Protein AF-0000000068964482 (afdb_homodimer)

Organism: Plasmodiophora brassicae (NCBI:txid37360)

pLDDT: mean 86.32, std 21.49, range [16.64, 98.94]

Nearest PDB structures (foldseek):
  5k3i-assembly3_F  TM=8.527E-01  e=4.086E-31  Caenorhabditis elegans
  5k3j-assembly1_A  TM=8.219E-01  e=1.264E-29  Caenorhabditis elegans
  5k3h-assembly3_F  TM=8.339E-01  e=2.511E-29  Caenorhabditis elegans
  5k3g-assembly2_D  TM=8.443E-01  e=1.969E-28  Caenorhabditis elegans
  5k3g-assembly1_B  TM=8.173E-01  e=2.314E-28  Caenorhabditis elegans

Foldseek 3Di:
DDDVVPDCPDPDPPDPPPPCVDDPPPPVPPDDPDPVVVVVVLVPPPPVVNVVPDCPVLVVLLPPLDFDLQQLLCLLVVPDVVLLVQLQVQCQPPPLSLCLDDPPDDLVVLQVSLVVVLLSLLPDPSDDLCCVPVPVRSVLSSLLSCLLSADLNSVLNCFFRQQFVLLQVLLADPVSCVVCVVCSSNVVAGEKEFQAFQQQAQNSQPQAWAWEADQVQQKIWIFQPDNRNKGWQIWCQAAHGQKYKHWHFYDYPNDTLTIFIFIDTQADPVRHGDPQKDKHFNDDALASSNTGIIIIGGHRDIDHQSRTRPRAWGQDPNRDIDGPDRDRVVSVVVSLLSSLSVLLSLLSSLLSLLLLLLLLLLLLLQPDFDDDDPVDPGHRNLPDLVLLVLRLLLLLLSSLLSLLSVVLVVCVVVPHDSVVSLLSSLLRSLVRNVSSQSSLVSSLVSNPVLSCDVLQPSNNNNSHSNCSCRPPHHNLRSLLVNLVVVLVVLVVQCVVPPHPVSNCVVVVVLVVLVVVLVPVCVQEDQDLCSLLDLCNLLSVLSNQLSVLNVVLVVQLVVCVVDDNVVSSVVSSVSSNSNSVSVSSNSSLVSLVVSLVVRDPSNNSNSSLSSSLNSLVVCLVVVVVCVVVSSHDPNNNVSSVVSNSSSSSSCSVCSNSSSCSNVNDPSSSSGCSSDPVCVCPDPPHDRVDD/DDDVPDPPDDPDDDDDPPPPPPDPPPPPPPDDPDPVVVVVVLVPPPPVVNVVPDCPVLVVLLPPLDFDLQQLLCLLVVPDVVLLVQLQVQCQPPPLSLCLDDPPDDLVVLQVSLVVVLLSLLPDPSDDLCCVPVPVRSVLSSLLSCLLSADLNSVLNCFFRQQFVLLQVLLADPVSCVVCVVCSSNVVAGEKEFQAFQQQAQNSQPQAWAWEADQVQQKIFIFQPDNRNKGWQIWCQAAHGQKYKHWHFYDYPNDTLTIFIFIDTQADPVRHGDPQKDKHFNDDALASSNTGIIIIGGHRDIDHQSRTRPRAWGQDPNRDIDGPDRDRVVSVVVSLLSSLSVLLSLLSSLLSLLLLLLLLLLLLLQPDFDDDDPVDPGHRNLPDLVLLVLRLLLLLLSSLLSLLSVVLVVCVVVPHDSVVSLLSSLLRSLVRNVSSQSSLVSSLVSNPVLSCDVLQPSNNNNSHSNCSCRPPHHNLRSLLVNLVVVLVVLVVQCVVPPHPVSNCVVVVVLVVLVVVLVPVCVQEDQDPCSLLDLCNLLSVLSNQLSVLNVVLVVQLVVCVVDDNVVSSVVSSVSSNSNSVSVSSNSSLVSLVVSLVVRDPSNNSNSSLSSSLNSLVVCLVVVVVCVVVSSHDPNNNVSSVVSNSSSSSSCSVCSNSSSCSNVNDPSSSSGCSSDPVCVCPPPPHDRVDD

InterPro domains:
  IPR002655 Acyl-CoA oxidase, C-terminal [PF01756] (537-673)
  IPR009100 Acyl-CoA dehydrogenase/oxidase, N-terminal and middle domain superfamily [SSF56645] (61-314)
  IPR012258 Acyl-CoA oxidase [PIRSF000168] (67-672)
  IPR012258 Acyl-CoA oxidase [PTHR10909] (65-673)
  IPR036250 Acyl-CoA dehydrogenase-like, C-terminal [SSF47203] (331-505)
  IPR036250 Acyl-CoA dehydrogenase-like, C-terminal [SSF47203] (526-673)
  IPR037069 Acyl-CoA dehydrogenase/oxidase, N-terminal domain superfamily [G3DSA:1.10.540.10] (77-190)
  IPR046373 Acyl-CoA oxidase/dehydrogenase, middle domain superfamily [G3DSA:2.40.110.10] (191-328)
  IPR055060 Acyl-CoA oxidase, C-alpha1 domain [PF22924] (338-487)

Sequence (1378 aa):
MERIGRLMRQVGDRREGQVRVSPVATISTDSAPSNATLTAIRRHLPAFVREALPFSGVKILASDLDFDSELMWRTLDVYHLELRKQALELLANDPLLAIKHTLGRSIDEQRDITVKQMMVYARAKFYRFQDMFEDPLRWVTLVEILYYHGCTLATKFGVNFGLFGGTVMNMGSDEQRHKYAAGIADMSILGGFGLTELGHGSNARDVETIAEYDHSTQEFVLHTPTETAQKIFIGNFACHANHAVVFAQLFVDGVHQGVHVFLFRIRNADGSLCEGVRIKDCGIKSGLQGVDNGRLWLDRKRVPRDAILSRFGRIDAKGQYQSEIQHKGVRFTTMISALVAGRVTVAQGALNISKVSLIIAIRYALSRRQFGKADGGETLLLDYLGHQRRLFPLLAKTYALQFAINDAKQLWFNDPDPKELHVLAAALKPAMTWHRTKTLQECREACGGMGFMAANRIGPLMNDSNIDVTWEGDNNVLLQQVAAALLKEFREQLSAGHGFVGLLSYFGRQLNMEIRDTNPVTKVRSSEAHLRDFDFFNNAMEYREARLLRALVNKLNRFSGSDSQEAWNRCQDIVKELSQAHIDRIVVSSFTSAVDRADESLKPVLHILCALHALWTIQENMGFFMTFNYFSQLKVKAIWNEINRLLAALRPHARRLVDSFGIPEKLIDAPIAGDWVAAYSYPNVPDGHMERIGRLMRQVGDRREGQVRVSPVATISTDSAPSNATLTAIRRHLPAFVREALPFSGVKILASDLDFDSELMWRTLDVYHLELRKQALELLANDPLLAIKHTLGRSIDEQRDITVKQMMVYARAKFYRFQDMFEDPLRWVTLVEILYYHGCTLATKFGVNFGLFGGTVMNMGSDEQRHKYAAGIADMSILGGFGLTELGHGSNARDVETIAEYDHSTQEFVLHTPTETAQKIFIGNFACHANHAVVFAQLFVDGVHQGVHVFLFRIRNADGSLCEGVRIKDCGIKSGLQGVDNGRLWLDRKRVPRDAILSRFGRIDAKGQYQSEIQHKGVRFTTMISALVAGRVTVAQGALNISKVSLIIAIRYALSRRQFGKADGGETLLLDYLGHQRRLFPLLAKTYALQFAINDAKQLWFNDPDPKELHVLAAALKPAMTWHRTKTLQECREACGGMGFMAANRIGPLMNDSNIDVTWEGDNNVLLQQVAAALLKEFREQLSAGHGFVGLLSYFGRQLNMEIRDTNPVTKVRSSEAHLRDFDFFNNAMEYREARLLRALVNKLNRFSGSDSQEAWNRCQDIVKELSQAHIDRIVVSSFTSAVDRADESLKPVLHILCALHALWTIQENMGFFMTFNYFSQLKVKAIWNEINRLLAALRPHARRLVDSFGIPEKLIDAPIAGDWVAAYSYPNVPDGH

Structure (mmCIF, N/CA/C/O backbone):
data_AF-0000000068964482-model_v1
#
loop_
_entity.id
_entity.type
_entity.pdbx_description
1 polymer 'Acyl-coenzyme A oxidase'
#
loop_
_atom_site.group_PDB
_atom_site.id
_atom_site.type_symbol
_atom_site.label_atom_id
_atom_site.label_alt_id
_atom_site.label_comp_id
_atom_site.label_asym_id
_atom_site.label_entity_id
_atom_site.label_seq_id
_atom_site.pdbx_PDB_ins_code
_atom_site.Cartn_x
_atom_site.Cartn_y
_atom_site.Cartn_z
_atom_site.occupancy
_atom_site.B_iso_or_equiv
_atom_site.auth_seq_id
_atom_site.auth_comp_id
_atom_site.auth_asym_id
_atom_site.auth_atom_id
_atom_site.pdbx_PDB_model_num
ATOM 1 N N . MET A 1 1 ? 74.75 -31.844 -49.969 1 19.48 1 MET A N 1
ATOM 2 C CA . MET A 1 1 ? 75.188 -32.375 -48.656 1 19.48 1 MET A CA 1
ATOM 3 C C . MET A 1 1 ? 76.5 -33.156 -48.812 1 19.48 1 MET A C 1
ATOM 5 O O . MET A 1 1 ? 77 -33.719 -47.812 1 19.48 1 MET A O 1
ATOM 9 N N . GLU A 1 2 ? 77.75 -33.031 -49.594 1 16.64 2 GLU A N 1
ATOM 10 C CA . GLU A 1 2 ? 78.312 -34.375 -49.594 1 16.64 2 GLU A CA 1
ATOM 11 C C . GLU A 1 2 ? 79.375 -34.531 -48.469 1 16.64 2 GLU A C 1
ATOM 13 O O . GLU A 1 2 ? 79.312 -35.469 -47.688 1 16.64 2 GLU A O 1
ATOM 18 N N . ARG A 1 3 ? 80.812 -34.25 -48.844 1 16.66 3 ARG A N 1
ATOM 19 C CA . ARG A 1 3 ? 81.938 -35.031 -48.312 1 16.66 3 ARG A CA 1
ATOM 20 C C . ARG A 1 3 ? 82.062 -34.812 -46.812 1 16.66 3 ARG A C 1
ATOM 22 O O . ARG A 1 3 ? 82.375 -35.75 -46.062 1 16.66 3 ARG A O 1
ATOM 29 N N . ILE A 1 4 ? 82.5 -33.719 -46.5 1 19.98 4 ILE A N 1
ATOM 30 C CA . ILE A 1 4 ? 82.25 -32.719 -45.438 1 19.98 4 ILE A CA 1
ATOM 31 C C . ILE A 1 4 ? 80.812 -32.75 -45.031 1 19.98 4 ILE A C 1
ATOM 33 O O . ILE A 1 4 ? 80.312 -31.797 -44.438 1 19.98 4 ILE A O 1
ATOM 37 N N . GLY A 1 5 ? 80.125 -33.812 -45.469 1 17.06 5 GLY A N 1
ATOM 38 C CA . GLY A 1 5 ? 79.188 -34.844 -45.156 1 17.06 5 GLY A CA 1
ATOM 39 C C . GLY A 1 5 ? 79.625 -35.719 -44 1 17.06 5 GLY A C 1
ATOM 40 O O . GLY A 1 5 ? 78.75 -36.406 -43.406 1 17.06 5 GLY A O 1
ATOM 41 N N . ARG A 1 6 ? 80.875 -36 -43.844 1 18.42 6 ARG A N 1
ATOM 42 C CA . ARG A 1 6 ? 81.5 -37.25 -43.375 1 18.42 6 ARG A CA 1
ATOM 43 C C . ARG A 1 6 ? 81.562 -37.281 -41.875 1 18.42 6 ARG A C 1
ATOM 45 O O . ARG A 1 6 ? 81.188 -38.281 -41.25 1 18.42 6 ARG A O 1
ATOM 52 N N . LEU A 1 7 ? 82.875 -36.906 -41.375 1 19.55 7 LEU A N 1
ATOM 53 C CA . LEU A 1 7 ? 83.312 -37.469 -40.094 1 19.55 7 LEU A CA 1
ATOM 54 C C . LEU A 1 7 ? 82.375 -37.156 -38.969 1 19.55 7 LEU A C 1
ATOM 56 O O . LEU A 1 7 ? 82.562 -37.594 -37.844 1 19.55 7 LEU A O 1
ATOM 60 N N . MET A 1 8 ? 81.688 -35.969 -38.844 1 19.89 8 MET A N 1
ATOM 61 C CA . MET A 1 8 ? 80.875 -34.938 -38.188 1 19.89 8 MET A CA 1
ATOM 62 C C . MET A 1 8 ? 79.625 -35.562 -37.5 1 19.89 8 MET A C 1
ATOM 64 O O . MET A 1 8 ? 78.75 -34.812 -37.094 1 19.89 8 MET A O 1
ATOM 68 N N . ARG A 1 9 ? 79.562 -36.969 -36.938 1 19.19 9 ARG A N 1
ATOM 69 C CA . ARG A 1 9 ? 79.5 -38.312 -36.344 1 19.19 9 ARG A CA 1
ATOM 70 C C . ARG A 1 9 ? 80.125 -38.344 -34.969 1 19.19 9 ARG A C 1
ATOM 72 O O . ARG A 1 9 ? 79.688 -39.156 -34.125 1 19.19 9 ARG A O 1
ATOM 79 N N . GLN A 1 10 ? 81.375 -38.25 -34.688 1 19.78 10 GLN A N 1
ATOM 80 C CA . GLN A 1 10 ? 81.938 -39.156 -33.719 1 19.78 10 GLN A CA 1
ATOM 81 C C . GLN A 1 10 ? 81.375 -38.875 -32.312 1 19.78 10 GLN A C 1
ATOM 83 O O . GLN A 1 10 ? 81.75 -39.594 -31.359 1 19.78 10 GLN A O 1
ATOM 88 N N . VAL A 1 11 ? 81.438 -37.625 -31.672 1 20.44 11 VAL A N 1
ATOM 89 C CA . VAL A 1 11 ? 81.188 -36.781 -30.516 1 20.44 11 VAL A CA 1
ATOM 90 C C . VAL A 1 11 ? 79.875 -37.156 -29.875 1 20.44 11 VAL A C 1
ATOM 92 O O . VAL A 1 11 ? 79.438 -36.562 -28.891 1 20.44 11 VAL A O 1
ATOM 95 N N . GLY A 1 12 ? 78.625 -37.25 -30.344 1 22.17 12 GLY A N 1
ATOM 96 C CA . GLY A 1 12 ? 77.5 -36.75 -31.078 1 22.17 12 GLY A CA 1
ATOM 97 C C . GLY A 1 12 ? 76.188 -37.25 -30.547 1 22.17 12 GLY A C 1
ATOM 98 O O . GLY A 1 12 ? 75.125 -36.812 -30.984 1 22.17 12 GLY A O 1
ATOM 99 N N . ASP A 1 13 ? 76 -38.656 -30.172 1 19.23 13 ASP A N 1
ATOM 100 C CA . ASP A 1 13 ? 75.188 -39.75 -29.688 1 19.23 13 ASP A CA 1
ATOM 101 C C . ASP A 1 13 ? 74.938 -39.656 -28.188 1 19.23 13 ASP A C 1
ATOM 103 O O . ASP A 1 13 ? 74.562 -40.625 -27.547 1 19.23 13 ASP A O 1
ATOM 107 N N . ARG A 1 14 ? 75.5 -38.906 -27.594 1 18.83 14 ARG A N 1
ATOM 108 C CA . ARG A 1 14 ? 75.688 -39.281 -26.203 1 18.83 14 ARG A CA 1
ATOM 109 C C . ARG A 1 14 ? 74.438 -39.781 -25.578 1 18.83 14 ARG A C 1
ATOM 111 O O . ARG A 1 14 ? 73.375 -39.188 -25.734 1 18.83 14 ARG A O 1
ATOM 118 N N . ARG A 1 15 ? 74.438 -40.969 -24.922 1 19.75 15 ARG A N 1
ATOM 119 C CA . ARG A 1 15 ? 73.5 -42 -24.375 1 19.75 15 ARG A CA 1
ATOM 120 C C . ARG A 1 15 ? 72.562 -41.406 -23.344 1 19.75 15 ARG A C 1
ATOM 122 O O . ARG A 1 15 ? 73 -40.75 -22.391 1 19.75 15 ARG A O 1
ATOM 129 N N . GLU A 1 16 ? 71.438 -41.062 -23.594 1 18.36 16 GLU A N 1
ATOM 130 C CA . GLU A 1 16 ? 70.312 -40.375 -22.969 1 18.36 16 GLU A CA 1
ATOM 131 C C . GLU A 1 16 ? 69.938 -41 -21.625 1 18.36 16 GLU A C 1
ATOM 133 O O . GLU A 1 16 ? 69.188 -42 -21.578 1 18.36 16 GLU A O 1
ATOM 138 N N . GLY A 1 17 ? 71 -41.438 -20.844 1 17.75 17 GLY A N 1
ATOM 139 C CA . GLY A 1 17 ? 70.562 -42.375 -19.797 1 17.75 17 GLY A CA 1
ATOM 140 C C . GLY A 1 17 ? 69.312 -41.938 -19.047 1 17.75 17 GLY A C 1
ATOM 141 O O . GLY A 1 17 ? 69.062 -40.719 -18.938 1 17.75 17 GLY A O 1
ATOM 142 N N . GLN A 1 18 ? 68.438 -42.844 -18.953 1 18.77 18 GLN A N 1
ATOM 143 C CA . GLN A 1 18 ? 67.062 -42.812 -18.422 1 18.77 18 GLN A CA 1
ATOM 144 C C . GLN A 1 18 ? 67.062 -42.375 -16.953 1 18.77 18 GLN A C 1
ATOM 146 O O . GLN A 1 18 ? 67.5 -43.125 -16.094 1 18.77 18 GLN A O 1
ATOM 151 N N . VAL A 1 19 ? 67.875 -41.406 -16.703 1 19.09 19 VAL A N 1
ATOM 152 C CA . VAL A 1 19 ? 67.938 -41.156 -15.258 1 19.09 19 VAL A CA 1
ATOM 153 C C . VAL A 1 19 ? 66.625 -41.469 -14.594 1 19.09 19 VAL A C 1
ATOM 155 O O . VAL A 1 19 ? 65.562 -40.906 -14.938 1 19.09 19 VAL A O 1
ATOM 158 N N . ARG A 1 20 ? 66.562 -42.656 -14.047 1 21.16 20 ARG A N 1
ATOM 159 C CA . ARG A 1 20 ? 65.562 -43.281 -13.164 1 21.16 20 ARG A CA 1
ATOM 160 C C . ARG A 1 20 ? 65.188 -42.344 -12.047 1 21.16 20 ARG A C 1
ATOM 162 O O . ARG A 1 20 ? 65.938 -42.094 -11.109 1 21.16 20 ARG A O 1
ATOM 169 N N . VAL A 1 21 ? 64.938 -41.156 -12.328 1 20.33 21 VAL A N 1
ATOM 170 C CA . VAL A 1 21 ? 64.625 -40.281 -11.211 1 20.33 21 VAL A CA 1
ATOM 171 C C . VAL A 1 21 ? 63.688 -41 -10.25 1 20.33 21 VAL A C 1
ATOM 173 O O . VAL A 1 21 ? 62.656 -41.5 -10.672 1 20.33 21 VAL A O 1
ATOM 176 N N . SER A 1 22 ? 64.188 -41.625 -9.375 1 20.11 22 SER A N 1
ATOM 177 C CA . SER A 1 22 ? 63.531 -42.438 -8.352 1 20.11 22 SER A CA 1
ATOM 178 C C . SER A 1 22 ? 62.219 -41.844 -7.93 1 20.11 22 SER A C 1
ATOM 180 O O . SER A 1 22 ? 62.031 -40.625 -7.98 1 20.11 22 SER A O 1
ATOM 182 N N . PRO A 1 23 ? 61.219 -42.656 -7.828 1 20.22 23 PRO A N 1
ATOM 183 C CA . PRO A 1 23 ? 59.812 -42.344 -7.559 1 20.22 23 PRO A CA 1
ATOM 184 C C . PRO A 1 23 ? 59.625 -41.344 -6.441 1 20.22 23 PRO A C 1
ATOM 186 O O . PRO A 1 23 ? 60.406 -41.344 -5.465 1 20.22 23 PRO A O 1
ATOM 189 N N . VAL A 1 24 ? 59.469 -40.188 -6.703 1 20.69 24 VAL A N 1
ATOM 190 C CA . VAL A 1 24 ? 59.188 -39.094 -5.754 1 20.69 24 VAL A CA 1
ATOM 191 C C . VAL A 1 24 ? 58.312 -39.656 -4.613 1 20.69 24 VAL A C 1
ATOM 193 O O . VAL A 1 24 ? 57.25 -40.188 -4.848 1 20.69 24 VAL A O 1
ATOM 196 N N . ALA A 1 25 ? 58.906 -40.031 -3.611 1 22.25 25 ALA A N 1
ATOM 197 C CA . ALA A 1 25 ? 58.375 -40.625 -2.395 1 22.25 25 ALA A CA 1
ATOM 198 C C . ALA A 1 25 ? 57.031 -40 -2.018 1 22.25 25 ALA A C 1
ATOM 200 O O . ALA A 1 25 ? 56.812 -38.812 -2.174 1 22.25 25 ALA A O 1
ATOM 201 N N . THR A 1 26 ? 56 -40.719 -1.992 1 21.94 26 THR A N 1
ATOM 202 C CA . THR A 1 26 ? 54.594 -40.5 -1.643 1 21.94 26 THR A CA 1
ATOM 203 C C . THR A 1 26 ? 54.469 -39.625 -0.399 1 21.94 26 THR A C 1
ATOM 205 O O . THR A 1 26 ? 54.844 -40.062 0.703 1 21.94 26 THR A O 1
ATOM 208 N N . ILE A 1 27 ? 55 -38.438 -0.461 1 25.17 27 ILE A N 1
ATOM 209 C CA . ILE A 1 27 ? 54.906 -37.781 0.834 1 25.17 27 ILE A CA 1
ATOM 210 C C . ILE A 1 27 ? 53.5 -38.031 1.412 1 25.17 27 ILE A C 1
ATOM 212 O O . ILE A 1 27 ? 52.5 -37.75 0.76 1 25.17 27 ILE A O 1
ATOM 216 N N . SER A 1 28 ? 53.375 -38.969 2.238 1 24.06 28 SER A N 1
ATOM 217 C CA . SER A 1 28 ? 52.188 -39.375 2.965 1 24.06 28 SER A CA 1
ATOM 218 C C . SER A 1 28 ? 51.438 -38.188 3.516 1 24.06 28 SER A C 1
ATOM 220 O O . SER A 1 28 ? 51.969 -37.438 4.359 1 24.06 28 SER A O 1
ATOM 222 N N . THR A 1 29 ? 50.75 -37.438 2.736 1 28.27 29 THR A N 1
ATOM 223 C CA . THR A 1 29 ? 50.031 -36.156 2.83 1 28.27 29 THR A CA 1
ATOM 224 C C . THR A 1 29 ? 49.094 -36.188 4.027 1 28.27 29 THR A C 1
ATOM 226 O O . THR A 1 29 ? 48.188 -35.312 4.129 1 28.27 29 THR A O 1
ATOM 229 N N . ASP A 1 30 ? 49.188 -37.125 4.867 1 27.11 30 ASP A N 1
ATOM 230 C CA . ASP A 1 30 ? 48.25 -37.406 5.938 1 27.11 30 ASP A CA 1
ATOM 231 C C . ASP A 1 30 ? 48.219 -36.25 6.945 1 27.11 30 ASP A C 1
ATOM 233 O O . ASP A 1 30 ? 47.375 -36.219 7.836 1 27.11 30 ASP A O 1
ATOM 237 N N . SER A 1 31 ? 49.438 -35.844 7.344 1 31.14 31 SER A N 1
ATOM 238 C CA . SER A 1 31 ? 49.406 -35.312 8.695 1 31.14 31 SER A CA 1
ATOM 239 C C . SER A 1 31 ? 48.75 -33.906 8.711 1 31.14 31 SER A C 1
ATOM 241 O O . SER A 1 31 ? 49.219 -33 8.023 1 31.14 31 SER A O 1
ATOM 243 N N . ALA A 1 32 ? 47.562 -33.875 9.156 1 35.31 32 ALA A N 1
ATOM 244 C CA . ALA A 1 32 ? 46.812 -32.656 9.406 1 35.31 32 ALA A CA 1
ATOM 245 C C . ALA A 1 32 ? 47.656 -31.625 10.133 1 35.31 32 ALA A C 1
ATOM 247 O O . ALA A 1 32 ? 48.438 -31.969 11.016 1 35.31 32 ALA A O 1
ATOM 248 N N . PRO A 1 33 ? 47.969 -30.578 9.516 1 39.53 33 PRO A N 1
ATOM 249 C CA . PRO A 1 33 ? 48.875 -29.672 10.219 1 39.53 33 PRO A CA 1
ATOM 250 C C . PRO A 1 33 ? 48.562 -29.531 11.703 1 39.53 33 PRO A C 1
ATOM 252 O O . PRO A 1 33 ? 47.406 -29.703 12.102 1 39.53 33 PRO A O 1
ATOM 255 N N . SER A 1 34 ? 49.438 -29.844 12.547 1 37.47 34 SER A N 1
ATOM 256 C CA . SER A 1 34 ? 49.219 -29.875 13.984 1 37.47 34 SER A CA 1
ATOM 257 C C . SER A 1 34 ? 48.5 -28.594 14.453 1 37.47 34 SER A C 1
ATOM 259 O O . SER A 1 34 ? 48.531 -27.578 13.766 1 37.47 34 SER A O 1
ATOM 261 N N . ASN A 1 35 ? 47.688 -28.656 15.57 1 36.38 35 ASN A N 1
ATOM 262 C CA . ASN A 1 35 ? 46.969 -27.547 16.203 1 36.38 35 ASN A CA 1
ATOM 263 C C . ASN A 1 35 ? 47.875 -26.344 16.406 1 36.38 35 ASN A C 1
ATOM 265 O O . ASN A 1 35 ? 47.406 -25.203 16.469 1 36.38 35 ASN A O 1
ATOM 269 N N . ALA A 1 36 ? 49.094 -26.609 16.594 1 42.12 36 ALA A N 1
ATOM 270 C CA . ALA A 1 36 ? 50.125 -25.594 16.875 1 42.12 36 ALA A CA 1
ATOM 271 C C . ALA A 1 36 ? 50.406 -24.766 15.633 1 42.12 36 ALA A C 1
ATOM 273 O O . ALA A 1 36 ? 50.562 -23.547 15.711 1 42.12 36 ALA A O 1
ATOM 274 N N . THR A 1 37 ? 50.562 -25.5 14.617 1 37.69 37 THR A N 1
ATOM 275 C CA . THR A 1 37 ? 50.875 -24.797 13.375 1 37.69 37 THR A CA 1
ATOM 276 C C . THR A 1 37 ? 49.688 -23.953 12.922 1 37.69 37 THR A C 1
ATOM 278 O O . THR A 1 37 ? 49.844 -22.828 12.445 1 37.69 37 THR A O 1
ATOM 281 N N . LEU A 1 38 ? 48.5 -24.625 13.07 1 38.88 38 LEU A N 1
ATOM 282 C CA . LEU A 1 38 ? 47.312 -23.828 12.766 1 38.88 38 LEU A CA 1
ATOM 283 C C . LEU A 1 38 ? 47.219 -22.625 13.688 1 38.88 38 LEU A C 1
ATOM 285 O O . LEU A 1 38 ? 46.844 -21.531 13.25 1 38.88 38 LEU A O 1
ATOM 289 N N . THR A 1 39 ? 47.656 -22.797 15 1 41.19 39 THR A N 1
ATOM 290 C CA . THR A 1 39 ? 47.75 -21.703 15.961 1 41.19 39 THR A CA 1
ATOM 291 C C . THR A 1 39 ? 48.781 -20.672 15.516 1 41.19 39 THR A C 1
ATOM 293 O O . THR A 1 39 ? 48.594 -19.469 15.648 1 41.19 39 THR A O 1
ATOM 296 N N . ALA A 1 40 ? 49.875 -21.141 15.023 1 39 40 ALA A N 1
ATOM 297 C CA . ALA A 1 40 ? 50.969 -20.25 14.602 1 39 40 ALA A CA 1
ATOM 298 C C . ALA A 1 40 ? 50.562 -19.406 13.398 1 39 40 ALA A C 1
ATOM 300 O O . ALA A 1 40 ? 50.875 -18.219 13.312 1 39 40 ALA A O 1
ATOM 301 N N . ILE A 1 41 ? 49.938 -20.078 12.391 1 37.72 41 ILE A N 1
ATOM 302 C CA . ILE A 1 41 ? 49.469 -19.297 11.242 1 37.72 41 ILE A CA 1
ATOM 303 C C . ILE A 1 41 ? 48.438 -18.281 11.703 1 37.72 41 ILE A C 1
ATOM 305 O O . ILE A 1 41 ? 48.438 -17.141 11.234 1 37.72 41 ILE A O 1
ATOM 309 N N . ARG A 1 42 ? 47.656 -18.688 12.75 1 36.69 42 ARG A N 1
ATOM 310 C CA . ARG A 1 42 ? 46.688 -17.75 13.32 1 36.69 42 ARG A CA 1
ATOM 311 C C . ARG A 1 42 ? 47.375 -16.531 13.906 1 36.69 42 ARG A C 1
ATOM 313 O O . ARG A 1 42 ? 46.844 -15.422 13.898 1 36.69 42 ARG A O 1
ATOM 320 N N . ARG A 1 43 ? 48.469 -16.844 14.547 1 39.06 43 ARG A N 1
ATOM 321 C CA . ARG A 1 43 ? 49.188 -15.773 15.219 1 39.06 43 ARG A CA 1
ATOM 322 C C . ARG A 1 43 ? 49.656 -14.711 14.227 1 39.06 43 ARG A C 1
ATOM 324 O O . ARG A 1 43 ? 49.938 -13.578 14.609 1 39.06 43 ARG A O 1
ATOM 331 N N . HIS A 1 44 ? 50.156 -15.18 13.109 1 35.19 44 HIS A N 1
ATOM 332 C CA . HIS A 1 44 ? 50.719 -14.18 12.211 1 35.19 44 HIS A CA 1
ATOM 333 C C . HIS A 1 44 ? 49.656 -13.562 11.32 1 35.19 44 HIS A C 1
ATOM 335 O O . HIS A 1 44 ? 49.969 -12.758 10.445 1 35.19 44 HIS A O 1
ATOM 341 N N . LEU A 1 45 ? 48.5 -14.273 11.234 1 33.66 45 LEU A N 1
ATOM 342 C CA . LEU A 1 45 ? 47.469 -13.578 10.477 1 33.66 45 LEU A CA 1
ATOM 343 C C . LEU A 1 45 ? 47.031 -12.312 11.203 1 33.66 45 LEU A C 1
ATOM 345 O O . LEU A 1 45 ? 46.969 -12.281 12.438 1 33.66 45 LEU A O 1
ATOM 349 N N . PRO A 1 46 ? 47.25 -11.133 10.562 1 32.84 46 PRO A N 1
ATOM 350 C CA . PRO A 1 46 ? 46.812 -9.945 11.297 1 32.84 46 PRO A CA 1
ATOM 351 C C . PRO A 1 46 ? 45.469 -10.148 11.992 1 32.84 46 PRO A C 1
ATOM 353 O O . PRO A 1 46 ? 44.656 -10.984 11.57 1 32.84 46 PRO A O 1
ATOM 356 N N . ALA A 1 47 ? 45.312 -9.562 13.211 1 31.11 47 ALA A N 1
ATOM 357 C CA . ALA A 1 47 ? 44.188 -9.688 14.125 1 31.11 47 ALA A CA 1
ATOM 358 C C . ALA A 1 47 ? 42.875 -9.531 13.391 1 31.11 47 ALA A C 1
ATOM 360 O O . ALA A 1 47 ? 41.906 -10.211 13.703 1 31.11 47 ALA A O 1
ATOM 361 N N . PHE A 1 48 ? 42.875 -8.703 12.406 1 30.81 48 PHE A N 1
ATOM 362 C CA . PHE A 1 48 ? 41.594 -8.312 11.82 1 30.81 48 PHE A CA 1
ATOM 363 C C . PHE A 1 48 ? 41 -9.453 11 1 30.81 48 PHE A C 1
ATOM 365 O O . PHE A 1 48 ? 39.812 -9.523 10.805 1 30.81 48 PHE A O 1
ATOM 372 N N . VAL A 1 49 ? 41.812 -10.328 10.336 1 32.12 49 VAL A N 1
ATOM 373 C CA . VAL A 1 49 ? 41.25 -11.461 9.586 1 32.12 49 VAL A CA 1
ATOM 374 C C . VAL A 1 49 ? 40.75 -12.531 10.547 1 32.12 49 VAL A C 1
ATOM 376 O O . VAL A 1 49 ? 40.031 -13.438 10.148 1 32.12 49 VAL A O 1
ATOM 379 N N . ARG A 1 50 ? 41.438 -12.633 11.711 1 33.06 50 ARG A N 1
ATOM 380 C CA . ARG A 1 50 ? 41.062 -13.656 12.68 1 33.06 50 ARG A CA 1
ATOM 381 C C . ARG A 1 50 ? 39.625 -13.453 13.148 1 33.06 50 ARG A C 1
ATOM 383 O O . ARG A 1 50 ? 38.938 -14.422 13.484 1 33.06 50 ARG A O 1
ATOM 390 N N . GLU A 1 51 ? 39.281 -12.172 13.352 1 30.17 51 GLU A N 1
ATOM 391 C CA . GLU A 1 51 ? 37.969 -11.859 13.906 1 30.17 51 GLU A CA 1
ATOM 392 C C . GLU A 1 51 ? 36.875 -12.125 12.883 1 30.17 51 GLU A C 1
ATOM 394 O O . GLU A 1 51 ? 35.688 -11.984 13.188 1 30.17 51 GLU A O 1
ATOM 399 N N . ALA A 1 52 ? 37.281 -12.383 11.648 1 30.34 52 ALA A N 1
ATOM 400 C CA . ALA A 1 52 ? 36.219 -12.734 10.68 1 30.34 52 ALA A CA 1
ATOM 401 C C . ALA A 1 52 ? 35.719 -14.156 10.906 1 30.34 52 ALA A C 1
ATOM 403 O O . ALA A 1 52 ? 35.094 -14.75 10.023 1 30.34 52 ALA A O 1
ATOM 404 N N . LEU A 1 53 ? 36.344 -14.812 11.828 1 29.91 53 LEU A N 1
ATOM 405 C CA . LEU A 1 53 ? 35.906 -16.188 12.047 1 29.91 53 LEU A CA 1
ATOM 406 C C . LEU A 1 53 ? 34.406 -16.281 12.273 1 29.91 53 LEU A C 1
ATOM 408 O O . LEU A 1 53 ? 33.781 -15.32 12.758 1 29.91 53 LEU A O 1
ATOM 412 N N . PRO A 1 54 ? 33.844 -17.422 11.898 1 33.94 54 PRO A N 1
ATOM 413 C CA . PRO A 1 54 ? 32.406 -17.719 11.875 1 33.94 54 PRO A CA 1
ATOM 414 C C . PRO A 1 54 ? 31.703 -17.328 13.172 1 33.94 54 PRO A C 1
ATOM 416 O O . PRO A 1 54 ? 32.344 -17.281 14.234 1 33.94 54 PRO A O 1
ATOM 419 N N . PHE A 1 55 ? 30.484 -16.625 13.047 1 32.81 55 PHE A N 1
ATOM 420 C CA . PHE A 1 55 ? 29.484 -16.016 13.922 1 32.81 55 PHE A CA 1
ATOM 421 C C . PHE A 1 55 ? 29.094 -16.969 15.039 1 32.81 55 PHE A C 1
ATOM 423 O O . PHE A 1 55 ? 28.188 -17.797 14.875 1 32.81 55 PHE A O 1
ATOM 430 N N . SER A 1 56 ? 30.016 -17.688 15.539 1 32.38 56 SER A N 1
ATOM 431 C CA . SER A 1 56 ? 29.516 -18.328 16.75 1 32.38 56 SER A CA 1
ATOM 432 C C . SER A 1 56 ? 28.891 -17.312 17.688 1 32.38 56 SER A C 1
ATOM 434 O O . SER A 1 56 ? 28.672 -17.609 18.875 1 32.38 56 SER A O 1
ATOM 436 N N . GLY A 1 57 ? 28.906 -16.078 17.484 1 33.31 57 GLY A N 1
ATOM 437 C CA . GLY A 1 57 ? 28.625 -14.906 18.281 1 33.31 57 GLY A CA 1
ATOM 438 C C . GLY A 1 57 ? 27.172 -14.781 18.672 1 33.31 57 GLY A C 1
ATOM 439 O O . GLY A 1 57 ? 26.75 -13.75 19.203 1 33.31 57 GLY A O 1
ATOM 440 N N . VAL A 1 58 ? 26.328 -15.578 18.203 1 39.12 58 VAL A N 1
ATOM 441 C CA . VAL A 1 58 ? 24.938 -15.406 18.625 1 39.12 58 VAL A CA 1
ATOM 442 C C . VAL A 1 58 ? 24.844 -15.586 20.141 1 39.12 58 VAL A C 1
ATOM 444 O O . VAL A 1 58 ? 23.875 -15.164 20.766 1 39.12 58 VAL A O 1
ATOM 447 N N . LYS A 1 59 ? 25.781 -16.328 20.781 1 37.81 59 LYS A N 1
ATOM 448 C CA . LYS A 1 59 ? 25.641 -16.656 22.188 1 37.81 59 LYS A CA 1
ATOM 449 C C . LYS A 1 59 ? 25.734 -15.391 23.047 1 37.81 59 LYS A C 1
ATOM 451 O O . LYS A 1 59 ? 25.156 -15.328 24.141 1 37.81 59 LYS A O 1
ATOM 456 N N . ILE A 1 60 ? 26.531 -14.508 22.672 1 39.25 60 ILE A N 1
ATOM 457 C CA . ILE A 1 60 ? 26.875 -13.445 23.609 1 39.25 60 ILE A CA 1
ATOM 458 C C . ILE A 1 60 ? 25.719 -12.453 23.719 1 39.25 60 ILE A C 1
ATOM 460 O O . ILE A 1 60 ? 25.594 -11.727 24.703 1 39.25 60 ILE A O 1
ATOM 464 N N . LEU A 1 61 ? 25.031 -12.281 22.641 1 49.03 61 LEU A N 1
ATOM 465 C CA . LEU A 1 61 ? 23.969 -11.281 22.828 1 49.03 61 LEU A CA 1
ATOM 466 C C . LEU A 1 61 ? 22.844 -11.844 23.672 1 49.03 61 LEU A C 1
ATOM 468 O O . LEU A 1 61 ? 21.906 -11.117 24.016 1 49.03 61 LEU A O 1
ATOM 472 N N . ALA A 1 62 ? 22.781 -13.172 23.828 1 47.41 62 ALA A N 1
ATOM 473 C CA . ALA A 1 62 ? 21.641 -13.664 24.578 1 47.41 62 ALA A CA 1
ATOM 474 C C . ALA A 1 62 ? 21.766 -13.336 26.062 1 47.41 62 ALA A C 1
ATOM 476 O O . ALA A 1 62 ? 22.031 -14.219 26.891 1 47.41 62 ALA A O 1
ATOM 477 N N . SER A 1 63 ? 22.547 -12.445 26.359 1 54.16 63 SER A N 1
ATOM 478 C CA . SER A 1 63 ? 22.281 -11.953 27.703 1 54.16 63 SER A CA 1
ATOM 479 C C . SER A 1 63 ? 20.781 -11.812 27.953 1 54.16 63 SER A C 1
ATOM 481 O O . SER A 1 63 ? 20 -11.742 27 1 54.16 63 SER A O 1
ATOM 483 N N . ASP A 1 64 ? 20.281 -11.984 29.141 1 71.75 64 ASP A N 1
ATOM 484 C CA . ASP A 1 64 ? 18.906 -12.039 29.656 1 71.75 64 ASP A CA 1
ATOM 485 C C . ASP A 1 64 ? 18.094 -10.836 29.172 1 71.75 64 ASP A C 1
ATOM 487 O O . ASP A 1 64 ? 18.344 -9.711 29.609 1 71.75 64 ASP A O 1
ATOM 491 N N . LEU A 1 65 ? 17.672 -10.805 27.875 1 89.69 65 LEU A N 1
ATOM 492 C CA . LEU A 1 65 ? 16.828 -9.758 27.328 1 89.69 65 LEU A CA 1
ATOM 493 C C . LEU A 1 65 ? 15.406 -9.867 27.875 1 89.69 65 LEU A C 1
ATOM 495 O O . LEU A 1 65 ? 14.484 -9.234 27.344 1 89.69 65 LEU A O 1
ATOM 499 N N . ASP A 1 66 ? 15.32 -10.625 28.875 1 92.12 66 ASP A N 1
ATOM 500 C CA . ASP A 1 66 ? 14 -10.727 29.484 1 92.12 66 ASP A CA 1
ATOM 501 C C . ASP A 1 66 ? 13.594 -9.414 30.141 1 92.12 66 ASP A C 1
ATOM 503 O O . ASP A 1 66 ? 14.438 -8.688 30.672 1 92.12 66 ASP A O 1
ATOM 507 N N . PHE A 1 67 ? 12.359 -9.07 30.016 1 95.94 67 PHE A N 1
ATOM 508 C CA . PHE A 1 67 ? 11.859 -7.812 30.562 1 95.94 67 PHE A CA 1
ATOM 509 C C . PHE A 1 67 ? 10.391 -7.938 30.938 1 95.94 67 PHE A C 1
ATOM 511 O O . PHE A 1 67 ? 9.734 -8.922 30.594 1 95.94 67 PHE A O 1
ATOM 518 N N . ASP A 1 68 ? 9.961 -6.953 31.688 1 96.44 68 ASP A N 1
ATOM 519 C CA . ASP A 1 68 ? 8.57 -6.902 32.125 1 96.44 68 ASP A CA 1
ATOM 520 C C . ASP A 1 68 ? 7.703 -6.16 31.094 1 96.44 68 ASP A C 1
ATOM 522 O O . ASP A 1 68 ? 7.883 -4.961 30.875 1 96.44 68 ASP A O 1
ATOM 526 N N . SER A 1 69 ? 6.719 -6.844 30.547 1 96.19 69 SER A N 1
ATOM 527 C CA . SER A 1 69 ? 5.891 -6.293 29.484 1 96.19 69 SER A CA 1
ATOM 528 C C . SER A 1 69 ? 5.043 -5.129 29.984 1 96.19 69 SER A C 1
ATOM 530 O O . SER A 1 69 ? 4.773 -4.184 29.234 1 96.19 69 SER A O 1
ATOM 532 N N . GLU A 1 70 ? 4.551 -5.211 31.188 1 95.31 70 GLU A N 1
ATOM 533 C CA . GLU A 1 70 ? 3.762 -4.121 31.75 1 95.31 70 GLU A CA 1
ATOM 534 C C . GLU A 1 70 ? 4.605 -2.861 31.922 1 95.31 70 GLU A C 1
ATOM 536 O O . GLU A 1 70 ? 4.145 -1.755 31.641 1 95.31 70 GLU A O 1
ATOM 541 N N . LEU A 1 71 ? 5.781 -3.072 32.469 1 96.75 71 LEU A N 1
ATOM 542 C CA . LEU A 1 71 ? 6.695 -1.942 32.594 1 96.75 71 LEU A CA 1
ATOM 543 C C . LEU A 1 71 ? 7.008 -1.325 31.25 1 96.75 71 LEU A C 1
ATOM 545 O O . LEU A 1 71 ? 7.094 -0.101 31.125 1 96.75 71 LEU A O 1
ATOM 549 N N . MET A 1 72 ? 7.176 -2.137 30.25 1 97.88 72 MET A N 1
ATOM 550 C CA . MET A 1 72 ? 7.43 -1.642 28.891 1 97.88 72 MET A CA 1
ATOM 551 C C . MET A 1 72 ? 6.242 -0.84 28.375 1 97.88 72 MET A C 1
ATOM 553 O O . MET A 1 72 ? 6.418 0.221 27.781 1 97.88 72 MET A O 1
ATOM 557 N N . TRP A 1 73 ? 5.043 -1.379 28.609 1 97.12 73 TRP A N 1
ATOM 558 C CA . TRP A 1 73 ? 3.838 -0.667 28.188 1 97.12 73 TRP A CA 1
ATOM 559 C C . TRP A 1 73 ? 3.781 0.722 28.812 1 97.12 73 TRP A C 1
ATOM 561 O O . TRP A 1 73 ? 3.508 1.709 28.125 1 97.12 73 TRP A O 1
ATOM 571 N N . ARG A 1 74 ? 4.098 0.852 30.062 1 95.75 74 ARG A N 1
ATOM 572 C CA . ARG A 1 74 ? 4.059 2.119 30.781 1 95.75 74 ARG A CA 1
ATOM 573 C C . ARG A 1 74 ? 5.133 3.074 30.281 1 95.75 74 ARG A C 1
ATOM 575 O O . ARG A 1 74 ? 4.973 4.293 30.359 1 95.75 74 ARG A O 1
ATOM 582 N N . THR A 1 75 ? 6.207 2.438 29.797 1 96.5 75 THR A N 1
ATOM 583 C CA . THR A 1 75 ? 7.293 3.234 29.234 1 96.5 75 THR A CA 1
ATOM 584 C C . THR A 1 75 ? 6.91 3.777 27.859 1 96.5 75 THR A C 1
ATOM 586 O O . THR A 1 75 ? 7.305 4.887 27.5 1 96.5 75 THR A O 1
ATOM 589 N N . LEU A 1 76 ? 6.086 3.068 27.109 1 97 76 LEU A N 1
ATOM 590 C CA . LEU A 1 76 ? 5.66 3.461 25.766 1 97 76 LEU A CA 1
ATOM 591 C C . LEU A 1 76 ? 4.492 4.438 25.828 1 97 76 LEU A C 1
ATOM 593 O O . LEU A 1 76 ? 4.457 5.426 25.094 1 97 76 LEU A O 1
ATOM 597 N N . ASP A 1 77 ? 3.459 4.094 26.641 1 92.31 77 ASP A N 1
ATOM 598 C CA . ASP A 1 77 ? 2.256 4.91 26.781 1 92.31 77 ASP A CA 1
ATOM 599 C C . ASP A 1 77 ? 2.287 5.711 28.078 1 92.31 77 ASP A C 1
ATOM 601 O O . ASP A 1 77 ? 1.552 5.406 29.016 1 92.31 77 ASP A O 1
ATOM 605 N N . VAL A 1 78 ? 2.959 6.832 28.141 1 85.5 78 VAL A N 1
ATOM 606 C CA . VAL A 1 78 ? 3.389 7.504 29.359 1 85.5 78 VAL A CA 1
ATOM 607 C C . VAL A 1 78 ? 2.271 8.414 29.875 1 85.5 78 VAL A C 1
ATOM 609 O O . VAL A 1 78 ? 2.203 8.711 31.062 1 85.5 78 VAL A O 1
ATOM 612 N N . TYR A 1 79 ? 1.339 8.727 29.078 1 89 79 TYR A N 1
ATOM 613 C CA . TYR A 1 79 ? 0.416 9.781 29.484 1 89 79 TYR A CA 1
ATOM 614 C C . TYR A 1 79 ? -0.963 9.203 29.797 1 89 79 TYR A C 1
ATOM 616 O O . TYR A 1 79 ? -1.479 8.383 29.031 1 89 79 TYR A O 1
ATOM 624 N N . HIS A 1 80 ? -1.535 9.555 30.922 1 93 80 HIS A N 1
ATOM 625 C CA . HIS A 1 80 ? -2.926 9.328 31.312 1 93 80 HIS A CA 1
ATOM 626 C C . HIS A 1 80 ? -3.279 7.848 31.266 1 93 80 HIS A C 1
ATOM 628 O O . HIS A 1 80 ? -4.254 7.461 30.609 1 93 80 HIS A O 1
ATOM 634 N N . LEU A 1 81 ? -2.646 7.047 32 1 93.31 81 LEU A N 1
ATOM 635 C CA . LEU A 1 81 ? -2.77 5.594 32 1 93.31 81 LEU A CA 1
ATOM 636 C C . LEU A 1 81 ? -4.16 5.164 32.469 1 93.31 81 LEU A C 1
ATOM 638 O O . LEU A 1 81 ? -4.723 4.207 31.922 1 93.31 81 LEU A O 1
ATOM 642 N N . GLU A 1 82 ? -4.688 5.852 33.469 1 93.88 82 GLU A N 1
ATOM 643 C CA . GLU A 1 82 ? -6.016 5.488 33.969 1 93.88 82 GLU A CA 1
ATOM 644 C C . GLU A 1 82 ? -7.086 5.758 32.906 1 93.88 82 GLU A C 1
ATOM 646 O O . GLU A 1 82 ? -8.039 4.984 32.781 1 93.88 82 GLU A O 1
ATOM 651 N N . LEU A 1 83 ? -6.988 6.855 32.25 1 95.12 83 LEU A N 1
ATOM 652 C CA . LEU A 1 83 ? -7.891 7.164 31.156 1 95.12 83 LEU A CA 1
ATOM 653 C C . LEU A 1 83 ? -7.801 6.102 30.078 1 95.12 83 LEU A C 1
ATOM 655 O O . LEU A 1 83 ? -8.82 5.664 29.531 1 95.12 83 LEU A O 1
ATOM 659 N N . ARG A 1 84 ? -6.594 5.73 29.75 1 95.56 84 ARG A N 1
ATOM 660 C CA . ARG A 1 84 ? -6.371 4.703 28.734 1 95.56 84 ARG A CA 1
ATOM 661 C C . ARG A 1 84 ? -7.082 3.406 29.109 1 95.56 84 ARG A C 1
ATOM 663 O O . ARG A 1 84 ? -7.734 2.783 28.266 1 95.56 84 ARG A O 1
ATOM 670 N N . LYS A 1 85 ? -6.918 3.01 30.297 1 94.88 85 LYS A N 1
ATOM 671 C CA . LYS A 1 85 ? -7.535 1.769 30.75 1 94.88 85 LYS A CA 1
ATOM 672 C C . LYS A 1 85 ? -9.055 1.83 30.625 1 94.88 85 LYS A C 1
ATOM 674 O O . LYS A 1 85 ? -9.688 0.877 30.172 1 94.88 85 LYS A O 1
ATOM 679 N N . GLN A 1 86 ? -9.625 2.943 31.047 1 96.25 86 GLN A N 1
ATOM 680 C CA . GLN A 1 86 ? -11.07 3.111 30.969 1 96.25 86 GLN A CA 1
ATOM 681 C C . GLN A 1 86 ? -11.555 3.088 29.516 1 96.25 86 GLN A C 1
ATOM 683 O O . GLN A 1 86 ? -12.547 2.43 29.203 1 96.25 86 GLN A O 1
ATOM 688 N N . ALA A 1 87 ? -10.875 3.809 28.703 1 96.88 87 ALA A N 1
ATOM 689 C CA . ALA A 1 87 ? -11.258 3.883 27.297 1 96.88 87 ALA A CA 1
ATOM 690 C C . ALA A 1 87 ? -11.117 2.521 26.625 1 96.88 87 ALA A C 1
ATOM 692 O O . ALA A 1 87 ? -11.984 2.119 25.844 1 96.88 87 ALA A O 1
ATOM 693 N N . LEU A 1 88 ? -10.047 1.839 26.906 1 96.88 88 LEU A N 1
ATOM 694 C CA . LEU A 1 88 ? -9.812 0.517 26.328 1 96.88 88 LEU A CA 1
ATOM 695 C C . LEU A 1 88 ? -10.883 -0.469 26.781 1 96.88 88 LEU A C 1
ATOM 697 O O . LEU A 1 88 ? -11.32 -1.318 26.016 1 96.88 88 LEU A O 1
ATOM 701 N N . GLU A 1 89 ? -11.227 -0.375 28 1 96.75 89 GLU A N 1
ATOM 702 C CA . GLU A 1 89 ? -12.273 -1.243 28.531 1 96.75 89 GLU A CA 1
ATOM 703 C C . GLU A 1 89 ? -13.594 -1.023 27.797 1 96.75 89 GLU A C 1
ATOM 705 O O . GLU A 1 89 ? -14.281 -1.983 27.438 1 96.75 89 GLU A O 1
ATOM 710 N N . LEU A 1 90 ? -13.93 0.178 27.578 1 97.62 90 LEU A N 1
ATOM 711 C CA . LEU A 1 90 ? -15.148 0.49 26.844 1 97.62 90 LEU A CA 1
ATOM 712 C C . LEU A 1 90 ? -15.078 -0.039 25.406 1 97.62 90 LEU A C 1
ATOM 714 O O . LEU A 1 90 ? -16 -0.693 24.938 1 97.62 90 LEU A O 1
ATOM 718 N N . LEU A 1 91 ? -14.008 0.23 24.734 1 97.31 91 LEU A N 1
ATOM 719 C CA . LEU A 1 91 ? -13.828 -0.164 23.344 1 97.31 91 LEU A CA 1
ATOM 720 C C . LEU A 1 91 ? -13.867 -1.682 23.203 1 97.31 91 LEU A C 1
ATOM 722 O O . LEU A 1 91 ? -14.32 -2.199 22.172 1 97.31 91 LEU A O 1
ATOM 726 N N . ALA A 1 92 ? -13.398 -2.393 24.172 1 95.5 92 ALA A N 1
ATOM 727 C CA . ALA A 1 92 ? -13.281 -3.848 24.109 1 95.5 92 ALA A CA 1
ATOM 728 C C . ALA A 1 92 ? -14.617 -4.516 24.422 1 95.5 92 ALA A C 1
ATOM 730 O O . ALA A 1 92 ? -14.906 -5.613 23.938 1 95.5 92 ALA A O 1
ATOM 731 N N . ASN A 1 93 ? -15.5 -3.84 25.172 1 95.38 93 ASN A N 1
ATOM 732 C CA . ASN A 1 93 ? -16.578 -4.613 25.781 1 95.38 93 ASN A CA 1
ATOM 733 C C . ASN A 1 93 ? -17.953 -4.105 25.312 1 95.38 93 ASN A C 1
ATOM 735 O O . ASN A 1 93 ? -18.953 -4.809 25.453 1 95.38 93 ASN A O 1
ATOM 739 N N . ASP A 1 94 ? -18.016 -2.908 24.797 1 96.5 94 ASP A N 1
ATOM 740 C CA . ASP A 1 94 ? -19.297 -2.41 24.312 1 96.5 94 ASP A CA 1
ATOM 741 C C . ASP A 1 94 ? -19.75 -3.164 23.078 1 96.5 94 ASP A C 1
ATOM 743 O O . ASP A 1 94 ? -18.969 -3.357 22.141 1 96.5 94 ASP A O 1
ATOM 747 N N . PRO A 1 95 ? -21.016 -3.543 22.984 1 95.81 95 PRO A N 1
ATOM 748 C CA . PRO A 1 95 ? -21.5 -4.375 21.875 1 95.81 95 PRO A CA 1
ATOM 749 C C . PRO A 1 95 ? -21.438 -3.664 20.531 1 95.81 95 PRO A C 1
ATOM 751 O O . PRO A 1 95 ? -21.156 -4.297 19.5 1 95.81 95 PRO A O 1
ATOM 754 N N . LEU A 1 96 ? -21.719 -2.426 20.5 1 96 96 LEU A N 1
ATOM 755 C CA . LEU A 1 96 ? -21.672 -1.688 19.25 1 96 96 LEU A CA 1
ATOM 756 C C . LEU A 1 96 ? -20.219 -1.508 18.781 1 96 96 LEU A C 1
ATOM 758 O O . LEU A 1 96 ? -19.938 -1.501 17.578 1 96 96 LEU A O 1
ATOM 762 N N . LEU A 1 97 ? -19.344 -1.388 19.766 1 96.5 97 LEU A N 1
ATOM 763 C CA . LEU A 1 97 ? -17.938 -1.167 19.453 1 96.5 97 LEU A CA 1
ATOM 764 C C . LEU A 1 97 ? -17.234 -2.484 19.141 1 96.5 97 LEU A C 1
ATOM 766 O O . LEU A 1 97 ? -16.094 -2.49 18.703 1 96.5 97 LEU A O 1
ATOM 770 N N . ALA A 1 98 ? -17.953 -3.586 19.234 1 93.81 98 ALA A N 1
ATOM 771 C CA . ALA A 1 98 ? -17.438 -4.895 18.844 1 93.81 98 ALA A CA 1
ATOM 772 C C . ALA A 1 98 ? -17.312 -4.996 17.328 1 93.81 98 ALA A C 1
ATOM 774 O O . ALA A 1 98 ? -16.547 -5.82 16.812 1 93.81 98 ALA A O 1
ATOM 775 N N . ILE A 1 99 ? -18.031 -4.145 16.578 1 92.62 99 ILE A N 1
ATOM 776 C CA . ILE A 1 99 ? -17.953 -4.109 15.125 1 92.62 99 ILE A CA 1
ATOM 777 C C . ILE A 1 99 ? -16.719 -3.312 14.695 1 92.62 99 ILE A C 1
ATOM 779 O O . ILE A 1 99 ? -16.734 -2.078 14.719 1 92.62 99 ILE A O 1
ATOM 783 N N . LYS A 1 100 ? -15.703 -4.031 14.242 1 91.38 100 LYS A N 1
ATOM 784 C CA . LYS A 1 100 ? -14.438 -3.359 13.961 1 91.38 100 LYS A CA 1
ATOM 785 C C . LYS A 1 100 ? -14.367 -2.902 12.508 1 91.38 100 LYS A C 1
ATOM 787 O O . LYS A 1 100 ? -13.547 -2.053 12.156 1 91.38 100 LYS A O 1
ATOM 792 N N . HIS A 1 101 ? -15.102 -3.502 11.617 1 90.31 101 HIS A N 1
ATOM 793 C CA . HIS A 1 101 ? -15.242 -3.051 10.234 1 90.31 101 HIS A CA 1
ATOM 794 C C . HIS A 1 101 ? -16.656 -3.289 9.719 1 90.31 101 HIS A C 1
ATOM 796 O O . HIS A 1 101 ? -17.406 -4.086 10.297 1 90.31 101 HIS A O 1
ATOM 802 N N . THR A 1 102 ? -16.969 -2.588 8.648 1 91.12 102 THR A N 1
ATOM 803 C CA . THR A 1 102 ? -18.328 -2.689 8.133 1 91.12 102 THR A CA 1
ATOM 804 C C . THR A 1 102 ? -18.328 -3.113 6.668 1 91.12 102 THR A C 1
ATOM 806 O O . THR A 1 102 ? -19.281 -2.85 5.934 1 91.12 102 THR A O 1
ATOM 809 N N . LEU A 1 103 ? -17.234 -3.697 6.18 1 90.94 103 LEU A N 1
ATOM 810 C CA . LEU A 1 103 ? -17.141 -4.156 4.797 1 90.94 103 LEU A CA 1
ATOM 811 C C . LEU A 1 103 ? -18.281 -5.117 4.469 1 90.94 103 LEU A C 1
ATOM 813 O O . LEU A 1 103 ? -18.641 -5.961 5.289 1 90.94 103 LEU A O 1
ATOM 817 N N . GLY A 1 104 ? -18.844 -4.973 3.324 1 88.12 104 GLY A N 1
ATOM 818 C CA . GLY A 1 104 ? -19.906 -5.855 2.875 1 88.12 104 GLY A CA 1
ATOM 819 C C . GLY A 1 104 ? -21.297 -5.332 3.205 1 88.12 104 GLY A C 1
ATOM 820 O O . GLY A 1 104 ? -22.297 -5.895 2.762 1 88.12 104 GLY A O 1
ATOM 821 N N . ARG A 1 105 ? -21.359 -4.234 4.008 1 91 105 ARG A N 1
ATOM 822 C CA . ARG A 1 105 ? -22.625 -3.586 4.332 1 91 105 ARG A CA 1
ATOM 823 C C . ARG A 1 105 ? -22.906 -2.428 3.383 1 91 105 ARG A C 1
ATOM 825 O O . ARG A 1 105 ? -22 -1.929 2.719 1 91 105 ARG A O 1
ATOM 832 N N . SER A 1 106 ? -24.172 -2.031 3.361 1 91.88 106 SER A N 1
ATOM 833 C CA . SER A 1 106 ? -24.531 -0.875 2.545 1 91.88 106 SER A CA 1
ATOM 834 C C . SER A 1 106 ? -23.938 0.409 3.127 1 91.88 106 SER A C 1
ATOM 836 O O . SER A 1 106 ? -23.609 0.468 4.312 1 91.88 106 SER A O 1
ATOM 838 N N . ILE A 1 107 ? -23.828 1.465 2.34 1 92.75 107 ILE A N 1
ATOM 839 C CA . ILE A 1 107 ? -23.234 2.729 2.75 1 92.75 107 ILE A CA 1
ATOM 840 C C . ILE A 1 107 ? -24.031 3.342 3.891 1 92.75 107 ILE A C 1
ATOM 842 O O . ILE A 1 107 ? -23.469 3.867 4.852 1 92.75 107 ILE A O 1
ATOM 846 N N . ASP A 1 108 ? -25.359 3.275 3.818 1 94.25 108 ASP A N 1
ATOM 847 C CA . ASP A 1 108 ? -26.219 3.828 4.859 1 94.25 108 ASP A CA 1
ATOM 848 C C . ASP A 1 108 ? -26 3.109 6.191 1 94.25 108 ASP A C 1
ATOM 850 O O . ASP A 1 108 ? -25.938 3.746 7.242 1 94.25 108 ASP A O 1
ATOM 854 N N . GLU A 1 109 ? -25.859 1.811 6.113 1 95.12 109 GLU A N 1
ATOM 855 C CA . GLU A 1 109 ? -25.625 1.031 7.324 1 95.12 109 GLU A CA 1
ATOM 856 C C . GLU A 1 109 ? -24.266 1.364 7.934 1 95.12 109 GLU A C 1
ATOM 858 O O . GLU A 1 109 ? -24.141 1.447 9.156 1 95.12 109 GLU A O 1
ATOM 863 N N . GLN A 1 110 ? -23.312 1.491 7.102 1 95.5 110 GLN A N 1
ATOM 864 C CA . GLN A 1 110 ? -21.969 1.817 7.566 1 95.5 110 GLN A CA 1
ATOM 865 C C . GLN A 1 110 ? -21.953 3.154 8.297 1 95.5 110 GLN A C 1
ATOM 867 O O . GLN A 1 110 ? -21.359 3.266 9.383 1 95.5 110 GLN A O 1
ATOM 872 N N . ARG A 1 111 ? -22.578 4.152 7.746 1 97.19 111 ARG A N 1
ATOM 873 C CA . ARG A 1 111 ? -22.625 5.488 8.328 1 97.19 111 ARG A CA 1
ATOM 874 C C . ARG A 1 111 ? -23.438 5.5 9.617 1 97.19 111 ARG A C 1
ATOM 876 O O . ARG A 1 111 ? -23.047 6.156 10.594 1 97.19 111 ARG A O 1
ATOM 883 N N . ASP A 1 112 ? -24.516 4.734 9.617 1 97.5 112 ASP A N 1
ATOM 884 C CA . ASP A 1 112 ? -25.359 4.637 10.797 1 97.5 112 ASP A CA 1
ATOM 885 C C . ASP A 1 112 ? -24.609 3.996 11.961 1 97.5 112 ASP A C 1
ATOM 887 O O . ASP A 1 112 ? -24.641 4.5 13.086 1 97.5 112 ASP A O 1
ATOM 891 N N . ILE A 1 113 ? -23.891 2.932 11.68 1 97.31 113 ILE A N 1
ATOM 892 C CA . ILE A 1 113 ? -23.125 2.232 12.703 1 97.31 113 ILE A CA 1
ATOM 893 C C . ILE A 1 113 ? -22.047 3.162 13.266 1 97.31 113 ILE A C 1
ATOM 895 O O . ILE A 1 113 ? -21.875 3.244 14.484 1 97.31 113 ILE A O 1
ATOM 899 N N . THR A 1 114 ? -21.391 3.867 12.453 1 97.81 114 THR A N 1
ATOM 900 C CA . THR A 1 114 ? -20.25 4.684 12.852 1 97.81 114 THR A CA 1
ATOM 901 C C . THR A 1 114 ? -20.688 5.84 13.734 1 97.81 114 THR A C 1
ATOM 903 O O . THR A 1 114 ? -20.047 6.141 14.742 1 97.81 114 THR A O 1
ATOM 906 N N . VAL A 1 115 ? -21.781 6.527 13.352 1 97.75 115 VAL A N 1
ATOM 907 C CA . VAL A 1 115 ? -22.25 7.648 14.164 1 97.75 115 VAL A CA 1
ATOM 908 C C . VAL A 1 115 ? -22.719 7.141 15.531 1 97.75 115 VAL A C 1
ATOM 910 O O . VAL A 1 115 ? -22.5 7.797 16.547 1 97.75 115 VAL A O 1
ATOM 913 N N . LYS A 1 116 ? -23.297 5.953 15.578 1 98.06 116 LYS A N 1
ATOM 914 C CA . LYS A 1 116 ? -23.719 5.355 16.844 1 98.06 116 LYS A CA 1
ATOM 915 C C . LYS A 1 116 ? -22.516 4.977 17.703 1 98.06 116 LYS A C 1
ATOM 917 O O . LYS A 1 116 ? -22.547 5.133 18.922 1 98.06 116 LYS A O 1
ATOM 922 N N . GLN A 1 117 ? -21.5 4.465 17.047 1 98 117 GLN A N 1
ATOM 923 C CA . GLN A 1 117 ? -20.266 4.168 17.766 1 98 117 GLN A CA 1
ATOM 924 C C . GLN A 1 117 ? -19.656 5.43 18.359 1 98 117 GLN A C 1
ATOM 926 O O . GLN A 1 117 ? -19.203 5.418 19.516 1 98 117 GLN A O 1
ATOM 931 N N . MET A 1 118 ? -19.641 6.496 17.578 1 97.69 118 MET A N 1
ATOM 932 C CA . MET A 1 118 ? -19.141 7.773 18.078 1 97.69 118 MET A CA 1
ATOM 933 C C . MET A 1 118 ? -19.922 8.234 19.297 1 97.69 118 MET A C 1
ATOM 935 O O . MET A 1 118 ? -19.344 8.695 20.281 1 97.69 118 MET A O 1
ATOM 939 N N . MET A 1 119 ? -21.219 8.055 19.281 1 97.12 119 MET A N 1
ATOM 940 C CA . MET A 1 119 ? -22.094 8.484 20.375 1 97.12 119 MET A CA 1
ATOM 941 C C . MET A 1 119 ? -21.812 7.676 21.641 1 97.12 119 MET A C 1
ATOM 943 O O . MET A 1 119 ? -21.812 8.227 22.75 1 97.12 119 MET A O 1
ATOM 947 N N . VAL A 1 120 ? -21.562 6.391 21.484 1 97.5 120 VAL A N 1
ATOM 948 C CA . VAL A 1 120 ? -21.234 5.535 22.609 1 97.5 120 VAL A CA 1
ATOM 949 C C . VAL A 1 120 ? -19.969 6.043 23.297 1 97.5 120 VAL A C 1
ATOM 951 O O . VAL A 1 120 ? -19.938 6.195 24.531 1 97.5 120 VAL A O 1
ATOM 954 N N . TYR A 1 121 ? -19 6.348 22.5 1 96.94 121 TYR A N 1
ATOM 955 C CA . TYR A 1 121 ? -17.719 6.789 23.047 1 96.94 121 TYR A CA 1
ATOM 956 C C . TYR A 1 121 ? -17.844 8.18 23.672 1 96.94 121 TYR A C 1
ATOM 958 O O . TYR A 1 121 ? -17.297 8.43 24.734 1 96.94 121 TYR A O 1
ATOM 966 N N . ALA A 1 122 ? -18.641 9.062 23.047 1 95.81 122 ALA A N 1
ATOM 967 C CA . ALA A 1 122 ? -18.781 10.453 23.484 1 95.81 122 ALA A CA 1
ATOM 968 C C . ALA A 1 122 ? -19.688 10.555 24.719 1 95.81 122 ALA A C 1
ATOM 970 O O . ALA A 1 122 ? -19.703 11.578 25.406 1 95.81 122 ALA A O 1
ATOM 971 N N . ARG A 1 123 ? -20.344 9.508 25.078 1 95.44 123 ARG A N 1
ATOM 972 C CA . ARG A 1 123 ? -21.234 9.516 26.234 1 95.44 123 ARG A CA 1
ATOM 973 C C . ARG A 1 123 ? -20.594 8.812 27.438 1 95.44 123 ARG A C 1
ATOM 975 O O . ARG A 1 123 ? -21.188 8.75 28.516 1 95.44 123 ARG A O 1
ATOM 982 N N . ALA A 1 124 ? -19.406 8.375 27.203 1 95.19 124 ALA A N 1
ATOM 983 C CA . ALA A 1 124 ? -18.703 7.707 28.297 1 95.19 124 ALA A CA 1
ATOM 984 C C . ALA A 1 124 ? -18.406 8.68 29.422 1 95.19 124 ALA A C 1
ATOM 986 O O . ALA A 1 124 ? -18.188 9.875 29.188 1 95.19 124 ALA A O 1
ATOM 987 N N . LYS A 1 125 ? -18.234 8.203 30.609 1 89.62 125 LYS A N 1
ATOM 988 C CA . LYS A 1 125 ? -18.047 9.016 31.812 1 89.62 125 LYS A CA 1
ATOM 989 C C . LYS A 1 125 ? -16.688 9.703 31.812 1 89.62 125 LYS A C 1
ATOM 991 O O . LYS A 1 125 ? -16.531 10.797 32.375 1 89.62 125 LYS A O 1
ATOM 996 N N . PHE A 1 126 ? -15.742 9.102 31.234 1 90.62 126 PHE A N 1
ATOM 997 C CA . PHE A 1 126 ? -14.398 9.648 31.281 1 90.62 126 PHE A CA 1
ATOM 998 C C . PHE A 1 126 ? -14.227 10.742 30.234 1 90.62 126 PHE A C 1
ATOM 1000 O O . PHE A 1 126 ? -13.219 11.461 30.234 1 90.62 126 PHE A O 1
ATOM 1007 N N . TYR A 1 127 ? -15.188 10.875 29.375 1 87.81 127 TYR A N 1
ATOM 1008 C CA . TYR A 1 127 ? -15.094 11.852 28.297 1 87.81 127 TYR A CA 1
ATOM 1009 C C . TYR A 1 127 ? -15.5 13.242 28.797 1 87.81 127 TYR A C 1
ATOM 1011 O O . TYR A 1 127 ? -16.547 13.406 29.406 1 87.81 127 TYR A O 1
ATOM 1019 N N . ARG A 1 128 ? -14.664 14.219 28.578 1 88 128 ARG A N 1
ATOM 1020 C CA . ARG A 1 128 ? -14.93 15.633 28.812 1 88 128 ARG A CA 1
ATOM 1021 C C . ARG A 1 128 ? -14.477 16.484 27.641 1 88 128 ARG A C 1
ATOM 1023 O O . ARG A 1 128 ? -13.273 16.625 27.391 1 88 128 ARG A O 1
ATOM 1030 N N . PHE A 1 129 ? -15.469 17.125 26.984 1 88.19 129 PHE A N 1
ATOM 1031 C CA . PHE A 1 129 ? -15.156 17.938 25.812 1 88.19 129 PHE A CA 1
ATOM 1032 C C . PHE A 1 129 ? -14.203 19.062 26.172 1 88.19 129 PHE A C 1
ATOM 1034 O O . PHE A 1 129 ? -13.344 19.438 25.375 1 88.19 129 PHE A O 1
ATOM 1041 N N . GLN A 1 130 ? -14.219 19.516 27.375 1 84.94 130 GLN A N 1
ATOM 1042 C CA . GLN A 1 130 ? -13.453 20.672 27.844 1 84.94 130 GLN A CA 1
ATOM 1043 C C . GLN A 1 130 ? -11.969 20.328 27.953 1 84.94 130 GLN A C 1
ATOM 1045 O O . GLN A 1 130 ? -11.125 21.234 28 1 84.94 130 GLN A O 1
ATOM 1050 N N . ASP A 1 131 ? -11.664 19.047 27.969 1 86.56 131 ASP A N 1
ATOM 1051 C CA . ASP A 1 131 ? -10.273 18.625 28.062 1 86.56 131 ASP A CA 1
ATOM 1052 C C . ASP A 1 131 ? -9.461 19.141 26.875 1 86.56 131 ASP A C 1
ATOM 1054 O O . ASP A 1 131 ? -8.242 19.297 26.984 1 86.56 131 ASP A O 1
ATOM 1058 N N . MET A 1 132 ? -10.094 19.406 25.844 1 83.94 132 MET A N 1
ATOM 1059 C CA . MET A 1 132 ? -9.406 19.906 24.656 1 83.94 132 MET A CA 1
ATOM 1060 C C . MET A 1 132 ? -8.617 21.172 24.984 1 83.94 132 MET A C 1
ATOM 1062 O O . MET A 1 132 ? -7.543 21.406 24.422 1 83.94 132 MET A O 1
ATOM 1066 N N . PHE A 1 133 ? -9.078 21.938 25.938 1 77 133 PHE A N 1
ATOM 1067 C CA . PHE A 1 133 ? -8.391 23.188 26.25 1 77 133 PHE A CA 1
ATOM 1068 C C . PHE A 1 133 ? -7.793 23.141 27.641 1 77 133 PHE A C 1
ATOM 1070 O O . PHE A 1 133 ? -6.766 23.766 27.906 1 77 133 PHE A O 1
ATOM 1077 N N . GLU A 1 134 ? -8.438 22.359 28.531 1 84.06 134 GLU A N 1
ATOM 1078 C CA . GLU A 1 134 ? -7.984 22.328 29.922 1 84.06 134 GLU A CA 1
ATOM 1079 C C . GLU A 1 134 ? -6.816 21.375 30.094 1 84.06 134 GLU A C 1
ATOM 1081 O O . GLU A 1 134 ? -5.934 21.594 30.922 1 84.06 134 GLU A O 1
ATOM 1086 N N . ASP A 1 135 ? -6.875 20.312 29.359 1 88.38 135 ASP A N 1
ATOM 1087 C CA . ASP A 1 135 ? -5.836 19.297 29.391 1 88.38 135 ASP A CA 1
ATOM 1088 C C . ASP A 1 135 ? -5.617 18.672 28.016 1 88.38 135 ASP A C 1
ATOM 1090 O O . ASP A 1 135 ? -6.031 17.547 27.766 1 88.38 135 ASP A O 1
ATOM 1094 N N . PRO A 1 136 ? -4.895 19.375 27.188 1 83.94 136 PRO A N 1
ATOM 1095 C CA . PRO A 1 136 ? -4.719 18.953 25.797 1 83.94 136 PRO A CA 1
ATOM 1096 C C . PRO A 1 136 ? -4.113 17.547 25.672 1 83.94 136 PRO A C 1
ATOM 1098 O O . PRO A 1 136 ? -4.422 16.812 24.734 1 83.94 136 PRO A O 1
ATOM 1101 N N . LEU A 1 137 ? -3.252 17.203 26.562 1 88.5 137 LEU A N 1
ATOM 1102 C CA . LEU A 1 137 ? -2.648 15.875 26.531 1 88.5 137 LEU A CA 1
ATOM 1103 C C . LEU A 1 137 ? -3.691 14.789 26.797 1 88.5 137 LEU A C 1
ATOM 1105 O O . LEU A 1 137 ? -3.625 13.703 26.219 1 88.5 137 LEU A O 1
ATOM 1109 N N . ARG A 1 138 ? -4.543 15.07 27.766 1 92.19 138 ARG A N 1
ATOM 1110 C CA . ARG A 1 138 ? -5.637 14.148 28.031 1 92.19 138 ARG A CA 1
ATOM 1111 C C . ARG A 1 138 ? -6.539 13.992 26.812 1 92.19 138 ARG A C 1
ATOM 1113 O O . ARG A 1 138 ? -6.977 12.883 26.5 1 92.19 138 ARG A O 1
ATOM 1120 N N . TRP A 1 139 ? -6.805 15.078 26.125 1 90.75 139 TRP A N 1
ATOM 1121 C CA . TRP A 1 139 ? -7.625 15.07 24.906 1 90.75 139 TRP A CA 1
ATOM 1122 C C . TRP A 1 139 ? -6.977 14.227 23.812 1 90.75 139 TRP A C 1
ATOM 1124 O O . TRP A 1 139 ? -7.625 13.367 23.219 1 90.75 139 TRP A O 1
ATOM 1134 N N . VAL A 1 140 ? -5.723 14.484 23.594 1 91 140 VAL A N 1
ATOM 1135 C CA . VAL A 1 140 ? -4.996 13.766 22.547 1 91 140 VAL A CA 1
ATOM 1136 C C . VAL A 1 140 ? -4.973 12.273 22.875 1 91 140 VAL A C 1
ATOM 1138 O O . VAL A 1 140 ? -5.129 11.43 21.984 1 91 140 VAL A O 1
ATOM 1141 N N . THR A 1 141 ? -4.812 11.93 24.109 1 93.56 141 THR A N 1
ATOM 1142 C CA . THR A 1 141 ? -4.812 10.539 24.547 1 93.56 141 THR A CA 1
ATOM 1143 C C . THR A 1 141 ? -6.16 9.883 24.25 1 93.56 141 THR A C 1
ATOM 1145 O O . THR A 1 141 ? -6.215 8.758 23.766 1 93.56 141 THR A O 1
ATOM 1148 N N . LEU A 1 142 ? -7.211 10.617 24.562 1 93.5 142 LEU A N 1
ATOM 1149 C CA . LEU A 1 142 ? -8.57 10.133 24.328 1 93.5 142 LEU A CA 1
ATOM 1150 C C . LEU A 1 142 ? -8.781 9.789 22.859 1 93.5 142 LEU A C 1
ATOM 1152 O O . LEU A 1 142 ? -9.398 8.773 22.531 1 93.5 142 LEU A O 1
ATOM 1156 N N . VAL A 1 143 ? -8.273 10.562 21.984 1 93.94 143 VAL A N 1
ATOM 1157 C CA . VAL A 1 143 ? -8.508 10.406 20.562 1 93.94 143 VAL A CA 1
ATOM 1158 C C . VAL A 1 143 ? -7.598 9.32 20 1 93.94 143 VAL A C 1
ATOM 1160 O O . VAL A 1 143 ? -8.031 8.492 19.188 1 93.94 143 VAL A O 1
ATOM 1163 N N . GLU A 1 144 ? -6.336 9.297 20.359 1 94.19 144 GLU A N 1
ATOM 1164 C CA . GLU A 1 144 ? -5.371 8.367 19.781 1 94.19 144 GLU A CA 1
ATOM 1165 C C . GLU A 1 144 ? -5.758 6.922 20.062 1 94.19 144 GLU A C 1
ATOM 1167 O O . GLU A 1 144 ? -5.512 6.035 19.25 1 94.19 144 GLU A O 1
ATOM 1172 N N . ILE A 1 145 ? -6.41 6.66 21.203 1 96.31 145 ILE A N 1
ATOM 1173 C CA . ILE A 1 145 ? -6.781 5.309 21.625 1 96.31 145 ILE A CA 1
ATOM 1174 C C . ILE A 1 145 ? -7.832 4.75 20.656 1 96.31 145 ILE A C 1
ATOM 1176 O O . ILE A 1 145 ? -7.875 3.541 20.422 1 96.31 145 ILE A O 1
ATOM 1180 N N . LEU A 1 146 ? -8.625 5.602 20.047 1 97.31 146 LEU A N 1
ATOM 1181 C CA . LEU A 1 146 ? -9.68 5.191 19.125 1 97.31 146 LEU A CA 1
ATOM 1182 C C . LEU A 1 146 ? -9.094 4.465 17.906 1 97.31 146 LEU A C 1
ATOM 1184 O O . LEU A 1 146 ? -9.766 3.631 17.297 1 97.31 146 LEU A O 1
ATOM 1188 N N . TYR A 1 147 ? -7.855 4.727 17.625 1 97.56 147 TYR A N 1
ATOM 1189 C CA . TYR A 1 147 ? -7.238 4.168 16.438 1 97.56 147 TYR A CA 1
ATOM 1190 C C . TYR A 1 147 ? -6.949 2.682 16.609 1 97.56 147 TYR A C 1
ATOM 1192 O O . TYR A 1 147 ? -6.742 1.96 15.633 1 97.56 147 TYR A O 1
ATOM 1200 N N . TYR A 1 148 ? -6.902 2.174 17.859 1 97.69 148 TYR A N 1
ATOM 1201 C CA . TYR A 1 148 ? -6.82 0.733 18.078 1 97.69 148 TYR A CA 1
ATOM 1202 C C . TYR A 1 148 ? -8.086 0.039 17.578 1 97.69 148 TYR A C 1
ATOM 1204 O O . TYR A 1 148 ? -8.039 -1.124 17.156 1 97.69 148 TYR A O 1
ATOM 1212 N N . HIS A 1 149 ? -9.219 0.733 17.656 1 96.75 149 HIS A N 1
ATOM 1213 C CA . HIS A 1 149 ? -10.484 0.223 17.125 1 96.75 149 HIS A CA 1
ATOM 1214 C C . HIS A 1 149 ? -10.523 0.304 15.609 1 96.75 149 HIS A C 1
ATOM 1216 O O . HIS A 1 149 ? -10.969 -0.635 14.945 1 96.75 149 HIS A O 1
ATOM 1222 N N . GLY A 1 150 ? -10.148 1.42 15.094 1 95.12 150 GLY A N 1
ATOM 1223 C CA . GLY A 1 150 ? -10.109 1.634 13.648 1 95.12 150 GLY A CA 1
ATOM 1224 C C . GLY A 1 150 ? -10.062 3.1 13.266 1 95.12 150 GLY A C 1
ATOM 1225 O O . GLY A 1 150 ? -10.336 3.973 14.094 1 95.12 150 GLY A O 1
ATOM 1226 N N . CYS A 1 151 ? -9.773 3.309 12.039 1 96.69 151 CYS A N 1
ATOM 1227 C CA . CYS A 1 151 ? -9.578 4.664 11.539 1 96.69 151 CYS A CA 1
ATOM 1228 C C . CYS A 1 151 ? -10.914 5.359 11.305 1 96.69 151 CYS A C 1
ATOM 1230 O O . CYS A 1 151 ? -11.023 6.578 11.453 1 96.69 151 CYS A O 1
ATOM 1232 N N . THR A 1 152 ? -11.961 4.602 10.961 1 97.56 152 THR A N 1
ATOM 1233 C CA . THR A 1 152 ? -13.258 5.176 10.625 1 97.56 152 THR A CA 1
ATOM 1234 C C . THR A 1 152 ? -13.875 5.871 11.836 1 97.56 152 THR A C 1
ATOM 1236 O O . THR A 1 152 ? -14.25 7.043 11.766 1 97.56 152 THR A O 1
ATOM 1239 N N . LEU A 1 153 ? -13.93 5.164 12.992 1 97.69 153 LEU A N 1
ATOM 1240 C CA . LEU A 1 153 ? -14.484 5.754 14.211 1 97.69 153 LEU A CA 1
ATOM 1241 C C . LEU A 1 153 ? -13.633 6.922 14.688 1 97.69 153 LEU A C 1
ATOM 1243 O O . LEU A 1 153 ? -14.164 7.969 15.062 1 97.69 153 LEU A O 1
ATOM 1247 N N . ALA A 1 154 ? -12.328 6.711 14.664 1 97.5 154 ALA A N 1
ATOM 1248 C CA . ALA A 1 154 ? -11.414 7.762 15.102 1 97.5 154 ALA A CA 1
ATOM 1249 C C . ALA A 1 154 ? -11.602 9.031 14.266 1 97.5 154 ALA A C 1
ATOM 1251 O O . ALA A 1 154 ? -11.594 10.141 14.805 1 97.5 154 ALA A O 1
ATOM 1252 N N . THR A 1 155 ? -11.781 8.859 12.961 1 97.12 155 THR A N 1
ATOM 1253 C CA . THR A 1 155 ? -11.938 9.992 12.062 1 97.12 155 THR A CA 1
ATOM 1254 C C . THR A 1 155 ? -13.289 10.68 12.289 1 97.12 155 THR A C 1
ATOM 1256 O O . THR A 1 155 ? -13.367 11.906 12.32 1 97.12 155 THR A O 1
ATOM 1259 N N . LYS A 1 156 ? -14.344 9.891 12.461 1 97.81 156 LYS A N 1
ATOM 1260 C CA . LYS A 1 156 ? -15.664 10.453 12.727 1 97.81 156 LYS A CA 1
ATOM 1261 C C . LYS A 1 156 ? -15.664 11.297 14 1 97.81 156 LYS A C 1
ATOM 1263 O O . LYS A 1 156 ? -16.188 12.406 14.016 1 97.81 156 LYS A O 1
ATOM 1268 N N . PHE A 1 157 ? -15.031 10.781 15.016 1 96.94 157 PHE A N 1
ATOM 1269 C CA . PHE A 1 157 ? -14.891 11.477 16.281 1 96.94 157 PHE A CA 1
ATOM 1270 C C . PHE A 1 157 ? -14.023 12.719 16.141 1 96.94 157 PHE A C 1
ATOM 1272 O O . PHE A 1 157 ? -14.375 13.789 16.641 1 96.94 157 PHE A O 1
ATOM 1279 N N . GLY A 1 158 ? -12.906 12.523 15.445 1 94.75 158 GLY A N 1
ATOM 1280 C CA . GLY A 1 158 ? -11.977 13.617 15.234 1 94.75 158 GLY A CA 1
ATOM 1281 C C . GLY A 1 158 ? -12.57 14.766 14.445 1 94.75 158 GLY A C 1
ATOM 1282 O O . GLY A 1 158 ? -12.273 15.93 14.711 1 94.75 158 GLY A O 1
ATOM 1283 N N . VAL A 1 159 ? -13.391 14.453 13.484 1 95.75 159 VAL A N 1
ATOM 1284 C CA . VAL A 1 159 ? -14.023 15.477 12.656 1 95.75 159 VAL A CA 1
ATOM 1285 C C . VAL A 1 159 ? -15 16.297 13.508 1 95.75 159 VAL A C 1
ATOM 1287 O O . VAL A 1 159 ? -14.938 17.531 13.516 1 95.75 159 VAL A O 1
ATOM 1290 N N . ASN A 1 160 ? -15.805 15.641 14.281 1 96.88 160 ASN A N 1
ATOM 1291 C CA . ASN A 1 160 ? -16.859 16.344 15.016 1 96.88 160 ASN A CA 1
ATOM 1292 C C . ASN A 1 160 ? -16.297 17.125 16.188 1 96.88 160 ASN A C 1
ATOM 1294 O O . ASN A 1 160 ? -16.547 18.328 16.328 1 96.88 160 ASN A O 1
ATOM 1298 N N . PHE A 1 161 ? -15.516 16.531 16.953 1 95.25 161 PHE A N 1
ATOM 1299 C CA . PHE A 1 161 ? -15.086 17.141 18.203 1 95.25 161 PHE A CA 1
ATOM 1300 C C . PHE A 1 161 ? -13.734 17.828 18.031 1 95.25 161 PHE A C 1
ATOM 1302 O O . PHE A 1 161 ? -13.492 18.891 18.609 1 95.25 161 PHE A O 1
ATOM 1309 N N . GLY A 1 162 ? -12.867 17.203 17.25 1 93.06 162 GLY A N 1
ATOM 1310 C CA . GLY A 1 162 ? -11.531 17.75 17.094 1 93.06 162 GLY A CA 1
ATOM 1311 C C . GLY A 1 162 ? -11.469 18.906 16.109 1 93.06 162 GLY A C 1
ATOM 1312 O O . GLY A 1 162 ? -11.07 20.016 16.484 1 93.06 162 GLY A O 1
ATOM 1313 N N . LEU A 1 163 ? -11.914 18.672 14.906 1 94 163 LEU A N 1
ATOM 1314 C CA . LEU A 1 163 ? -11.844 19.703 13.875 1 94 163 LEU A CA 1
ATOM 1315 C C . LEU A 1 163 ? -12.93 20.766 14.078 1 94 163 LEU A C 1
ATOM 1317 O O . LEU A 1 163 ? -12.633 21.938 14.297 1 94 163 LEU A O 1
ATOM 1321 N N . PHE A 1 164 ? -14.18 20.344 14.109 1 96.38 164 PHE A N 1
ATOM 1322 C CA . PHE A 1 164 ? -15.273 21.297 14.266 1 96.38 164 PHE A CA 1
ATOM 1323 C C . PHE A 1 164 ? -15.266 21.906 15.656 1 96.38 164 PHE A C 1
ATOM 1325 O O . PHE A 1 164 ? -15.125 23.125 15.805 1 96.38 164 PHE A O 1
ATOM 1332 N N . GLY A 1 165 ? -15.398 21.016 16.656 1 94.94 165 GLY A N 1
ATOM 1333 C CA . GLY A 1 165 ? -15.406 21.5 18.031 1 94.94 165 GLY A CA 1
ATOM 1334 C C . GLY A 1 165 ? -14.148 22.266 18.391 1 94.94 165 GLY A C 1
ATOM 1335 O O . GLY A 1 165 ? -14.219 23.297 19.047 1 94.94 165 GLY A O 1
ATOM 1336 N N . GLY A 1 166 ? -12.992 21.734 17.969 1 92.31 166 GLY A N 1
ATOM 1337 C CA . GLY A 1 166 ? -11.727 22.391 18.25 1 92.31 166 GLY A CA 1
ATOM 1338 C C . GLY A 1 166 ? -11.633 23.781 17.625 1 92.31 166 GLY A C 1
ATOM 1339 O O . GLY A 1 166 ? -11.062 24.688 18.219 1 92.31 166 GLY A O 1
ATOM 1340 N N . THR A 1 167 ? -12.148 23.922 16.453 1 94.5 167 THR A N 1
ATOM 1341 C CA . THR A 1 167 ? -12.148 25.219 15.797 1 94.5 167 THR A CA 1
ATOM 1342 C C . THR A 1 167 ? -12.992 26.219 16.578 1 94.5 167 THR A C 1
ATOM 1344 O O . THR A 1 167 ? -12.578 27.359 16.781 1 94.5 167 THR A O 1
ATOM 1347 N N . VAL A 1 168 ? -14.141 25.812 17.047 1 95.12 168 VAL A N 1
ATOM 1348 C CA . VAL A 1 168 ? -15.023 26.688 17.812 1 95.12 168 VAL A CA 1
ATOM 1349 C C . VAL A 1 168 ? -14.336 27.078 19.125 1 95.12 168 VAL A C 1
ATOM 1351 O O . VAL A 1 168 ? -14.352 28.25 19.5 1 95.12 168 VAL A O 1
ATOM 1354 N N . MET A 1 169 ? -13.688 26.156 19.719 1 91.44 169 MET A N 1
ATOM 1355 C CA . MET A 1 169 ? -13.086 26.375 21.031 1 91.44 169 MET A CA 1
ATOM 1356 C C . MET A 1 169 ? -11.812 27.203 20.906 1 91.44 169 MET A C 1
ATOM 1358 O O . MET A 1 169 ? -11.508 28.016 21.781 1 91.44 169 MET A O 1
ATOM 1362 N N . ASN A 1 170 ? -11.047 27 19.844 1 89 170 ASN A N 1
ATOM 1363 C CA . ASN A 1 170 ? -9.742 27.625 19.734 1 89 170 ASN A CA 1
ATOM 1364 C C . ASN A 1 170 ? -9.82 28.969 19.016 1 89 170 ASN A C 1
ATOM 1366 O O . ASN A 1 170 ? -8.977 29.844 19.219 1 89 170 ASN A O 1
ATOM 1370 N N . MET A 1 171 ? -10.852 29.156 18.203 1 93 171 MET A N 1
ATOM 1371 C CA . MET A 1 171 ? -10.891 30.375 17.391 1 93 171 MET A CA 1
ATOM 1372 C C . MET A 1 171 ? -12.086 31.234 17.766 1 93 171 MET A C 1
ATOM 1374 O O . MET A 1 171 ? -12.211 32.375 17.281 1 93 171 MET A O 1
ATOM 1378 N N . GLY A 1 172 ? -12.93 30.766 18.625 1 94.19 172 GLY A N 1
ATOM 1379 C CA . GLY A 1 172 ? -14.078 31.531 19.094 1 94.19 172 GLY A CA 1
ATOM 1380 C C . GLY A 1 172 ? -13.75 32.469 20.234 1 94.19 172 GLY A C 1
ATOM 1381 O O . GLY A 1 172 ? -12.75 32.281 20.938 1 94.19 172 GLY A O 1
ATOM 1382 N N . SER A 1 173 ? -14.602 33.5 20.422 1 93.25 173 SER A N 1
ATOM 1383 C CA . SER A 1 173 ? -14.57 34.312 21.625 1 93.25 173 SER A CA 1
ATOM 1384 C C . SER A 1 173 ? -15.086 33.531 22.828 1 93.25 173 SER A C 1
ATOM 1386 O O . SER A 1 173 ? -15.633 32.438 22.688 1 93.25 173 SER A O 1
ATOM 1388 N N . ASP A 1 174 ? -14.922 34.094 24.016 1 93.25 174 ASP A N 1
ATOM 1389 C CA . ASP A 1 174 ? -15.453 33.469 25.234 1 93.25 174 ASP A CA 1
ATOM 1390 C C . ASP A 1 174 ? -16.969 33.281 25.141 1 93.25 174 ASP A C 1
ATOM 1392 O O . ASP A 1 174 ? -17.5 32.25 25.547 1 93.25 174 ASP A O 1
ATOM 1396 N N . GLU A 1 175 ? -17.547 34.25 24.641 1 94.38 175 GLU A N 1
ATOM 1397 C CA . GLU A 1 175 ? -19 34.219 24.484 1 94.38 175 GLU A CA 1
ATOM 1398 C C . GLU A 1 175 ? -19.406 33.094 23.531 1 94.38 175 GLU A C 1
ATOM 1400 O O . GLU A 1 175 ? -20.375 32.375 23.797 1 94.38 175 GLU A O 1
ATOM 1405 N N . GLN A 1 176 ? -18.75 32.938 22.469 1 95.19 176 GLN A N 1
ATOM 1406 C CA . GLN A 1 176 ? -19.062 31.922 21.484 1 95.19 176 GLN A CA 1
ATOM 1407 C C . GLN A 1 176 ? -18.797 30.516 22.062 1 95.19 176 GLN A C 1
ATOM 1409 O O . GLN A 1 176 ? -19.578 29.594 21.844 1 95.19 176 GLN A O 1
ATOM 1414 N N . ARG A 1 177 ? -17.719 30.328 22.766 1 93.94 177 ARG A N 1
ATOM 1415 C CA . ARG A 1 177 ? -17.422 29.062 23.422 1 93.94 177 ARG A CA 1
ATOM 1416 C C . ARG A 1 177 ? -18.547 28.641 24.359 1 93.94 177 ARG A C 1
ATOM 1418 O O . ARG A 1 177 ? -18.984 27.484 24.328 1 93.94 177 ARG A O 1
ATOM 1425 N N . HIS A 1 178 ? -18.953 29.625 25.094 1 93.75 178 HIS A N 1
ATOM 1426 C CA . HIS A 1 178 ? -20.031 29.359 26.047 1 93.75 178 HIS A CA 1
ATOM 1427 C C . HIS A 1 178 ? -21.312 28.984 25.328 1 93.75 178 HIS A C 1
ATOM 1429 O O . HIS A 1 178 ? -22.047 28.078 25.766 1 93.75 178 HIS A O 1
ATOM 1435 N N . LYS A 1 179 ? -21.531 29.609 24.297 1 95.44 179 LYS A N 1
ATOM 1436 C CA . LYS A 1 179 ? -22.766 29.438 23.547 1 95.44 179 LYS A CA 1
ATOM 1437 C C . LYS A 1 179 ? -22.828 28.047 22.938 1 95.44 179 LYS A C 1
ATOM 1439 O O . LYS A 1 179 ? -23.906 27.438 22.891 1 95.44 179 LYS A O 1
ATOM 1444 N N . TYR A 1 180 ? -21.719 27.484 22.453 1 96.06 180 TYR A N 1
ATOM 1445 C CA . TYR A 1 180 ? -21.797 26.312 21.594 1 96.06 180 TYR A CA 1
ATOM 1446 C C . TYR A 1 180 ? -21.234 25.078 22.297 1 96.06 180 TYR A C 1
ATOM 1448 O O . TYR A 1 180 ? -21.484 23.953 21.875 1 96.06 180 TYR A O 1
ATOM 1456 N N . ALA A 1 181 ? -20.453 25.188 23.328 1 94.62 181 ALA A N 1
ATOM 1457 C CA . ALA A 1 181 ? -19.703 24.094 23.938 1 94.62 181 ALA A CA 1
ATOM 1458 C C . ALA A 1 181 ? -20.641 22.969 24.391 1 94.62 181 ALA A C 1
ATOM 1460 O O . ALA A 1 181 ? -20.359 21.797 24.125 1 94.62 181 ALA A O 1
ATOM 1461 N N . ALA A 1 182 ? -21.703 23.344 25.078 1 95 182 ALA A N 1
ATOM 1462 C CA . ALA A 1 182 ? -22.609 22.328 25.609 1 95 182 ALA A CA 1
ATOM 1463 C C . ALA A 1 182 ? -23.281 21.547 24.484 1 95 182 ALA A C 1
ATOM 1465 O O . ALA A 1 182 ? -23.422 20.328 24.578 1 95 182 ALA A O 1
ATOM 1466 N N . GLY A 1 183 ? -23.734 22.203 23.406 1 96.31 183 GLY A N 1
ATOM 1467 C CA . GLY A 1 183 ? -24.359 21.547 22.266 1 96.31 183 GLY A CA 1
ATOM 1468 C C . GLY A 1 183 ? -23.422 20.625 21.516 1 96.31 183 GLY A C 1
ATOM 1469 O O . GLY A 1 183 ? -23.828 19.562 21.047 1 96.31 183 GLY A O 1
ATOM 1470 N N . ILE A 1 184 ? -22.172 21.031 21.391 1 96.62 184 ILE A N 1
ATOM 1471 C CA . ILE A 1 184 ? -21.172 20.188 20.75 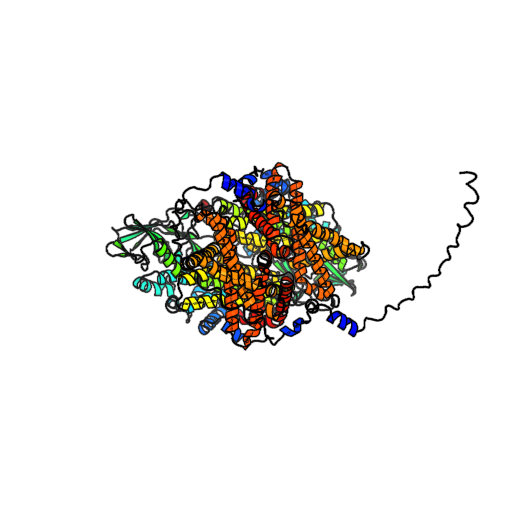1 96.62 184 ILE A CA 1
ATOM 1472 C C . ILE A 1 184 ? -20.906 18.953 21.609 1 96.62 184 ILE A C 1
ATOM 1474 O O . ILE A 1 184 ? -20.859 17.828 21.094 1 96.62 184 ILE A O 1
ATOM 1478 N N . ALA A 1 185 ? -20.781 19.141 22.891 1 94.06 185 ALA A N 1
ATOM 1479 C CA . ALA A 1 185 ? -20.469 18.062 23.828 1 94.06 185 ALA A CA 1
ATOM 1480 C C . ALA A 1 185 ? -21.562 17 23.828 1 94.06 185 ALA A C 1
ATOM 1482 O O . ALA A 1 185 ? -21.281 15.797 23.891 1 94.06 185 ALA A O 1
ATOM 1483 N N . ASP A 1 186 ? -22.844 17.438 23.797 1 94.25 186 ASP A N 1
ATOM 1484 C CA . ASP A 1 186 ? -23.938 16.484 23.891 1 94.25 186 ASP A CA 1
ATOM 1485 C C . ASP A 1 186 ? -24.406 16.047 22.5 1 94.25 186 ASP A C 1
ATOM 1487 O O . ASP A 1 186 ? -25.375 15.289 22.375 1 94.25 186 ASP A O 1
ATOM 1491 N N . MET A 1 187 ? -23.797 16.562 21.406 1 95.88 187 MET A N 1
ATOM 1492 C CA . MET A 1 187 ? -23.953 16.172 20.016 1 95.88 187 MET A CA 1
ATOM 1493 C C . MET A 1 187 ? -25.312 16.609 19.469 1 95.88 187 MET A C 1
ATOM 1495 O O . MET A 1 187 ? -25.812 16.062 18.484 1 95.88 187 MET A O 1
ATOM 1499 N N . SER A 1 188 ? -25.953 17.531 20.234 1 96.44 188 SER A N 1
ATOM 1500 C CA . SER A 1 188 ? -27.062 18.219 19.594 1 96.44 188 SER A CA 1
ATOM 1501 C C . SER A 1 188 ? -26.578 19.125 18.453 1 96.44 188 SER A C 1
ATOM 1503 O O . SER A 1 188 ? -27.344 19.438 17.547 1 96.44 188 SER A O 1
ATOM 1505 N N . ILE A 1 189 ? -25.359 19.531 18.562 1 97.44 189 ILE A N 1
ATOM 1506 C CA . ILE A 1 189 ? -24.656 20.203 17.484 1 97.44 189 ILE A CA 1
ATOM 1507 C C . ILE A 1 189 ? -23.609 19.281 16.891 1 97.44 189 ILE A C 1
ATOM 1509 O O . ILE A 1 189 ? -22.625 18.938 17.547 1 97.44 189 ILE A O 1
ATOM 1513 N N . LEU A 1 190 ? -23.875 18.766 15.75 1 98 190 LEU A N 1
ATOM 1514 C CA . LEU A 1 190 ? -22.891 18.047 14.945 1 98 190 LEU A CA 1
ATOM 1515 C C . LEU A 1 190 ? -22.391 18.922 13.797 1 98 190 LEU A C 1
ATOM 1517 O O . LEU A 1 190 ? -23.172 19.594 13.125 1 98 190 LEU A O 1
ATOM 1521 N N . GLY A 1 191 ? -21.109 18.953 13.641 1 98.12 191 GLY A N 1
ATOM 1522 C CA . GLY A 1 191 ? -20.609 19.938 12.688 1 98.12 191 GLY A CA 1
ATOM 1523 C C . GLY A 1 191 ? -19.562 19.375 11.75 1 98.12 191 GLY A C 1
ATOM 1524 O O . GLY A 1 191 ? -19.109 18.234 11.914 1 98.12 191 GLY A O 1
ATOM 1525 N N . GLY A 1 192 ? -19.297 20.062 10.68 1 97.94 192 GLY A N 1
ATOM 1526 C CA . GLY A 1 192 ? -18.219 19.797 9.727 1 97.94 192 GLY A CA 1
ATOM 1527 C C . GLY A 1 192 ? -17.234 20.953 9.609 1 97.94 192 GLY A C 1
ATOM 1528 O O . GLY A 1 192 ? -17.547 22.078 10 1 97.94 192 GLY A O 1
ATOM 1529 N N . PHE A 1 193 ? -16.062 20.656 9.156 1 97.44 193 PHE A N 1
ATOM 1530 C CA . PHE A 1 193 ? -14.93 21.562 9.008 1 97.44 193 PHE A CA 1
ATOM 1531 C C . PHE A 1 193 ? -14.703 21.906 7.539 1 97.44 193 PHE A C 1
ATOM 1533 O O . PHE A 1 193 ? -13.992 21.188 6.832 1 97.44 193 PHE A O 1
ATOM 1540 N N . GLY A 1 194 ? -15.258 23.031 7.098 1 97.94 194 GLY A N 1
ATOM 1541 C CA . GLY A 1 194 ? -15.25 23.391 5.688 1 97.94 194 GLY A CA 1
ATOM 1542 C C . GLY A 1 194 ? -14.055 24.25 5.301 1 97.94 194 GLY A C 1
ATOM 1543 O O . GLY A 1 194 ? -14.172 25.469 5.184 1 97.94 194 GLY A O 1
ATOM 1544 N N . LEU A 1 195 ? -12.93 23.594 4.941 1 96.69 195 LEU A N 1
ATOM 1545 C CA . LEU A 1 195 ? -11.719 24.297 4.527 1 96.69 195 LEU A CA 1
ATOM 1546 C C . LEU A 1 195 ? -11.336 23.938 3.1 1 96.69 195 LEU A C 1
ATOM 1548 O O . LEU A 1 195 ? -11.336 24.797 2.211 1 96.69 195 LEU A O 1
ATOM 1552 N N . THR A 1 196 ? -11.117 22.672 2.832 1 97 196 THR A N 1
ATOM 1553 C CA . THR A 1 196 ? -10.602 22.188 1.559 1 97 196 THR A CA 1
ATOM 1554 C C . THR A 1 196 ? -11.57 22.5 0.424 1 97 196 THR A C 1
ATOM 1556 O O . THR A 1 196 ? -12.781 22.344 0.578 1 97 196 THR A O 1
ATOM 1559 N N . GLU A 1 197 ? -11.078 23.047 -0.608 1 98 197 GLU A N 1
ATOM 1560 C CA . GLU A 1 197 ? -11.859 23.312 -1.812 1 98 197 GLU A CA 1
ATOM 1561 C C . GLU A 1 197 ? -11.406 22.438 -2.971 1 98 197 GLU A C 1
ATOM 1563 O O . GLU A 1 197 ? -10.266 21.969 -3 1 98 197 GLU A O 1
ATOM 1568 N N . LEU A 1 198 ? -12.242 22.172 -3.916 1 97.5 198 LEU A N 1
ATOM 1569 C CA . LEU A 1 198 ? -11.961 21.312 -5.059 1 97.5 198 LEU A CA 1
ATOM 1570 C C . LEU A 1 198 ? -10.703 21.781 -5.793 1 97.5 198 LEU A C 1
ATOM 1572 O O . LEU A 1 198 ? -9.867 20.969 -6.18 1 97.5 198 LEU A O 1
ATOM 1576 N N . GLY A 1 199 ? -10.547 23.062 -5.918 1 95.5 199 GLY A N 1
ATOM 1577 C CA . GLY A 1 199 ? -9.469 23.594 -6.742 1 95.5 199 GLY A CA 1
ATOM 1578 C C . GLY A 1 199 ? -8.234 23.969 -5.945 1 95.5 199 GLY A C 1
ATOM 1579 O O . GLY A 1 199 ? -7.184 24.266 -6.52 1 95.5 199 GLY A O 1
ATOM 1580 N N . HIS A 1 200 ? -8.133 23.938 -4.613 1 92.12 200 HIS A N 1
ATOM 1581 C CA . HIS A 1 200 ? -7.02 24.531 -3.889 1 92.12 200 HIS A CA 1
ATOM 1582 C C . HIS A 1 200 ? -6.41 23.547 -2.902 1 92.12 200 HIS A C 1
ATOM 1584 O O . HIS A 1 200 ? -5.227 23.641 -2.57 1 92.12 200 HIS A O 1
ATOM 1590 N N . GLY A 1 201 ? -7.082 22.609 -2.465 1 91.06 201 GLY A N 1
ATOM 1591 C CA . GLY A 1 201 ? -6.523 21.562 -1.623 1 91.06 201 GLY A CA 1
ATOM 1592 C C . GLY A 1 201 ? -5.582 22.094 -0.557 1 91.06 201 GLY A C 1
ATOM 1593 O O . GLY A 1 201 ? -5.969 22.953 0.25 1 91.06 201 GLY A O 1
ATOM 1594 N N . SER A 1 202 ? -4.23 21.766 -0.601 1 92 202 SER A N 1
ATOM 1595 C CA . SER A 1 202 ? -3.205 22.141 0.366 1 92 202 SER A CA 1
ATOM 1596 C C . SER A 1 202 ? -2.953 23.641 0.349 1 92 202 SER A C 1
ATOM 1598 O O . SER A 1 202 ? -2.383 24.203 1.293 1 92 202 SER A O 1
ATOM 1600 N N . ASN A 1 203 ? -3.309 24.281 -0.666 1 93 203 ASN A N 1
ATOM 1601 C CA . ASN A 1 203 ? -3.184 25.734 -0.735 1 93 203 ASN A CA 1
ATOM 1602 C C . ASN A 1 203 ? -4.34 26.438 -0.022 1 93 203 ASN A C 1
ATOM 1604 O O . ASN A 1 203 ? -5.062 27.234 -0.63 1 93 203 ASN A O 1
ATOM 1608 N N . ALA A 1 204 ? -4.43 26.266 1.246 1 91.25 204 ALA A N 1
ATOM 1609 C CA . ALA A 1 204 ? -5.559 26.719 2.062 1 91.25 204 ALA A CA 1
ATOM 1610 C C . ALA A 1 204 ? -5.598 28.234 2.166 1 91.25 204 ALA A C 1
ATOM 1612 O O . ALA A 1 204 ? -6.664 28.828 2.359 1 91.25 204 ALA A O 1
ATOM 1613 N N . ARG A 1 205 ? -4.445 28.844 1.991 1 90.31 205 ARG A N 1
ATOM 1614 C CA . ARG A 1 205 ? -4.387 30.297 2.102 1 90.31 205 ARG A CA 1
ATOM 1615 C C . ARG A 1 205 ? -5.145 30.969 0.961 1 90.31 205 ARG A C 1
ATOM 1617 O O . ARG A 1 205 ? -5.609 32.094 1.097 1 90.31 205 ARG A O 1
ATOM 1624 N N . ASP A 1 206 ? -5.301 30.219 -0.121 1 92.56 206 ASP A N 1
ATOM 1625 C CA . ASP A 1 206 ? -5.859 30.844 -1.316 1 92.56 206 ASP A CA 1
ATOM 1626 C C . ASP A 1 206 ? -7.242 30.281 -1.636 1 92.56 206 ASP A C 1
ATOM 1628 O O . ASP A 1 206 ? -7.664 30.281 -2.793 1 92.56 206 ASP A O 1
ATOM 1632 N N . VAL A 1 207 ? -7.945 29.781 -0.57 1 95.81 207 VAL A N 1
ATOM 1633 C CA . VAL A 1 207 ? -9.328 29.375 -0.79 1 95.81 207 VAL A CA 1
ATOM 1634 C C . VAL A 1 207 ? -10.109 30.5 -1.452 1 95.81 207 VAL A C 1
ATOM 1636 O O . VAL A 1 207 ? -9.742 31.672 -1.315 1 95.81 207 VAL A O 1
ATOM 1639 N N . GLU A 1 208 ? -11.219 30.156 -2.129 1 97.06 208 GLU A N 1
ATOM 1640 C CA . GLU A 1 208 ? -11.859 31.156 -2.969 1 97.06 208 GLU A CA 1
ATOM 1641 C C . GLU A 1 208 ? -13.25 31.5 -2.453 1 97.06 208 GLU A C 1
ATOM 1643 O O . GLU A 1 208 ? -13.859 32.469 -2.904 1 97.06 208 GLU A O 1
ATOM 1648 N N . THR A 1 209 ? -13.781 30.734 -1.482 1 98.62 209 THR A N 1
ATOM 1649 C CA . THR A 1 209 ? -15.031 31.141 -0.848 1 98.62 209 THR A CA 1
ATOM 1650 C C . THR A 1 209 ? -14.906 32.562 -0.282 1 98.62 209 THR A C 1
ATOM 1652 O O . THR A 1 209 ? -13.883 32.906 0.309 1 98.62 209 THR A O 1
ATOM 1655 N N . ILE A 1 210 ? -16.016 33.344 -0.465 1 98.5 210 ILE A N 1
ATOM 1656 C CA . ILE A 1 210 ? -15.914 34.75 -0.059 1 98.5 210 ILE A CA 1
ATOM 1657 C C . ILE A 1 210 ? -16.953 35.062 1.021 1 98.5 210 ILE A C 1
ATOM 1659 O O . ILE A 1 210 ? -18 34.406 1.073 1 98.5 210 ILE A O 1
ATOM 1663 N N . ALA A 1 211 ? -16.625 35.938 1.91 1 98.69 211 ALA A N 1
ATOM 1664 C CA . ALA A 1 211 ? -17.531 36.562 2.881 1 98.69 211 ALA A CA 1
ATOM 1665 C C . ALA A 1 211 ? -17.453 38.062 2.811 1 98.69 211 ALA A C 1
ATOM 1667 O O . ALA A 1 211 ? -16.375 38.656 2.943 1 98.69 211 ALA A O 1
ATOM 1668 N N . GLU A 1 212 ? -18.547 38.688 2.574 1 98.44 212 GLU A N 1
ATOM 1669 C CA . GLU A 1 212 ? -18.641 40.156 2.525 1 98.44 212 GLU A CA 1
ATOM 1670 C C . GLU A 1 212 ? -19.516 40.688 3.656 1 98.44 212 GLU A C 1
ATOM 1672 O O . GLU A 1 212 ? -20.625 40.188 3.889 1 98.44 212 GLU A O 1
ATOM 1677 N N . TYR A 1 213 ? -19.016 41.688 4.32 1 98.38 213 TYR A N 1
ATOM 1678 C CA . TYR A 1 213 ? -19.797 42.281 5.395 1 98.38 213 TYR A CA 1
ATOM 1679 C C . TYR A 1 213 ? -20.766 43.344 4.852 1 98.38 213 TYR A C 1
ATOM 1681 O O . TYR A 1 213 ? -20.359 44.219 4.094 1 98.38 213 TYR A O 1
ATOM 1689 N N . ASP A 1 214 ? -22 43.219 5.23 1 97.5 214 ASP A N 1
ATOM 1690 C CA . ASP A 1 214 ? -23.047 44.156 4.895 1 97.5 214 ASP A CA 1
ATOM 1691 C C . ASP A 1 214 ? -23.391 45.031 6.098 1 97.5 214 ASP A C 1
ATOM 1693 O O . ASP A 1 214 ? -24.078 44.594 7.016 1 97.5 214 ASP A O 1
ATOM 1697 N N . HIS A 1 215 ? -23.047 46.312 6.035 1 96.19 215 HIS A N 1
ATOM 1698 C CA . HIS A 1 215 ? -23.234 47.219 7.145 1 96.19 215 HIS A CA 1
ATOM 1699 C C . HIS A 1 215 ? -24.703 47.469 7.422 1 96.19 215 HIS A C 1
ATOM 1701 O O . HIS A 1 215 ? -25.109 47.688 8.57 1 96.19 215 HIS A O 1
ATOM 1707 N N . SER A 1 216 ? -25.469 47.469 6.445 1 96.81 216 SER A N 1
ATOM 1708 C CA . SER A 1 216 ? -26.875 47.844 6.566 1 96.81 216 SER A CA 1
ATOM 1709 C C . SER A 1 216 ? -27.641 46.812 7.402 1 96.81 216 SER A C 1
ATOM 1711 O O . SER A 1 216 ? -28.5 47.156 8.203 1 96.81 216 SER A O 1
ATOM 1713 N N . THR A 1 217 ? -27.266 45.531 7.281 1 96.62 217 THR A N 1
ATOM 1714 C CA . THR A 1 217 ? -27.984 44.469 7.996 1 96.62 217 THR A CA 1
ATOM 1715 C C . THR A 1 217 ? -27.125 43.906 9.125 1 96.62 217 THR A C 1
ATOM 1717 O O . THR A 1 217 ? -27.594 43.125 9.945 1 96.62 217 THR A O 1
ATOM 1720 N N . GLN A 1 218 ? -25.891 44.25 9.211 1 97.12 218 GLN A N 1
ATOM 1721 C CA . GLN A 1 218 ? -24.922 43.75 10.164 1 97.12 218 GLN A CA 1
ATOM 1722 C C . GLN A 1 218 ? -24.797 42.219 10.039 1 97.12 218 GLN A C 1
ATOM 1724 O O . GLN A 1 218 ? -24.875 41.5 11.039 1 97.12 218 GLN A O 1
ATOM 1729 N N . GLU A 1 219 ? -24.719 41.844 8.789 1 98.12 219 GLU A N 1
ATOM 1730 C CA . GLU A 1 219 ? -24.562 40.438 8.453 1 98.12 219 GLU A CA 1
ATOM 1731 C C . GLU A 1 219 ? -23.391 40.219 7.496 1 98.12 219 GLU A C 1
ATOM 1733 O O . GLU A 1 219 ? -22.938 41.156 6.848 1 98.12 219 GLU A O 1
ATOM 1738 N N . PHE A 1 220 ? -22.906 39 7.496 1 98.5 220 PHE A N 1
ATOM 1739 C CA . PHE A 1 220 ? -22 38.562 6.438 1 98.5 220 PHE A CA 1
ATOM 1740 C C . PHE A 1 220 ? -22.766 37.812 5.336 1 98.5 220 PHE A C 1
ATOM 1742 O O . PHE A 1 220 ? -23.719 37.094 5.617 1 98.5 220 PHE A O 1
ATOM 1749 N N . VAL A 1 221 ? -22.391 38.031 4.141 1 98.75 221 VAL A N 1
ATOM 1750 C CA . VAL A 1 221 ? -22.906 37.312 2.992 1 98.75 221 VAL A CA 1
ATOM 1751 C C . VAL A 1 221 ? -21.828 36.375 2.438 1 98.75 221 VAL A C 1
ATOM 1753 O O . VAL A 1 221 ? -20.844 36.844 1.85 1 98.75 221 VAL A O 1
ATOM 1756 N N . LEU A 1 222 ? -21.984 35.062 2.635 1 98.81 222 LEU A N 1
ATOM 1757 C CA . LEU A 1 222 ? -21 34.094 2.166 1 98.81 222 LEU A CA 1
ATOM 1758 C C . LEU A 1 222 ? -21.438 33.5 0.823 1 98.81 222 LEU A C 1
ATOM 1760 O O . LEU A 1 222 ? -22.609 33.219 0.604 1 98.81 222 LEU A O 1
ATOM 1764 N N . HIS A 1 223 ? -20.422 33.312 -0.083 1 98.75 223 HIS A N 1
ATOM 1765 C CA . HIS A 1 223 ? -20.719 32.844 -1.436 1 98.75 223 HIS A CA 1
ATOM 1766 C C . HIS A 1 223 ? -19.578 31.969 -1.97 1 98.75 223 HIS A C 1
ATOM 1768 O O . HIS A 1 223 ? -18.406 32.25 -1.74 1 98.75 223 HIS A O 1
ATOM 1774 N N . THR A 1 224 ? -19.922 30.812 -2.549 1 98.69 224 THR A N 1
ATOM 1775 C CA . THR A 1 224 ? -19.031 30 -3.357 1 98.69 224 THR A CA 1
ATOM 1776 C C . THR A 1 224 ? -19.016 30.484 -4.809 1 98.69 224 THR A C 1
ATOM 1778 O O . THR A 1 224 ? -19.922 30.141 -5.578 1 98.69 224 THR A O 1
ATOM 1781 N N . PRO A 1 225 ? -18 31.125 -5.227 1 98 225 PRO A N 1
ATOM 1782 C CA . PRO A 1 225 ? -18.078 31.891 -6.48 1 98 225 PRO A CA 1
ATOM 1783 C C . PRO A 1 225 ? -17.953 31 -7.715 1 98 225 PRO A C 1
ATOM 1785 O O . PRO A 1 225 ? -18.406 31.359 -8.797 1 98 225 PRO A O 1
ATOM 1788 N N . THR A 1 226 ? -17.203 29.875 -7.621 1 97.44 226 THR A N 1
ATOM 1789 C CA . THR A 1 226 ? -16.984 28.953 -8.734 1 97.44 226 THR A CA 1
ATOM 1790 C C . THR A 1 226 ? -17.125 27.516 -8.281 1 97.44 226 THR A C 1
ATOM 1792 O O . THR A 1 226 ? -17.156 27.234 -7.082 1 97.44 226 THR A O 1
ATOM 1795 N N . GLU A 1 227 ? -17.203 26.594 -9.203 1 97.38 227 GLU A N 1
ATOM 1796 C CA . GLU A 1 227 ? -17.266 25.172 -8.875 1 97.38 227 GLU A CA 1
ATOM 1797 C C . GLU A 1 227 ? -16 24.703 -8.18 1 97.38 227 GLU A C 1
ATOM 1799 O O . GLU A 1 227 ? -16.047 23.812 -7.324 1 97.38 227 GLU A O 1
ATOM 1804 N N . THR A 1 228 ? -14.945 25.328 -8.5 1 97.19 228 THR A N 1
ATOM 1805 C CA . THR A 1 228 ? -13.68 24.891 -7.918 1 97.19 228 THR A CA 1
ATOM 1806 C C . THR A 1 228 ? -13.531 25.422 -6.492 1 97.19 228 THR A C 1
ATOM 1808 O O . THR A 1 228 ? -12.664 24.953 -5.742 1 97.19 228 THR A O 1
ATOM 1811 N N . ALA A 1 229 ? -14.438 26.344 -6.074 1 98.12 229 ALA A N 1
ATOM 1812 C CA . ALA A 1 229 ? -14.391 26.922 -4.734 1 98.12 229 ALA A CA 1
ATOM 1813 C C . ALA A 1 229 ? -15.273 26.125 -3.766 1 98.12 229 ALA A C 1
ATOM 1815 O O . ALA A 1 229 ? -15.312 26.422 -2.57 1 98.12 229 ALA A O 1
ATOM 1816 N N . GLN A 1 230 ? -15.961 25.141 -4.254 1 98.5 230 GLN A N 1
ATOM 1817 C CA . GLN A 1 230 ? -16.797 24.328 -3.365 1 98.5 230 GLN A CA 1
ATOM 1818 C C . GLN A 1 230 ? -15.953 23.703 -2.256 1 98.5 230 GLN A C 1
ATOM 1820 O O . GLN A 1 230 ? -14.812 23.297 -2.484 1 98.5 230 GLN A O 1
ATOM 1825 N N . LYS A 1 231 ? -16.547 23.703 -1.022 1 98.56 231 LYS A N 1
ATOM 1826 C CA . LYS A 1 231 ? -15.922 22.844 -0.016 1 98.56 231 LYS A CA 1
ATOM 1827 C C . LYS A 1 231 ? -16.156 21.375 -0.32 1 98.56 231 LYS A C 1
ATOM 1829 O O . LYS A 1 231 ? -17.266 20.969 -0.682 1 98.56 231 LYS A O 1
ATOM 1834 N N . ILE A 1 232 ? -15.133 20.547 -0.198 1 98.19 232 ILE A N 1
ATOM 1835 C CA . ILE A 1 232 ? -15.25 19.141 -0.59 1 98.19 232 ILE A CA 1
ATOM 1836 C C . ILE A 1 232 ? -14.516 18.266 0.415 1 98.19 232 ILE A C 1
ATOM 1838 O O . ILE A 1 232 ? -13.617 18.734 1.121 1 98.19 232 ILE A O 1
ATOM 1842 N N . PHE A 1 233 ? -14.906 17.016 0.548 1 98 233 PHE A N 1
ATOM 1843 C CA . PHE A 1 233 ? -14.336 15.969 1.397 1 98 233 PHE A CA 1
ATOM 1844 C C . PHE A 1 233 ? -14.641 16.234 2.865 1 98 233 PHE A C 1
ATOM 1846 O O . PHE A 1 233 ? -13.891 15.82 3.748 1 98 233 PHE A O 1
ATOM 1853 N N . ILE A 1 234 ? -15.68 17 3.146 1 98.25 234 ILE A N 1
ATOM 1854 C CA . ILE A 1 234 ? -15.891 17.422 4.523 1 98.25 234 ILE A CA 1
ATOM 1855 C C . ILE A 1 234 ? -16.688 16.359 5.277 1 98.25 234 ILE A C 1
ATOM 1857 O O . ILE A 1 234 ? -17.828 16.062 4.922 1 98.25 234 ILE A O 1
ATOM 1861 N N . GLY A 1 235 ? -16.094 15.82 6.285 1 97.88 235 GLY A N 1
ATOM 1862 C CA . GLY A 1 235 ? -16.781 14.836 7.109 1 97.88 235 GLY A CA 1
ATOM 1863 C C . GLY A 1 235 ? -18.047 15.367 7.754 1 97.88 235 GLY A C 1
ATOM 1864 O O . GLY A 1 235 ? -18.078 16.5 8.211 1 97.88 235 GLY A O 1
ATOM 1865 N N . ASN A 1 236 ? -19.094 14.578 7.809 1 98 236 ASN A N 1
ATOM 1866 C CA . ASN A 1 236 ? -20.391 14.82 8.438 1 98 236 ASN A CA 1
ATOM 1867 C C . ASN A 1 236 ? -21.328 15.578 7.504 1 98 236 ASN A C 1
ATOM 1869 O O . ASN A 1 236 ? -22.531 15.641 7.75 1 98 236 ASN A O 1
ATOM 1873 N N . PHE A 1 237 ? -20.828 16.172 6.43 1 97.81 237 PHE A N 1
ATOM 1874 C CA . PHE A 1 237 ? -21.625 17.094 5.633 1 97.81 237 PHE A CA 1
ATOM 1875 C C . PHE A 1 237 ? -22.703 16.344 4.852 1 97.81 237 PHE A C 1
ATOM 1877 O O . PHE A 1 237 ? -23.797 16.891 4.609 1 97.81 237 PHE A O 1
ATOM 1884 N N . ALA A 1 238 ? -22.422 15.102 4.504 1 96.94 238 ALA A N 1
ATOM 1885 C CA . ALA A 1 238 ? -23.344 14.414 3.613 1 96.94 238 ALA A CA 1
ATOM 1886 C C . ALA A 1 238 ? -24.656 14.078 4.336 1 96.94 238 ALA A C 1
ATOM 1888 O O . ALA A 1 238 ? -25.719 14.094 3.729 1 96.94 238 ALA A O 1
ATOM 1889 N N . CYS A 1 239 ? -24.484 13.766 5.652 1 95.56 239 CYS A N 1
ATOM 1890 C CA . CYS A 1 239 ? -25.672 13.242 6.309 1 95.56 239 CYS A CA 1
ATOM 1891 C C . CYS A 1 239 ? -25.891 13.906 7.664 1 95.56 239 CYS A C 1
ATOM 1893 O O . CYS A 1 239 ? -26.984 14.344 7.977 1 95.56 239 CYS A O 1
ATOM 1895 N N . HIS A 1 240 ? -24.891 14.094 8.461 1 96.5 240 HIS A N 1
ATOM 1896 C CA . HIS A 1 240 ? -25.125 14.18 9.891 1 96.5 240 HIS A CA 1
ATOM 1897 C C . HIS A 1 240 ? -24.984 15.609 10.391 1 96.5 240 HIS A C 1
ATOM 1899 O O . HIS A 1 240 ? -25.688 16.016 11.32 1 96.5 240 HIS A O 1
ATOM 1905 N N . ALA A 1 241 ? -24.172 16.438 9.836 1 98.25 241 ALA A N 1
ATOM 1906 C CA . ALA A 1 241 ? -23.875 17.766 10.375 1 98.25 241 ALA A CA 1
ATOM 1907 C C . ALA A 1 241 ? -25.078 18.688 10.25 1 98.25 241 ALA A C 1
ATOM 1909 O O . ALA A 1 241 ? -25.75 18.719 9.219 1 98.25 241 ALA A O 1
ATOM 1910 N N . ASN A 1 242 ? -25.328 19.422 11.328 1 98.5 242 ASN A N 1
ATOM 1911 C CA . ASN A 1 242 ? -26.328 20.484 11.258 1 98.5 242 ASN A CA 1
ATOM 1912 C C . ASN A 1 242 ? -25.672 21.859 11.328 1 98.5 242 ASN A C 1
ATOM 1914 O O . ASN A 1 242 ? -26.312 22.875 11.047 1 98.5 242 ASN A O 1
ATOM 1918 N N . HIS A 1 243 ? -24.375 21.922 11.672 1 98.69 243 HIS A N 1
ATOM 1919 C CA . HIS A 1 243 ? -23.609 23.156 11.68 1 98.69 243 HIS A CA 1
ATOM 1920 C C . HIS A 1 243 ? -22.312 22.984 10.883 1 98.69 243 HIS A C 1
ATOM 1922 O O . HIS A 1 243 ? -21.891 21.875 10.602 1 98.69 243 HIS A O 1
ATOM 1928 N N . ALA A 1 244 ? -21.719 24.109 10.516 1 98.62 244 ALA A N 1
ATOM 1929 C CA . ALA A 1 244 ? -20.453 24.109 9.805 1 98.62 244 ALA A CA 1
ATOM 1930 C C . ALA A 1 244 ? -19.562 25.25 10.289 1 98.62 244 ALA A C 1
ATOM 1932 O O . ALA A 1 244 ? -20.047 26.328 10.656 1 98.62 244 ALA A O 1
ATOM 1933 N N . VAL A 1 245 ? -18.344 25.016 10.406 1 98.25 245 VAL A N 1
ATOM 1934 C CA . VAL A 1 245 ? -17.359 26.094 10.344 1 98.25 245 VAL A CA 1
ATOM 1935 C C . VAL A 1 245 ? -16.766 26.172 8.938 1 98.25 245 VAL A C 1
ATOM 1937 O O . VAL A 1 245 ? -16.391 25.156 8.359 1 98.25 245 VAL A O 1
ATOM 1940 N N . VAL A 1 246 ? -16.75 27.359 8.367 1 98.62 246 VAL A N 1
ATOM 1941 C CA . VAL A 1 246 ? -16.328 27.516 6.977 1 98.62 246 VAL A CA 1
ATOM 1942 C C . VAL A 1 246 ? -15.273 28.609 6.883 1 98.62 246 VAL A C 1
ATOM 1944 O O . VAL A 1 246 ? -15.461 29.703 7.414 1 98.62 246 VAL A O 1
ATOM 1947 N N . PHE A 1 247 ? -14.195 28.312 6.246 1 97.81 247 PHE A N 1
ATOM 1948 C CA . PHE A 1 247 ? -13.133 29.281 5.969 1 97.81 247 PHE A CA 1
ATOM 1949 C C . PHE A 1 247 ? -13.43 30.062 4.695 1 97.81 247 PHE A C 1
ATOM 1951 O O . PHE A 1 247 ? -13.766 29.469 3.664 1 97.81 247 PHE A O 1
ATOM 1958 N N . ALA A 1 248 ? -13.305 31.375 4.766 1 98.31 248 ALA A N 1
ATOM 1959 C CA . ALA A 1 248 ? -13.625 32.219 3.621 1 98.31 248 ALA A CA 1
ATOM 1960 C C . ALA A 1 248 ? -12.758 33.469 3.621 1 98.31 248 ALA A C 1
ATOM 1962 O O . ALA A 1 248 ? -12.281 33.906 4.672 1 98.31 248 ALA A O 1
ATOM 1963 N N . GLN A 1 249 ? -12.57 34 2.412 1 97.94 249 GLN A N 1
ATOM 1964 C CA . GLN A 1 249 ? -11.93 35.312 2.254 1 97.94 249 GLN A CA 1
ATOM 1965 C C . GLN A 1 249 ? -12.875 36.438 2.672 1 97.94 249 GLN A C 1
ATOM 1967 O O . GLN A 1 249 ? -13.914 36.656 2.045 1 97.94 249 GLN A O 1
ATOM 1972 N N . LEU A 1 250 ? -12.422 37.219 3.658 1 98.12 250 LEU A N 1
ATOM 1973 C CA . LEU A 1 250 ? -13.281 38.281 4.199 1 98.12 250 LEU A CA 1
ATOM 1974 C C . LEU A 1 250 ? -13.016 39.594 3.51 1 98.12 250 LEU A C 1
ATOM 1976 O O . LEU A 1 250 ? -11.867 40.031 3.393 1 98.12 250 LEU A O 1
ATOM 1980 N N . PHE A 1 251 ? -14.078 40.219 3.029 1 97.81 251 PHE A N 1
ATOM 1981 C CA . PHE A 1 251 ? -14.047 41.562 2.494 1 97.81 251 PHE A CA 1
ATOM 1982 C C . PHE A 1 251 ? -14.93 42.5 3.32 1 97.81 251 PHE A C 1
ATOM 1984 O O . PHE A 1 251 ? -16.109 42.188 3.547 1 97.81 251 PHE A O 1
ATOM 1991 N N . VAL A 1 252 ? -14.398 43.531 3.807 1 97.38 252 VAL A N 1
ATOM 1992 C CA . VAL A 1 252 ? -15.117 44.594 4.539 1 97.38 252 VAL A CA 1
ATOM 1993 C C . VAL A 1 252 ? -14.891 45.938 3.867 1 97.38 252 VAL A C 1
ATOM 1995 O O . VAL A 1 252 ? -13.758 46.406 3.764 1 97.38 252 VAL A O 1
ATOM 1998 N N . ASP A 1 253 ? -15.961 46.594 3.389 1 95.25 253 ASP A N 1
ATOM 1999 C CA . ASP A 1 253 ? -15.883 47.875 2.686 1 95.25 253 ASP A CA 1
ATOM 2000 C C . ASP A 1 253 ? -14.914 47.781 1.509 1 95.25 253 ASP A C 1
ATOM 2002 O O . ASP A 1 253 ? -14.07 48.656 1.331 1 95.25 253 ASP A O 1
ATOM 2006 N N . GLY A 1 254 ? -14.883 46.656 0.893 1 94.19 254 GLY A N 1
ATOM 2007 C CA . GLY A 1 254 ? -14.055 46.469 -0.287 1 94.19 254 GLY A CA 1
ATOM 2008 C C . GLY A 1 254 ? -12.625 46.094 0.044 1 94.19 254 GLY A C 1
ATOM 2009 O O . GLY A 1 254 ? -11.836 45.781 -0.851 1 94.19 254 GLY A O 1
ATOM 2010 N N . VAL A 1 255 ? -12.289 46.125 1.336 1 96.38 255 VAL A N 1
ATOM 2011 C CA . VAL A 1 255 ? -10.922 45.781 1.739 1 96.38 255 VAL A CA 1
ATOM 2012 C C . VAL A 1 255 ? -10.82 44.281 2.031 1 96.38 255 VAL A C 1
ATOM 2014 O O . VAL A 1 255 ? -11.633 43.75 2.771 1 96.38 255 VAL A O 1
ATOM 2017 N N . HIS A 1 256 ? -9.836 43.656 1.437 1 96.62 256 HIS A N 1
ATOM 2018 C CA . HIS A 1 256 ? -9.57 42.25 1.639 1 96.62 256 HIS A CA 1
ATOM 2019 C C . HIS A 1 256 ? -8.852 42 2.961 1 96.62 256 HIS A C 1
ATOM 2021 O O . HIS A 1 256 ? -7.691 42.375 3.121 1 96.62 256 HIS A O 1
ATOM 2027 N N . GLN A 1 257 ? -9.438 41.312 3.885 1 96.69 257 GLN A N 1
ATOM 2028 C CA . GLN A 1 257 ? -8.898 41.156 5.23 1 96.69 257 GLN A CA 1
ATOM 2029 C C . GLN A 1 257 ? -8.258 39.781 5.402 1 96.69 257 GLN A C 1
ATOM 2031 O O . GLN A 1 257 ? -7.703 39.469 6.457 1 96.69 257 GLN A O 1
ATOM 2036 N N . GLY A 1 258 ? -8.281 38.938 4.328 1 96.31 258 GLY A N 1
ATOM 2037 C CA . GLY A 1 258 ? -7.707 37.594 4.414 1 96.31 258 GLY A CA 1
ATOM 2038 C C . GLY A 1 258 ? -8.703 36.562 4.844 1 96.31 258 GLY A C 1
ATOM 2039 O O . GLY A 1 258 ? -9.914 36.781 4.852 1 96.31 258 GLY A O 1
ATOM 2040 N N . VAL A 1 259 ? -8.242 35.375 5.18 1 96.81 259 VAL A N 1
ATOM 2041 C CA . VAL A 1 259 ? -9.086 34.219 5.488 1 96.81 259 VAL A CA 1
ATOM 2042 C C . VAL A 1 259 ? -9.602 34.312 6.922 1 96.81 259 VAL A C 1
ATOM 2044 O O . VAL A 1 259 ? -8.836 34.625 7.84 1 96.81 259 VAL A O 1
ATOM 2047 N N . HIS A 1 260 ? -10.836 34.125 7.129 1 97.44 260 HIS A N 1
ATOM 2048 C CA . HIS A 1 260 ? -11.492 34.062 8.422 1 97.44 260 HIS A CA 1
ATOM 2049 C C . HIS A 1 260 ? -12.422 32.844 8.492 1 97.44 260 HIS A C 1
ATOM 2051 O O . HIS A 1 260 ? -12.641 32.156 7.488 1 97.44 260 HIS A O 1
ATOM 2057 N N . VAL A 1 261 ? -12.898 32.531 9.75 1 97.94 261 VAL A N 1
ATOM 2058 C CA . VAL A 1 261 ? -13.719 31.344 9.953 1 97.94 261 VAL A CA 1
ATOM 2059 C C . VAL A 1 261 ? -15.109 31.75 10.445 1 97.94 261 VAL A C 1
ATOM 2061 O O . VAL A 1 261 ? -15.234 32.594 11.344 1 97.94 261 VAL A O 1
ATOM 2064 N N . PHE A 1 262 ? -16.125 31.203 9.82 1 98.62 262 PHE A N 1
ATOM 2065 C CA . PHE A 1 262 ? -17.516 31.516 10.133 1 98.62 262 PHE A CA 1
ATOM 2066 C C . PHE A 1 262 ? -18.266 30.281 10.609 1 98.62 262 PHE A C 1
ATOM 2068 O O . PHE A 1 262 ? -18.141 29.203 10 1 98.62 262 PHE A O 1
ATOM 2075 N N . LEU A 1 263 ? -18.969 30.375 11.734 1 98.69 263 LEU A N 1
ATOM 2076 C CA . LEU A 1 263 ? -19.797 29.297 12.289 1 98.69 263 LEU A CA 1
ATOM 2077 C C . LEU A 1 263 ? -21.281 29.578 12.039 1 98.69 263 LEU A C 1
ATOM 2079 O O . LEU A 1 263 ? -21.781 30.656 12.406 1 98.69 263 LEU A O 1
ATOM 2083 N N . PHE A 1 264 ? -22.016 28.625 11.406 1 98.31 264 PHE A N 1
ATOM 2084 C CA . PHE A 1 264 ? -23.438 28.828 11.164 1 98.31 264 PHE A CA 1
ATOM 2085 C C . PHE A 1 264 ? -24.141 27.5 10.93 1 98.31 264 PHE A C 1
ATOM 2087 O O . PHE A 1 264 ? -23.484 26.469 10.758 1 98.31 264 PHE A O 1
ATOM 2094 N N . ARG A 1 265 ? -25.438 27.484 11.023 1 98.25 265 ARG A N 1
ATOM 2095 C CA . ARG A 1 265 ? -26.266 26.312 10.797 1 98.25 265 ARG A CA 1
ATOM 2096 C C . ARG A 1 265 ? -26.406 26.016 9.305 1 98.25 265 ARG A C 1
ATOM 2098 O O . ARG A 1 265 ? -26.562 26.922 8.5 1 98.25 265 ARG A O 1
ATOM 2105 N N . ILE A 1 266 ? -26.375 24.719 8.969 1 98.62 266 ILE A N 1
ATOM 2106 C CA . ILE A 1 266 ? -26.484 24.359 7.559 1 98.62 266 ILE A CA 1
ATOM 2107 C C . ILE A 1 266 ? -27.75 23.516 7.336 1 98.62 266 ILE A C 1
ATOM 2109 O O . ILE A 1 266 ? -28.188 23.328 6.199 1 98.62 266 ILE A O 1
ATOM 2113 N N . ARG A 1 267 ? -28.297 22.969 8.359 1 98.56 267 ARG A N 1
ATOM 2114 C CA . ARG A 1 267 ? -29.547 22.234 8.297 1 98.56 267 ARG A CA 1
ATOM 2115 C C . ARG A 1 267 ? -30.531 22.734 9.344 1 98.56 267 ARG A C 1
ATOM 2117 O O . ARG A 1 267 ? -30.141 23.047 10.469 1 98.56 267 ARG A O 1
ATOM 2124 N N . ASN A 1 268 ? -31.797 22.719 8.969 1 97.44 268 ASN A N 1
ATOM 2125 C CA . ASN A 1 268 ? -32.875 23.047 9.891 1 97.44 268 ASN A CA 1
ATOM 2126 C C . ASN A 1 268 ? -33.156 21.875 10.844 1 97.44 268 ASN A C 1
ATOM 2128 O O . ASN A 1 268 ? -32.594 20.797 10.695 1 97.44 268 ASN A O 1
ATOM 2132 N N . ALA A 1 269 ? -33.969 22.125 11.812 1 95.31 269 ALA A N 1
ATOM 2133 C CA . ALA A 1 269 ? -34.281 21.125 12.82 1 95.31 269 ALA A CA 1
ATOM 2134 C C . ALA A 1 269 ? -34.875 19.875 12.18 1 95.31 269 ALA A C 1
ATOM 2136 O O . ALA A 1 269 ? -34.656 18.75 12.664 1 95.31 269 ALA A O 1
ATOM 2137 N N . ASP A 1 270 ? -35.531 20.047 11.008 1 95.25 270 ASP A N 1
ATOM 2138 C CA . ASP A 1 270 ? -36.188 18.922 10.344 1 95.25 270 ASP A CA 1
ATOM 2139 C C . ASP A 1 270 ? -35.219 18.234 9.375 1 95.25 270 ASP A C 1
ATOM 2141 O O . ASP A 1 270 ? -35.594 17.312 8.648 1 95.25 270 ASP A O 1
ATOM 2145 N N . GLY A 1 271 ? -34 18.688 9.344 1 94.94 271 GLY A N 1
ATOM 2146 C CA . GLY A 1 271 ? -32.969 18.031 8.523 1 94.94 271 GLY A CA 1
ATOM 2147 C C . GLY A 1 271 ? -32.812 18.656 7.156 1 94.94 271 GLY A C 1
ATOM 2148 O O . GLY A 1 271 ? -31.875 18.359 6.438 1 94.94 271 GLY A O 1
ATOM 2149 N N . SER A 1 272 ? -33.75 19.578 6.797 1 97.62 272 SER A N 1
ATOM 2150 C CA . SER A 1 272 ? -33.656 20.25 5.5 1 97.62 272 SER A CA 1
ATOM 2151 C C . SER A 1 272 ? -32.531 21.266 5.484 1 97.62 272 SER A C 1
ATOM 2153 O O . SER A 1 272 ? -32.125 21.781 6.535 1 97.62 272 SER A O 1
ATOM 2155 N N . LEU A 1 273 ? -32 21.562 4.359 1 98.31 273 LEU A N 1
ATOM 2156 C CA . LEU A 1 273 ? -30.875 22.5 4.23 1 98.31 273 LEU A CA 1
ATOM 2157 C C . LEU A 1 273 ? -31.359 23.938 4.43 1 98.31 273 LEU A C 1
ATOM 2159 O O . LEU A 1 273 ? -32.438 24.297 3.992 1 98.31 273 LEU A O 1
ATOM 2163 N N . CYS A 1 274 ? -30.578 24.688 5.086 1 98.44 274 CYS A N 1
ATOM 2164 C CA . CYS A 1 274 ? -30.875 26.094 5.301 1 98.44 274 CYS A CA 1
ATOM 2165 C C . CYS A 1 274 ? -30.859 26.859 3.986 1 98.44 274 CYS A C 1
ATOM 2167 O O . CYS A 1 274 ? -30.281 26.406 3 1 98.44 274 CYS A O 1
ATOM 2169 N N . GLU A 1 275 ? -31.5 28.031 4.016 1 97.81 275 GLU A N 1
ATOM 2170 C CA . GLU A 1 275 ? -31.484 28.906 2.848 1 97.81 275 GLU A CA 1
ATOM 2171 C C . GLU A 1 275 ? -30.047 29.281 2.461 1 97.81 275 GLU A C 1
ATOM 2173 O O . GLU A 1 275 ? -29.219 29.594 3.326 1 97.81 275 GLU A O 1
ATOM 2178 N N . GLY A 1 276 ? -29.781 29.156 1.164 1 98.44 276 GLY A N 1
ATOM 2179 C CA . GLY A 1 276 ? -28.469 29.547 0.658 1 98.44 276 GLY A CA 1
ATOM 2180 C C . GLY A 1 276 ? -27.438 28.422 0.776 1 98.44 276 GLY A C 1
ATOM 2181 O O . GLY A 1 276 ? -26.266 28.625 0.442 1 98.44 276 GLY A O 1
ATOM 2182 N N . VAL A 1 277 ? -27.844 27.281 1.291 1 98.69 277 VAL A N 1
ATOM 2183 C CA . VAL A 1 277 ? -26.922 26.156 1.489 1 98.69 277 VAL A CA 1
ATOM 2184 C C . VAL A 1 277 ? -27.266 25.047 0.506 1 98.69 277 VAL A C 1
ATOM 2186 O O . VAL A 1 277 ? -28.406 24.625 0.407 1 98.69 277 VAL A O 1
ATOM 2189 N N . ARG A 1 278 ? -26.297 24.609 -0.273 1 98.31 278 ARG A N 1
ATOM 2190 C CA . ARG A 1 278 ? -26.391 23.391 -1.09 1 98.31 278 ARG A CA 1
ATOM 2191 C C . ARG A 1 278 ? -25.344 22.375 -0.69 1 98.31 278 ARG A C 1
ATOM 2193 O O . ARG A 1 278 ? -24.172 22.719 -0.497 1 98.31 278 ARG A O 1
ATOM 2200 N N . ILE A 1 279 ? -25.75 21.109 -0.528 1 98.19 279 ILE A N 1
ATOM 2201 C CA . ILE A 1 279 ? -24.828 20.047 -0.135 1 98.19 279 ILE A CA 1
ATOM 2202 C C . ILE A 1 279 ? -25.047 18.828 -1.032 1 98.19 279 ILE A C 1
ATOM 2204 O O . ILE A 1 279 ? -26.188 18.5 -1.389 1 98.19 279 ILE A O 1
ATOM 2208 N N . LYS A 1 280 ? -24.016 18.203 -1.483 1 97.56 280 LYS A N 1
ATOM 2209 C CA . LYS A 1 280 ? -24.047 16.891 -2.127 1 97.56 280 LYS A CA 1
ATOM 2210 C C . LYS A 1 280 ? -23.078 15.922 -1.451 1 97.56 280 LYS A C 1
ATOM 2212 O O . LYS A 1 280 ? -22.078 16.344 -0.862 1 97.56 280 LYS A O 1
ATOM 2217 N N . ASP A 1 281 ? -23.438 14.68 -1.505 1 96.75 281 ASP A N 1
ATOM 2218 C CA . ASP A 1 281 ? -22.547 13.617 -1.063 1 96.75 281 ASP A CA 1
ATOM 2219 C C . ASP A 1 281 ? -21.297 13.547 -1.945 1 96.75 281 ASP A C 1
ATOM 2221 O O . ASP A 1 281 ? -21.375 13.805 -3.148 1 96.75 281 ASP A O 1
ATOM 2225 N N . CYS A 1 282 ? -20.109 13.258 -1.354 1 96 282 CYS A N 1
ATOM 2226 C CA . CYS A 1 282 ? -18.906 13.086 -2.143 1 96 282 CYS A CA 1
ATOM 2227 C C . CYS A 1 282 ? -18.953 11.797 -2.953 1 96 282 CYS A C 1
ATOM 2229 O O . CYS A 1 282 ? -18.219 11.641 -3.926 1 96 282 CYS A O 1
ATOM 2231 N N . GLY A 1 283 ? -19.828 10.852 -2.57 1 94 283 GLY A N 1
ATOM 2232 C CA . GLY A 1 283 ? -19.875 9.547 -3.219 1 94 283 GLY A CA 1
ATOM 2233 C C . GLY A 1 283 ? -19.109 8.477 -2.471 1 94 283 GLY A C 1
ATOM 2234 O O . GLY A 1 283 ? -18.719 8.672 -1.317 1 94 283 GLY A O 1
ATOM 2235 N N . ILE A 1 284 ? -18.891 7.32 -3.133 1 95.5 284 ILE A N 1
ATOM 2236 C CA . ILE A 1 284 ? -18.266 6.145 -2.537 1 95.5 284 ILE A CA 1
ATOM 2237 C C . ILE A 1 284 ? -16.75 6.34 -2.477 1 95.5 284 ILE A C 1
ATOM 2239 O O . ILE A 1 284 ? -16.141 6.824 -3.434 1 95.5 284 ILE A O 1
ATOM 2243 N N . LYS A 1 285 ? -16.156 6.074 -1.341 1 96.31 285 LYS A N 1
ATOM 2244 C CA . LYS A 1 285 ? -14.719 6.133 -1.144 1 96.31 285 LYS A CA 1
ATOM 2245 C C . LYS A 1 285 ? -14.102 4.734 -1.142 1 96.31 285 LYS A C 1
ATOM 2247 O O . LYS A 1 285 ? -14.828 3.736 -1.186 1 96.31 285 LYS A O 1
ATOM 2252 N N . SER A 1 286 ? -12.781 4.637 -1.16 1 95.75 286 SER A N 1
ATOM 2253 C CA . SER A 1 286 ? -12.086 3.354 -1.162 1 95.75 286 SER A CA 1
ATOM 2254 C C . SER A 1 286 ? -11.969 2.785 0.249 1 95.75 286 SER A C 1
ATOM 2256 O O . SER A 1 286 ? -11.578 1.628 0.428 1 95.75 286 SER A O 1
ATOM 2258 N N . GLY A 1 287 ? -12.258 3.496 1.216 1 95.88 287 GLY A N 1
ATOM 2259 C CA . GLY A 1 287 ? -12.266 3.223 2.645 1 95.88 287 GLY A CA 1
ATOM 2260 C C . GLY A 1 287 ? -12.898 4.336 3.459 1 95.88 287 GLY A C 1
ATOM 2261 O O . GLY A 1 287 ? -13.344 5.344 2.904 1 95.88 287 GLY A O 1
ATOM 2262 N N . LEU A 1 288 ? -13.078 4.105 4.719 1 96.31 288 LEU A N 1
ATOM 2263 C CA . LEU A 1 288 ? -13.633 5.125 5.605 1 96.31 288 LEU A CA 1
ATOM 2264 C C . LEU A 1 288 ? -15.07 5.449 5.234 1 96.31 288 LEU A C 1
ATOM 2266 O O . LEU A 1 288 ? -15.492 6.605 5.301 1 96.31 288 LEU A O 1
ATOM 2270 N N . GLN A 1 289 ? -15.766 4.504 4.824 1 94.19 289 GLN A N 1
ATOM 2271 C CA . GLN A 1 289 ? -17.109 4.734 4.293 1 94.19 289 GLN A CA 1
ATOM 2272 C C . GLN A 1 289 ? -18.062 5.199 5.391 1 94.19 289 GLN A C 1
ATOM 2274 O O . GLN A 1 289 ? -19.047 5.875 5.113 1 94.19 289 GLN A O 1
ATOM 2279 N N . GLY A 1 290 ? -17.734 4.867 6.578 1 96.75 290 GLY A N 1
ATOM 2280 C CA . GLY A 1 290 ? -18.594 5.25 7.684 1 96.75 290 GLY A CA 1
ATOM 2281 C C . GLY A 1 290 ? -18.609 6.746 7.93 1 96.75 290 GLY A C 1
ATOM 2282 O O . GLY A 1 290 ? -19.531 7.258 8.586 1 96.75 290 GLY A O 1
ATOM 2283 N N . VAL A 1 291 ? -17.625 7.445 7.516 1 98 291 VAL A N 1
ATOM 2284 C CA . VAL A 1 291 ? -17.594 8.898 7.602 1 98 291 VAL A CA 1
ATOM 2285 C C . VAL A 1 291 ? -18.328 9.508 6.406 1 98 291 VAL A C 1
ATOM 2287 O O . VAL A 1 291 ? -17.938 9.273 5.254 1 98 291 VAL A O 1
ATOM 2290 N N . ASP A 1 292 ? -19.375 10.227 6.66 1 97.75 292 ASP A N 1
ATOM 2291 C CA . ASP A 1 292 ? -20.203 10.789 5.598 1 97.75 292 ASP A CA 1
ATOM 2292 C C . ASP A 1 292 ? -19.609 12.102 5.086 1 97.75 292 ASP A C 1
ATOM 2294 O O . ASP A 1 292 ? -20.047 13.18 5.488 1 97.75 292 ASP A O 1
ATOM 2298 N N . ASN A 1 293 ? -18.719 12.023 4.148 1 97.94 293 ASN A N 1
ATOM 2299 C CA . ASN A 1 293 ? -18.094 13.203 3.545 1 97.94 293 ASN A CA 1
ATOM 2300 C C . ASN A 1 293 ? -19.016 13.852 2.51 1 97.94 293 ASN A C 1
ATOM 2302 O O . ASN A 1 293 ? -19.609 13.164 1.681 1 97.94 293 ASN A O 1
ATOM 2306 N N . GLY A 1 294 ? -19.094 15.164 2.613 1 98.06 294 GLY A N 1
ATOM 2307 C CA . GLY A 1 294 ? -19.938 15.906 1.685 1 98.06 294 GLY A CA 1
ATOM 2308 C C . GLY A 1 294 ? -19.25 17.125 1.104 1 98.06 294 GLY A C 1
ATOM 2309 O O . GLY A 1 294 ? -18.062 17.375 1.382 1 98.06 294 GLY A O 1
ATOM 2310 N N . ARG A 1 295 ? -19.938 17.766 0.233 1 98.44 295 ARG A N 1
ATOM 2311 C CA . ARG A 1 295 ? -19.547 19 -0.438 1 98.44 295 ARG A CA 1
ATOM 2312 C C . ARG A 1 295 ? -20.5 20.141 -0.102 1 98.44 295 ARG A C 1
ATOM 2314 O O . ARG A 1 295 ? -21.672 19.906 0.163 1 98.44 295 ARG A O 1
ATOM 2321 N N . LEU A 1 296 ? -19.984 21.359 -0.131 1 98.69 296 LEU A N 1
ATOM 2322 C CA . LEU A 1 296 ? -20.797 22.5 0.266 1 98.69 296 LEU A CA 1
ATOM 2323 C C . LEU A 1 296 ? -20.625 23.656 -0.725 1 98.69 296 LEU A C 1
ATOM 2325 O O . LEU A 1 296 ? -19.516 23.984 -1.124 1 98.69 296 LEU A O 1
ATOM 2329 N N . TRP A 1 297 ? -21.766 24.156 -1.201 1 98.69 297 TRP A N 1
ATOM 2330 C CA . TRP A 1 297 ? -21.875 25.406 -1.93 1 98.69 297 TRP A CA 1
ATOM 2331 C C . TRP A 1 297 ? -22.703 26.422 -1.152 1 98.69 297 TRP A C 1
ATOM 2333 O O . TRP A 1 297 ? -23.75 26.078 -0.597 1 98.69 297 TRP A O 1
ATOM 2343 N N . LEU A 1 298 ? -22.234 27.594 -1.081 1 98.81 298 LEU A N 1
ATOM 2344 C CA . LEU A 1 298 ? -22.984 28.703 -0.48 1 98.81 298 LEU A CA 1
ATOM 2345 C C . LEU A 1 298 ? -23.438 29.688 -1.544 1 98.81 298 LEU A C 1
ATOM 2347 O O . LEU A 1 298 ? -22.641 30.109 -2.381 1 98.81 298 LEU A O 1
ATOM 2351 N N . ASP A 1 299 ? -24.688 29.938 -1.519 1 98.56 299 ASP A N 1
ATOM 2352 C CA . ASP A 1 299 ? -25.281 30.906 -2.432 1 98.56 299 ASP A CA 1
ATOM 2353 C C . ASP A 1 299 ? -25.734 32.156 -1.681 1 98.56 299 ASP A C 1
ATOM 2355 O O . ASP A 1 299 ? -26.906 32.281 -1.308 1 98.56 299 ASP A O 1
ATOM 2359 N N . ARG A 1 300 ? -24.875 33.062 -1.556 1 98.31 300 ARG A N 1
ATOM 2360 C CA . ARG A 1 300 ? -25.125 34.312 -0.846 1 98.31 300 ARG A CA 1
ATOM 2361 C C . ARG A 1 300 ? -25.828 34.062 0.482 1 98.31 300 ARG A C 1
ATOM 2363 O O . ARG A 1 300 ? -26.875 34.656 0.756 1 98.31 300 ARG A O 1
ATOM 2370 N N . LYS A 1 301 ? -25.328 33.188 1.222 1 98.44 301 LYS A N 1
ATOM 2371 C CA . LYS A 1 301 ? -25.844 32.844 2.541 1 98.44 301 LYS A CA 1
ATOM 2372 C C . LYS A 1 301 ? -25.578 33.969 3.547 1 98.44 301 LYS A C 1
ATOM 2374 O O . LYS A 1 301 ? -24.438 34.375 3.734 1 98.44 301 LYS A O 1
ATOM 2379 N N . ARG A 1 302 ? -26.625 34.438 4.141 1 98.44 302 ARG A N 1
ATOM 2380 C CA . ARG A 1 302 ? -26.516 35.5 5.125 1 98.44 302 ARG A CA 1
ATOM 2381 C C . ARG A 1 302 ? -26.391 34.938 6.535 1 98.44 302 ARG A C 1
ATOM 2383 O O . ARG A 1 302 ? -27.125 34.031 6.91 1 98.44 302 ARG A O 1
ATOM 2390 N N . VAL A 1 303 ? -25.438 35.406 7.281 1 98.31 303 VAL A N 1
ATOM 2391 C CA . VAL A 1 303 ? -25.219 35 8.664 1 98.31 303 VAL A CA 1
ATOM 2392 C C . VAL A 1 303 ? -24.984 36.219 9.531 1 98.31 303 VAL A C 1
ATOM 2394 O O . VAL A 1 303 ? -24.484 37.25 9.047 1 98.31 303 VAL A O 1
ATOM 2397 N N . PRO A 1 304 ? -25.25 36.156 10.797 1 97.12 304 PRO A N 1
ATOM 2398 C CA . PRO A 1 304 ? -25.141 37.344 11.656 1 97.12 304 PRO A CA 1
ATOM 2399 C C . PRO A 1 304 ? -23.688 37.75 11.914 1 97.12 304 PRO A C 1
ATOM 2401 O O . PRO A 1 304 ? -22.766 36.938 11.672 1 97.12 304 PRO A O 1
ATOM 2404 N N . ARG A 1 305 ? -23.422 38.875 12.453 1 96.75 305 ARG A N 1
ATOM 2405 C CA . ARG A 1 305 ? -22.109 39.469 12.719 1 96.75 305 ARG A CA 1
ATOM 2406 C C . ARG A 1 305 ? -21.312 38.594 13.672 1 96.75 305 ARG A C 1
ATOM 2408 O O . ARG A 1 305 ? -20.094 38.469 13.531 1 96.75 305 ARG A O 1
ATOM 2415 N N . ASP A 1 306 ? -21.984 37.906 14.531 1 95.38 306 ASP A N 1
ATOM 2416 C CA . ASP A 1 306 ? -21.281 37.125 15.539 1 95.38 306 ASP A CA 1
ATOM 2417 C C . ASP A 1 306 ? -21 35.719 15.039 1 95.38 306 ASP A C 1
ATOM 2419 O O . ASP A 1 306 ? -20.562 34.844 15.805 1 95.38 306 ASP A O 1
ATOM 2423 N N . ALA A 1 307 ? -21.25 35.469 13.727 1 97.75 307 ALA A N 1
ATOM 2424 C CA . ALA A 1 307 ? -20.938 34.188 13.133 1 97.75 307 ALA A CA 1
ATOM 2425 C C . ALA A 1 307 ? -19.422 34.031 12.922 1 97.75 307 ALA A C 1
ATOM 2427 O O . ALA A 1 307 ? -18.906 32.906 12.844 1 97.75 307 ALA A O 1
ATOM 2428 N N . ILE A 1 308 ? -18.75 35.125 12.727 1 98.19 308 ILE A N 1
ATOM 2429 C CA . ILE A 1 308 ? -17.297 35.094 12.57 1 98.19 308 ILE A CA 1
ATOM 2430 C C . ILE A 1 308 ? -16.656 34.656 13.891 1 98.19 308 ILE A C 1
ATOM 2432 O O . ILE A 1 308 ? -16.953 35.219 14.945 1 98.19 308 ILE A O 1
ATOM 2436 N N . LEU A 1 309 ? -15.891 33.625 13.953 1 97.25 309 LEU A N 1
ATOM 2437 C CA . LEU A 1 309 ? -15.133 33.281 15.156 1 97.25 309 LEU A CA 1
ATOM 2438 C C . LEU A 1 309 ? -14.086 34.344 15.453 1 97.25 309 LEU A C 1
ATOM 2440 O O . LEU A 1 309 ? -13.102 34.5 14.711 1 97.25 309 LEU A O 1
ATOM 2444 N N . SER A 1 310 ? -14.164 35.031 16.516 1 95.38 310 SER A N 1
ATOM 2445 C CA . SER A 1 310 ? -13.695 36.406 16.625 1 95.38 310 SER A CA 1
ATOM 2446 C C . SER A 1 310 ? -12.359 36.469 17.359 1 95.38 310 SER A C 1
ATOM 2448 O O . SER A 1 310 ? -11.883 37.562 17.672 1 95.38 310 SER A O 1
ATOM 2450 N N . ARG A 1 311 ? -11.734 35.344 17.656 1 92.88 311 ARG A N 1
ATOM 2451 C CA . ARG A 1 311 ? -10.5 35.406 18.422 1 92.88 311 ARG A CA 1
ATOM 2452 C C . ARG A 1 311 ? -9.406 36.156 17.656 1 92.88 311 ARG A C 1
ATOM 2454 O O . ARG A 1 311 ? -8.633 36.906 18.234 1 92.88 311 ARG A O 1
ATOM 2461 N N . PHE A 1 312 ? -9.375 35.938 16.328 1 93.19 312 PHE A N 1
ATOM 2462 C CA . PHE A 1 312 ? -8.242 36.469 15.578 1 93.19 312 PHE A CA 1
ATOM 2463 C C . PHE A 1 312 ? -8.672 37.625 14.688 1 93.19 312 PHE A C 1
ATOM 2465 O O . PHE A 1 312 ? -7.828 38.344 14.117 1 93.19 312 PHE A O 1
ATOM 2472 N N . GLY A 1 313 ? -9.891 37.812 14.562 1 94.62 313 GLY A N 1
ATOM 2473 C CA . GLY A 1 313 ? -10.484 38.906 13.781 1 94.62 313 GLY A CA 1
ATOM 2474 C C . GLY A 1 313 ? -11.992 39 13.961 1 94.62 313 GLY A C 1
ATOM 2475 O O . GLY A 1 313 ? -12.68 38 14.07 1 94.62 313 GLY A O 1
ATOM 2476 N N . ARG A 1 314 ? -12.438 40.281 14.008 1 94.94 314 ARG A N 1
ATOM 2477 C CA . ARG A 1 314 ? -13.859 40.5 14.234 1 94.94 314 ARG A CA 1
ATOM 2478 C C . ARG A 1 314 ? -14.32 41.844 13.656 1 94.94 314 ARG A C 1
ATOM 2480 O O . ARG A 1 314 ? -13.492 42.656 13.242 1 94.94 314 ARG A O 1
ATOM 2487 N N . ILE A 1 315 ? -15.617 41.906 13.562 1 96.19 315 ILE A N 1
ATOM 2488 C CA . ILE A 1 315 ? -16.266 43.188 13.273 1 96.19 315 ILE A CA 1
ATOM 2489 C C . ILE A 1 315 ? -16.859 43.781 14.555 1 96.19 315 ILE A C 1
ATOM 2491 O O . ILE A 1 315 ? -17.641 43.125 15.234 1 96.19 315 ILE A O 1
ATOM 2495 N N . ASP A 1 316 ? -16.484 45 14.844 1 93.38 316 ASP A N 1
ATOM 2496 C CA . ASP A 1 316 ? -16.984 45.594 16.078 1 93.38 316 ASP A CA 1
ATOM 2497 C C . ASP A 1 316 ? -18.406 46.125 15.891 1 93.38 316 ASP A C 1
ATOM 2499 O O . ASP A 1 316 ? -19 45.969 14.828 1 93.38 316 ASP A O 1
ATOM 2503 N N . ALA A 1 317 ? -18.938 46.656 16.953 1 91.44 317 ALA A N 1
ATOM 2504 C CA . ALA A 1 317 ? -20.328 47.125 16.953 1 91.44 317 ALA A CA 1
ATOM 2505 C C . ALA A 1 317 ? -20.547 48.219 15.938 1 91.44 317 ALA A C 1
ATOM 2507 O O . ALA A 1 317 ? -21.672 48.406 15.445 1 91.44 317 ALA A O 1
ATOM 2508 N N . LYS A 1 318 ? -19.5 48.969 15.594 1 93.44 318 LYS A N 1
ATOM 2509 C CA . LYS A 1 318 ? -19.594 50.062 14.633 1 93.44 318 LYS A CA 1
ATOM 2510 C C . LYS A 1 318 ? -19.391 49.562 13.203 1 93.44 318 LYS A C 1
ATOM 2512 O O . LYS A 1 318 ? -19.453 50.344 12.258 1 93.44 318 LYS A O 1
ATOM 2517 N N . GLY A 1 319 ? -19.125 48.281 13.102 1 93.56 319 GLY A N 1
ATOM 2518 C CA . GLY A 1 319 ? -18.953 47.688 11.781 1 93.56 319 GLY A CA 1
ATOM 2519 C C . GLY A 1 319 ? -17.531 47.75 11.281 1 93.56 319 GLY A C 1
ATOM 2520 O O . GLY A 1 319 ? -17.266 47.5 10.102 1 93.56 319 GLY A O 1
ATOM 2521 N N . GLN A 1 320 ? -16.625 48.031 12.141 1 95.19 320 GLN A N 1
ATOM 2522 C CA . GLN A 1 320 ? -15.219 48.125 11.75 1 95.19 320 GLN A CA 1
ATOM 2523 C C . GLN A 1 320 ? -14.461 46.844 12.039 1 95.19 320 GLN A C 1
ATOM 2525 O O . GLN A 1 320 ? -14.688 46.188 13.07 1 95.19 320 GLN A O 1
ATOM 2530 N N . TYR A 1 321 ? -13.625 46.469 11.078 1 96.69 321 TYR A N 1
ATOM 2531 C CA . TYR A 1 321 ? -12.789 45.281 11.258 1 96.69 321 TYR A CA 1
ATOM 2532 C C . TYR A 1 321 ? -11.688 45.531 12.273 1 96.69 321 TYR A C 1
ATOM 2534 O O . TYR A 1 321 ? -11.062 46.594 12.273 1 96.69 321 TYR A O 1
ATOM 2542 N N . GLN A 1 322 ? -11.453 44.625 13.188 1 95.69 322 GLN A N 1
ATOM 2543 C CA . GLN A 1 322 ? -10.414 44.688 14.203 1 95.69 322 GLN A CA 1
ATOM 2544 C C . GLN A 1 322 ? -9.672 43.375 14.32 1 95.69 322 GLN A C 1
ATOM 2546 O O . GLN A 1 322 ? -10.289 42.312 14.297 1 95.69 322 GLN A O 1
ATOM 2551 N N . SER A 1 323 ? -8.391 43.406 14.344 1 95.81 323 SER A N 1
ATOM 2552 C CA . SER A 1 323 ? -7.547 42.25 14.609 1 95.81 323 SER A CA 1
ATOM 2553 C C . SER A 1 323 ? -6.258 42.656 15.312 1 95.81 323 SER A C 1
ATOM 2555 O O . SER A 1 323 ? -5.691 43.688 15.023 1 95.81 323 SER A O 1
ATOM 2557 N N . GLU A 1 324 ? -5.754 41.875 16.203 1 93.75 324 GLU A N 1
ATOM 2558 C CA . GLU A 1 324 ? -4.484 42.125 16.875 1 93.75 324 GLU A CA 1
ATOM 2559 C C . GLU A 1 324 ? -3.301 41.75 15.984 1 93.75 324 GLU A C 1
ATOM 2561 O O . GLU A 1 324 ? -2.164 42.156 16.266 1 93.75 324 GLU A O 1
ATOM 2566 N N . ILE A 1 325 ? -3.582 40.969 15 1 94.12 325 ILE A N 1
ATOM 2567 C CA . ILE A 1 325 ? -2.555 40.562 14.047 1 94.12 325 ILE A CA 1
ATOM 2568 C C . ILE A 1 325 ? -2.768 41.25 12.711 1 94.12 325 ILE A C 1
ATOM 2570 O O . ILE A 1 325 ? -3.707 40.938 11.977 1 94.12 325 ILE A O 1
ATOM 2574 N N . GLN A 1 326 ? -1.829 42.094 12.352 1 90.31 326 GLN A N 1
ATOM 2575 C CA . GLN A 1 326 ? -2.029 42.969 11.203 1 90.31 326 GLN A CA 1
ATOM 2576 C C . GLN A 1 326 ? -1.747 42.25 9.898 1 90.31 326 GLN A C 1
ATOM 2578 O O . GLN A 1 326 ? -2.469 42.406 8.914 1 90.31 326 GLN A O 1
ATOM 2583 N N . HIS A 1 327 ? -0.774 41.438 9.938 1 91.81 327 HIS A N 1
ATOM 2584 C CA . HIS A 1 327 ? -0.392 40.75 8.703 1 91.81 327 HIS A CA 1
ATOM 2585 C C . HIS A 1 327 ? -1.298 39.562 8.438 1 91.81 327 HIS A C 1
ATOM 2587 O O . HIS A 1 327 ? -1.348 38.594 9.234 1 91.81 327 HIS A O 1
ATOM 2593 N N . LYS A 1 328 ? -1.956 39.531 7.277 1 90.94 328 LYS A N 1
ATOM 2594 C CA . LYS A 1 328 ? -2.955 38.531 6.926 1 90.94 328 LYS A CA 1
ATOM 2595 C C . LYS A 1 328 ? -2.344 37.125 6.902 1 90.94 328 LYS A C 1
ATOM 2597 O O . LYS A 1 328 ? -2.965 36.156 7.363 1 90.94 328 LYS A O 1
ATOM 2602 N N . GLY A 1 329 ? -1.164 37.062 6.316 1 87.56 329 GLY A N 1
ATOM 2603 C CA . GLY A 1 329 ? -0.507 35.75 6.242 1 87.56 329 GLY A CA 1
ATOM 2604 C C . GLY A 1 329 ? -0.162 35.188 7.605 1 87.56 329 GLY A C 1
ATOM 2605 O O . GLY A 1 329 ? -0.354 34 7.848 1 87.56 329 GLY A O 1
ATOM 2606 N N . VAL A 1 330 ? 0.286 36.031 8.453 1 88.12 330 VAL A N 1
ATOM 2607 C CA . VAL A 1 330 ? 0.638 35.625 9.812 1 88.12 330 VAL A CA 1
ATOM 2608 C C . VAL A 1 330 ? -0.625 35.219 10.578 1 88.12 330 VAL A C 1
ATOM 2610 O O . VAL A 1 330 ? -0.624 34.25 11.328 1 88.12 330 VAL A O 1
ATOM 2613 N N . ARG A 1 331 ? -1.634 36.031 10.406 1 92.31 331 ARG A N 1
ATOM 2614 C CA . ARG A 1 331 ? -2.9 35.719 11.07 1 92.31 331 ARG A CA 1
ATOM 2615 C C . ARG A 1 331 ? -3.416 34.344 10.664 1 92.31 331 ARG A C 1
ATOM 2617 O O . ARG A 1 331 ? -3.846 33.562 11.508 1 92.31 331 ARG A O 1
ATOM 2624 N N . PHE A 1 332 ? -3.34 34 9.383 1 90.25 332 PHE A N 1
ATOM 2625 C CA . PHE A 1 332 ? -3.795 32.719 8.891 1 90.25 332 PHE A CA 1
ATOM 2626 C C . PHE A 1 332 ? -2.961 31.594 9.477 1 90.25 332 PHE A C 1
ATOM 2628 O O . PHE A 1 332 ? -3.506 30.578 9.945 1 90.25 332 PHE A O 1
ATOM 2635 N N . THR A 1 333 ? -1.663 31.766 9.43 1 84.88 333 THR A N 1
ATOM 2636 C CA . THR A 1 333 ? -0.764 30.734 9.953 1 84.88 333 THR A CA 1
ATOM 2637 C C . THR A 1 333 ? -1.019 30.516 11.438 1 84.88 333 THR A C 1
ATOM 2639 O O . THR A 1 333 ? -0.986 29.375 11.914 1 84.88 333 THR A O 1
ATOM 2642 N N . THR A 1 334 ? -1.301 31.578 12.117 1 84.38 334 THR A N 1
ATOM 2643 C CA . THR A 1 334 ? -1.599 31.484 13.547 1 84.38 334 THR A CA 1
ATOM 2644 C C . THR A 1 334 ? -2.906 30.734 13.781 1 84.38 334 THR A C 1
ATOM 2646 O O . THR A 1 334 ? -3 29.922 14.688 1 84.38 334 THR A O 1
ATOM 2649 N N . MET A 1 335 ? -3.836 31.016 13 1 86.19 335 MET A N 1
ATOM 2650 C CA . MET A 1 335 ? -5.133 30.344 13.094 1 86.19 335 MET A CA 1
ATOM 2651 C C . MET A 1 335 ? -4.988 28.844 12.875 1 86.19 335 MET A C 1
ATOM 2653 O O . MET A 1 335 ? -5.492 28.047 13.664 1 86.19 335 MET A O 1
ATOM 2657 N N . ILE A 1 336 ? -4.262 28.469 11.867 1 81.88 336 ILE A N 1
ATOM 2658 C CA . ILE A 1 336 ? -4.137 27.062 11.508 1 81.88 336 ILE A CA 1
ATOM 2659 C C . ILE A 1 336 ? -3.26 26.344 12.531 1 81.88 336 ILE A C 1
ATOM 2661 O O . ILE A 1 336 ? -3.488 25.172 12.844 1 81.88 336 ILE A O 1
ATOM 2665 N N . SER A 1 337 ? -2.283 27 13.023 1 77.12 337 SER A N 1
ATOM 2666 C CA . SER A 1 337 ? -1.395 26.422 14.031 1 77.12 337 SER A CA 1
ATOM 2667 C C . SER A 1 337 ? -2.164 26.031 15.289 1 77.12 337 SER A C 1
ATOM 2669 O O . SER A 1 337 ? -1.761 25.109 16.016 1 77.12 337 SER A O 1
ATOM 2671 N N . ALA A 1 338 ? -3.254 26.641 15.43 1 68.94 338 ALA A N 1
ATOM 2672 C CA . ALA A 1 338 ? -4.09 26.328 16.578 1 68.94 338 ALA A CA 1
ATOM 2673 C C . ALA A 1 338 ? -4.703 24.938 16.453 1 68.94 338 ALA A C 1
ATOM 2675 O O . ALA A 1 338 ? -5.168 24.359 17.453 1 68.94 338 ALA A O 1
ATOM 2676 N N . LEU A 1 339 ? -4.504 24.375 15.25 1 74.5 339 LEU A N 1
ATOM 2677 C CA . LEU A 1 339 ? -5.098 23.062 15.023 1 74.5 339 LEU A CA 1
ATOM 2678 C C . LEU A 1 339 ? -4.02 21.984 14.891 1 74.5 339 LEU A C 1
ATOM 2680 O O . LEU A 1 339 ? -4.273 20.906 14.352 1 74.5 339 LEU A O 1
ATOM 2684 N N . VAL A 1 340 ? -2.807 22.203 15.391 1 75.81 340 VAL A N 1
ATOM 2685 C CA . VAL A 1 340 ? -1.646 21.344 15.242 1 75.81 340 VAL A CA 1
ATOM 2686 C C . VAL A 1 340 ? -1.879 20.031 15.984 1 75.81 340 VAL A C 1
ATOM 2688 O O . VAL A 1 340 ? -1.332 18.984 15.609 1 75.81 340 VAL A O 1
ATOM 2691 N N . ALA A 1 341 ? -2.721 20.016 17.031 1 77.12 341 ALA A N 1
ATOM 2692 C CA . ALA A 1 341 ? -3.031 18.812 17.797 1 77.12 341 ALA A CA 1
ATOM 2693 C C . ALA A 1 341 ? -3.557 17.703 16.891 1 77.12 341 ALA A C 1
ATOM 2695 O O . ALA A 1 341 ? -3.307 16.516 17.125 1 77.12 341 ALA A O 1
ATOM 2696 N N . GLY A 1 342 ? -4.191 18.141 15.852 1 83.75 342 GLY A N 1
ATOM 2697 C CA . GLY A 1 342 ? -4.711 17.188 14.891 1 83.75 342 GLY A CA 1
ATOM 2698 C C . GLY A 1 342 ? -3.621 16.391 14.203 1 83.75 342 GLY A C 1
ATOM 2699 O O . GLY A 1 342 ? -3.742 15.164 14.039 1 83.75 342 GLY A O 1
ATOM 2700 N N . ARG A 1 343 ? -2.572 17.016 13.875 1 87.56 343 ARG A N 1
ATOM 2701 C CA . ARG A 1 343 ? -1.471 16.359 13.18 1 87.56 343 ARG A CA 1
ATOM 2702 C C . ARG A 1 343 ? -0.77 15.359 14.078 1 87.56 343 ARG A C 1
ATOM 2704 O O . ARG A 1 343 ? -0.372 14.281 13.633 1 87.56 343 ARG A O 1
ATOM 2711 N N . VAL A 1 344 ? -0.579 15.703 15.305 1 87.88 344 VAL A N 1
ATOM 2712 C CA . VAL A 1 344 ? 0.058 14.82 16.281 1 87.88 344 VAL A CA 1
ATOM 2713 C C . VAL A 1 344 ? -0.812 13.578 16.5 1 87.88 344 VAL A C 1
ATOM 2715 O O . VAL A 1 344 ? -0.303 12.461 16.578 1 87.88 344 VAL A O 1
ATOM 2718 N N . THR A 1 345 ? -2.078 13.82 16.578 1 91.94 345 THR A N 1
ATOM 2719 C CA . THR A 1 345 ? -3.014 12.727 16.797 1 91.94 345 THR A CA 1
ATOM 2720 C C . THR A 1 345 ? -3.031 11.773 15.602 1 91.94 345 THR A C 1
ATOM 2722 O O . THR A 1 345 ? -3.09 10.555 15.773 1 91.94 345 THR A O 1
ATOM 2725 N N . VAL A 1 346 ? -2.998 12.344 14.43 1 94.81 346 VAL A N 1
ATOM 2726 C CA . VAL A 1 346 ? -2.969 11.531 13.219 1 94.81 346 VAL A CA 1
ATOM 2727 C C . VAL A 1 346 ? -1.694 10.688 13.188 1 94.81 346 VAL A C 1
ATOM 2729 O O . VAL A 1 346 ? -1.732 9.508 12.852 1 94.81 346 VAL A O 1
ATOM 2732 N N . ALA A 1 347 ? -0.579 11.289 13.547 1 96.56 347 ALA A N 1
ATOM 2733 C CA . ALA A 1 347 ? 0.698 10.578 13.594 1 96.56 347 ALA A CA 1
ATOM 2734 C C . ALA A 1 347 ? 0.637 9.406 14.57 1 96.56 347 ALA A C 1
ATOM 2736 O O . ALA A 1 347 ? 0.919 8.266 14.195 1 96.56 347 ALA A O 1
ATOM 2737 N N . GLN A 1 348 ? 0.201 9.711 15.789 1 96.81 348 GLN A N 1
ATOM 2738 C CA . GLN A 1 348 ? 0.09 8.656 16.781 1 96.81 348 GLN A CA 1
ATOM 2739 C C . GLN A 1 348 ? -0.924 7.602 16.359 1 96.81 348 GLN A C 1
ATOM 2741 O O . GLN A 1 348 ? -0.725 6.41 16.609 1 96.81 348 GLN A O 1
ATOM 2746 N N . GLY A 1 349 ? -2.027 8.062 15.844 1 97.62 349 GLY A N 1
ATOM 2747 C CA . GLY A 1 349 ? -3.02 7.121 15.344 1 97.62 349 GLY A CA 1
ATOM 2748 C C . GLY A 1 349 ? -2.461 6.145 14.328 1 97.62 349 GLY A C 1
ATOM 2749 O O . GLY A 1 349 ? -2.732 4.941 14.398 1 97.62 349 GLY A O 1
ATOM 2750 N N . ALA A 1 350 ? -1.702 6.652 13.344 1 98.5 350 ALA A N 1
ATOM 2751 C CA . ALA A 1 350 ? -1.057 5.805 12.344 1 98.5 350 ALA A CA 1
ATOM 2752 C C . ALA A 1 350 ? -0.143 4.777 13.008 1 98.5 350 ALA A C 1
ATOM 2754 O O . ALA A 1 350 ? -0.119 3.611 12.602 1 98.5 350 ALA A O 1
ATOM 2755 N N . LEU A 1 351 ? 0.576 5.211 13.977 1 98.56 351 LEU A N 1
ATOM 2756 C CA . LEU A 1 351 ? 1.474 4.316 14.695 1 98.56 351 LEU A CA 1
ATOM 2757 C C . LEU A 1 351 ? 0.689 3.23 15.43 1 98.56 351 LEU A C 1
ATOM 2759 O O . LEU A 1 351 ? 1.119 2.076 15.484 1 98.56 351 LEU A O 1
ATOM 2763 N N . ASN A 1 352 ? -0.431 3.586 16.047 1 98.62 352 ASN A N 1
ATOM 2764 C CA . ASN A 1 352 ? -1.25 2.621 16.766 1 98.62 352 ASN A CA 1
ATOM 2765 C C . ASN A 1 352 ? -1.816 1.552 15.844 1 98.62 352 ASN A C 1
ATOM 2767 O O . ASN A 1 352 ? -1.918 0.384 16.219 1 98.62 352 ASN A O 1
ATOM 2771 N N . ILE A 1 353 ? -2.186 1.939 14.68 1 98.62 353 ILE A N 1
ATOM 2772 C CA . ILE A 1 353 ? -2.65 0.976 13.688 1 98.62 353 ILE A CA 1
ATOM 2773 C C . ILE A 1 353 ? -1.516 0.02 13.32 1 98.62 353 ILE A C 1
ATOM 2775 O O . ILE A 1 353 ? -1.739 -1.18 13.148 1 98.62 353 ILE A O 1
ATOM 2779 N N . SER A 1 354 ? -0.296 0.552 13.203 1 98.81 354 SER A N 1
ATOM 2780 C CA . SER A 1 354 ? 0.87 -0.293 12.961 1 98.81 354 SER A CA 1
ATOM 2781 C C . SER A 1 354 ? 1.051 -1.315 14.078 1 98.81 354 SER A C 1
ATOM 2783 O O . SER A 1 354 ? 1.371 -2.477 13.82 1 98.81 354 SER A O 1
ATOM 2785 N N . LYS A 1 355 ? 0.889 -0.862 15.297 1 98.88 355 LYS A N 1
ATOM 2786 C CA . LYS A 1 355 ? 1.028 -1.751 16.453 1 98.88 355 LYS A CA 1
ATOM 2787 C C . LYS A 1 355 ? 0.058 -2.926 16.359 1 98.88 355 LYS A C 1
ATOM 2789 O O . LYS A 1 355 ? 0.45 -4.078 16.547 1 98.88 355 LYS A O 1
ATOM 2794 N N . VAL A 1 356 ? -1.181 -2.654 16.031 1 98.75 356 VAL A N 1
ATOM 2795 C CA . VAL A 1 356 ? -2.195 -3.697 15.93 1 98.75 356 VAL A CA 1
ATOM 2796 C C . VAL A 1 356 ? -1.786 -4.711 14.867 1 98.75 356 VAL A C 1
ATOM 2798 O O . VAL A 1 356 ? -1.833 -5.922 15.102 1 98.75 356 VAL A O 1
ATOM 2801 N N . SER A 1 357 ? -1.386 -4.234 13.75 1 98.81 357 SER A N 1
ATOM 2802 C CA . SER A 1 357 ? -1.052 -5.109 12.633 1 98.81 357 SER A CA 1
ATOM 2803 C C . SER A 1 357 ? 0.191 -5.938 12.93 1 98.81 357 SER A C 1
ATOM 2805 O O . SER A 1 357 ? 0.274 -7.105 12.531 1 98.81 357 SER A O 1
ATOM 2807 N N . LEU A 1 358 ? 1.178 -5.34 13.586 1 98.94 358 LEU A N 1
ATOM 2808 C CA . LEU A 1 358 ? 2.393 -6.062 13.945 1 98.94 358 LEU A CA 1
ATOM 2809 C C . LEU A 1 358 ? 2.092 -7.164 14.953 1 98.94 358 LEU A C 1
ATOM 2811 O O . LEU A 1 358 ? 2.664 -8.258 14.875 1 98.94 358 LEU A O 1
ATOM 2815 N N . ILE A 1 359 ? 1.2 -6.895 15.922 1 98.94 359 ILE A N 1
ATOM 2816 C CA . ILE A 1 359 ? 0.78 -7.926 16.859 1 98.94 359 ILE A CA 1
ATOM 2817 C C . ILE A 1 359 ? 0.214 -9.117 16.109 1 98.94 359 ILE A C 1
ATOM 2819 O O . ILE A 1 359 ? 0.619 -10.258 16.344 1 98.94 359 ILE A O 1
ATOM 2823 N N . ILE A 1 360 ? -0.653 -8.859 15.18 1 98.88 360 ILE A N 1
ATOM 2824 C CA . ILE A 1 360 ? -1.349 -9.906 14.438 1 98.88 360 ILE A CA 1
ATOM 2825 C C . ILE A 1 360 ? -0.343 -10.727 13.625 1 98.88 360 ILE A C 1
ATOM 2827 O O . ILE A 1 360 ? -0.315 -11.953 13.719 1 98.88 360 ILE A O 1
ATOM 2831 N N . ALA A 1 361 ? 0.501 -10.07 12.883 1 98.94 361 ALA A N 1
ATOM 2832 C CA . ALA A 1 361 ? 1.42 -10.75 11.977 1 98.94 361 ALA A CA 1
ATOM 2833 C C . ALA A 1 361 ? 2.465 -11.547 12.75 1 98.94 361 ALA A C 1
ATOM 2835 O O . ALA A 1 361 ? 2.797 -12.672 12.367 1 98.94 361 ALA A O 1
ATOM 2836 N N . ILE A 1 362 ? 3.018 -10.992 13.82 1 98.94 362 ILE A N 1
ATOM 2837 C CA . ILE A 1 362 ? 4.082 -11.656 14.562 1 98.94 362 ILE A CA 1
ATOM 2838 C C . ILE A 1 362 ? 3.508 -12.828 15.352 1 98.94 362 ILE A C 1
ATOM 2840 O O . ILE A 1 362 ? 4.094 -13.914 15.383 1 98.94 362 ILE A O 1
ATOM 2844 N N . ARG A 1 363 ? 2.316 -12.641 15.961 1 98.88 363 ARG A N 1
ATOM 2845 C CA . ARG A 1 363 ? 1.689 -13.758 16.656 1 98.88 363 ARG A CA 1
ATOM 2846 C C . ARG A 1 363 ? 1.349 -14.883 15.68 1 98.88 363 ARG A C 1
ATOM 2848 O O . ARG A 1 363 ? 1.54 -16.062 16 1 98.88 363 ARG A O 1
ATOM 2855 N N . TYR A 1 364 ? 0.79 -14.586 14.531 1 98.69 364 TYR A N 1
ATOM 2856 C CA . TYR A 1 364 ? 0.518 -15.594 13.516 1 98.69 364 TYR A CA 1
ATOM 2857 C C . TYR A 1 364 ? 1.791 -16.328 13.133 1 98.69 364 TYR A C 1
ATOM 2859 O O . TYR A 1 364 ? 1.793 -17.562 13.023 1 98.69 364 TYR A O 1
ATOM 2867 N N . ALA A 1 365 ? 2.912 -15.578 12.953 1 98.75 365 ALA A N 1
ATOM 2868 C CA . ALA A 1 365 ? 4.184 -16.156 12.523 1 98.75 365 ALA A CA 1
ATOM 2869 C C . ALA A 1 365 ? 4.789 -17.031 13.609 1 98.75 365 ALA A C 1
ATOM 2871 O O . ALA A 1 365 ? 5.656 -17.875 13.336 1 98.75 365 ALA A O 1
ATOM 2872 N N . LEU A 1 366 ? 4.363 -16.859 14.852 1 98.56 366 LEU A N 1
ATOM 2873 C CA . LEU A 1 366 ? 4.836 -17.656 15.977 1 98.56 366 LEU A CA 1
ATOM 2874 C C . LEU A 1 366 ? 4.043 -18.969 16.094 1 98.56 366 LEU A C 1
ATOM 2876 O O . LEU A 1 366 ? 4.41 -19.859 16.859 1 98.56 366 LEU A O 1
ATOM 2880 N N . SER A 1 367 ? 3.025 -19.094 15.266 1 97.56 367 SER A N 1
ATOM 2881 C CA . SER A 1 367 ? 2.203 -20.297 15.359 1 97.56 367 SER A CA 1
ATOM 2882 C C . SER A 1 367 ? 2.105 -21 14.008 1 97.56 367 SER A C 1
ATOM 2884 O O . SER A 1 367 ? 2.107 -22.234 13.945 1 97.56 367 SER A O 1
ATOM 2886 N N . ARG A 1 368 ? 2.07 -20.281 12.93 1 97.44 368 ARG A N 1
ATOM 2887 C CA . ARG A 1 368 ? 1.951 -20.828 11.586 1 97.44 368 ARG A CA 1
ATOM 2888 C C . ARG A 1 368 ? 3.273 -21.438 11.125 1 97.44 368 ARG A C 1
ATOM 2890 O O . ARG A 1 368 ? 4.336 -20.844 11.328 1 97.44 368 ARG A O 1
ATOM 2897 N N . ARG A 1 369 ? 3.174 -22.609 10.57 1 95.75 369 ARG A N 1
ATOM 2898 C CA . ARG A 1 369 ? 4.352 -23.312 10.07 1 95.75 369 ARG A CA 1
ATOM 2899 C C . ARG A 1 369 ? 4.262 -23.531 8.562 1 95.75 369 ARG A C 1
ATOM 2901 O O . ARG A 1 369 ? 3.164 -23.609 8.008 1 95.75 369 ARG A O 1
ATOM 2908 N N . GLN A 1 370 ? 5.367 -23.531 7.883 1 94 370 GLN A N 1
ATOM 2909 C CA . GLN A 1 370 ? 5.457 -23.75 6.445 1 94 370 GLN A CA 1
ATOM 2910 C C . GLN A 1 370 ? 6.789 -24.406 6.074 1 94 370 GLN A C 1
ATOM 2912 O O . GLN A 1 370 ? 7.84 -24.016 6.594 1 94 370 GLN A O 1
ATOM 2917 N N . PHE A 1 371 ? 6.773 -25.234 5.164 1 92.06 371 PHE A N 1
ATOM 2918 C CA . PHE A 1 371 ? 7.965 -25.922 4.688 1 92.06 371 PHE A CA 1
ATOM 2919 C C . PHE A 1 371 ? 8.805 -26.422 5.855 1 92.06 371 PHE A C 1
ATOM 2921 O O . PHE A 1 371 ? 8.453 -26.219 7.016 1 92.06 371 PHE A O 1
ATOM 2928 N N . GLY A 1 372 ? 9.898 -27.109 5.617 1 84.81 372 GLY A N 1
ATOM 2929 C CA . GLY A 1 372 ? 10.789 -27.656 6.637 1 84.81 372 GLY A CA 1
ATOM 2930 C C . GLY A 1 372 ? 11.586 -28.844 6.16 1 84.81 372 GLY A C 1
ATOM 2931 O O . GLY A 1 372 ? 11.633 -29.141 4.961 1 84.81 372 GLY A O 1
ATOM 2932 N N . LYS A 1 373 ? 12.219 -29.422 7.246 1 76.19 373 LYS A N 1
ATOM 2933 C CA . LYS A 1 373 ? 13.039 -30.594 6.977 1 76.19 373 LYS A CA 1
ATOM 2934 C C . LYS A 1 373 ? 12.172 -31.812 6.641 1 76.19 373 LYS A C 1
ATOM 2936 O O . LYS A 1 373 ? 11.078 -31.969 7.18 1 76.19 373 LYS A O 1
ATOM 2941 N N . ALA A 1 374 ? 12.633 -32.469 5.645 1 67.12 374 ALA A N 1
ATOM 2942 C CA . ALA A 1 374 ? 11.914 -33.625 5.152 1 67.12 374 ALA A CA 1
ATOM 2943 C C . ALA A 1 374 ? 11.484 -34.531 6.301 1 67.12 374 ALA A C 1
ATOM 2945 O O . ALA A 1 374 ? 10.367 -35.062 6.305 1 67.12 374 ALA A O 1
ATOM 2946 N N . ASP A 1 375 ? 12.297 -34.625 7.121 1 69.25 375 ASP A N 1
ATOM 2947 C CA . ASP A 1 375 ? 12 -35.562 8.203 1 69.25 375 ASP A CA 1
ATOM 2948 C C . ASP A 1 375 ? 11.539 -34.812 9.453 1 69.25 375 ASP A C 1
ATOM 2950 O O . ASP A 1 375 ? 11.219 -35.438 10.469 1 69.25 375 ASP A O 1
ATOM 2954 N N . GLY A 1 376 ? 11.492 -33.594 9.336 1 70.31 376 GLY A N 1
ATOM 2955 C CA . GLY A 1 376 ? 11.102 -32.781 10.469 1 70.31 376 GLY A CA 1
ATOM 2956 C C . GLY A 1 376 ? 9.898 -31.891 10.195 1 70.31 376 GLY A C 1
ATOM 2957 O O . GLY A 1 376 ? 9.484 -31.75 9.039 1 70.31 376 GLY A O 1
ATOM 2958 N N . GLY A 1 377 ? 8.727 -31.969 10.891 1 84.88 377 GLY A N 1
ATOM 2959 C CA . GLY A 1 377 ? 7.562 -31.109 10.812 1 84.88 377 GLY A CA 1
ATOM 2960 C C . GLY A 1 377 ? 7.859 -29.766 10.164 1 84.88 377 GLY A C 1
ATOM 2961 O O . GLY A 1 377 ? 9.016 -29.453 9.875 1 84.88 377 GLY A O 1
ATOM 2962 N N . GLU A 1 378 ? 6.934 -29 9.648 1 91.81 378 GLU A N 1
ATOM 2963 C CA . GLU A 1 378 ? 7.086 -27.672 9.078 1 91.81 378 GLU A CA 1
ATOM 2964 C C . GLU A 1 378 ? 7.684 -26.688 10.086 1 91.81 378 GLU A C 1
ATOM 2966 O O . GLU A 1 378 ? 7.633 -26.938 11.297 1 91.81 378 GLU A O 1
ATOM 2971 N N . THR A 1 379 ? 8.359 -25.688 9.578 1 94.62 379 THR A N 1
ATOM 2972 C CA . THR A 1 379 ? 9.07 -24.703 10.367 1 94.62 379 THR A CA 1
ATOM 2973 C C . THR A 1 379 ? 8.195 -23.469 10.625 1 94.62 379 THR A C 1
ATOM 2975 O O . THR A 1 379 ? 7.445 -23.047 9.742 1 94.62 379 THR A O 1
ATOM 2978 N N . LEU A 1 380 ? 8.336 -22.953 11.859 1 96.5 380 LEU A N 1
ATOM 2979 C CA . LEU A 1 380 ? 7.613 -21.734 12.18 1 96.5 380 LEU A CA 1
ATOM 2980 C C . LEU A 1 380 ? 8.016 -20.609 11.227 1 96.5 380 LEU A C 1
ATOM 2982 O O . LEU A 1 380 ? 9.195 -20.438 10.914 1 96.5 380 LEU A O 1
ATOM 2986 N N . LEU A 1 381 ? 7.027 -19.844 10.789 1 97.81 381 LEU A N 1
ATOM 2987 C CA . LEU A 1 381 ? 7.312 -18.734 9.875 1 97.81 381 LEU A CA 1
ATOM 2988 C C . LEU A 1 381 ? 8.367 -17.812 10.453 1 97.81 381 LEU A C 1
ATOM 2990 O O . LEU A 1 381 ? 9.273 -17.375 9.75 1 97.81 381 LEU A O 1
ATOM 2994 N N . LEU A 1 382 ? 8.25 -17.562 11.766 1 98.38 382 LEU A N 1
ATOM 2995 C CA . LEU A 1 382 ? 9.109 -16.547 12.367 1 98.38 382 LEU A CA 1
ATOM 2996 C C . LEU A 1 382 ? 10.523 -17.094 12.578 1 98.38 382 LEU A C 1
ATOM 2998 O O . LEU A 1 382 ? 11.43 -16.344 12.953 1 98.38 382 LEU A O 1
ATOM 3002 N N . ASP A 1 383 ? 10.789 -18.297 12.297 1 97.38 383 ASP A N 1
ATOM 3003 C CA . ASP A 1 383 ? 12.125 -18.875 12.414 1 97.38 383 ASP A CA 1
ATOM 3004 C C . ASP A 1 383 ? 12.906 -18.719 11.109 1 97.38 383 ASP A C 1
ATOM 3006 O O . ASP A 1 383 ? 14.102 -19.016 11.055 1 97.38 383 ASP A O 1
ATOM 3010 N N . TYR A 1 384 ? 12.273 -18.281 10.078 1 97.31 384 TYR A N 1
ATOM 3011 C CA . TYR A 1 384 ? 12.969 -17.969 8.836 1 97.31 384 TYR A CA 1
ATOM 3012 C C . TYR A 1 384 ? 13.594 -16.578 8.898 1 97.31 384 TYR A C 1
ATOM 3014 O O . TYR A 1 384 ? 12.922 -15.609 9.25 1 97.31 384 TYR A O 1
ATOM 3022 N N . LEU A 1 385 ? 14.867 -16.484 8.523 1 97.88 385 LEU A N 1
ATOM 3023 C CA . LEU A 1 385 ? 15.57 -15.195 8.508 1 97.88 385 LEU A CA 1
ATOM 3024 C C . LEU A 1 385 ? 14.836 -14.188 7.633 1 97.88 385 LEU A C 1
ATOM 3026 O O . LEU A 1 385 ? 14.719 -13.016 7.996 1 97.88 385 LEU A O 1
ATOM 3030 N N . GLY A 1 386 ? 14.352 -14.664 6.477 1 97.62 386 GLY A N 1
ATOM 3031 C CA . GLY A 1 386 ? 13.617 -13.781 5.59 1 97.62 386 GLY A CA 1
ATOM 3032 C C . GLY A 1 386 ? 12.398 -13.156 6.25 1 97.62 386 GLY A C 1
ATOM 3033 O O . GLY A 1 386 ? 12.102 -11.977 6.023 1 97.62 386 GLY A O 1
ATOM 3034 N N . HIS A 1 387 ? 11.688 -13.922 7.043 1 98.12 387 HIS A N 1
ATOM 3035 C CA . HIS A 1 387 ? 10.5 -13.43 7.727 1 98.12 387 HIS A CA 1
ATOM 3036 C C . HIS A 1 387 ? 10.867 -12.445 8.836 1 98.12 387 HIS A C 1
ATOM 3038 O O . HIS A 1 387 ? 10.164 -11.461 9.047 1 98.12 387 HIS A O 1
ATOM 3044 N N . GLN A 1 388 ? 11.961 -12.719 9.586 1 98.69 388 GLN A N 1
ATOM 3045 C CA . GLN A 1 388 ? 12.461 -11.805 10.609 1 98.69 388 GLN A CA 1
ATOM 3046 C C . GLN A 1 388 ? 12.867 -10.469 10.008 1 98.69 388 GLN A C 1
ATOM 3048 O O . GLN A 1 388 ? 12.547 -9.406 10.547 1 98.69 388 GLN A O 1
ATOM 3053 N N . ARG A 1 389 ? 13.531 -10.5 8.875 1 98.5 389 ARG A N 1
ATOM 3054 C CA . ARG A 1 389 ? 14 -9.297 8.211 1 98.5 389 ARG A CA 1
ATOM 3055 C C . ARG A 1 389 ? 12.836 -8.445 7.711 1 98.5 389 ARG A C 1
ATOM 3057 O O . ARG A 1 389 ? 12.961 -7.234 7.551 1 98.5 389 ARG A O 1
ATOM 3064 N N . ARG A 1 390 ? 11.727 -9.094 7.523 1 98.31 390 ARG A N 1
ATOM 3065 C CA . ARG A 1 390 ? 10.531 -8.398 7.059 1 98.31 390 ARG A CA 1
ATOM 3066 C C . ARG A 1 390 ? 9.836 -7.672 8.203 1 98.31 390 ARG A C 1
ATOM 3068 O O . ARG A 1 390 ? 9.352 -6.551 8.039 1 98.31 390 ARG A O 1
ATOM 3075 N N . LEU A 1 391 ? 9.82 -8.242 9.422 1 98.88 391 LEU A N 1
ATOM 3076 C CA . LEU A 1 391 ? 8.906 -7.762 10.453 1 98.88 391 LEU A CA 1
ATOM 3077 C C . LEU A 1 391 ? 9.664 -7.051 11.57 1 98.88 391 LEU A C 1
ATOM 3079 O O . LEU A 1 391 ? 9.195 -6.043 12.102 1 98.88 391 LEU A O 1
ATOM 3083 N N . PHE A 1 392 ? 10.852 -7.477 11.938 1 98.88 392 PHE A N 1
ATOM 3084 C CA . PHE A 1 392 ? 11.516 -6.988 13.141 1 98.88 392 PHE A CA 1
ATOM 3085 C C . PHE A 1 392 ? 12.016 -5.562 12.945 1 98.88 392 PHE A C 1
ATOM 3087 O O . PHE A 1 392 ? 11.953 -4.746 13.867 1 98.88 392 PHE A O 1
ATOM 3094 N N . PRO A 1 393 ? 12.594 -5.215 11.773 1 98.88 393 PRO A N 1
ATOM 3095 C CA . PRO A 1 393 ? 12.953 -3.807 11.594 1 98.88 393 PRO A CA 1
ATOM 3096 C C . PRO A 1 393 ? 11.758 -2.867 11.719 1 98.88 393 PRO A C 1
ATOM 3098 O O . PRO A 1 393 ? 11.891 -1.76 12.25 1 98.88 393 PRO A O 1
ATOM 3101 N N . LEU A 1 394 ? 10.602 -3.309 11.227 1 98.94 394 LEU A N 1
ATOM 3102 C CA . LEU A 1 394 ? 9.383 -2.514 11.359 1 98.94 394 LEU A CA 1
ATOM 3103 C C . LEU A 1 394 ? 8.953 -2.418 12.82 1 98.94 394 LEU A C 1
ATOM 3105 O O . LEU A 1 394 ? 8.469 -1.374 13.266 1 98.94 394 LEU A O 1
ATOM 3109 N N . LEU A 1 395 ? 9.117 -3.521 13.516 1 98.94 395 LEU A N 1
ATOM 3110 C CA . LEU A 1 395 ? 8.844 -3.51 14.945 1 98.94 395 LEU A CA 1
ATOM 3111 C C . LEU A 1 395 ? 9.75 -2.52 15.672 1 98.94 395 LEU A C 1
ATOM 3113 O O . LEU A 1 395 ? 9.281 -1.7 16.453 1 98.94 395 LEU A O 1
ATOM 3117 N N . ALA A 1 396 ? 11.039 -2.572 15.391 1 98.94 396 ALA A N 1
ATOM 3118 C CA . ALA A 1 396 ? 12.008 -1.666 16.016 1 98.94 396 ALA A CA 1
ATOM 3119 C C . ALA A 1 396 ? 11.68 -0.211 15.688 1 98.94 396 ALA A C 1
ATOM 3121 O O . ALA A 1 396 ? 11.75 0.659 16.547 1 98.94 396 ALA A O 1
ATOM 3122 N N . LYS A 1 397 ? 11.336 0.042 14.477 1 98.94 397 LYS A N 1
ATOM 3123 C CA . LYS A 1 397 ? 10.984 1.399 14.07 1 98.94 397 LYS A CA 1
ATOM 3124 C C . LYS A 1 397 ? 9.719 1.877 14.766 1 98.94 397 LYS A C 1
ATOM 3126 O O . LYS A 1 397 ? 9.586 3.061 15.086 1 98.94 397 LYS A O 1
ATOM 3131 N N . THR A 1 398 ? 8.766 0.977 14.984 1 98.94 398 THR A N 1
ATOM 3132 C CA . THR A 1 398 ? 7.555 1.334 15.719 1 98.94 398 THR A CA 1
ATOM 3133 C C . THR A 1 398 ? 7.895 1.807 17.125 1 98.94 398 THR A C 1
ATOM 3135 O O . THR A 1 398 ? 7.355 2.809 17.594 1 98.94 398 THR A O 1
ATOM 3138 N N . TYR A 1 399 ? 8.812 1.102 17.797 1 98.88 399 TYR A N 1
ATOM 3139 C CA . TYR A 1 399 ? 9.297 1.546 19.094 1 98.88 399 TYR A CA 1
ATOM 3140 C C . TYR A 1 399 ? 9.977 2.904 18.984 1 98.88 399 TYR A C 1
ATOM 3142 O O . TYR A 1 399 ? 9.719 3.799 19.797 1 98.88 399 TYR A O 1
ATOM 3150 N N . ALA A 1 400 ? 10.797 3.076 18.016 1 98.88 400 ALA A N 1
ATOM 3151 C CA . ALA A 1 400 ? 11.531 4.32 17.812 1 98.88 400 ALA A CA 1
ATOM 3152 C C . ALA A 1 400 ? 10.578 5.5 17.641 1 98.88 400 ALA A C 1
ATOM 3154 O O . ALA A 1 400 ? 10.75 6.547 18.266 1 98.88 400 ALA A O 1
ATOM 3155 N N . LEU A 1 401 ? 9.609 5.32 16.828 1 98.81 401 LEU A N 1
ATOM 3156 C CA . LEU A 1 401 ? 8.656 6.379 16.516 1 98.81 401 LEU A CA 1
ATOM 3157 C C . LEU A 1 401 ? 7.805 6.719 17.734 1 98.81 401 LEU A C 1
ATOM 3159 O O . LEU A 1 401 ? 7.422 7.875 17.922 1 98.81 401 LEU A O 1
ATOM 3163 N N . GLN A 1 402 ? 7.5 5.691 18.531 1 98.56 402 GLN A N 1
ATOM 3164 C CA . GLN A 1 402 ? 6.734 5.953 19.75 1 98.56 402 GLN A CA 1
ATOM 3165 C C . GLN A 1 402 ? 7.488 6.895 20.688 1 98.56 402 GLN A C 1
ATOM 3167 O O . GLN A 1 402 ? 6.902 7.82 21.25 1 98.56 402 GLN A O 1
ATOM 3172 N N . PHE A 1 403 ? 8.758 6.68 20.875 1 98.19 403 PHE A N 1
ATOM 3173 C CA . PHE A 1 403 ? 9.547 7.547 21.734 1 98.19 403 PHE A CA 1
ATOM 3174 C C . PHE A 1 403 ? 9.656 8.945 21.141 1 98.19 403 PHE A C 1
ATOM 3176 O O . PHE A 1 403 ? 9.625 9.945 21.859 1 98.19 403 PHE A O 1
ATOM 3183 N N . ALA A 1 404 ? 9.758 9.047 19.828 1 97.06 404 ALA A N 1
ATOM 3184 C CA . ALA A 1 404 ? 9.844 10.352 19.172 1 97.06 404 ALA A CA 1
ATOM 3185 C C . ALA A 1 404 ? 8.562 11.156 19.375 1 97.06 404 ALA A C 1
ATOM 3187 O O . ALA A 1 404 ? 8.609 12.352 19.656 1 97.06 404 ALA A O 1
ATOM 3188 N N . ILE A 1 405 ? 7.418 10.531 19.203 1 96.12 405 ILE A N 1
ATOM 3189 C CA . ILE A 1 405 ? 6.16 11.258 19.312 1 96.12 405 ILE A CA 1
ATOM 3190 C C . ILE A 1 405 ? 5.902 11.609 20.781 1 96.12 405 ILE A C 1
ATOM 3192 O O . ILE A 1 405 ? 5.305 12.641 21.078 1 96.12 405 ILE A O 1
ATOM 3196 N N . ASN A 1 406 ? 6.348 10.742 21.719 1 95.06 406 ASN A N 1
ATOM 3197 C CA . ASN A 1 406 ? 6.27 11.094 23.141 1 95.06 406 ASN A CA 1
ATOM 3198 C C . ASN A 1 406 ? 7.074 12.352 23.453 1 95.06 406 ASN A C 1
ATOM 3200 O O . ASN A 1 406 ? 6.625 13.211 24.219 1 95.06 406 ASN A O 1
ATOM 3204 N N . ASP A 1 407 ? 8.227 12.445 22.844 1 91.31 407 ASP A N 1
ATOM 3205 C CA . ASP A 1 407 ? 9.039 13.648 23.016 1 91.31 407 ASP A CA 1
ATOM 3206 C C . ASP A 1 407 ? 8.32 14.875 22.453 1 91.31 407 ASP A C 1
ATOM 3208 O O . ASP A 1 407 ? 8.383 15.961 23.047 1 91.31 407 ASP A O 1
ATOM 3212 N N . ALA A 1 408 ? 7.703 14.695 21.359 1 89.5 408 ALA A N 1
ATOM 3213 C CA . ALA A 1 408 ? 6.961 15.797 20.75 1 89.5 408 ALA A CA 1
ATOM 3214 C C . ALA A 1 408 ? 5.801 16.234 21.641 1 89.5 408 ALA A C 1
ATOM 3216 O O . ALA A 1 408 ? 5.535 17.422 21.797 1 89.5 408 ALA A O 1
ATOM 3217 N N . LYS A 1 409 ? 5.121 15.289 22.219 1 89.94 409 LYS A N 1
ATOM 3218 C CA . LYS A 1 409 ? 4.02 15.594 23.125 1 89.94 409 LYS A CA 1
ATOM 3219 C C . LYS A 1 409 ? 4.52 16.328 24.359 1 89.94 409 LYS A C 1
ATOM 3221 O O . LYS A 1 409 ? 3.863 17.25 24.844 1 89.94 409 LYS A O 1
ATOM 3226 N N . GLN A 1 410 ? 5.637 15.875 24.828 1 87 410 GLN A N 1
ATOM 3227 C CA . GLN A 1 410 ? 6.23 16.531 25.984 1 87 410 GLN A CA 1
ATOM 3228 C C . GLN A 1 410 ? 6.594 17.984 25.672 1 87 410 GLN A C 1
ATOM 3230 O O . GLN A 1 410 ? 6.367 18.875 26.484 1 87 410 GLN A O 1
ATOM 3235 N N . LEU A 1 411 ? 7.129 18.125 24.547 1 83.31 411 LEU A N 1
ATOM 3236 C CA . LEU A 1 411 ? 7.473 19.469 24.109 1 83.31 411 LEU A CA 1
ATOM 3237 C C . LEU A 1 411 ? 6.219 20.328 23.984 1 83.31 411 LEU A C 1
ATOM 3239 O O . LEU A 1 411 ? 6.23 21.5 24.375 1 83.31 411 LEU A O 1
ATOM 3243 N N . TRP A 1 412 ? 5.25 19.797 23.438 1 80.06 412 TRP A N 1
ATOM 3244 C CA . TRP A 1 412 ? 3.98 20.5 23.281 1 80.06 412 TRP A CA 1
ATOM 3245 C C . TRP A 1 412 ? 3.4 20.906 24.641 1 80.06 412 TRP A C 1
ATOM 3247 O O . TRP A 1 412 ? 2.854 22 24.781 1 80.06 412 TRP A O 1
ATOM 3257 N N . PHE A 1 413 ? 3.541 20.062 25.578 1 79.38 413 PHE A N 1
ATOM 3258 C CA . PHE A 1 413 ? 2.986 20.297 26.906 1 79.38 413 PHE A CA 1
ATOM 3259 C C . PHE A 1 413 ? 3.781 21.359 27.641 1 79.38 413 PHE A C 1
ATOM 3261 O O . PHE A 1 413 ? 3.215 22.141 28.422 1 79.38 413 PHE A O 1
ATOM 3268 N N . ASN A 1 414 ? 5.051 21.375 27.453 1 76.88 414 ASN A N 1
ATOM 3269 C CA . ASN A 1 414 ? 5.918 22.281 28.188 1 76.88 414 ASN A CA 1
ATOM 3270 C C . ASN A 1 414 ? 5.996 23.656 27.516 1 76.88 414 ASN A C 1
ATOM 3272 O O . ASN A 1 414 ? 6.867 24.453 27.828 1 76.88 414 ASN A O 1
ATOM 3276 N N . ASP A 1 415 ? 5.039 23.953 26.828 1 64.31 415 ASP A N 1
ATOM 3277 C CA . ASP A 1 415 ? 4.816 25.25 26.219 1 64.31 415 ASP A CA 1
ATOM 3278 C C . ASP A 1 415 ? 5.984 25.641 25.312 1 64.31 415 ASP A C 1
ATOM 3280 O O . ASP A 1 415 ? 6.656 26.641 25.547 1 64.31 415 ASP A O 1
ATOM 3284 N N . PRO A 1 416 ? 6.199 24.781 24.359 1 62.34 416 PRO A N 1
ATOM 3285 C CA . PRO A 1 416 ? 7.336 25.062 23.484 1 62.34 416 PRO A CA 1
ATOM 3286 C C . PRO A 1 416 ? 7.066 26.234 22.531 1 62.34 416 PRO A C 1
ATOM 3288 O O . PRO A 1 416 ? 5.926 26.688 22.406 1 62.34 416 PRO A O 1
ATOM 3291 N N . ASP A 1 417 ? 8.062 26.719 21.953 1 74.12 417 ASP A N 1
ATOM 3292 C CA . ASP A 1 417 ? 8 27.562 20.766 1 74.12 417 ASP A CA 1
ATOM 3293 C C . ASP A 1 417 ? 7.102 26.953 19.703 1 74.12 417 ASP A C 1
ATOM 3295 O O . ASP A 1 417 ? 7.336 25.812 19.266 1 74.12 417 ASP A O 1
ATOM 3299 N N . PRO A 1 418 ? 5.98 27.594 19.438 1 73.88 418 PRO A N 1
ATOM 3300 C CA . PRO A 1 418 ? 5.02 27.094 18.453 1 73.88 418 PRO A CA 1
ATOM 3301 C C . PRO A 1 418 ? 5.68 26.688 17.141 1 73.88 418 PRO A C 1
ATOM 3303 O O . PRO A 1 418 ? 5.238 25.734 16.484 1 73.88 418 PRO A O 1
ATOM 3306 N N . LYS A 1 419 ? 6.707 27.328 16.844 1 76.19 419 LYS A N 1
ATOM 3307 C CA . LYS A 1 419 ? 7.406 27.031 15.602 1 76.19 419 LYS A CA 1
ATOM 3308 C C . LYS A 1 419 ? 8.094 25.672 15.68 1 76.19 419 LYS A C 1
ATOM 3310 O O . LYS A 1 419 ? 8.086 24.906 14.711 1 76.19 419 LYS A O 1
ATOM 3315 N N . GLU A 1 420 ? 8.625 25.422 16.734 1 82 420 GLU A N 1
ATOM 3316 C CA . GLU A 1 420 ? 9.312 24.141 16.922 1 82 420 GLU A CA 1
ATOM 3317 C C . GLU A 1 420 ? 8.328 22.984 16.859 1 82 420 GLU A C 1
ATOM 3319 O O . GLU A 1 420 ? 8.625 21.938 16.266 1 82 420 GLU A O 1
ATOM 3324 N N . LEU A 1 421 ? 7.234 23.172 17.453 1 82.06 421 LEU A N 1
ATOM 3325 C CA . LEU A 1 421 ? 6.223 22.109 17.453 1 82.06 421 LEU A CA 1
ATOM 3326 C C . LEU A 1 421 ? 5.684 21.891 16.047 1 82.06 421 LEU A C 1
ATOM 3328 O O . LEU A 1 421 ? 5.41 20.75 15.648 1 82.06 421 LEU A O 1
ATOM 3332 N N . HIS A 1 422 ? 5.555 22.984 15.391 1 83.75 422 HIS A N 1
ATOM 3333 C CA . HIS A 1 422 ? 5.043 22.906 14.023 1 83.75 422 HIS A CA 1
ATOM 3334 C C . HIS A 1 422 ? 5.973 22.078 13.141 1 83.75 422 HIS A C 1
ATOM 3336 O O . HIS A 1 422 ? 5.52 21.219 12.375 1 83.75 422 HIS A O 1
ATOM 3342 N N . VAL A 1 423 ? 7.238 22.281 13.234 1 87.88 423 VAL A N 1
ATOM 3343 C CA . VAL A 1 423 ? 8.219 21.578 12.414 1 87.88 423 VAL A CA 1
ATOM 3344 C C . VAL A 1 423 ? 8.281 20.109 12.812 1 87.88 423 VAL A C 1
ATOM 3346 O O . VAL A 1 423 ? 8.375 19.234 11.953 1 87.88 423 VAL A O 1
ATOM 3349 N N . LEU A 1 424 ? 8.219 19.906 14.062 1 90.25 424 LEU A N 1
ATOM 3350 C CA . LEU A 1 424 ? 8.266 18.531 14.562 1 90.25 424 LEU A CA 1
ATOM 3351 C C . LEU A 1 424 ? 7.039 17.75 14.109 1 90.25 424 LEU A C 1
ATOM 3353 O O . LEU A 1 424 ? 7.156 16.594 13.695 1 90.25 424 LEU A O 1
ATOM 3357 N N . ALA A 1 425 ? 5.879 18.391 14.211 1 90.44 425 ALA A N 1
ATOM 3358 C CA . ALA A 1 425 ? 4.648 17.734 13.758 1 90.44 425 ALA A CA 1
ATOM 3359 C C . ALA A 1 425 ? 4.676 17.5 12.258 1 90.44 425 ALA A C 1
ATOM 3361 O O . ALA A 1 425 ? 4.207 16.453 11.781 1 90.44 425 ALA A O 1
ATOM 3362 N N . ALA A 1 426 ? 5.215 18.453 11.516 1 93.56 426 ALA A N 1
ATOM 3363 C CA . ALA A 1 426 ? 5.336 18.328 10.07 1 93.56 426 ALA A CA 1
ATOM 3364 C C . ALA A 1 426 ? 6.266 17.172 9.695 1 93.56 426 ALA A C 1
ATOM 3366 O O . ALA A 1 426 ? 6.117 16.562 8.641 1 93.56 426 ALA A O 1
ATOM 3367 N N . ALA A 1 427 ? 7.168 16.859 10.562 1 96.5 427 ALA A N 1
ATOM 3368 C CA . ALA A 1 427 ? 8.117 15.781 10.32 1 96.5 427 ALA A CA 1
ATOM 3369 C C . ALA A 1 427 ? 7.523 14.43 10.727 1 96.5 427 ALA A C 1
ATOM 3371 O O . ALA A 1 427 ? 7.645 13.445 9.992 1 96.5 427 ALA A O 1
ATOM 3372 N N . LEU A 1 428 ? 6.855 14.367 11.812 1 96.31 428 LEU A N 1
ATOM 3373 C CA . LEU A 1 428 ? 6.469 13.094 12.414 1 96.31 428 LEU A CA 1
ATOM 3374 C C . LEU A 1 428 ? 5.238 12.516 11.719 1 96.31 428 LEU A C 1
ATOM 3376 O O . LEU A 1 428 ? 5.094 11.297 11.625 1 96.31 428 LEU A O 1
ATOM 3380 N N . LYS A 1 429 ? 4.336 13.359 11.227 1 96.69 429 LYS A N 1
ATOM 3381 C CA . LYS A 1 429 ? 3.166 12.836 10.539 1 96.69 429 LYS A CA 1
ATOM 3382 C C . LYS A 1 429 ? 3.57 12.023 9.312 1 96.69 429 LYS A C 1
ATOM 3384 O O . LYS A 1 429 ? 3.174 10.867 9.164 1 96.69 429 LYS A O 1
ATOM 3389 N N . PRO A 1 430 ? 4.398 12.602 8.422 1 98.12 430 PRO A N 1
ATOM 3390 C CA . PRO A 1 430 ? 4.852 11.781 7.297 1 98.12 430 PRO A CA 1
ATOM 3391 C C . PRO A 1 430 ? 5.613 10.539 7.746 1 98.12 430 PRO A C 1
ATOM 3393 O O . PRO A 1 430 ? 5.434 9.461 7.176 1 98.12 430 PRO A O 1
ATOM 3396 N N . ALA A 1 431 ? 6.441 10.664 8.797 1 98.5 431 ALA A N 1
ATOM 3397 C CA . ALA A 1 431 ? 7.23 9.531 9.289 1 98.5 431 ALA A CA 1
ATOM 3398 C C . ALA A 1 431 ? 6.332 8.383 9.719 1 98.5 431 ALA A C 1
ATOM 3400 O O . ALA A 1 431 ? 6.559 7.23 9.336 1 98.5 431 ALA A O 1
ATOM 3401 N N . MET A 1 432 ? 5.324 8.695 10.43 1 98.62 432 MET A N 1
ATOM 3402 C CA . MET A 1 432 ? 4.508 7.652 11.039 1 98.62 432 MET A CA 1
ATOM 3403 C C . MET A 1 432 ? 3.471 7.121 10.055 1 98.62 432 MET A C 1
ATOM 3405 O O . MET A 1 432 ? 3.162 5.93 10.047 1 98.62 432 MET A O 1
ATOM 3409 N N . THR A 1 433 ? 2.896 7.98 9.195 1 98.62 433 THR A N 1
ATOM 3410 C CA . THR A 1 433 ? 1.865 7.52 8.273 1 98.62 433 THR A CA 1
ATOM 3411 C C . THR A 1 433 ? 2.479 6.699 7.141 1 98.62 433 THR A C 1
ATOM 3413 O O . THR A 1 433 ? 1.896 5.703 6.703 1 98.62 433 THR A O 1
ATOM 3416 N N . TRP A 1 434 ? 3.645 7.062 6.641 1 98.75 434 TRP A N 1
ATOM 3417 C CA . TRP A 1 434 ? 4.309 6.23 5.641 1 98.75 434 TRP A CA 1
ATOM 3418 C C . TRP A 1 434 ? 4.84 4.945 6.266 1 98.75 434 TRP A C 1
ATOM 3420 O O . TRP A 1 434 ? 4.855 3.893 5.621 1 98.75 434 TRP A O 1
ATOM 3430 N N . HIS A 1 435 ? 5.312 5.027 7.543 1 98.81 435 HIS A N 1
ATOM 3431 C CA . HIS A 1 435 ? 5.66 3.797 8.242 1 98.81 435 HIS A CA 1
ATOM 3432 C C . HIS A 1 435 ? 4.461 2.859 8.336 1 98.81 435 HIS A C 1
ATOM 3434 O O . HIS A 1 435 ? 4.59 1.657 8.094 1 98.81 435 HIS A O 1
ATOM 3440 N N . ARG A 1 436 ? 3.35 3.402 8.664 1 98.75 436 ARG A N 1
ATOM 3441 C CA . ARG A 1 436 ? 2.123 2.615 8.727 1 98.75 436 ARG A CA 1
ATOM 3442 C C . ARG A 1 436 ? 1.801 1.99 7.375 1 98.75 436 ARG A C 1
ATOM 3444 O O . ARG A 1 436 ? 1.459 0.808 7.297 1 98.75 436 ARG A O 1
ATOM 3451 N N . THR A 1 437 ? 1.923 2.756 6.305 1 98.75 437 THR A N 1
ATOM 3452 C CA . THR A 1 437 ? 1.667 2.256 4.961 1 98.75 437 THR A CA 1
ATOM 3453 C C . THR A 1 437 ? 2.541 1.042 4.656 1 98.75 437 THR A C 1
ATOM 3455 O O . THR A 1 437 ? 2.043 0.002 4.223 1 98.75 437 THR A O 1
ATOM 3458 N N . LYS A 1 438 ? 3.768 1.164 4.957 1 98.62 438 LYS A N 1
ATOM 3459 C CA . LYS A 1 438 ? 4.715 0.086 4.699 1 98.62 438 LYS A CA 1
ATOM 3460 C C . LYS A 1 438 ? 4.453 -1.107 5.613 1 98.62 438 LYS A C 1
ATOM 3462 O O . LYS A 1 438 ? 4.457 -2.256 5.164 1 98.62 438 LYS A O 1
ATOM 3467 N N . THR A 1 439 ? 4.254 -0.846 6.848 1 98.88 439 THR A N 1
ATOM 3468 C CA . THR A 1 439 ? 4.082 -1.892 7.852 1 98.88 439 THR A CA 1
ATOM 3469 C C . THR A 1 439 ? 2.85 -2.738 7.547 1 98.88 439 THR A C 1
ATOM 3471 O O . THR A 1 439 ? 2.912 -3.969 7.57 1 98.88 439 THR A O 1
ATOM 3474 N N . LEU A 1 440 ? 1.761 -2.119 7.23 1 98.81 440 LEU A N 1
ATOM 3475 C CA . LEU A 1 440 ? 0.539 -2.879 6.992 1 98.81 440 LEU A CA 1
ATOM 3476 C C . LEU A 1 440 ? 0.658 -3.715 5.723 1 98.81 440 LEU A C 1
ATOM 3478 O O . LEU A 1 440 ? 0.174 -4.848 5.672 1 98.81 440 LEU A O 1
ATOM 3482 N N . GLN A 1 441 ? 1.288 -3.127 4.699 1 98.75 441 GLN A N 1
ATOM 3483 C CA . GLN A 1 441 ? 1.503 -3.91 3.486 1 98.75 441 GLN A CA 1
ATOM 3484 C C . GLN A 1 441 ? 2.338 -5.152 3.777 1 98.75 441 GLN A C 1
ATOM 3486 O O . GLN A 1 441 ? 2.012 -6.25 3.316 1 98.75 441 GLN A O 1
ATOM 3491 N N . GLU A 1 442 ? 3.389 -4.98 4.551 1 98.69 442 GLU A N 1
ATOM 3492 C CA . GLU A 1 442 ? 4.258 -6.105 4.875 1 98.69 442 GLU A CA 1
ATOM 3493 C C . GLU A 1 442 ? 3.537 -7.129 5.75 1 98.69 442 GLU A C 1
ATOM 3495 O O . GLU A 1 442 ? 3.691 -8.336 5.562 1 98.69 442 GLU A O 1
ATOM 3500 N N . CYS A 1 443 ? 2.811 -6.621 6.73 1 98.88 443 CYS A N 1
ATOM 3501 C CA . CYS A 1 443 ? 2.057 -7.523 7.598 1 98.88 443 CYS A CA 1
ATOM 3502 C C . CYS A 1 443 ? 1.02 -8.305 6.801 1 98.88 443 CYS A C 1
ATOM 3504 O O . CYS A 1 443 ? 0.852 -9.508 7.008 1 98.88 443 CYS A O 1
ATOM 3506 N N . ARG A 1 444 ? 0.333 -7.637 5.891 1 98.69 444 ARG A N 1
ATOM 3507 C CA . ARG A 1 444 ? -0.651 -8.289 5.035 1 98.69 444 ARG A CA 1
ATOM 3508 C C . ARG A 1 444 ? -0.013 -9.414 4.227 1 98.69 444 ARG A C 1
ATOM 3510 O O . ARG A 1 444 ? -0.534 -10.531 4.191 1 98.69 444 ARG A O 1
ATOM 3517 N N . GLU A 1 445 ? 1.112 -9.164 3.654 1 98.56 445 GLU A N 1
ATOM 3518 C CA . GLU A 1 445 ? 1.805 -10.164 2.846 1 98.56 445 GLU A CA 1
ATOM 3519 C C . GLU A 1 445 ? 2.346 -11.297 3.713 1 98.56 445 GLU A C 1
ATOM 3521 O O . GLU A 1 445 ? 2.287 -12.469 3.322 1 98.56 445 GLU A O 1
ATOM 3526 N N . ALA A 1 446 ? 2.814 -10.93 4.891 1 98.62 446 ALA A N 1
ATOM 3527 C CA . ALA A 1 446 ? 3.439 -11.898 5.777 1 98.62 446 ALA A CA 1
ATOM 3528 C C . ALA A 1 446 ? 2.414 -12.906 6.301 1 98.62 446 ALA A C 1
ATOM 3530 O O . ALA A 1 446 ? 2.775 -14 6.734 1 98.62 446 ALA A O 1
ATOM 3531 N N . CYS A 1 447 ? 1.175 -12.57 6.207 1 98.5 447 CYS A N 1
ATOM 3532 C CA . CYS A 1 447 ? 0.126 -13.445 6.719 1 98.5 447 CYS A CA 1
ATOM 3533 C C . CYS A 1 447 ? -0.534 -14.227 5.586 1 98.5 447 CYS A C 1
ATOM 3535 O O . CYS A 1 447 ? -1.55 -14.891 5.797 1 98.5 447 CYS A O 1
ATOM 3537 N N . GLY A 1 448 ? -0.009 -14.172 4.383 1 97.56 448 GLY A N 1
ATOM 3538 C CA . GLY A 1 448 ? -0.582 -14.898 3.258 1 97.56 448 GLY A CA 1
ATOM 3539 C C . GLY A 1 448 ? -2.023 -14.516 2.975 1 97.56 448 GLY A C 1
ATOM 3540 O O . GLY A 1 448 ? -2.387 -13.336 3.057 1 97.56 448 GLY A O 1
ATOM 3541 N N . GLY A 1 449 ? -2.812 -15.469 2.607 1 97.5 449 GLY A N 1
ATOM 3542 C CA . GLY A 1 449 ? -4.223 -15.227 2.35 1 97.5 449 GLY A CA 1
ATOM 3543 C C . GLY A 1 449 ? -4.98 -14.758 3.578 1 97.5 449 GLY A C 1
ATOM 3544 O O . GLY A 1 449 ? -5.965 -14.023 3.463 1 97.5 449 GLY A O 1
ATOM 3545 N N . MET A 1 450 ? -4.496 -15.148 4.734 1 98.06 450 MET A N 1
ATOM 3546 C CA . MET A 1 450 ? -5.16 -14.789 5.984 1 98.06 450 MET A CA 1
ATOM 3547 C C . MET A 1 450 ? -5.105 -13.281 6.215 1 98.06 450 MET A C 1
ATOM 3549 O O . MET A 1 450 ? -6.027 -12.703 6.789 1 98.06 450 MET A O 1
ATOM 3553 N N . GLY A 1 451 ? -4.039 -12.664 5.746 1 98 451 GLY A N 1
ATOM 3554 C CA . GLY A 1 451 ? -3.93 -11.219 5.871 1 98 451 GLY A CA 1
ATOM 3555 C C . GLY A 1 451 ? -4.949 -10.469 5.035 1 98 451 GLY A C 1
ATOM 3556 O O . GLY A 1 451 ? -5.207 -9.281 5.273 1 98 451 GLY A O 1
ATOM 3557 N N . PHE A 1 452 ? -5.531 -11.141 4.066 1 97.56 452 PHE A N 1
ATOM 3558 C CA . PHE A 1 452 ? -6.477 -10.531 3.137 1 97.56 452 PHE A CA 1
ATOM 3559 C C . PHE A 1 452 ? -7.906 -10.688 3.639 1 97.56 452 PHE A C 1
ATOM 3561 O O . PHE A 1 452 ? -8.82 -10.023 3.15 1 97.56 452 PHE A O 1
ATOM 3568 N N . MET A 1 453 ? -8.117 -11.531 4.629 1 97.56 453 MET A N 1
ATOM 3569 C CA . MET A 1 453 ? -9.438 -11.734 5.219 1 97.56 453 MET A CA 1
ATOM 3570 C C . MET A 1 453 ? -9.781 -10.594 6.184 1 97.56 453 MET A C 1
ATOM 3572 O O . MET A 1 453 ? -9 -10.289 7.086 1 97.56 453 MET A O 1
ATOM 3576 N N . ALA A 1 454 ? -10.984 -10.039 6.012 1 96.88 454 ALA A N 1
ATOM 3577 C CA . ALA A 1 454 ? -11.383 -8.875 6.809 1 96.88 454 ALA A CA 1
ATOM 3578 C C . ALA A 1 454 ? -11.422 -9.219 8.297 1 96.88 454 ALA A C 1
ATOM 3580 O O . ALA A 1 454 ? -11.125 -8.383 9.141 1 96.88 454 ALA A O 1
ATOM 3581 N N . ALA A 1 455 ? -11.742 -10.477 8.609 1 96.75 455 ALA A N 1
ATOM 3582 C CA . ALA A 1 455 ? -11.844 -10.93 9.992 1 96.75 455 ALA A CA 1
ATOM 3583 C C . ALA A 1 455 ? -10.508 -10.766 10.719 1 96.75 455 ALA A C 1
ATOM 3585 O O . ALA A 1 455 ? -10.477 -10.672 11.953 1 96.75 455 ALA A O 1
ATOM 3586 N N . ASN A 1 456 ? -9.445 -10.711 9.953 1 97.94 456 ASN A N 1
ATOM 3587 C CA . ASN A 1 456 ? -8.125 -10.625 10.562 1 97.94 456 ASN A CA 1
ATOM 3588 C C . ASN A 1 456 ? -7.621 -9.188 10.617 1 97.94 456 ASN A C 1
ATOM 3590 O O . ASN A 1 456 ? -6.461 -8.938 10.945 1 97.94 456 ASN A O 1
ATOM 3594 N N . ARG A 1 457 ? -8.383 -8.242 10.273 1 97.25 457 ARG A N 1
ATOM 3595 C CA . ARG A 1 457 ? -8.352 -6.824 10.609 1 97.25 457 ARG A CA 1
ATOM 3596 C C . ARG A 1 457 ? -7.348 -6.078 9.734 1 97.25 457 ARG A C 1
ATOM 3598 O O . ARG A 1 457 ? -7.543 -4.902 9.422 1 97.25 457 ARG A O 1
ATOM 3605 N N . ILE A 1 458 ? -6.207 -6.664 9.25 1 98.44 458 ILE A N 1
ATOM 3606 C CA . ILE A 1 458 ? -5.121 -5.938 8.602 1 98.44 458 ILE A CA 1
ATOM 3607 C C . ILE A 1 458 ? -5.641 -5.262 7.34 1 98.44 458 ILE A C 1
ATOM 3609 O O . ILE A 1 458 ? -5.383 -4.074 7.113 1 98.44 458 ILE A O 1
ATOM 3613 N N . GLY A 1 459 ? -6.395 -6.008 6.512 1 97.19 459 GLY A N 1
ATOM 3614 C CA . GLY A 1 459 ? -6.926 -5.488 5.258 1 97.19 459 GLY A CA 1
ATOM 3615 C C . GLY A 1 459 ? -7.812 -4.273 5.441 1 97.19 459 GLY A C 1
ATOM 3616 O O . GLY A 1 459 ? -7.539 -3.209 4.883 1 97.19 459 GLY A O 1
ATOM 3617 N N . PRO A 1 460 ? -8.859 -4.367 6.301 1 96.62 460 PRO A N 1
ATOM 3618 C CA . PRO A 1 460 ? -9.727 -3.217 6.555 1 96.62 460 PRO A CA 1
ATOM 3619 C C . PRO A 1 460 ? -8.969 -2.01 7.098 1 96.62 460 PRO A C 1
ATOM 3621 O O . PRO A 1 460 ? -9.266 -0.871 6.719 1 96.62 460 PRO A O 1
ATOM 3624 N N . LEU A 1 461 ? -8.016 -2.275 7.965 1 98.12 461 LEU A N 1
ATOM 3625 C CA . LEU A 1 461 ? -7.211 -1.184 8.5 1 98.12 461 LEU A CA 1
ATOM 3626 C C . LEU A 1 461 ? -6.418 -0.498 7.395 1 98.12 461 LEU A C 1
ATOM 3628 O O . LEU A 1 461 ? -6.293 0.729 7.387 1 98.12 461 LEU A O 1
ATOM 3632 N N . MET A 1 462 ? -5.914 -1.285 6.48 1 98 462 MET A N 1
ATOM 3633 C CA . MET A 1 462 ? -5.18 -0.741 5.344 1 98 462 MET A CA 1
ATOM 3634 C C . MET A 1 462 ? -6.082 0.14 4.484 1 98 462 MET A C 1
ATOM 3636 O O . MET A 1 462 ? -5.703 1.256 4.125 1 98 462 MET A O 1
ATOM 3640 N N . ASN A 1 463 ? -7.254 -0.346 4.168 1 97.56 463 ASN A N 1
ATOM 3641 C CA . ASN A 1 463 ? -8.172 0.375 3.297 1 97.56 463 ASN A CA 1
ATOM 3642 C C . ASN A 1 463 ? -8.594 1.71 3.904 1 97.56 463 ASN A C 1
ATOM 3644 O O . ASN A 1 463 ? -8.609 2.732 3.217 1 97.56 463 ASN A O 1
ATOM 3648 N N . ASP A 1 464 ? -8.867 1.695 5.176 1 97.81 464 ASP A N 1
ATOM 3649 C CA . ASP A 1 464 ? -9.438 2.865 5.836 1 97.81 464 ASP A CA 1
ATOM 3650 C C . ASP A 1 464 ? -8.367 3.92 6.109 1 97.81 464 ASP A C 1
ATOM 3652 O O . ASP A 1 464 ? -8.656 5.117 6.109 1 97.81 464 ASP A O 1
ATOM 3656 N N . SER A 1 465 ? -7.148 3.506 6.328 1 98 465 SER A N 1
ATOM 3657 C CA . SER A 1 465 ? -6.152 4.449 6.824 1 98 465 SER A CA 1
ATOM 3658 C C . SER A 1 465 ? -5.305 5.008 5.684 1 98 465 SER A C 1
ATOM 3660 O O . SER A 1 465 ? -4.492 5.91 5.895 1 98 465 SER A O 1
ATOM 3662 N N . ASN A 1 466 ? -5.484 4.543 4.445 1 97.44 466 ASN A N 1
ATOM 3663 C CA . ASN A 1 466 ? -4.617 4.938 3.34 1 97.44 466 ASN A CA 1
ATOM 3664 C C . ASN A 1 466 ? -4.68 6.438 3.082 1 97.44 466 ASN A C 1
ATOM 3666 O O . ASN A 1 466 ? -3.752 7.016 2.512 1 97.44 466 ASN A O 1
ATOM 3670 N N . ILE A 1 467 ? -5.648 7.145 3.545 1 97.62 467 ILE A N 1
ATOM 3671 C CA . ILE A 1 467 ? -5.895 8.555 3.262 1 97.62 467 ILE A CA 1
ATOM 3672 C C . ILE A 1 467 ? -5.07 9.422 4.211 1 97.62 467 ILE A C 1
ATOM 3674 O O . ILE A 1 467 ? -4.887 10.617 3.969 1 97.62 467 ILE A O 1
ATOM 3678 N N . ASP A 1 468 ? -4.52 8.875 5.273 1 97.38 468 ASP A N 1
ATOM 3679 C CA . ASP A 1 468 ? -3.896 9.688 6.312 1 97.38 468 ASP A CA 1
ATOM 3680 C C . ASP A 1 468 ? -2.553 10.242 5.848 1 97.38 468 ASP A C 1
ATOM 3682 O O . ASP A 1 468 ? -2.025 11.188 6.441 1 97.38 468 ASP A O 1
ATOM 3686 N N . VAL A 1 469 ? -2.025 9.75 4.719 1 98.06 469 VAL A N 1
ATOM 3687 C CA . VAL A 1 469 ? -0.821 10.32 4.125 1 98.06 469 VAL A CA 1
ATOM 3688 C C . VAL A 1 469 ? -1.166 11.625 3.402 1 98.06 469 VAL A C 1
ATOM 3690 O O . VAL A 1 469 ? -0.279 12.414 3.084 1 98.06 469 VAL A O 1
ATOM 3693 N N . THR A 1 470 ? -2.447 11.914 3.201 1 97.06 470 THR A N 1
ATOM 3694 C CA . THR A 1 470 ? -2.922 13.023 2.383 1 97.06 470 THR A CA 1
ATOM 3695 C C . THR A 1 470 ? -3.533 14.117 3.256 1 97.06 470 THR A C 1
ATOM 3697 O O . THR A 1 470 ? -3.291 15.305 3.033 1 97.06 470 THR A O 1
ATOM 3700 N N . TRP A 1 471 ? -4.332 13.75 4.223 1 94.12 471 TRP A N 1
ATOM 3701 C CA . TRP A 1 471 ? -5.062 14.773 4.957 1 94.12 471 TRP A CA 1
ATOM 3702 C C . TRP A 1 471 ? -4.195 15.383 6.051 1 94.12 471 TRP A C 1
ATOM 3704 O O . TRP A 1 471 ? -3.072 14.93 6.289 1 94.12 471 TRP A O 1
ATOM 3714 N N . GLU A 1 472 ? -4.609 16.531 6.652 1 90.56 472 GLU A N 1
ATOM 3715 C CA . GLU A 1 472 ? -3.863 17.297 7.648 1 90.56 472 GLU A CA 1
ATOM 3716 C C . GLU A 1 472 ? -2.49 17.703 7.121 1 90.56 472 GLU A C 1
ATOM 3718 O O . GLU A 1 472 ? -1.509 17.703 7.867 1 90.56 472 GLU A O 1
ATOM 3723 N N . GLY A 1 473 ? -2.457 18.016 5.824 1 92.06 473 GLY A N 1
ATOM 3724 C CA . GLY A 1 473 ? -1.223 18.312 5.117 1 92.06 473 GLY A CA 1
ATOM 3725 C C . GLY A 1 473 ? -0.624 17.109 4.422 1 92.06 473 GLY A C 1
ATOM 3726 O O . GLY A 1 473 ? -0.233 16.141 5.074 1 92.06 473 GLY A O 1
ATOM 3727 N N . ASP A 1 474 ? -0.613 17.203 3.117 1 95.81 474 ASP A N 1
ATOM 3728 C CA . ASP A 1 474 ? -0.001 16.141 2.332 1 95.81 474 ASP A CA 1
ATOM 3729 C C . ASP A 1 474 ? 1.454 15.922 2.74 1 95.81 474 ASP A C 1
ATOM 3731 O O . ASP A 1 474 ? 2.191 16.891 2.969 1 95.81 474 ASP A O 1
ATOM 3735 N N . ASN A 1 475 ? 1.844 14.641 2.84 1 97.69 475 ASN A N 1
ATOM 3736 C CA . ASN A 1 475 ? 3.17 14.305 3.346 1 97.69 475 ASN A CA 1
ATOM 3737 C C . ASN A 1 475 ? 4.27 15 2.547 1 97.69 475 ASN A C 1
ATOM 3739 O O . ASN A 1 475 ? 5.273 15.438 3.111 1 97.69 475 ASN A O 1
ATOM 3743 N N . ASN A 1 476 ? 4.152 15.094 1.266 1 97.06 476 ASN A N 1
ATOM 3744 C CA . ASN A 1 476 ? 5.18 15.719 0.438 1 97.06 476 ASN A CA 1
ATOM 3745 C C . ASN A 1 476 ? 5.246 17.219 0.667 1 97.06 476 ASN A C 1
ATOM 3747 O O . ASN A 1 476 ? 6.324 17.828 0.586 1 97.06 476 ASN A O 1
ATOM 3751 N N . VAL A 1 477 ? 4.113 17.844 0.944 1 96 477 VAL A N 1
ATOM 3752 C CA . VAL A 1 477 ? 4.078 19.266 1.278 1 96 477 VAL A CA 1
ATOM 3753 C C . VAL A 1 477 ? 4.723 19.484 2.643 1 96 477 VAL A C 1
ATOM 3755 O O . VAL A 1 477 ? 5.504 20.422 2.818 1 96 477 VAL A O 1
ATOM 3758 N N . LEU A 1 478 ? 4.438 18.609 3.557 1 96.25 478 LEU A N 1
ATOM 3759 C CA . LEU A 1 478 ? 5 18.734 4.898 1 96.25 478 LEU A CA 1
ATOM 3760 C C . LEU A 1 478 ? 6.516 18.578 4.871 1 96.25 478 LEU A C 1
ATOM 3762 O O . LEU A 1 478 ? 7.227 19.281 5.602 1 96.25 478 LEU A O 1
ATOM 3766 N N . LEU A 1 479 ? 7.012 17.703 4.062 1 97.69 479 LEU A N 1
ATOM 3767 C CA . LEU A 1 479 ? 8.453 17.547 3.947 1 97.69 479 LEU A CA 1
ATOM 3768 C C . LEU A 1 479 ? 9.109 18.828 3.455 1 97.69 479 LEU A C 1
ATOM 3770 O O . LEU A 1 479 ? 10.219 19.172 3.873 1 97.69 479 LEU A O 1
ATOM 3774 N N . GLN A 1 480 ? 8.477 19.562 2.551 1 96.69 480 GLN A N 1
ATOM 3775 C CA . GLN A 1 480 ? 9.008 20.844 2.088 1 96.69 480 GLN A CA 1
ATOM 3776 C C . GLN A 1 480 ? 9.055 21.859 3.225 1 96.69 480 GLN A C 1
ATOM 3778 O O . GLN A 1 480 ? 9.992 22.656 3.316 1 96.69 480 GLN A O 1
ATOM 3783 N N . GLN A 1 481 ? 8.039 21.797 4.094 1 94.44 481 GLN A N 1
ATOM 3784 C CA . GLN A 1 481 ? 8.023 22.703 5.242 1 94.44 481 GLN A CA 1
ATOM 3785 C C . GLN A 1 481 ? 9.18 22.406 6.184 1 94.44 481 GLN A C 1
ATOM 3787 O O . GLN A 1 481 ? 9.789 23.328 6.738 1 94.44 481 GLN A O 1
ATOM 3792 N N . VAL A 1 482 ? 9.461 21.125 6.324 1 96.56 482 VAL A N 1
ATOM 3793 C CA . VAL A 1 482 ? 10.578 20.719 7.176 1 96.56 482 VAL A CA 1
ATOM 3794 C C . VAL A 1 482 ? 11.891 21.25 6.598 1 96.56 482 VAL A C 1
ATOM 3796 O O . VAL A 1 482 ? 12.68 21.875 7.309 1 96.56 482 VAL A O 1
ATOM 3799 N N . ALA A 1 483 ? 12.086 21.062 5.34 1 97.31 483 ALA A N 1
ATOM 3800 C CA . ALA A 1 483 ? 13.312 21.516 4.691 1 97.31 483 ALA A CA 1
ATOM 3801 C C . ALA A 1 483 ? 13.438 23.031 4.754 1 97.31 483 ALA A C 1
ATOM 3803 O O . ALA A 1 483 ? 14.531 23.562 4.98 1 97.31 483 ALA A O 1
ATOM 3804 N N . ALA A 1 484 ? 12.359 23.75 4.566 1 95.25 484 ALA A N 1
ATOM 3805 C CA . ALA A 1 484 ? 12.359 25.203 4.629 1 95.25 484 ALA A CA 1
ATOM 3806 C C . ALA A 1 484 ? 12.734 25.703 6.023 1 95.25 484 ALA A C 1
ATOM 3808 O O . ALA A 1 484 ? 13.469 26.688 6.164 1 95.25 484 ALA A O 1
ATOM 3809 N N . ALA A 1 485 ? 12.219 25.031 6.988 1 93.81 485 ALA A N 1
ATOM 3810 C CA . ALA A 1 485 ? 12.539 25.391 8.367 1 93.81 485 ALA A CA 1
ATOM 3811 C C . ALA A 1 485 ? 14.023 25.188 8.664 1 93.81 485 ALA A C 1
ATOM 3813 O O . ALA A 1 485 ? 14.648 26.016 9.344 1 93.81 485 ALA A O 1
ATOM 3814 N N . LEU A 1 486 ? 14.523 24.078 8.164 1 93.38 486 LEU A N 1
ATOM 3815 C CA . LEU A 1 486 ? 15.938 23.797 8.367 1 93.38 486 LEU A CA 1
ATOM 3816 C C . LEU A 1 486 ? 16.812 24.828 7.676 1 93.38 486 LEU A C 1
ATOM 3818 O O . LEU A 1 486 ? 17.828 25.266 8.227 1 93.38 486 LEU A O 1
ATOM 3822 N N . LEU A 1 487 ? 16.453 25.234 6.504 1 92.75 487 LEU A N 1
ATOM 3823 C CA . LEU A 1 487 ? 17.188 26.266 5.77 1 92.75 487 LEU A CA 1
ATOM 3824 C C . LEU A 1 487 ? 17.125 27.594 6.512 1 92.75 487 LEU A C 1
ATOM 3826 O O . LEU A 1 487 ? 18.125 28.328 6.562 1 92.75 487 LEU A O 1
ATOM 3830 N N . LYS A 1 488 ? 15.953 27.891 7.027 1 90.31 488 LYS A N 1
ATOM 3831 C CA . LYS A 1 488 ? 15.797 29.125 7.785 1 90.31 488 LYS A CA 1
ATOM 3832 C C . LYS A 1 488 ? 16.688 29.125 9.023 1 90.31 488 LYS A C 1
ATOM 3834 O O . LYS A 1 488 ? 17.328 30.125 9.336 1 90.31 488 LYS A O 1
ATOM 3839 N N . GLU A 1 489 ? 16.672 28.031 9.695 1 86.25 489 GLU A N 1
ATOM 3840 C CA . GLU A 1 489 ? 17.531 27.906 10.867 1 86.25 489 GLU A CA 1
ATOM 3841 C C . GLU A 1 489 ? 19 28.062 10.492 1 86.25 489 GLU A C 1
ATOM 3843 O O . GLU A 1 489 ? 19.766 28.688 11.234 1 86.25 489 GLU A O 1
ATOM 3848 N N . PHE A 1 490 ? 19.375 27.484 9.414 1 86.62 490 PHE A N 1
ATOM 3849 C CA . PHE A 1 490 ? 20.734 27.594 8.914 1 86.62 490 PHE A CA 1
ATOM 3850 C C . PHE A 1 490 ? 21.094 29.047 8.633 1 86.62 490 PHE A C 1
ATOM 3852 O O . PHE A 1 490 ? 22.156 29.516 9.023 1 86.62 490 PHE A O 1
ATOM 3859 N N . ARG A 1 491 ? 20.234 29.75 8.047 1 84.44 491 ARG A N 1
ATOM 3860 C CA . ARG A 1 491 ? 20.453 31.156 7.707 1 84.44 491 ARG A CA 1
ATOM 3861 C C . ARG A 1 491 ? 20.562 32 8.961 1 84.44 491 ARG A C 1
ATOM 3863 O O . ARG A 1 491 ? 21.391 32.938 9.023 1 84.44 491 ARG A O 1
ATOM 3870 N N . GLU A 1 492 ? 19.734 31.703 9.875 1 83.25 492 GLU A N 1
ATOM 3871 C CA . GLU A 1 492 ? 19.766 32.438 11.133 1 83.25 492 GLU A CA 1
ATOM 3872 C C . GLU A 1 492 ? 21.094 32.219 11.867 1 83.25 492 GLU A C 1
ATOM 3874 O O . GLU A 1 492 ? 21.641 33.156 12.469 1 83.25 492 GLU A O 1
ATOM 3879 N N . GLN A 1 493 ? 21.516 31.047 11.789 1 77.44 493 GLN A N 1
ATOM 3880 C CA . GLN A 1 493 ? 22.781 30.719 12.43 1 77.44 493 GLN A CA 1
ATOM 3881 C C . GLN A 1 493 ? 23.953 31.406 11.711 1 77.44 493 GLN A C 1
ATOM 3883 O O . GLN A 1 493 ? 24.922 31.828 12.352 1 77.44 493 GLN A O 1
ATOM 3888 N N . LEU A 1 494 ? 23.891 31.484 10.453 1 73.94 494 LEU A N 1
ATOM 3889 C CA . LEU A 1 494 ? 24.922 32.156 9.672 1 73.94 494 LEU A CA 1
ATOM 3890 C C . LEU A 1 494 ? 24.953 33.656 9.977 1 73.94 494 LEU A C 1
ATOM 3892 O O . LEU A 1 494 ? 26.016 34.25 10.055 1 73.94 494 LEU A O 1
ATOM 3896 N N . SER A 1 495 ? 23.828 34.219 10.062 1 69.75 495 SER A N 1
ATOM 3897 C CA . SER A 1 495 ? 23.719 35.625 10.336 1 69.75 495 SER A CA 1
ATOM 3898 C C . SER A 1 495 ? 24.188 35.969 11.75 1 69.75 495 SER A C 1
ATOM 3900 O O . SER A 1 495 ? 24.75 37.031 11.992 1 69.75 495 SER A O 1
ATOM 3902 N N . ALA A 1 496 ? 23.781 35.188 12.688 1 64.12 496 ALA A N 1
ATOM 3903 C CA . ALA A 1 496 ? 24.203 35.406 14.062 1 64.12 496 ALA A CA 1
ATOM 3904 C C . ALA A 1 496 ? 25.719 35.25 14.203 1 64.12 496 ALA A C 1
ATOM 3906 O O . ALA A 1 496 ? 26.328 35.875 15.086 1 64.12 496 ALA A O 1
ATOM 3907 N N . GLY A 1 497 ? 26.094 34.281 13.414 1 57.94 497 GLY A N 1
ATOM 3908 C CA . GLY A 1 497 ? 27.547 34.156 13.359 1 57.94 497 GLY A CA 1
ATOM 3909 C C . GLY A 1 497 ? 28.188 34.969 12.25 1 57.94 497 GLY A C 1
ATOM 3910 O O . GLY A 1 497 ? 27.516 35.344 11.289 1 57.94 497 GLY A O 1
ATOM 3911 N N . HIS A 1 498 ? 29.203 35.844 12.453 1 47.22 498 HIS A N 1
ATOM 3912 C CA . HIS A 1 498 ? 29.875 36.875 11.641 1 47.22 498 HIS A CA 1
ATOM 3913 C C . HIS A 1 498 ? 30.219 36.312 10.258 1 47.22 498 HIS A C 1
ATOM 3915 O O . HIS A 1 498 ? 31.375 36.312 9.852 1 47.22 498 HIS A O 1
ATOM 3921 N N . GLY A 1 499 ? 29.359 35.719 9.438 1 44.5 499 GLY A N 1
ATOM 3922 C CA . GLY A 1 499 ? 29.609 35.5 8.031 1 44.5 499 GLY A CA 1
ATOM 3923 C C . GLY A 1 499 ? 30.125 34.094 7.738 1 44.5 499 GLY A C 1
ATOM 3924 O O . GLY A 1 499 ? 29.594 33.094 8.25 1 44.5 499 GLY A O 1
ATOM 3925 N N . PHE A 1 500 ? 31.344 33.938 7.055 1 43.66 500 PHE A N 1
ATOM 3926 C CA . PHE A 1 500 ? 32.094 32.781 6.637 1 43.66 500 PHE A CA 1
ATOM 3927 C C . PHE A 1 500 ? 32.406 31.875 7.836 1 43.66 500 PHE A C 1
ATOM 3929 O O . PHE A 1 500 ? 32.375 30.656 7.73 1 43.66 500 PHE A O 1
ATOM 3936 N N . VAL A 1 501 ? 32.531 32.406 8.852 1 43.72 501 VAL A N 1
ATOM 3937 C CA . VAL A 1 501 ? 32.875 31.719 10.086 1 43.72 501 VAL A CA 1
ATOM 3938 C C . VAL A 1 501 ? 31.672 30.953 10.609 1 43.72 501 VAL A C 1
ATOM 3940 O O . VAL A 1 501 ? 31.797 29.844 11.133 1 43.72 501 VAL A O 1
ATOM 3943 N N . GLY A 1 502 ? 30.578 31.484 10.445 1 45.06 502 GLY A N 1
ATOM 3944 C CA . GLY A 1 502 ? 29.328 30.844 10.852 1 45.06 502 GLY A CA 1
ATOM 3945 C C . GLY A 1 502 ? 29.016 29.594 10.055 1 45.06 502 GLY A C 1
ATOM 3946 O O . GLY A 1 502 ? 28.547 28.594 10.617 1 45.06 502 GLY A O 1
ATOM 3947 N N . LEU A 1 503 ? 29.188 29.812 8.82 1 48.84 503 LEU A N 1
ATOM 3948 C CA . LEU A 1 503 ? 29.062 28.656 7.938 1 48.84 503 LEU A CA 1
ATOM 3949 C C . LEU A 1 503 ? 30.016 27.531 8.359 1 48.84 503 LEU A C 1
ATOM 3951 O O . LEU A 1 503 ? 29.625 26.359 8.406 1 48.84 503 LEU A O 1
ATOM 3955 N N . LEU A 1 504 ? 31.25 27.969 8.57 1 45.5 504 LEU A N 1
ATOM 3956 C CA . LEU A 1 504 ? 32.281 27.016 9 1 45.5 504 LEU A CA 1
ATOM 3957 C C . LEU A 1 504 ? 31.906 26.391 10.344 1 45.5 504 LEU A C 1
ATOM 3959 O O . LEU A 1 504 ? 32.125 25.203 10.562 1 45.5 504 LEU A O 1
ATOM 3963 N N . SER A 1 505 ? 31.406 27.203 11.195 1 47.47 505 SER A N 1
ATOM 3964 C CA . SER A 1 505 ? 31.047 26.703 12.516 1 47.47 505 SER A CA 1
ATOM 3965 C C . SER A 1 505 ? 29.875 25.734 12.43 1 47.47 505 SER A C 1
ATOM 3967 O O . SER A 1 505 ? 29.844 24.703 13.117 1 47.47 505 SER A O 1
ATOM 3969 N N . TYR A 1 506 ? 28.938 26.141 11.734 1 48.34 506 TYR A N 1
ATOM 3970 C CA . TYR A 1 506 ? 27.781 25.25 11.578 1 48.34 506 TYR A CA 1
ATOM 3971 C C . TYR A 1 506 ? 28.203 23.938 10.922 1 48.34 506 TYR A C 1
ATOM 3973 O O . TYR A 1 506 ? 27.891 22.859 11.43 1 48.34 506 TYR A O 1
ATOM 3981 N N . PHE A 1 507 ? 28.859 24.188 9.773 1 52.53 507 PHE A N 1
ATOM 3982 C CA . PHE A 1 507 ? 29.328 23 9.062 1 52.53 507 PHE A CA 1
ATOM 3983 C C . PHE A 1 507 ? 30.594 22.438 9.695 1 52.53 507 PHE A C 1
ATOM 3985 O O . PHE A 1 507 ? 30.875 21.234 9.578 1 52.53 507 PHE A O 1
ATOM 3992 N N . GLY A 1 508 ? 31.312 23.391 10.297 1 46.34 508 GLY A N 1
ATOM 3993 C CA . GLY A 1 508 ? 32.5 22.953 11 1 46.34 508 GLY A CA 1
ATOM 3994 C C . GLY A 1 508 ? 32.219 21.938 12.086 1 46.34 508 GLY A C 1
ATOM 3995 O O . GLY A 1 508 ? 32.969 20.953 12.227 1 46.34 508 GLY A O 1
ATOM 3996 N N . ARG A 1 509 ? 31.344 22.312 12.852 1 46.25 509 ARG A N 1
ATOM 3997 C CA . ARG A 1 509 ? 30.938 21.297 13.82 1 46.25 509 ARG A CA 1
ATOM 3998 C C . ARG A 1 509 ? 30.5 20.016 13.125 1 46.25 509 ARG A C 1
ATOM 4000 O O . ARG A 1 509 ? 30.797 18.906 13.602 1 46.25 509 ARG A O 1
ATOM 4007 N N . GLN A 1 510 ? 29.781 20.219 12.102 1 46.53 510 GLN A N 1
ATOM 4008 C CA . GLN A 1 510 ? 29.359 19.125 11.234 1 46.53 510 GLN A CA 1
ATOM 4009 C C . GLN A 1 510 ? 30.547 18.516 10.484 1 46.53 510 GLN A C 1
ATOM 4011 O O . GLN A 1 510 ? 30.609 17.297 10.297 1 46.53 510 GLN A O 1
ATOM 4016 N N . LEU A 1 511 ? 31.453 19.438 10 1 44.78 511 LEU A N 1
ATOM 4017 C CA . LEU A 1 511 ? 32.719 19.016 9.406 1 44.78 511 LEU A CA 1
ATOM 4018 C C . LEU A 1 511 ? 33.625 18.375 10.445 1 44.78 511 LEU A C 1
ATOM 4020 O O . LEU A 1 511 ? 34.344 17.422 10.141 1 44.78 511 LEU A O 1
ATOM 4024 N N . ASN A 1 512 ? 33.688 18.984 11.516 1 45.06 512 ASN A N 1
ATOM 4025 C CA . ASN A 1 512 ? 34.438 18.281 12.555 1 45.06 512 ASN A CA 1
ATOM 4026 C C . ASN A 1 512 ? 33.906 16.859 12.766 1 45.06 512 ASN A C 1
ATOM 4028 O O . ASN A 1 512 ? 34.688 15.953 13.07 1 45.06 512 ASN A O 1
ATOM 4032 N N . MET A 1 513 ? 32.719 16.766 12.562 1 41.5 513 MET A N 1
ATOM 4033 C CA . MET A 1 513 ? 32.156 15.414 12.516 1 41.5 513 MET A CA 1
ATOM 4034 C C . MET A 1 513 ? 32.688 14.648 11.305 1 41.5 513 MET A C 1
ATOM 4036 O O . MET A 1 513 ? 32.906 13.438 11.375 1 41.5 513 MET A O 1
ATOM 4040 N N . GLU A 1 514 ? 32.812 15.406 10.188 1 42.84 514 GLU A N 1
ATOM 4041 C CA . GLU A 1 514 ? 33.438 14.805 9.023 1 42.84 514 GLU A CA 1
ATOM 4042 C C . GLU A 1 514 ? 34.875 14.398 9.344 1 42.84 514 GLU A C 1
ATOM 4044 O O . GLU A 1 514 ? 35.344 13.336 8.914 1 42.84 514 GLU A O 1
ATOM 4049 N N . ILE A 1 515 ? 35.594 15.289 9.977 1 41.72 515 ILE A N 1
ATOM 4050 C CA . ILE A 1 515 ? 37 15.039 10.328 1 41.72 515 ILE A CA 1
ATOM 4051 C C . ILE A 1 515 ? 37.062 13.953 11.398 1 41.72 515 ILE A C 1
ATOM 4053 O O . ILE A 1 515 ? 37.969 13.102 11.367 1 41.72 515 ILE A O 1
ATOM 4057 N N . ARG A 1 516 ? 36.375 14.062 12.336 1 42.88 516 ARG A N 1
ATOM 4058 C CA . ARG A 1 516 ? 36.375 13.023 13.359 1 42.88 516 ARG A CA 1
ATOM 4059 C C . ARG A 1 516 ? 35.938 11.688 12.773 1 42.88 516 ARG A C 1
ATOM 4061 O O . ARG A 1 516 ? 36.5 10.641 13.094 1 42.88 516 ARG A O 1
ATOM 4068 N N . ASP A 1 517 ? 34.844 11.641 12.07 1 44.84 517 ASP A N 1
ATOM 4069 C CA . ASP A 1 517 ? 34.25 10.398 11.602 1 44.84 517 ASP A CA 1
ATOM 4070 C C . ASP A 1 517 ? 34.938 9.875 10.359 1 44.84 517 ASP A C 1
ATOM 4072 O O . ASP A 1 517 ? 34.719 8.742 9.93 1 44.84 517 ASP A O 1
ATOM 4076 N N . THR A 1 518 ? 35.625 10.906 9.648 1 44.84 518 THR A N 1
ATOM 4077 C CA . THR A 1 518 ? 36.5 10.375 8.602 1 44.84 518 THR A CA 1
ATOM 4078 C C . THR A 1 518 ? 37.781 9.859 9.203 1 44.84 518 THR A C 1
ATOM 4080 O O . THR A 1 518 ? 38.781 9.656 8.484 1 44.84 518 THR A O 1
ATOM 4083 N N . ASN A 1 519 ? 37.812 9.898 10.406 1 41.62 519 ASN A N 1
ATOM 4084 C CA . ASN A 1 519 ? 38.938 9.188 10.992 1 41.62 519 ASN A CA 1
ATOM 4085 C C . ASN A 1 519 ? 39 7.746 10.492 1 41.62 519 ASN A C 1
ATOM 4087 O O . ASN A 1 519 ? 38.062 6.98 10.656 1 41.62 519 ASN A O 1
ATOM 4091 N N . PRO A 1 520 ? 39.969 7.535 9.75 1 45.16 520 PRO A N 1
ATOM 4092 C CA . PRO A 1 520 ? 40.125 6.199 9.172 1 45.16 520 PRO A CA 1
ATOM 4093 C C . PRO A 1 520 ? 39.812 5.086 10.172 1 45.16 520 PRO A C 1
ATOM 4095 O O . PRO A 1 520 ? 39.344 4.004 9.773 1 45.16 520 PRO A O 1
ATOM 4098 N N . VAL A 1 521 ? 40 5.457 11.461 1 40.56 521 VAL A N 1
ATOM 4099 C CA . VAL A 1 521 ? 39.781 4.406 12.453 1 40.56 521 VAL A CA 1
ATOM 4100 C C . VAL A 1 521 ? 38.281 4.172 12.648 1 40.56 521 VAL A C 1
ATOM 4102 O O . VAL A 1 521 ? 37.844 3.027 12.688 1 40.56 521 VAL A O 1
ATOM 4105 N N . THR A 1 522 ? 37.594 5.207 12.742 1 45.66 522 THR A N 1
ATOM 4106 C CA . THR A 1 522 ? 36.156 5.078 12.969 1 45.66 522 THR A CA 1
ATOM 4107 C C . THR A 1 522 ? 35.438 4.547 11.727 1 45.66 522 THR A C 1
ATOM 4109 O O . THR A 1 522 ? 34.438 3.861 11.828 1 45.66 522 THR A O 1
ATOM 4112 N N . LYS A 1 523 ? 36.094 4.793 10.68 1 59.47 523 LYS A N 1
ATOM 4113 C CA . LYS A 1 523 ? 35.594 4.34 9.383 1 59.47 523 LYS A CA 1
ATOM 4114 C C . LYS A 1 523 ? 35.688 2.822 9.266 1 59.47 523 LYS A C 1
ATOM 4116 O O . LYS A 1 523 ? 34.844 2.205 8.609 1 59.47 523 LYS A O 1
ATOM 4121 N N . VAL A 1 524 ? 36.625 2.324 10.086 1 57.56 524 VAL A N 1
ATOM 4122 C CA . VAL A 1 524 ? 36.906 0.908 9.875 1 57.56 524 VAL A CA 1
ATOM 4123 C C . VAL A 1 524 ? 36.5 0.111 11.109 1 57.56 524 VAL A C 1
ATOM 4125 O O . VAL A 1 524 ? 36.281 -1.103 11.031 1 57.56 524 VAL A O 1
ATOM 4128 N N . ARG A 1 525 ? 36.312 0.792 12.273 1 61.91 525 ARG A N 1
ATOM 4129 C CA . ARG A 1 525 ? 35.969 0.069 13.5 1 61.91 525 ARG A CA 1
ATOM 4130 C C . ARG A 1 525 ? 34.688 -0.698 13.336 1 61.91 525 ARG A C 1
ATOM 4132 O O . ARG A 1 525 ? 33.625 -0.112 13 1 61.91 525 ARG A O 1
ATOM 4139 N N . SER A 1 526 ? 34.719 -2.068 13.547 1 68.5 526 SER A N 1
ATOM 4140 C CA . SER A 1 526 ? 33.594 -2.92 13.203 1 68.5 526 SER A CA 1
ATOM 4141 C C . SER A 1 526 ? 33.25 -3.861 14.352 1 68.5 526 SER A C 1
ATOM 4143 O O . SER A 1 526 ? 32.594 -4.879 14.148 1 68.5 526 SER A O 1
ATOM 4145 N N . SER A 1 527 ? 33.75 -3.469 15.531 1 68.5 527 SER A N 1
ATOM 4146 C CA . SER A 1 527 ? 33.375 -4.297 16.672 1 68.5 527 SER A CA 1
ATOM 4147 C C . SER A 1 527 ? 31.891 -4.199 16.984 1 68.5 527 SER A C 1
ATOM 4149 O O . SER A 1 527 ? 31.25 -3.201 16.656 1 68.5 527 SER A O 1
ATOM 4151 N N . GLU A 1 528 ? 31.469 -5.238 17.578 1 75 528 GLU A N 1
ATOM 4152 C CA . GLU A 1 528 ? 30.062 -5.262 17.969 1 75 528 GLU A CA 1
ATOM 4153 C C . GLU A 1 528 ? 29.734 -4.094 18.891 1 75 528 GLU A C 1
ATOM 4155 O O . GLU A 1 528 ? 28.672 -3.477 18.766 1 75 528 GLU A O 1
ATOM 4160 N N . ALA A 1 529 ? 30.578 -3.842 19.797 1 75.94 529 ALA A N 1
ATOM 4161 C CA . ALA A 1 529 ? 30.359 -2.738 20.734 1 75.94 529 ALA A CA 1
ATOM 4162 C C . ALA A 1 529 ? 30.281 -1.404 20 1 75.94 529 ALA A C 1
ATOM 4164 O O . ALA A 1 529 ? 29.484 -0.54 20.344 1 75.94 529 ALA A O 1
ATOM 4165 N N . HIS A 1 530 ? 31.016 -1.234 19.031 1 78.75 530 HIS A N 1
ATOM 4166 C CA . HIS A 1 530 ? 31.016 -0.012 18.234 1 78.75 530 HIS A CA 1
ATOM 4167 C C . HIS A 1 530 ? 29.734 0.1 17.406 1 78.75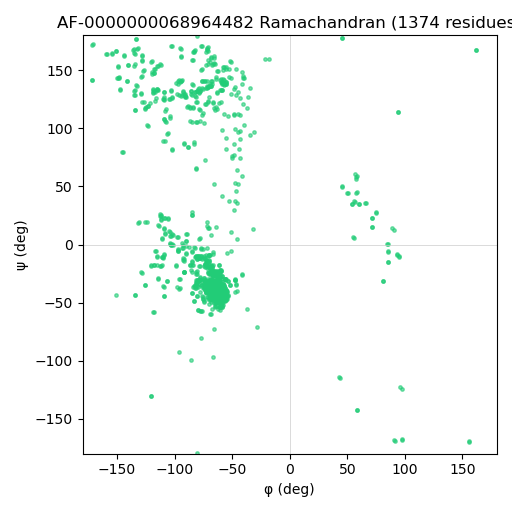 530 HIS A C 1
ATOM 4169 O O . HIS A 1 530 ? 29.141 1.175 17.312 1 78.75 530 HIS A O 1
ATOM 4175 N N . LEU A 1 531 ? 29.344 -0.993 16.906 1 87.94 531 LEU A N 1
ATOM 4176 C CA . LEU A 1 531 ? 28.188 -1.01 16 1 87.94 531 LEU A CA 1
ATOM 4177 C C . LEU A 1 531 ? 26.891 -0.791 16.781 1 87.94 531 LEU A C 1
ATOM 4179 O O . LEU A 1 531 ? 25.844 -0.51 16.188 1 87.94 531 LEU A O 1
ATOM 4183 N N . ARG A 1 532 ? 26.984 -0.9 18.062 1 91.56 532 ARG A N 1
ATOM 4184 C CA . ARG A 1 532 ? 25.797 -0.696 18.891 1 91.56 532 ARG A CA 1
ATOM 4185 C C . ARG A 1 532 ? 25.938 0.554 19.75 1 91.56 532 ARG A C 1
ATOM 4187 O O . ARG A 1 532 ? 25.188 0.739 20.703 1 91.56 532 ARG A O 1
ATOM 4194 N N . ASP A 1 533 ? 26.859 1.337 19.375 1 92.75 533 ASP A N 1
ATOM 4195 C CA . ASP A 1 533 ? 27.156 2.555 20.125 1 92.75 533 ASP A CA 1
ATOM 4196 C C . ASP A 1 533 ? 26.234 3.697 19.703 1 92.75 533 ASP A C 1
ATOM 4198 O O . ASP A 1 533 ? 26.062 3.939 18.5 1 92.75 533 ASP A O 1
ATOM 4202 N N . PHE A 1 534 ? 25.766 4.426 20.703 1 94.25 534 PHE A N 1
ATOM 4203 C CA . PHE A 1 534 ? 24.812 5.488 20.453 1 94.25 534 PHE A CA 1
ATOM 4204 C C . PHE A 1 534 ? 25.469 6.656 19.719 1 94.25 534 PHE A C 1
ATOM 4206 O O . PHE A 1 534 ? 24.859 7.293 18.875 1 94.25 534 PHE A O 1
ATOM 4213 N N . ASP A 1 535 ? 26.656 6.922 20.047 1 92.31 535 ASP A N 1
ATOM 4214 C CA . ASP A 1 535 ? 27.359 8 19.375 1 92.31 535 ASP A CA 1
ATOM 4215 C C . ASP A 1 535 ? 27.578 7.68 17.906 1 92.31 535 ASP A C 1
ATOM 4217 O O . ASP A 1 535 ? 27.516 8.57 17.047 1 92.31 535 ASP A O 1
ATOM 4221 N N . PHE A 1 536 ? 27.891 6.434 17.672 1 93.94 536 PHE A N 1
ATOM 4222 C CA . PHE A 1 536 ? 28.031 5.992 16.281 1 93.94 536 PHE A CA 1
ATOM 4223 C C . PHE A 1 536 ? 26.766 6.289 15.492 1 93.94 536 PHE A C 1
ATOM 4225 O O . PHE A 1 536 ? 26.828 6.855 14.398 1 93.94 536 PHE A O 1
ATOM 4232 N N . PHE A 1 537 ? 25.578 5.945 16.078 1 96.38 537 PHE A N 1
ATOM 4233 C CA . PHE A 1 537 ? 24.297 6.168 15.43 1 96.38 537 PHE A CA 1
ATOM 4234 C C . PHE A 1 537 ? 24.047 7.652 15.188 1 96.38 537 PHE A C 1
ATOM 4236 O O . PHE A 1 537 ? 23.797 8.07 14.062 1 96.38 537 PHE A O 1
ATOM 4243 N N . ASN A 1 538 ? 24.109 8.422 16.234 1 95.19 538 ASN A N 1
ATOM 4244 C CA . ASN A 1 538 ? 23.812 9.852 16.188 1 95.19 538 ASN A CA 1
ATOM 4245 C C . ASN A 1 538 ? 24.734 10.594 15.234 1 95.19 538 ASN A C 1
ATOM 4247 O O . ASN A 1 538 ? 24.281 11.461 14.484 1 95.19 538 ASN A O 1
ATOM 4251 N N . ASN A 1 539 ? 25.984 10.219 15.242 1 92.88 539 ASN A N 1
ATOM 4252 C CA . ASN A 1 539 ? 26.938 10.867 14.359 1 92.88 539 ASN A CA 1
ATOM 4253 C C . ASN A 1 539 ? 26.609 10.594 12.891 1 92.88 539 ASN A C 1
ATOM 4255 O O . ASN A 1 539 ? 26.719 11.492 12.055 1 92.88 539 ASN A O 1
ATOM 4259 N N . ALA A 1 540 ? 26.266 9.375 12.602 1 95.62 540 ALA A N 1
ATOM 4260 C CA . ALA A 1 540 ? 25.922 9.023 11.227 1 95.62 540 ALA A CA 1
ATOM 4261 C C . ALA A 1 540 ? 24.703 9.82 10.742 1 95.62 540 ALA A C 1
ATOM 4263 O O . ALA A 1 540 ? 24.688 10.328 9.625 1 95.62 540 ALA A O 1
ATOM 4264 N N . MET A 1 541 ? 23.688 9.938 11.594 1 96.88 541 MET A N 1
ATOM 4265 C CA . MET A 1 541 ? 22.469 10.664 11.227 1 96.88 541 MET A CA 1
ATOM 4266 C C . MET A 1 541 ? 22.75 12.148 11.047 1 96.88 541 MET A C 1
ATOM 4268 O O . MET A 1 541 ? 22.25 12.766 10.102 1 96.88 541 MET A O 1
ATOM 4272 N N . GLU A 1 542 ? 23.484 12.672 11.953 1 93.88 542 GLU A N 1
ATOM 4273 C CA . GLU A 1 542 ? 23.828 14.094 11.891 1 93.88 542 GLU A CA 1
ATOM 4274 C C . GLU A 1 542 ? 24.641 14.414 10.648 1 93.88 542 GLU A C 1
ATOM 4276 O O . GLU A 1 542 ? 24.438 15.453 10.016 1 93.88 542 GLU A O 1
ATOM 4281 N N . TYR A 1 543 ? 25.562 13.523 10.359 1 93.69 543 TYR A N 1
ATOM 4282 C CA . TYR A 1 543 ? 26.391 13.695 9.18 1 93.69 543 TYR A CA 1
ATOM 4283 C C . TYR A 1 543 ? 25.547 13.766 7.914 1 93.69 543 TYR A C 1
ATOM 4285 O O . TYR A 1 543 ? 25.719 14.664 7.086 1 93.69 543 TYR A O 1
ATOM 4293 N N . ARG A 1 544 ? 24.656 12.859 7.742 1 96.31 544 ARG A N 1
ATOM 4294 C CA . ARG A 1 544 ? 23.812 12.789 6.559 1 96.31 544 ARG A CA 1
ATOM 4295 C C . ARG A 1 544 ? 22.938 14.039 6.441 1 96.31 544 ARG A C 1
ATOM 4297 O O . ARG A 1 544 ? 22.828 14.625 5.363 1 96.31 544 ARG A O 1
ATOM 4304 N N . GLU A 1 545 ? 22.312 14.477 7.543 1 95.56 545 GLU A N 1
ATOM 4305 C CA . GLU A 1 545 ? 21.469 15.672 7.543 1 95.56 545 GLU A CA 1
ATOM 4306 C C . GLU A 1 545 ? 22.266 16.906 7.152 1 95.56 545 GLU A C 1
ATOM 4308 O O . GLU A 1 545 ? 21.828 17.703 6.316 1 95.56 545 GLU A O 1
ATOM 4313 N N . ALA A 1 546 ? 23.438 17.031 7.762 1 93 546 ALA A N 1
ATOM 4314 C CA . ALA A 1 546 ? 24.281 18.203 7.516 1 93 546 ALA A CA 1
ATOM 4315 C C . ALA A 1 546 ? 24.734 18.266 6.062 1 93 546 ALA A C 1
ATOM 4317 O O . ALA A 1 546 ? 24.734 19.328 5.441 1 93 546 ALA A O 1
ATOM 4318 N N . ARG A 1 547 ? 25.156 17.141 5.555 1 93.81 547 ARG A N 1
ATOM 4319 C CA . ARG A 1 547 ? 25.641 17.078 4.18 1 93.81 547 ARG A CA 1
ATOM 4320 C C . ARG A 1 547 ? 24.531 17.391 3.191 1 93.81 547 ARG A C 1
ATOM 4322 O O . ARG A 1 547 ? 24.766 18 2.145 1 93.81 547 ARG A O 1
ATOM 4329 N N . LEU A 1 548 ? 23.406 16.969 3.457 1 96.31 548 LEU A N 1
ATOM 4330 C CA . LEU A 1 548 ? 22.266 17.203 2.566 1 96.31 548 LEU A CA 1
ATOM 4331 C C . LEU A 1 548 ? 21.812 18.656 2.652 1 96.31 548 LEU A C 1
ATOM 4333 O O . LEU A 1 548 ? 21.375 19.234 1.655 1 96.31 548 LEU A O 1
ATOM 4337 N N . LEU A 1 549 ? 21.828 19.188 3.859 1 95.12 549 LEU A N 1
ATOM 4338 C CA . LEU A 1 549 ? 21.516 20.609 4 1 95.12 549 LEU A CA 1
ATOM 4339 C C . LEU A 1 549 ? 22.484 21.469 3.189 1 95.12 549 LEU A C 1
ATOM 4341 O O . LEU A 1 549 ? 22.078 22.391 2.498 1 95.12 549 LEU A O 1
ATOM 4345 N N . ARG A 1 550 ? 23.766 21.109 3.258 1 91.88 550 ARG A N 1
ATOM 4346 C CA . ARG A 1 550 ? 24.781 21.812 2.465 1 91.88 550 ARG A CA 1
ATOM 4347 C C . ARG A 1 550 ? 24.5 21.656 0.974 1 91.88 550 ARG A C 1
ATOM 4349 O O . ARG A 1 550 ? 24.641 22.625 0.213 1 91.88 550 ARG A O 1
ATOM 4356 N N . ALA A 1 551 ? 24.188 20.469 0.636 1 93.88 551 ALA A N 1
ATOM 4357 C CA . ALA A 1 551 ? 23.891 20.219 -0.768 1 93.88 551 ALA A CA 1
ATOM 4358 C C . ALA A 1 551 ? 22.703 21.062 -1.234 1 93.88 551 ALA A C 1
ATOM 4360 O O . ALA A 1 551 ? 22.719 21.578 -2.355 1 93.88 551 ALA A O 1
ATOM 4361 N N . LEU A 1 552 ? 21.688 21.234 -0.446 1 95.62 552 LEU A N 1
ATOM 4362 C CA . LEU A 1 552 ? 20.531 22.031 -0.794 1 95.62 552 LEU A CA 1
ATOM 4363 C C . LEU A 1 552 ? 20.906 23.5 -0.937 1 95.62 552 LEU A C 1
ATOM 4365 O O . LEU A 1 552 ? 20.484 24.172 -1.891 1 95.62 552 LEU A O 1
ATOM 4369 N N . VAL A 1 553 ? 21.656 23.969 0.016 1 92.56 553 VAL A N 1
ATOM 4370 C CA . VAL A 1 553 ? 22.094 25.375 -0.014 1 92.56 553 VAL A CA 1
ATOM 4371 C C . VAL A 1 553 ? 22.891 25.641 -1.294 1 92.56 553 VAL A C 1
ATOM 4373 O O . VAL A 1 553 ? 22.641 26.641 -1.977 1 92.56 553 VAL A O 1
ATOM 4376 N N . ASN A 1 554 ? 23.828 24.766 -1.595 1 92.62 554 ASN A N 1
ATOM 4377 C CA . ASN A 1 554 ? 24.641 24.906 -2.793 1 92.62 554 ASN A CA 1
ATOM 4378 C C . ASN A 1 554 ? 23.781 24.891 -4.059 1 92.62 554 ASN A C 1
ATOM 4380 O O . ASN A 1 554 ? 24.016 25.672 -4.98 1 92.62 554 ASN A O 1
ATOM 4384 N N . LYS A 1 555 ? 22.906 24.016 -4.074 1 94 555 LYS A N 1
ATOM 4385 C CA . LYS A 1 555 ? 22.047 23.906 -5.262 1 94 555 LYS A CA 1
ATOM 4386 C C . LYS A 1 555 ? 21.156 25.141 -5.41 1 94 555 LYS A C 1
ATOM 4388 O O . LYS A 1 555 ? 20.953 25.625 -6.52 1 94 555 LYS A O 1
ATOM 4393 N N . LEU A 1 556 ? 20.594 25.609 -4.355 1 94.25 556 LEU A N 1
ATOM 4394 C CA . LEU A 1 556 ? 19.781 26.812 -4.379 1 94.25 556 LEU A CA 1
ATOM 4395 C C . LEU A 1 556 ? 20.578 28 -4.875 1 94.25 556 LEU A C 1
ATOM 4397 O O . LEU A 1 556 ? 20.047 28.844 -5.609 1 94.25 556 LEU A O 1
ATOM 4401 N N . ASN A 1 557 ? 21.781 28.062 -4.465 1 90.75 557 ASN A N 1
ATOM 4402 C CA . ASN A 1 557 ? 22.656 29.141 -4.891 1 90.75 557 ASN A CA 1
ATOM 4403 C C . ASN A 1 557 ? 22.906 29.109 -6.395 1 90.75 557 ASN A C 1
ATOM 4405 O O . ASN A 1 557 ? 23.047 30.156 -7.027 1 90.75 557 ASN A O 1
ATOM 4409 N N . ARG A 1 558 ? 22.953 27.969 -6.891 1 90.56 558 ARG A N 1
ATOM 4410 C CA . ARG A 1 558 ? 23.141 27.812 -8.328 1 90.56 558 ARG A CA 1
ATOM 4411 C C . ARG A 1 558 ? 21.969 28.406 -9.102 1 90.56 558 ARG A C 1
ATOM 4413 O O . ARG A 1 558 ? 22.125 28.828 -10.25 1 90.56 558 ARG A O 1
ATOM 4420 N N . PHE A 1 559 ? 20.859 28.438 -8.477 1 90.38 559 PHE A N 1
ATOM 4421 C CA . PHE A 1 559 ? 19.672 28.938 -9.148 1 90.38 559 PHE A CA 1
ATOM 4422 C C . PHE A 1 559 ? 19.266 30.297 -8.586 1 90.38 559 PHE A C 1
ATOM 4424 O O . PHE A 1 559 ? 18.094 30.688 -8.672 1 90.38 559 PHE A O 1
ATOM 4431 N N . SER A 1 560 ? 20.125 31 -8.016 1 83.88 560 SER A N 1
ATOM 4432 C CA . SER A 1 560 ? 19.844 32.25 -7.344 1 83.88 560 SER A CA 1
ATOM 4433 C C . SER A 1 560 ? 19.328 33.312 -8.32 1 83.88 560 SER A C 1
ATOM 4435 O O . SER A 1 560 ? 18.641 34.25 -7.926 1 83.88 560 SER A O 1
ATOM 4437 N N . GLY A 1 561 ? 19.609 33.188 -9.555 1 84.94 561 GLY A N 1
ATOM 4438 C CA . GLY A 1 561 ? 19.141 34.125 -10.555 1 84.94 561 GLY A CA 1
ATOM 4439 C C . GLY A 1 561 ? 17.703 33.906 -10.969 1 84.94 561 GLY A C 1
ATOM 4440 O O . GLY A 1 561 ? 17.078 34.75 -11.602 1 84.94 561 GLY A O 1
ATOM 4441 N N . SER A 1 562 ? 17.188 32.844 -10.578 1 84.19 562 SER A N 1
ATOM 4442 C CA . SER A 1 562 ? 15.812 32.531 -10.922 1 84.19 562 SER A CA 1
ATOM 4443 C C . SER A 1 562 ? 14.852 32.969 -9.812 1 84.19 562 SER A C 1
ATOM 4445 O O . SER A 1 562 ? 15.289 33.406 -8.75 1 84.19 562 SER A O 1
ATOM 4447 N N . ASP A 1 563 ? 13.562 32.906 -10.25 1 85.94 563 ASP A N 1
ATOM 4448 C CA . ASP A 1 563 ? 12.531 33.125 -9.242 1 85.94 563 ASP A CA 1
ATOM 4449 C C . ASP A 1 563 ? 12.625 32.094 -8.117 1 85.94 563 ASP A C 1
ATOM 4451 O O . ASP A 1 563 ? 12.992 30.938 -8.359 1 85.94 563 ASP A O 1
ATOM 4455 N N . SER A 1 564 ? 12.383 32.531 -6.906 1 85.81 564 SER A N 1
ATOM 4456 C CA . SER A 1 564 ? 12.555 31.703 -5.711 1 85.81 564 SER A CA 1
ATOM 4457 C C . SER A 1 564 ? 11.742 30.422 -5.805 1 85.81 564 SER A C 1
ATOM 4459 O O . SER A 1 564 ? 12.195 29.359 -5.363 1 85.81 564 SER A O 1
ATOM 4461 N N . GLN A 1 565 ? 10.578 30.5 -6.324 1 88.75 565 GLN A N 1
ATOM 4462 C CA . GLN A 1 565 ? 9.734 29.312 -6.449 1 88.75 565 GLN A CA 1
ATOM 4463 C C . GLN A 1 565 ? 10.32 28.328 -7.449 1 88.75 565 GLN A C 1
ATOM 4465 O O . GLN A 1 565 ? 10.25 27.109 -7.242 1 88.75 565 GLN A O 1
ATOM 4470 N N . GLU A 1 566 ? 10.766 28.891 -8.516 1 90.62 566 GLU A N 1
ATOM 4471 C CA . GLU A 1 566 ? 11.398 28.047 -9.531 1 90.62 566 GLU A CA 1
ATOM 4472 C C . GLU A 1 566 ? 12.656 27.375 -8.984 1 90.62 566 GLU A C 1
ATOM 4474 O O . GLU A 1 566 ? 12.906 26.203 -9.242 1 90.62 566 GLU A O 1
ATOM 4479 N N . ALA A 1 567 ? 13.461 28.172 -8.297 1 93.12 567 ALA A N 1
ATOM 4480 C CA . ALA A 1 567 ? 14.672 27.609 -7.688 1 93.12 567 ALA A CA 1
ATOM 4481 C C . ALA A 1 567 ? 14.328 26.484 -6.715 1 93.12 567 ALA A C 1
ATOM 4483 O O . ALA A 1 567 ? 14.984 25.438 -6.711 1 93.12 567 ALA A O 1
ATOM 4484 N N . TRP A 1 568 ? 13.344 26.703 -5.906 1 94.69 568 TRP A N 1
ATOM 4485 C CA . TRP A 1 568 ? 12.906 25.688 -4.945 1 94.69 568 TRP A CA 1
ATOM 4486 C C . TRP A 1 568 ? 12.438 24.422 -5.66 1 94.69 568 TRP A C 1
ATOM 4488 O O . TRP A 1 568 ? 12.773 23.312 -5.25 1 94.69 568 TRP A O 1
ATOM 4498 N N . ASN A 1 569 ? 11.586 24.609 -6.688 1 94.81 569 ASN A N 1
ATOM 4499 C CA . ASN A 1 569 ? 11.078 23.469 -7.461 1 94.81 569 ASN A CA 1
ATOM 4500 C C . ASN A 1 569 ? 12.219 22.625 -8.023 1 94.81 569 ASN A C 1
ATOM 4502 O O . ASN A 1 569 ? 12.164 21.391 -7.977 1 94.81 569 ASN A O 1
ATOM 4506 N N . ARG A 1 570 ? 13.227 23.297 -8.477 1 94.56 570 ARG A N 1
ATOM 4507 C CA . ARG A 1 570 ? 14.359 22.609 -9.078 1 94.56 570 ARG A CA 1
ATOM 4508 C C . ARG A 1 570 ? 15.172 21.844 -8.031 1 94.56 570 ARG A C 1
ATOM 4510 O O . ARG A 1 570 ? 15.977 20.984 -8.367 1 94.56 570 ARG A O 1
ATOM 4517 N N . CYS A 1 571 ? 14.922 22.125 -6.777 1 96.81 571 CYS A N 1
ATOM 4518 C CA . CYS A 1 571 ? 15.695 21.516 -5.703 1 96.81 571 CYS A CA 1
ATOM 4519 C C . CYS A 1 571 ? 14.852 20.5 -4.949 1 96.81 571 CYS A C 1
ATOM 4521 O O . CYS A 1 571 ? 15.289 19.953 -3.928 1 96.81 571 CYS A O 1
ATOM 4523 N N . GLN A 1 572 ? 13.672 20.141 -5.414 1 96.88 572 GLN A N 1
ATOM 4524 C CA . GLN A 1 572 ? 12.742 19.312 -4.672 1 96.88 572 GLN A CA 1
ATOM 4525 C C . GLN A 1 572 ? 13.312 17.906 -4.465 1 96.88 572 GLN A C 1
ATOM 4527 O O . GLN A 1 572 ? 12.922 17.203 -3.527 1 96.88 572 GLN A O 1
ATOM 4532 N N . ASP A 1 573 ? 14.188 17.453 -5.324 1 96.69 573 ASP A N 1
ATOM 4533 C CA . ASP A 1 573 ? 14.828 16.156 -5.148 1 96.69 573 ASP A CA 1
ATOM 4534 C C . ASP A 1 573 ? 15.648 16.125 -3.861 1 96.69 573 ASP A C 1
ATOM 4536 O O . ASP A 1 573 ? 15.539 15.188 -3.072 1 96.69 573 ASP A O 1
ATOM 4540 N N . ILE A 1 574 ? 16.391 17.188 -3.549 1 97.25 574 ILE A N 1
ATOM 4541 C CA . ILE A 1 574 ? 17.234 17.25 -2.361 1 97.25 574 ILE A CA 1
ATOM 4542 C C . ILE A 1 574 ? 16.391 17.609 -1.146 1 97.25 574 ILE A C 1
ATOM 4544 O O . ILE A 1 574 ? 16.656 17.156 -0.034 1 97.25 574 ILE A O 1
ATOM 4548 N N . VAL A 1 575 ? 15.359 18.422 -1.418 1 97.44 575 VAL A N 1
ATOM 4549 C CA . VAL A 1 575 ? 14.445 18.828 -0.355 1 97.44 575 VAL A CA 1
ATOM 4550 C C . VAL A 1 575 ? 13.867 17.594 0.33 1 97.44 575 VAL A C 1
ATOM 4552 O O . VAL A 1 575 ? 13.867 17.5 1.56 1 97.44 575 VAL A O 1
ATOM 4555 N N . LYS A 1 576 ? 13.414 16.672 -0.42 1 97.25 576 LYS A N 1
ATOM 4556 C CA . LYS A 1 576 ? 12.828 15.445 0.117 1 97.25 576 LYS A CA 1
ATOM 4557 C C . LYS A 1 576 ? 13.867 14.633 0.885 1 97.25 576 LYS A C 1
ATOM 4559 O O . LYS A 1 576 ? 13.586 14.141 1.98 1 97.25 576 LYS A O 1
ATOM 4564 N N . GLU A 1 577 ? 15.031 14.477 0.344 1 97.56 577 GLU A N 1
ATOM 4565 C CA . GLU A 1 577 ? 16.094 13.711 0.982 1 97.56 577 GLU A CA 1
ATOM 4566 C C . GLU A 1 577 ? 16.5 14.336 2.318 1 97.56 577 GLU A C 1
ATOM 4568 O O . GLU A 1 577 ? 16.734 13.617 3.295 1 97.56 577 GLU A O 1
ATOM 4573 N N . LEU A 1 578 ? 16.609 15.656 2.322 1 97.88 578 LEU A N 1
ATOM 4574 C CA . LEU A 1 578 ? 17 16.359 3.537 1 97.88 578 LEU A CA 1
ATOM 4575 C C . LEU A 1 578 ? 15.961 16.172 4.637 1 97.88 578 LEU A C 1
ATOM 4577 O O . LEU A 1 578 ? 16.312 15.914 5.789 1 97.88 578 LEU A O 1
ATOM 4581 N N . SER A 1 579 ? 14.75 16.344 4.273 1 98.38 579 SER A N 1
ATOM 4582 C CA . SER A 1 579 ? 13.68 16.188 5.258 1 98.38 579 SER A CA 1
ATOM 4583 C C . SER A 1 579 ? 13.656 14.781 5.84 1 98.38 579 SER A C 1
ATOM 4585 O O . SER A 1 579 ? 13.461 14.602 7.047 1 98.38 579 SER A O 1
ATOM 4587 N N . GLN A 1 580 ? 13.859 13.789 5.008 1 98.38 580 GLN A N 1
ATOM 4588 C CA . GLN A 1 580 ? 13.922 12.406 5.488 1 98.38 580 GLN A CA 1
ATOM 4589 C C . GLN A 1 580 ? 15.102 12.203 6.434 1 98.38 580 GLN A C 1
ATOM 4591 O O . GLN A 1 580 ? 14.992 11.5 7.434 1 98.38 580 GLN A O 1
ATOM 4596 N N . ALA A 1 581 ? 16.203 12.789 6.062 1 98.12 581 ALA A N 1
ATOM 4597 C CA . ALA A 1 581 ? 17.391 12.695 6.922 1 98.12 581 ALA A CA 1
ATOM 4598 C C . ALA A 1 581 ? 17.125 13.328 8.281 1 98.12 581 ALA A C 1
ATOM 4600 O O . ALA A 1 581 ? 17.562 12.805 9.312 1 98.12 581 ALA A O 1
ATOM 4601 N N . HIS A 1 582 ? 16.469 14.445 8.25 1 97.75 582 HIS A N 1
ATOM 4602 C CA . HIS A 1 582 ? 16.109 15.117 9.492 1 97.75 582 HIS A CA 1
ATOM 4603 C C . HIS A 1 582 ? 15.203 14.234 10.352 1 97.75 582 HIS A C 1
ATOM 4605 O O . HIS A 1 582 ? 15.406 14.133 11.562 1 97.75 582 HIS A O 1
ATOM 4611 N N . ILE A 1 583 ? 14.281 13.602 9.773 1 98.44 583 ILE A N 1
ATOM 4612 C CA . ILE A 1 583 ? 13.359 12.703 10.469 1 98.44 583 ILE A CA 1
ATOM 4613 C C . ILE A 1 583 ? 14.148 11.555 11.094 1 98.44 583 ILE A C 1
ATOM 4615 O O . ILE A 1 583 ? 13.961 11.242 12.273 1 98.44 583 ILE A O 1
ATOM 4619 N N . ASP A 1 584 ? 15.016 10.945 10.297 1 98.44 584 ASP A N 1
ATOM 4620 C CA . ASP A 1 584 ? 15.828 9.844 10.805 1 98.44 584 ASP A CA 1
ATOM 4621 C C . ASP A 1 584 ? 16.656 10.281 12.016 1 98.44 584 ASP A C 1
ATOM 4623 O O . ASP A 1 584 ? 16.766 9.539 12.992 1 98.44 584 ASP A O 1
ATOM 4627 N N . ARG A 1 585 ? 17.219 11.453 11.906 1 97.31 585 ARG A N 1
ATOM 4628 C CA . ARG A 1 585 ? 18.047 11.977 12.992 1 97.31 585 ARG A CA 1
ATOM 4629 C C . ARG A 1 585 ? 17.234 12.164 14.266 1 97.31 585 ARG A C 1
ATOM 4631 O O . ARG A 1 585 ? 17.656 11.727 15.344 1 97.31 585 ARG A O 1
ATOM 4638 N N . ILE A 1 586 ? 16.078 12.773 14.141 1 96.56 586 ILE A N 1
ATOM 4639 C CA . ILE A 1 586 ? 15.25 13.055 15.312 1 96.56 586 ILE A CA 1
ATOM 4640 C C . ILE A 1 586 ? 14.773 11.75 15.938 1 96.56 586 ILE A C 1
ATOM 4642 O O . ILE A 1 586 ? 14.75 11.609 17.172 1 96.56 586 ILE A O 1
ATOM 4646 N N . VAL A 1 587 ? 14.43 10.773 15.172 1 98.5 587 VAL A N 1
ATOM 4647 C CA . VAL A 1 587 ? 13.867 9.516 15.648 1 98.5 587 VAL A CA 1
ATOM 4648 C C . VAL A 1 587 ? 14.945 8.703 16.359 1 98.5 587 VAL A C 1
ATOM 4650 O O . VAL A 1 587 ? 14.719 8.164 17.438 1 98.5 587 VAL A O 1
ATOM 4653 N N . VAL A 1 588 ? 16.109 8.625 15.75 1 98.44 588 VAL A N 1
ATOM 4654 C CA . VAL A 1 588 ? 17.203 7.875 16.359 1 98.44 588 VAL A CA 1
ATOM 4655 C C . VAL A 1 588 ? 17.656 8.57 17.641 1 98.44 588 VAL A C 1
ATOM 4657 O O . VAL A 1 588 ? 17.891 7.906 18.656 1 98.44 588 VAL A O 1
ATOM 4660 N N . SER A 1 589 ? 17.719 9.898 17.609 1 97.25 589 SER A N 1
ATOM 4661 C CA . SER A 1 589 ? 18.094 10.664 18.781 1 97.25 589 SER A CA 1
ATOM 4662 C C . SER A 1 589 ? 17.109 10.453 19.922 1 97.25 589 SER A C 1
ATOM 4664 O O . SER A 1 589 ? 17.5 10.25 21.078 1 97.25 589 SER A O 1
ATOM 4666 N N . SER A 1 590 ? 15.844 10.508 19.594 1 97.5 590 SER A N 1
ATOM 4667 C CA . SER A 1 590 ? 14.812 10.273 20.609 1 97.5 590 SER A CA 1
ATOM 4668 C C . SER A 1 590 ? 14.922 8.875 21.203 1 97.5 590 SER A C 1
ATOM 4670 O O . SER A 1 590 ? 14.734 8.688 22.406 1 97.5 590 SER A O 1
ATOM 4672 N N . PHE A 1 591 ? 15.195 7.84 20.391 1 98.56 591 PHE A N 1
ATOM 4673 C CA . PHE A 1 591 ? 15.266 6.461 20.859 1 98.56 591 PHE A CA 1
ATOM 4674 C C . PHE A 1 591 ? 16.469 6.258 21.766 1 98.56 591 PHE A C 1
ATOM 4676 O O . PHE A 1 591 ? 16.375 5.602 22.812 1 98.56 591 PHE A O 1
ATOM 4683 N N . THR A 1 592 ? 17.641 6.824 21.359 1 98.06 592 THR A N 1
ATOM 4684 C CA . THR A 1 592 ? 18.828 6.699 22.188 1 98.06 592 THR A CA 1
ATOM 4685 C C . THR A 1 592 ? 18.625 7.367 23.547 1 98.06 592 THR A C 1
ATOM 4687 O O . THR A 1 592 ? 19 6.816 24.578 1 98.06 592 THR A O 1
ATOM 4690 N N . SER A 1 593 ? 18 8.523 23.531 1 97.19 593 SER A N 1
ATOM 4691 C CA . SER A 1 593 ? 17.703 9.219 24.766 1 97.19 593 SER A CA 1
ATOM 4692 C C . SER A 1 593 ? 16.703 8.43 25.625 1 97.19 593 SER A C 1
ATOM 4694 O O . SER A 1 593 ? 16.828 8.406 26.844 1 97.19 593 SER A O 1
ATOM 4696 N N . ALA A 1 594 ? 15.773 7.797 25 1 97.56 594 ALA A N 1
ATOM 4697 C CA . ALA A 1 594 ? 14.773 7.004 25.719 1 97.56 594 ALA A CA 1
ATOM 4698 C C . ALA A 1 594 ? 15.414 5.801 26.406 1 97.56 594 ALA A C 1
ATOM 4700 O O . ALA A 1 594 ? 15.023 5.434 27.516 1 97.56 594 ALA A O 1
ATOM 4701 N N . VAL A 1 595 ? 16.328 5.156 25.703 1 97.94 595 VAL A N 1
ATOM 4702 C CA . VAL A 1 595 ? 17.016 4.02 26.297 1 97.94 595 VAL A CA 1
ATOM 4703 C C . VAL A 1 595 ? 17.766 4.469 27.547 1 97.94 595 VAL A C 1
ATOM 4705 O O . VAL A 1 595 ? 17.734 3.791 28.578 1 97.94 595 VAL A O 1
ATOM 4708 N N . ASP A 1 596 ? 18.375 5.621 27.484 1 96.31 596 ASP A N 1
ATOM 4709 C CA . ASP A 1 596 ? 19.156 6.152 28.594 1 96.31 596 ASP A CA 1
ATOM 4710 C C . ASP A 1 596 ? 18.25 6.426 29.812 1 96.31 596 ASP A C 1
ATOM 4712 O O . ASP A 1 596 ? 18.672 6.223 30.953 1 96.31 596 ASP A O 1
ATOM 4716 N N . ARG A 1 597 ? 17.078 6.797 29.562 1 95.56 597 ARG A N 1
ATOM 4717 C CA . ARG A 1 597 ? 16.172 7.199 30.641 1 95.56 597 ARG A CA 1
ATOM 4718 C C . ARG A 1 597 ? 15.344 6.02 31.125 1 95.56 597 ARG A C 1
ATOM 4720 O O . ARG A 1 597 ? 14.727 6.09 32.188 1 95.56 597 ARG A O 1
ATOM 4727 N N . ALA A 1 598 ? 15.359 4.969 30.422 1 96.88 598 ALA A N 1
ATOM 4728 C CA . ALA A 1 598 ? 14.477 3.842 30.719 1 96.88 598 ALA A CA 1
ATOM 4729 C C . ALA A 1 598 ? 14.914 3.131 32 1 96.88 598 ALA A C 1
ATOM 4731 O O . ALA A 1 598 ? 16.047 3.312 32.469 1 96.88 598 ALA A O 1
ATOM 4732 N N . ASP A 1 599 ? 13.977 2.414 32.594 1 96.81 599 ASP A N 1
ATOM 4733 C CA . ASP A 1 599 ? 14.297 1.525 33.719 1 96.81 599 ASP A CA 1
ATOM 4734 C C . ASP A 1 599 ? 15.43 0.575 33.344 1 96.81 599 ASP A C 1
ATOM 4736 O O . ASP A 1 599 ? 15.477 0.06 32.219 1 96.81 599 ASP A O 1
ATOM 4740 N N . GLU A 1 600 ? 16.25 0.299 34.312 1 96.44 600 GLU A N 1
ATOM 4741 C CA . GLU A 1 600 ? 17.453 -0.521 34.094 1 96.44 600 GLU A CA 1
ATOM 4742 C C . GLU A 1 600 ? 17.078 -1.883 33.531 1 96.44 600 GLU A C 1
ATOM 4744 O O . GLU A 1 600 ? 17.828 -2.439 32.719 1 96.44 600 GLU A O 1
ATOM 4749 N N . SER A 1 601 ? 15.977 -2.379 33.938 1 96.19 601 SER A N 1
ATOM 4750 C CA . SER A 1 601 ? 15.562 -3.717 33.531 1 96.19 601 SER A CA 1
ATOM 4751 C C . SER A 1 601 ? 15.102 -3.732 32.094 1 96.19 601 SER A C 1
ATOM 4753 O O . SER A 1 601 ? 15.023 -4.793 31.453 1 96.19 601 SER A O 1
ATOM 4755 N N . LEU A 1 602 ? 14.781 -2.576 31.469 1 97.88 602 LEU A N 1
ATOM 4756 C CA . LEU A 1 602 ? 14.305 -2.492 30.094 1 97.88 602 LEU A CA 1
ATOM 4757 C C . LEU A 1 602 ? 15.438 -2.129 29.141 1 97.88 602 LEU A C 1
ATOM 4759 O O . LEU A 1 602 ? 15.32 -2.314 27.938 1 97.88 602 LEU A O 1
ATOM 4763 N N . LYS A 1 603 ? 16.547 -1.597 29.656 1 97.06 603 LYS A N 1
ATOM 4764 C CA . LYS A 1 603 ? 17.609 -0.998 28.844 1 97.06 603 LYS A CA 1
ATOM 4765 C C . LYS A 1 603 ? 18.203 -2.016 27.875 1 97.06 603 LYS A C 1
ATOM 4767 O O . LYS A 1 603 ? 18.438 -1.7 26.703 1 97.06 603 LYS A O 1
ATOM 4772 N N . PRO A 1 604 ? 18.406 -3.26 28.312 1 96.56 604 PRO A N 1
ATOM 4773 C CA . PRO A 1 604 ? 19.047 -4.195 27.391 1 96.56 604 PRO A CA 1
ATOM 4774 C C . PRO A 1 604 ? 18.219 -4.434 26.125 1 96.56 604 PRO A C 1
ATOM 4776 O O . PRO A 1 604 ? 18.734 -4.34 25.016 1 96.56 604 PRO A O 1
ATOM 4779 N N . VAL A 1 605 ? 16.922 -4.719 26.297 1 97.88 605 VAL A N 1
ATOM 4780 C CA . VAL A 1 605 ? 16.094 -5.031 25.141 1 97.88 605 VAL A CA 1
ATOM 4781 C C . VAL A 1 605 ? 15.859 -3.768 24.312 1 97.88 605 VAL A C 1
ATOM 4783 O O . VAL A 1 605 ? 15.836 -3.816 23.078 1 97.88 605 VAL A O 1
ATOM 4786 N N . LEU A 1 606 ? 15.695 -2.635 24.938 1 98.5 606 LEU A N 1
ATOM 4787 C CA . LEU A 1 606 ? 15.508 -1.376 24.219 1 98.5 606 LEU A CA 1
ATOM 4788 C C . LEU A 1 606 ? 16.75 -1 23.438 1 98.5 606 LEU A C 1
ATOM 4790 O O . LEU A 1 606 ? 16.656 -0.419 22.344 1 98.5 606 LEU A O 1
ATOM 4794 N N . HIS A 1 607 ? 17.906 -1.287 24.047 1 97.88 607 HIS A N 1
ATOM 4795 C CA . HIS A 1 607 ? 19.156 -1.018 23.359 1 97.88 607 HIS A CA 1
ATOM 4796 C C . HIS A 1 607 ? 19.266 -1.826 22.062 1 97.88 607 HIS A C 1
ATOM 4798 O O . HIS A 1 607 ? 19.703 -1.309 21.031 1 97.88 607 HIS A O 1
ATOM 4804 N N . ILE A 1 608 ? 18.875 -3.076 22.109 1 98.06 608 ILE A N 1
ATOM 4805 C CA . ILE A 1 608 ? 18.906 -3.941 20.938 1 98.06 608 ILE A CA 1
ATOM 4806 C C . ILE A 1 608 ? 17.938 -3.424 19.875 1 98.06 608 ILE A C 1
ATOM 4808 O O . ILE A 1 608 ? 18.266 -3.377 18.688 1 98.06 608 ILE A O 1
ATOM 4812 N N . LEU A 1 609 ? 16.734 -3.043 20.281 1 98.75 609 LEU A N 1
ATOM 4813 C CA . LEU A 1 609 ? 15.758 -2.473 19.359 1 98.75 609 LEU A CA 1
ATOM 4814 C C . LEU A 1 609 ? 16.281 -1.188 18.734 1 98.75 609 LEU A C 1
ATOM 4816 O O . LEU A 1 609 ? 16.125 -0.968 17.531 1 98.75 609 LEU A O 1
ATOM 4820 N N . CYS A 1 610 ? 16.859 -0.356 19.547 1 98.75 610 CYS A N 1
ATOM 4821 C CA . CYS A 1 610 ? 17.406 0.907 19.062 1 98.75 610 CYS A CA 1
ATOM 4822 C C . CYS A 1 610 ? 18.516 0.668 18.047 1 98.75 610 CYS A C 1
ATOM 4824 O O . CYS A 1 610 ? 18.562 1.318 17 1 98.75 610 CYS A O 1
ATOM 4826 N N . ALA A 1 611 ? 19.406 -0.259 18.391 1 98.5 611 ALA A N 1
ATOM 4827 C CA . ALA A 1 611 ? 20.5 -0.601 17.484 1 98.5 611 ALA A CA 1
ATOM 4828 C C . ALA A 1 611 ? 19.969 -1.121 16.141 1 98.5 611 ALA A C 1
ATOM 4830 O O . ALA A 1 611 ? 20.484 -0.757 15.086 1 98.5 611 ALA A O 1
ATOM 4831 N N . LEU A 1 612 ? 18.984 -1.984 16.203 1 98.81 612 LEU A N 1
ATOM 4832 C CA . LEU A 1 612 ? 18.406 -2.516 14.969 1 98.81 612 LEU A CA 1
ATOM 4833 C C . LEU A 1 612 ? 17.812 -1.395 14.109 1 98.81 612 LEU A C 1
ATOM 4835 O O . LEU A 1 612 ? 18.062 -1.348 12.898 1 98.81 612 LEU A O 1
ATOM 4839 N N . HIS A 1 613 ? 17.047 -0.507 14.727 1 98.88 613 HIS A N 1
ATOM 4840 C CA . HIS A 1 613 ? 16.453 0.592 13.977 1 98.88 613 HIS A CA 1
ATOM 4841 C C . HIS A 1 613 ? 17.531 1.474 13.352 1 98.88 613 HIS A C 1
ATOM 4843 O O . HIS A 1 613 ? 17.438 1.823 12.172 1 98.88 613 HIS A O 1
ATOM 4849 N N . ALA A 1 614 ? 18.5 1.847 14.133 1 98.75 614 ALA A N 1
ATOM 4850 C CA . ALA A 1 614 ? 19.547 2.74 13.656 1 98.75 614 ALA A CA 1
ATOM 4851 C C . ALA A 1 614 ? 20.328 2.102 12.516 1 98.75 614 ALA A C 1
ATOM 4853 O O . ALA A 1 614 ? 20.562 2.736 11.484 1 98.75 614 ALA A O 1
ATOM 4854 N N . LEU A 1 615 ? 20.766 0.851 12.719 1 98.62 615 LEU A N 1
ATOM 4855 C CA . LEU A 1 615 ? 21.562 0.173 11.703 1 98.62 615 LEU A CA 1
ATOM 4856 C C . LEU A 1 615 ? 20.75 -0.077 10.438 1 98.62 615 LEU A C 1
ATOM 4858 O O . LEU A 1 615 ? 21.281 -0.026 9.328 1 98.62 615 LEU A O 1
ATOM 4862 N N . TRP A 1 616 ? 19.5 -0.42 10.648 1 98.75 616 TRP A N 1
ATOM 4863 C CA . TRP A 1 616 ? 18.625 -0.598 9.492 1 98.75 616 TRP A CA 1
ATOM 4864 C C . TRP A 1 616 ? 18.5 0.699 8.703 1 98.75 616 TRP A C 1
ATOM 4866 O O . TRP A 1 616 ? 18.5 0.685 7.469 1 98.75 616 TRP A O 1
ATOM 4876 N N . THR A 1 617 ? 18.328 1.8 9.375 1 98.69 617 THR A N 1
ATOM 4877 C CA . THR A 1 617 ? 18.25 3.111 8.742 1 98.69 617 THR A CA 1
ATOM 4878 C C . THR A 1 617 ? 19.531 3.422 7.984 1 98.69 617 THR A C 1
ATOM 4880 O O . THR A 1 617 ? 19.484 3.936 6.863 1 98.69 617 THR A O 1
ATOM 4883 N N . ILE A 1 618 ? 20.672 3.115 8.617 1 98.19 618 ILE A N 1
ATOM 4884 C CA . ILE A 1 618 ? 21.953 3.307 7.969 1 98.19 618 ILE A CA 1
ATOM 4885 C C . ILE A 1 618 ? 22.031 2.451 6.707 1 98.19 618 ILE A C 1
ATOM 4887 O O . ILE A 1 618 ? 22.453 2.93 5.648 1 98.19 618 ILE A O 1
ATOM 4891 N N . GLN A 1 619 ? 21.625 1.216 6.84 1 97.69 619 GLN A N 1
ATOM 4892 C CA . GLN A 1 619 ? 21.656 0.297 5.707 1 97.69 619 GLN A CA 1
ATOM 4893 C C . GLN A 1 619 ? 20.797 0.812 4.559 1 97.69 619 GLN A C 1
ATOM 4895 O O . GLN A 1 619 ? 21.188 0.736 3.395 1 97.69 619 GLN A O 1
ATOM 4900 N N . GLU A 1 620 ? 19.625 1.331 4.855 1 97.56 620 GLU A N 1
ATOM 4901 C CA . GLU A 1 620 ? 18.703 1.841 3.838 1 97.56 620 GLU A CA 1
ATOM 4902 C C . GLU A 1 620 ? 19.312 3.035 3.104 1 97.56 620 GLU A C 1
ATOM 4904 O O . GLU A 1 620 ? 18.922 3.33 1.97 1 97.56 620 GLU A O 1
ATOM 4909 N N . ASN A 1 621 ? 20.188 3.715 3.713 1 97.94 621 ASN A N 1
ATOM 4910 C CA . ASN A 1 621 ? 20.797 4.902 3.121 1 97.94 621 ASN A CA 1
ATOM 4911 C C . ASN A 1 621 ? 22.281 4.68 2.801 1 97.94 621 ASN A C 1
ATOM 4913 O O . ASN A 1 621 ? 23.062 5.625 2.799 1 97.94 621 ASN A O 1
ATOM 4917 N N . MET A 1 622 ? 22.625 3.439 2.613 1 97.62 622 MET A N 1
ATOM 4918 C CA . MET A 1 622 ? 24.031 3.082 2.43 1 97.62 622 MET A CA 1
ATOM 4919 C C . MET A 1 622 ? 24.594 3.754 1.188 1 97.62 622 MET A C 1
ATOM 4921 O O . MET A 1 622 ? 25.781 4.09 1.152 1 97.62 622 MET A O 1
ATOM 4925 N N . GLY A 1 623 ? 23.781 4.023 0.101 1 96.75 623 GLY A N 1
ATOM 4926 C CA . GLY A 1 623 ? 24.234 4.742 -1.077 1 96.75 623 GLY A CA 1
ATOM 4927 C C . GLY A 1 623 ? 24.812 6.105 -0.756 1 96.75 623 GLY A C 1
ATOM 4928 O O . GLY A 1 623 ? 25.859 6.48 -1.291 1 96.75 623 GLY A O 1
ATOM 4929 N N . PHE A 1 624 ? 24.172 6.777 0.111 1 96.31 624 PHE A N 1
ATOM 4930 C CA . PHE A 1 624 ? 24.656 8.078 0.545 1 96.31 624 PHE A CA 1
ATOM 4931 C C . PHE A 1 624 ? 26 7.945 1.272 1 96.31 624 PHE A C 1
ATOM 4933 O O . PHE A 1 624 ? 26.953 8.633 0.942 1 96.31 624 PHE A O 1
ATOM 4940 N N . PHE A 1 625 ? 26.047 7.059 2.318 1 96.69 625 PHE A N 1
ATOM 4941 C CA . PHE A 1 625 ? 27.203 6.941 3.184 1 96.69 625 PHE A CA 1
ATOM 4942 C C . PHE A 1 625 ? 28.438 6.504 2.385 1 96.69 625 PHE A C 1
ATOM 4944 O O . PHE A 1 625 ? 29.547 6.992 2.623 1 96.69 625 PHE A O 1
ATOM 4951 N N . MET A 1 626 ? 28.188 5.66 1.432 1 95.12 626 MET A N 1
ATOM 4952 C CA . MET A 1 626 ? 29.312 5.164 0.656 1 95.12 626 MET A CA 1
ATOM 4953 C C . MET A 1 626 ? 29.719 6.168 -0.42 1 95.12 626 MET A C 1
ATOM 4955 O O . MET A 1 626 ? 30.891 6.23 -0.809 1 95.12 626 MET A O 1
ATOM 4959 N N . THR A 1 627 ? 28.812 6.934 -0.932 1 94.12 627 THR A N 1
ATOM 4960 C CA . THR A 1 627 ? 29.125 7.996 -1.88 1 94.12 627 THR A CA 1
ATOM 4961 C C . THR A 1 627 ? 30.109 8.984 -1.271 1 94.12 627 THR A C 1
ATOM 4963 O O . THR A 1 627 ? 31.016 9.469 -1.955 1 94.12 627 THR A O 1
ATOM 4966 N N . PHE A 1 628 ? 29.969 9.18 -0.026 1 91.19 628 PHE A N 1
ATOM 4967 C CA . PHE A 1 628 ? 30.828 10.164 0.625 1 91.19 628 PHE A CA 1
ATOM 4968 C C . PHE A 1 628 ? 31.922 9.477 1.439 1 91.19 628 PHE A C 1
ATOM 4970 O O . PHE A 1 628 ? 32.531 10.102 2.301 1 91.19 628 PHE A O 1
ATOM 4977 N N . ASN A 1 629 ? 32.062 8.227 1.269 1 90.5 629 ASN A N 1
ATOM 4978 C CA . ASN A 1 629 ? 33.125 7.434 1.884 1 90.5 629 ASN A CA 1
ATOM 4979 C C . ASN A 1 629 ? 33.062 7.496 3.406 1 90.5 629 ASN A C 1
ATOM 4981 O O . ASN A 1 629 ? 34.094 7.602 4.07 1 90.5 629 ASN A O 1
ATOM 4985 N N . TYR A 1 630 ? 31.922 7.555 3.861 1 91.06 630 TYR A N 1
ATOM 4986 C CA . TYR A 1 630 ? 31.734 7.59 5.309 1 91.06 630 TYR A CA 1
ATOM 4987 C C . TYR A 1 630 ? 32.094 6.242 5.934 1 91.06 630 TYR A C 1
ATOM 4989 O O . TYR A 1 630 ? 32.656 6.188 7.023 1 91.06 630 TYR A O 1
ATOM 4997 N N . PHE A 1 631 ? 31.734 5.121 5.293 1 92.5 631 PHE A N 1
ATOM 4998 C CA . PHE A 1 631 ? 32.062 3.777 5.77 1 92.5 631 PHE A CA 1
ATOM 4999 C C . PHE A 1 631 ? 33 3.074 4.816 1 92.5 631 PHE A C 1
ATOM 5001 O O . PHE A 1 631 ? 33.031 3.383 3.625 1 92.5 631 PHE A O 1
ATOM 5008 N N . SER A 1 632 ? 33.781 2.133 5.402 1 90.44 632 SER A N 1
ATOM 5009 C CA . SER A 1 632 ? 34.562 1.201 4.586 1 90.44 632 SER A CA 1
ATOM 5010 C C . SER A 1 632 ? 33.688 0.015 4.148 1 90.44 632 SER A C 1
ATOM 5012 O O . SER A 1 632 ? 32.625 -0.223 4.703 1 90.44 632 SER A O 1
ATOM 5014 N N . GLN A 1 633 ? 34.188 -0.707 3.193 1 89.62 633 GLN A N 1
ATOM 5015 C CA . GLN A 1 633 ? 33.531 -1.911 2.73 1 89.62 633 GLN A CA 1
ATOM 5016 C C . GLN A 1 633 ? 33.344 -2.918 3.863 1 89.62 633 GLN A C 1
ATOM 5018 O O . GLN A 1 633 ? 32.312 -3.576 3.967 1 89.62 633 GLN A O 1
ATOM 5023 N N . LEU A 1 634 ? 34.344 -2.996 4.656 1 90.12 634 LEU A N 1
ATOM 5024 C CA . LEU A 1 634 ? 34.312 -3.928 5.777 1 90.12 634 LEU A CA 1
ATOM 5025 C C . LEU A 1 634 ? 33.219 -3.539 6.777 1 90.12 634 LEU A C 1
ATOM 5027 O O . LEU A 1 634 ? 32.562 -4.406 7.355 1 90.12 634 LEU A O 1
ATOM 5031 N N . LYS A 1 635 ? 33.094 -2.234 6.949 1 92.31 635 LYS A N 1
ATOM 5032 C CA . LYS A 1 635 ? 32.062 -1.745 7.859 1 92.31 635 LYS A CA 1
ATOM 5033 C C . LYS A 1 635 ? 30.672 -2.057 7.324 1 92.31 635 LYS A C 1
ATOM 5035 O O . LYS A 1 635 ? 29.766 -2.385 8.094 1 92.31 635 LYS A O 1
ATOM 5040 N N . VAL A 1 636 ? 30.531 -1.932 6.023 1 95.31 636 VAL A N 1
ATOM 5041 C CA . VAL A 1 636 ? 29.25 -2.246 5.402 1 95.31 636 VAL A CA 1
ATOM 5042 C C . VAL A 1 636 ? 28.875 -3.699 5.688 1 95.31 636 VAL A C 1
ATOM 5044 O O . VAL A 1 636 ? 27.75 -3.996 6.074 1 95.31 636 VAL A O 1
ATOM 5047 N N . LYS A 1 637 ? 29.797 -4.574 5.516 1 93.31 637 LYS A N 1
ATOM 5048 C CA . LYS A 1 637 ? 29.578 -5.996 5.777 1 93.31 637 LYS A CA 1
ATOM 5049 C C . LYS A 1 637 ? 29.297 -6.246 7.258 1 93.31 637 LYS A C 1
ATOM 5051 O O . LYS A 1 637 ? 28.438 -7.051 7.602 1 93.31 637 LYS A O 1
ATOM 5056 N N . ALA A 1 638 ? 30.047 -5.582 8.109 1 94.81 638 ALA A N 1
ATOM 5057 C CA . ALA A 1 638 ? 29.875 -5.727 9.547 1 94.81 638 ALA A CA 1
ATOM 5058 C C . ALA A 1 638 ? 28.469 -5.289 9.969 1 94.81 638 ALA A C 1
ATOM 5060 O O . ALA A 1 638 ? 27.844 -5.926 10.828 1 94.81 638 ALA A O 1
ATOM 5061 N N . ILE A 1 639 ? 28 -4.199 9.398 1 97.06 639 ILE A N 1
ATOM 5062 C CA . ILE A 1 639 ? 26.672 -3.697 9.695 1 97.06 639 ILE A CA 1
ATOM 5063 C C . ILE A 1 639 ? 25.625 -4.723 9.266 1 97.06 639 ILE A C 1
ATOM 5065 O O . ILE A 1 639 ? 24.688 -5.016 10.016 1 97.06 639 ILE A O 1
ATOM 5069 N N . TRP A 1 640 ? 25.781 -5.266 8.109 1 96.31 640 TRP A N 1
ATOM 5070 C CA . TRP A 1 640 ? 24.875 -6.277 7.582 1 96.31 640 TRP A CA 1
ATOM 5071 C C . TRP A 1 640 ? 24.797 -7.48 8.516 1 96.31 640 TRP A C 1
ATOM 5073 O O . TRP A 1 640 ? 23.703 -7.949 8.844 1 96.31 640 TRP A O 1
ATOM 5083 N N . ASN A 1 641 ? 25.906 -7.953 8.945 1 95.25 641 ASN A N 1
ATOM 5084 C CA . ASN A 1 641 ? 25.969 -9.109 9.836 1 95.25 641 ASN A CA 1
ATOM 5085 C C . ASN A 1 641 ? 25.391 -8.789 11.211 1 95.25 641 ASN A C 1
ATOM 5087 O O . ASN A 1 641 ? 24.734 -9.633 11.828 1 95.25 641 ASN A O 1
ATOM 5091 N N . GLU A 1 642 ? 25.703 -7.617 11.664 1 96.56 642 GLU A N 1
ATOM 5092 C CA . GLU A 1 642 ? 25.188 -7.219 12.969 1 96.56 642 GLU A CA 1
ATOM 5093 C C . GLU A 1 642 ? 23.656 -7.16 12.961 1 96.56 642 GLU A C 1
ATOM 5095 O O . GLU A 1 642 ? 23.016 -7.531 13.938 1 96.56 642 GLU A O 1
ATOM 5100 N N . ILE A 1 643 ? 23.078 -6.68 11.883 1 98.25 643 ILE A N 1
ATOM 5101 C CA . ILE A 1 643 ? 21.625 -6.652 11.758 1 98.25 643 ILE A CA 1
ATOM 5102 C C . ILE A 1 643 ? 21.062 -8.062 11.922 1 98.25 643 ILE A C 1
ATOM 5104 O O . ILE A 1 643 ? 20.125 -8.273 12.695 1 98.25 643 ILE A O 1
ATOM 5108 N N . ASN A 1 644 ? 21.641 -9.023 11.273 1 97.25 644 ASN A N 1
ATOM 5109 C CA . ASN A 1 644 ? 21.172 -10.398 11.383 1 97.25 644 ASN A CA 1
ATOM 5110 C C . ASN A 1 644 ? 21.312 -10.922 12.812 1 97.25 644 ASN A C 1
ATOM 5112 O O . ASN A 1 644 ? 20.453 -11.672 13.289 1 97.25 644 ASN A O 1
ATOM 5116 N N . ARG A 1 645 ? 22.375 -10.492 13.469 1 96.56 645 ARG A N 1
ATOM 5117 C CA . ARG A 1 645 ? 22.578 -10.898 14.859 1 96.56 645 ARG A CA 1
ATOM 5118 C C . ARG A 1 645 ? 21.5 -10.312 15.766 1 96.56 645 ARG A C 1
ATOM 5120 O O . ARG A 1 645 ? 21.031 -10.977 16.688 1 96.56 645 ARG A O 1
ATOM 5127 N N . LEU A 1 646 ? 21.203 -9.102 15.508 1 98.06 646 LEU A N 1
ATOM 5128 C CA . LEU A 1 646 ? 20.188 -8.43 16.297 1 98.06 646 LEU A CA 1
ATOM 5129 C C . LEU A 1 646 ? 18.828 -9.07 16.078 1 98.06 646 LEU A C 1
ATOM 5131 O O . LEU A 1 646 ? 18.031 -9.203 17.016 1 98.06 646 LEU A O 1
ATOM 5135 N N . LEU A 1 647 ? 18.547 -9.445 14.867 1 98.44 647 LEU A N 1
ATOM 5136 C CA . LEU A 1 647 ? 17.297 -10.148 14.562 1 98.44 647 LEU A CA 1
ATOM 5137 C C . LEU A 1 647 ? 17.188 -11.445 15.352 1 98.44 647 LEU A C 1
ATOM 5139 O O . LEU A 1 647 ? 16.156 -11.734 15.953 1 98.44 647 LEU A O 1
ATOM 5143 N N . ALA A 1 648 ? 18.266 -12.195 15.352 1 96.94 648 ALA A N 1
ATOM 5144 C CA . ALA A 1 648 ? 18.297 -13.461 16.078 1 96.94 648 ALA A CA 1
ATOM 5145 C C . ALA A 1 648 ? 18.109 -13.242 17.578 1 96.94 648 ALA A C 1
ATOM 5147 O O . ALA A 1 648 ? 17.438 -14.039 18.25 1 96.94 648 ALA A O 1
ATOM 5148 N N . ALA A 1 649 ? 18.656 -12.148 18.062 1 96.75 649 ALA A N 1
ATOM 5149 C CA . ALA A 1 649 ? 18.562 -11.844 19.5 1 96.75 649 ALA A CA 1
ATOM 5150 C C . ALA A 1 649 ? 17.125 -11.508 19.891 1 96.75 649 ALA A C 1
ATOM 5152 O O . ALA A 1 649 ? 16.703 -11.797 21.016 1 96.75 649 ALA A O 1
ATOM 5153 N N . LEU A 1 650 ? 16.391 -10.945 18.969 1 98 650 LEU A N 1
ATOM 5154 C CA . LEU A 1 650 ? 15.039 -10.484 19.281 1 98 650 LEU A CA 1
ATOM 5155 C C . LEU A 1 650 ? 14.031 -11.617 19.125 1 98 650 LEU A C 1
ATOM 5157 O O . LEU A 1 650 ? 12.938 -11.57 19.688 1 98 650 LEU A O 1
ATOM 5161 N N . ARG A 1 651 ? 14.328 -12.656 18.359 1 97.69 651 ARG A N 1
ATOM 5162 C CA . ARG A 1 651 ? 13.406 -13.711 17.969 1 97.69 651 ARG A CA 1
ATOM 5163 C C . ARG A 1 651 ? 12.734 -14.344 19.188 1 97.69 651 ARG A C 1
ATOM 5165 O O . ARG A 1 651 ? 11.516 -14.469 19.234 1 97.69 651 ARG A O 1
ATOM 5172 N N . PRO A 1 652 ? 13.469 -14.664 20.312 1 97.25 652 PRO A N 1
ATOM 5173 C CA . PRO A 1 652 ? 12.836 -15.32 21.469 1 97.25 652 PRO A CA 1
ATOM 5174 C C . PRO A 1 652 ? 11.891 -14.391 22.219 1 97.25 652 PRO A C 1
ATOM 5176 O O . PRO A 1 652 ? 11.055 -14.852 23 1 97.25 652 PRO A O 1
ATOM 5179 N N . HIS A 1 653 ? 11.992 -13.109 21.953 1 97.69 653 HIS A N 1
ATOM 5180 C CA . HIS A 1 653 ? 11.242 -12.133 22.734 1 97.69 653 HIS A CA 1
ATOM 5181 C C . HIS A 1 653 ? 10.148 -11.477 21.906 1 97.69 653 HIS A C 1
ATOM 5183 O O . HIS A 1 653 ? 9.484 -10.547 22.375 1 97.69 653 HIS A O 1
ATOM 5189 N N . ALA A 1 654 ? 9.953 -11.938 20.703 1 98.31 654 ALA A N 1
ATOM 5190 C CA . ALA A 1 654 ? 9.047 -11.312 19.75 1 98.31 654 ALA A CA 1
ATOM 5191 C C . ALA A 1 654 ? 7.645 -11.188 20.312 1 98.31 654 ALA A C 1
ATOM 5193 O O . ALA A 1 654 ? 7.023 -10.125 20.219 1 98.31 654 ALA A O 1
ATOM 5194 N N . ARG A 1 655 ? 7.152 -12.258 20.969 1 98 655 ARG A N 1
ATOM 5195 C CA . ARG A 1 655 ? 5.812 -12.25 21.547 1 98 655 ARG A CA 1
ATOM 5196 C C . ARG A 1 655 ? 5.684 -11.188 22.625 1 98 655 ARG A C 1
ATOM 5198 O O . ARG A 1 655 ? 4.734 -10.398 22.625 1 98 655 ARG A O 1
ATOM 5205 N N . ARG A 1 656 ? 6.609 -11.172 23.484 1 97.81 656 ARG A N 1
ATOM 5206 C CA . ARG A 1 656 ? 6.574 -10.234 24.609 1 97.81 656 ARG A CA 1
ATOM 5207 C C . ARG A 1 656 ? 6.688 -8.797 24.125 1 97.81 656 ARG A C 1
ATOM 5209 O O . ARG A 1 656 ? 6.055 -7.895 24.672 1 97.81 656 ARG A O 1
ATOM 5216 N N . LEU A 1 657 ? 7.477 -8.531 23.094 1 98.69 657 LEU A N 1
ATOM 5217 C CA . LEU A 1 657 ? 7.672 -7.195 22.547 1 98.69 657 LEU A CA 1
ATOM 5218 C C . LEU A 1 657 ? 6.375 -6.645 21.969 1 98.69 657 LEU A C 1
ATOM 5220 O O . LEU A 1 657 ? 6.047 -5.473 22.172 1 98.69 657 LEU A O 1
ATOM 5224 N N . VAL A 1 658 ? 5.613 -7.457 21.25 1 98.69 658 VAL A N 1
ATOM 5225 C CA . VAL A 1 658 ? 4.379 -6.949 20.656 1 98.69 658 VAL A CA 1
ATOM 5226 C C . VAL A 1 658 ? 3.277 -6.902 21.703 1 98.69 658 VAL A C 1
ATOM 5228 O O . VAL A 1 658 ? 2.418 -6.02 21.672 1 98.69 658 VAL A O 1
ATOM 5231 N N . ASP A 1 659 ? 3.311 -7.812 22.688 1 97.69 659 ASP A N 1
ATOM 5232 C CA . ASP A 1 659 ? 2.334 -7.773 23.766 1 97.69 659 ASP A CA 1
ATOM 5233 C C . ASP A 1 659 ? 2.535 -6.535 24.641 1 97.69 659 ASP A C 1
ATOM 5235 O O . ASP A 1 659 ? 1.604 -6.082 25.312 1 97.69 659 ASP A O 1
ATOM 5239 N N . SER A 1 660 ? 3.693 -5.996 24.625 1 98.19 660 SER A N 1
ATOM 5240 C CA . SER A 1 660 ? 4.043 -4.824 25.422 1 98.19 660 SER A CA 1
ATOM 5241 C C . SER A 1 660 ? 3.338 -3.574 24.906 1 98.19 660 SER A C 1
ATOM 5243 O O . SER A 1 660 ? 3.355 -2.531 25.562 1 98.19 660 SER A O 1
ATOM 5245 N N . PHE A 1 661 ? 2.682 -3.654 23.75 1 98 661 PHE A N 1
ATOM 5246 C CA . PHE A 1 661 ? 1.884 -2.527 23.281 1 98 661 PHE A CA 1
ATOM 5247 C C . PHE A 1 661 ? 0.636 -2.354 24.125 1 98 661 PHE A C 1
ATOM 5249 O O . PHE A 1 661 ? -0.011 -1.306 24.094 1 98 661 PHE A O 1
ATOM 5256 N N . GLY A 1 662 ? 0.24 -3.355 24.859 1 96.19 662 GLY A N 1
ATOM 5257 C CA . GLY A 1 662 ? -0.822 -3.248 25.844 1 96.19 662 GLY A CA 1
ATOM 5258 C C . GLY A 1 662 ? -2.207 -3.182 25.234 1 96.19 662 GLY A C 1
ATOM 5259 O O . GLY A 1 662 ? -3.123 -2.598 25.812 1 96.19 662 GLY A O 1
ATOM 5260 N N . ILE A 1 663 ? -2.447 -3.734 24.078 1 97.31 663 ILE A N 1
ATOM 5261 C CA . ILE A 1 663 ? -3.734 -3.693 23.391 1 97.31 663 ILE A CA 1
ATOM 5262 C C . ILE A 1 663 ? -4.574 -4.902 23.797 1 97.31 663 ILE A C 1
ATOM 5264 O O . ILE A 1 663 ? -4.133 -6.047 23.672 1 97.31 663 ILE A O 1
ATOM 5268 N N . PRO A 1 664 ? -5.785 -4.684 24.234 1 96.94 664 PRO A N 1
ATOM 5269 C CA . PRO A 1 664 ? -6.641 -5.801 24.641 1 96.94 664 PRO A CA 1
ATOM 5270 C C . PRO A 1 664 ? -6.953 -6.758 23.5 1 96.94 664 PRO A C 1
ATOM 5272 O O . PRO A 1 664 ? -7.117 -6.324 22.359 1 96.94 664 PRO A O 1
ATOM 5275 N N . GLU A 1 665 ? -7.137 -8.023 23.844 1 96.75 665 GLU A N 1
ATOM 5276 C CA . GLU A 1 665 ? -7.387 -9.078 22.859 1 96.75 665 GLU A CA 1
ATOM 5277 C C . GLU A 1 665 ? -8.602 -8.75 22 1 96.75 665 GLU A C 1
ATOM 5279 O O . GLU A 1 665 ? -8.602 -9.008 20.797 1 96.75 665 GLU A O 1
ATOM 5284 N N . LYS A 1 666 ? -9.609 -8.156 22.641 1 95.81 666 LYS A N 1
ATOM 5285 C CA . LYS A 1 666 ? -10.844 -7.863 21.922 1 95.81 666 LYS A CA 1
ATOM 5286 C C . LYS A 1 666 ? -10.656 -6.715 20.938 1 95.81 666 LYS A C 1
ATOM 5288 O O . LYS A 1 666 ? -11.492 -6.504 20.047 1 95.81 666 LY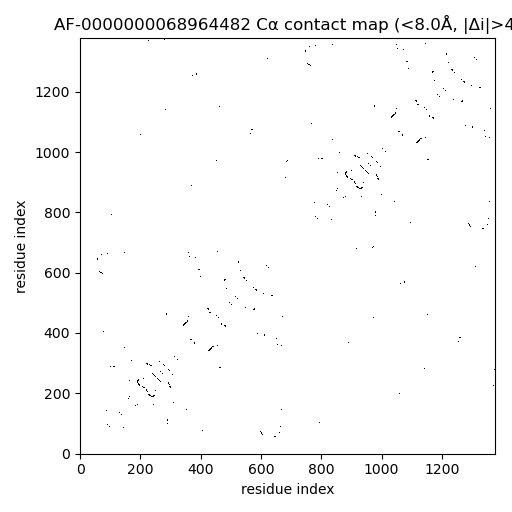S A O 1
ATOM 5293 N N . LEU A 1 667 ? -9.562 -5.988 21.109 1 96.25 667 LEU A N 1
ATOM 5294 C CA . LEU A 1 667 ? -9.25 -4.93 20.156 1 96.25 667 LEU A CA 1
ATOM 5295 C C . LEU A 1 667 ? -8.281 -5.43 19.078 1 96.25 667 LEU A C 1
ATOM 5297 O O . LEU A 1 667 ? -8.242 -4.891 17.969 1 96.25 667 LEU A O 1
ATOM 5301 N N . ILE A 1 668 ? -7.477 -6.371 19.469 1 97.12 668 ILE A N 1
ATOM 5302 C CA . ILE A 1 668 ? -6.715 -7.043 18.422 1 97.12 668 ILE A CA 1
ATOM 5303 C C . ILE A 1 668 ? -7.672 -7.73 17.438 1 97.12 668 ILE A C 1
ATOM 5305 O O . ILE A 1 668 ? -7.645 -7.453 16.25 1 97.12 668 ILE A O 1
ATOM 5309 N N . ASP A 1 669 ? -8.562 -8.57 18.031 1 95.69 669 ASP A N 1
ATOM 5310 C CA . ASP A 1 669 ? -9.75 -9.117 17.375 1 95.69 669 ASP A CA 1
ATOM 5311 C C . ASP A 1 669 ? -9.406 -9.734 16.031 1 95.69 669 ASP A C 1
ATOM 5313 O O . ASP A 1 669 ? -10.031 -9.406 15.016 1 95.69 669 ASP A O 1
ATOM 5317 N N . ALA A 1 670 ? -8.367 -10.492 15.938 1 97.31 670 ALA A N 1
ATOM 5318 C CA . ALA A 1 670 ? -7.938 -11.25 14.758 1 97.31 670 ALA A CA 1
ATOM 5319 C C . ALA A 1 670 ? -7.75 -12.727 15.102 1 97.31 670 ALA A C 1
ATOM 5321 O O . ALA A 1 670 ? -6.863 -13.078 15.883 1 97.31 670 ALA A O 1
ATOM 5322 N N . PRO A 1 671 ? -8.516 -13.562 14.5 1 97.06 671 PRO A N 1
ATOM 5323 C CA . PRO A 1 671 ? -8.398 -14.992 14.781 1 97.06 671 PRO A CA 1
ATOM 5324 C C . PRO A 1 671 ? -6.961 -15.508 14.641 1 97.06 671 PRO A C 1
ATOM 5326 O O . PRO A 1 671 ? -6.52 -16.344 15.43 1 97.06 671 PRO A O 1
ATOM 5329 N N . ILE A 1 672 ? -6.23 -14.992 13.75 1 97.94 672 ILE A N 1
ATOM 5330 C CA . ILE A 1 672 ? -4.926 -15.57 13.453 1 97.94 672 ILE A CA 1
ATOM 5331 C C . ILE A 1 672 ? -3.902 -15.102 14.484 1 97.94 672 ILE A C 1
ATOM 5333 O O . ILE A 1 672 ? -2.793 -15.633 14.555 1 97.94 672 ILE A O 1
ATOM 5337 N N . ALA A 1 673 ? -4.199 -14.109 15.297 1 98.19 673 ALA A N 1
ATOM 5338 C CA . ALA A 1 673 ? -3.357 -13.719 16.422 1 98.19 673 ALA A CA 1
ATOM 5339 C C . ALA A 1 673 ? -3.557 -14.664 17.609 1 98.19 673 ALA A C 1
ATOM 5341 O O . ALA A 1 673 ? -2.809 -14.602 18.594 1 98.19 673 ALA A O 1
ATOM 5342 N N . GLY A 1 674 ? -4.582 -15.5 17.562 1 97.31 674 GLY A N 1
ATOM 5343 C CA . GLY A 1 674 ? -4.883 -16.516 18.562 1 97.31 674 GLY A CA 1
ATOM 5344 C C . GLY A 1 674 ? -4.898 -17.922 18 1 97.31 674 GLY A C 1
ATOM 5345 O O . GLY A 1 674 ? -3.955 -18.328 17.328 1 97.31 674 GLY A O 1
ATOM 5346 N N . ASP A 1 675 ? -5.945 -18.703 18.281 1 96.88 675 ASP A N 1
ATOM 5347 C CA . ASP A 1 675 ? -6.098 -20.062 17.781 1 96.88 675 ASP A CA 1
ATOM 5348 C C . ASP A 1 675 ? -6.801 -20.078 16.422 1 96.88 675 ASP A C 1
ATOM 5350 O O . ASP A 1 675 ? -8 -20.359 16.344 1 96.88 675 ASP A O 1
ATOM 5354 N N . TRP A 1 676 ? -5.969 -19.875 15.438 1 96.56 676 TRP A N 1
ATOM 5355 C CA . TRP A 1 676 ? -6.535 -19.734 14.102 1 96.56 676 TRP A CA 1
ATOM 5356 C C . TRP A 1 676 ? -7.105 -21.062 13.609 1 96.56 676 TRP A C 1
ATOM 5358 O O . TRP A 1 676 ? -8.062 -21.078 12.828 1 96.56 676 TRP A O 1
ATOM 5368 N N . VAL A 1 677 ? -6.535 -22.203 14.016 1 97.25 677 VAL A N 1
ATOM 5369 C CA . VAL A 1 677 ? -7.07 -23.5 13.602 1 97.25 677 VAL A CA 1
ATOM 5370 C C . VAL A 1 677 ? -8.5 -23.656 14.125 1 97.25 677 VAL A C 1
ATOM 5372 O O . VAL A 1 677 ? -9.406 -24.016 13.367 1 97.25 677 VAL A O 1
ATOM 5375 N N . ALA A 1 678 ? -8.695 -23.344 15.383 1 96.69 678 ALA A N 1
ATOM 5376 C CA . ALA A 1 678 ? -10.039 -23.422 15.961 1 96.69 678 ALA A CA 1
ATOM 5377 C C . ALA A 1 678 ? -10.992 -22.453 15.281 1 96.69 678 ALA A C 1
ATOM 5379 O O . ALA A 1 678 ? -12.148 -22.797 15.008 1 96.69 678 ALA A O 1
ATOM 5380 N N . ALA A 1 679 ? -10.562 -21.281 15.008 1 96.38 679 ALA A N 1
ATOM 5381 C CA . ALA A 1 679 ? -11.398 -20.234 14.438 1 96.38 679 ALA A CA 1
ATOM 5382 C C . ALA A 1 679 ? -11.883 -20.609 13.039 1 96.38 679 ALA A C 1
ATOM 5384 O O . ALA A 1 679 ? -12.992 -20.266 12.641 1 96.38 679 ALA A O 1
ATOM 5385 N N . TYR A 1 680 ? -11.07 -21.391 12.336 1 96.25 680 TYR A N 1
ATOM 5386 C CA . TYR A 1 680 ? -11.414 -21.719 10.953 1 96.25 680 TYR A CA 1
ATOM 5387 C C . TYR A 1 680 ? -11.828 -23.188 10.828 1 96.25 680 TYR A C 1
ATOM 5389 O O . TYR A 1 680 ? -11.906 -23.719 9.727 1 96.25 680 TYR A O 1
ATOM 5397 N N . SER A 1 681 ? -12.062 -23.781 11.953 1 97 681 SER A N 1
ATOM 5398 C CA . SER A 1 681 ? -12.586 -25.141 11.93 1 97 681 SER A CA 1
ATOM 5399 C C . SER A 1 681 ? -14.07 -25.156 11.57 1 97 681 SER A C 1
ATOM 5401 O O . SER A 1 681 ? -14.789 -24.203 11.852 1 97 681 SER A O 1
ATOM 5403 N N . TYR A 1 682 ? -14.562 -26.219 10.945 1 95.12 682 TYR A N 1
ATOM 5404 C CA . TYR A 1 682 ? -15.977 -26.391 10.625 1 95.12 682 TYR A CA 1
ATOM 5405 C C . TYR A 1 682 ? -16.812 -26.391 11.898 1 95.12 682 TYR A C 1
ATOM 5407 O O . TYR A 1 682 ? -16.469 -27.047 12.883 1 95.12 682 TYR A O 1
ATOM 5415 N N . PRO A 1 683 ? -17.859 -25.688 11.961 1 95.56 683 PRO A N 1
ATOM 5416 C CA . PRO A 1 683 ? -18.5 -24.953 10.867 1 95.56 683 PRO A CA 1
ATOM 5417 C C . PRO A 1 683 ? -18.281 -23.438 10.953 1 95.56 683 PRO A C 1
ATOM 5419 O O . PRO A 1 683 ? -19.047 -22.672 10.375 1 95.56 683 PRO A O 1
ATOM 5422 N N . ASN A 1 684 ? -17.234 -23.062 11.641 1 94.19 684 ASN A N 1
ATOM 5423 C CA . ASN A 1 684 ? -17.031 -21.656 11.93 1 94.19 684 ASN A CA 1
ATOM 5424 C C . ASN A 1 684 ? -16.688 -20.859 10.664 1 94.19 684 ASN A C 1
ATOM 5426 O O . ASN A 1 684 ? -15.961 -21.359 9.797 1 94.19 684 ASN A O 1
ATOM 5430 N N . VAL A 1 685 ? -17.281 -19.672 10.539 1 93.88 685 VAL A N 1
ATOM 5431 C CA . VAL A 1 685 ? -16.922 -18.656 9.562 1 93.88 685 VAL A CA 1
ATOM 5432 C C . VAL A 1 685 ? -16.578 -17.344 10.289 1 93.88 685 VAL A C 1
ATOM 5434 O O . VAL A 1 685 ? -17.484 -16.594 10.68 1 93.88 685 VAL A O 1
ATOM 5437 N N . PRO A 1 686 ? -15.305 -17.078 10.406 1 86.62 686 PRO A N 1
ATOM 5438 C CA . PRO A 1 686 ? -14.969 -15.828 11.109 1 86.62 686 PRO A CA 1
ATOM 5439 C C . PRO A 1 686 ? -15.594 -14.602 10.453 1 86.62 686 PRO A C 1
ATOM 5441 O O . PRO A 1 686 ? -15.547 -14.461 9.227 1 86.62 686 PRO A O 1
ATOM 5444 N N . ASP A 1 687 ? -16.062 -13.602 11.227 1 71.12 687 ASP A N 1
ATOM 5445 C CA . ASP A 1 687 ? -16.734 -12.383 10.805 1 71.12 687 ASP A CA 1
ATOM 5446 C C . ASP A 1 687 ? -17.953 -12.711 9.938 1 71.12 687 ASP A C 1
ATOM 5448 O O . ASP A 1 687 ? -18.438 -11.852 9.195 1 71.12 687 ASP A O 1
ATOM 5452 N N . GLY A 1 688 ? -18.266 -14 9.828 1 59.94 688 GLY A N 1
ATOM 5453 C CA . GLY A 1 688 ? -19.391 -14.43 9.023 1 59.94 688 GLY A CA 1
ATOM 5454 C C . GLY A 1 688 ? -20.734 -14.188 9.695 1 59.94 688 GLY A C 1
ATOM 5455 O O . GLY A 1 688 ? -20.828 -14.141 10.922 1 59.94 688 GLY A O 1
ATOM 5456 N N . HIS A 1 689 ? -21.438 -13.227 9.062 1 47.69 689 HIS A N 1
ATOM 5457 C CA . HIS A 1 689 ? -22.812 -13.047 9.531 1 47.69 689 HIS A CA 1
ATOM 5458 C C . HIS A 1 689 ? -23.625 -14.312 9.336 1 47.69 689 HIS A C 1
ATOM 5460 O O . HIS A 1 689 ? -23.375 -15.094 8.414 1 47.69 689 HIS A O 1
ATOM 5466 N N . MET B 1 1 ? 83.25 19.766 26.938 1 21.41 1 MET B N 1
ATOM 5467 C CA . MET B 1 1 ? 82.312 20.453 27.859 1 21.41 1 MET B CA 1
ATOM 5468 C C . MET B 1 1 ? 82.312 21.969 27.594 1 21.41 1 MET B C 1
ATOM 5470 O O . MET B 1 1 ? 81.25 22.609 27.625 1 21.41 1 MET B O 1
ATOM 5474 N N . GLU B 1 2 ? 83.562 22.625 27.641 1 21.83 2 GLU B N 1
ATOM 5475 C CA . GLU B 1 2 ? 84.062 23.938 28.062 1 21.83 2 GLU B CA 1
ATOM 5476 C C . GLU B 1 2 ? 83.75 25.016 27.031 1 21.83 2 GLU B C 1
ATOM 5478 O O . GLU B 1 2 ? 83.25 26.094 27.359 1 21.83 2 GLU B O 1
ATOM 5483 N N . ARG B 1 3 ? 84.625 25.047 25.938 1 19.61 3 ARG B N 1
ATOM 5484 C CA . ARG B 1 3 ? 85 26.297 25.281 1 19.61 3 ARG B CA 1
ATOM 5485 C C . ARG B 1 3 ? 83.812 26.938 24.562 1 19.61 3 ARG B C 1
ATOM 5487 O O . ARG B 1 3 ? 83.812 28.141 24.328 1 19.61 3 ARG B O 1
ATOM 5494 N N . ILE B 1 4 ? 83 26.141 23.781 1 20.56 4 ILE B N 1
ATOM 5495 C CA . ILE B 1 4 ? 82.125 26.531 22.656 1 20.56 4 ILE B CA 1
ATOM 5496 C C . ILE B 1 4 ? 81 27.453 23.141 1 20.56 4 ILE B C 1
ATOM 5498 O O . ILE B 1 4 ? 79.875 27.031 23.297 1 20.56 4 ILE B O 1
ATOM 5502 N N . GLY B 1 5 ? 81.062 28.094 24.422 1 20.03 5 GLY B N 1
ATOM 5503 C CA . GLY B 1 5 ? 80.312 28.922 25.344 1 20.03 5 GLY B CA 1
ATOM 5504 C C . GLY B 1 5 ? 80 30.297 24.797 1 20.03 5 GLY B C 1
ATOM 5505 O O . GLY B 1 5 ? 78.938 30.844 25.016 1 20.03 5 GLY B O 1
ATOM 5506 N N . ARG B 1 6 ? 81 31.031 24.328 1 20.34 6 ARG B N 1
ATOM 5507 C CA . ARG B 1 6 ? 81.25 32.469 24.422 1 20.34 6 ARG B CA 1
ATOM 5508 C C . ARG B 1 6 ? 80.375 33.219 23.406 1 20.34 6 ARG B C 1
ATOM 5510 O O . ARG B 1 6 ? 80.125 34.406 23.547 1 20.34 6 ARG B O 1
ATOM 5517 N N . LEU B 1 7 ? 80.188 32.719 22.156 1 19.12 7 LEU B N 1
ATOM 5518 C CA . LEU B 1 7 ? 79.875 33.5 20.969 1 19.12 7 LEU B CA 1
ATOM 5519 C C . LEU B 1 7 ? 78.438 34.094 21.094 1 19.12 7 LEU B C 1
ATOM 5521 O O . LEU B 1 7 ? 77.5 33.656 20.391 1 19.12 7 LEU B O 1
ATOM 5525 N N . MET B 1 8 ? 77.562 34.094 22.203 1 20.06 8 MET B N 1
ATOM 5526 C CA . MET B 1 8 ? 76.188 34.469 22.469 1 20.06 8 MET B CA 1
ATOM 5527 C C . MET B 1 8 ? 75.938 35.969 22.266 1 20.06 8 MET B C 1
ATOM 5529 O O . MET B 1 8 ? 74.812 36.406 22.125 1 20.06 8 MET B O 1
ATOM 5533 N N . ARG B 1 9 ? 76.875 36.875 22.688 1 19.61 9 ARG B N 1
ATOM 5534 C CA . ARG B 1 9 ? 76.562 38.156 23.328 1 19.61 9 ARG B CA 1
ATOM 5535 C C . ARG B 1 9 ? 76.125 39.188 22.297 1 19.61 9 ARG B C 1
ATOM 5537 O O . ARG B 1 9 ? 75.188 39.969 22.531 1 19.61 9 ARG B O 1
ATOM 5544 N N . GLN B 1 10 ? 76.938 39.531 21.234 1 18.61 10 GLN B N 1
ATOM 5545 C CA . GLN B 1 10 ? 77.125 40.938 20.844 1 18.61 10 GLN B CA 1
ATOM 5546 C C . GLN B 1 10 ? 75.938 41.438 20.031 1 18.61 10 GLN B C 1
ATOM 5548 O O . GLN B 1 10 ? 75.875 42.625 19.703 1 18.61 10 GLN B O 1
ATOM 5553 N N . VAL B 1 11 ? 75.25 40.75 19.219 1 21.61 11 VAL B N 1
ATOM 5554 C CA . VAL B 1 11 ? 74.875 41.406 18 1 21.61 11 VAL B CA 1
ATOM 5555 C C . VAL B 1 11 ? 73.75 42.438 18.297 1 21.61 11 VAL B C 1
ATOM 5557 O O . VAL B 1 11 ? 72.625 42.062 18.641 1 21.61 11 VAL B O 1
ATOM 5560 N N . GLY B 1 12 ? 73.938 43.656 18.969 1 18.78 12 GLY B N 1
ATOM 5561 C CA . GLY B 1 12 ? 73.312 44.719 19.75 1 18.78 12 GLY B CA 1
ATOM 5562 C C . GLY B 1 12 ? 72.312 45.531 18.969 1 18.78 12 GLY B C 1
ATOM 5563 O O . GLY B 1 12 ? 71.125 45.656 19.391 1 18.78 12 GLY B O 1
ATOM 5564 N N . ASP B 1 13 ? 72.625 46.781 18.359 1 19.53 13 ASP B N 1
ATOM 5565 C CA . ASP B 1 13 ? 72.062 48.094 18.594 1 19.53 13 ASP B CA 1
ATOM 5566 C C . ASP B 1 13 ? 71 48.438 17.578 1 19.53 13 ASP B C 1
ATOM 5568 O O . ASP B 1 13 ? 70.25 49.438 17.734 1 19.53 13 ASP B O 1
ATOM 5572 N N . ARG B 1 14 ? 71.125 48.062 16.344 1 20.8 14 ARG B N 1
ATOM 5573 C CA . ARG B 1 14 ? 70.688 49.062 15.352 1 20.8 14 ARG B CA 1
ATOM 5574 C C . ARG B 1 14 ? 69.25 49.438 15.562 1 20.8 14 ARG B C 1
ATOM 5576 O O . ARG B 1 14 ? 68.438 48.625 16.016 1 20.8 14 ARG B O 1
ATOM 5583 N N . ARG B 1 15 ? 68.875 50.75 15.188 1 21.67 15 ARG B N 1
ATOM 5584 C CA . ARG B 1 15 ? 68 51.906 15.234 1 21.67 15 ARG B CA 1
ATOM 5585 C C . ARG B 1 15 ? 66.688 51.625 14.539 1 21.67 15 ARG B C 1
ATOM 5587 O O . ARG B 1 15 ? 66.688 50.969 13.492 1 21.67 15 ARG B O 1
ATOM 5594 N N . GLU B 1 16 ? 65.438 51.781 15.008 1 20.38 16 GLU B N 1
ATOM 5595 C CA . GLU B 1 16 ? 64.062 51.344 14.977 1 20.38 16 GLU B CA 1
ATOM 5596 C C . GLU B 1 16 ? 63.281 52 13.852 1 20.38 16 GLU B C 1
ATOM 5598 O O . GLU B 1 16 ? 62.531 52.938 14.102 1 20.38 16 GLU B O 1
ATOM 5603 N N . GLY B 1 17 ? 64 52.406 12.703 1 20.38 17 GLY B N 1
ATOM 5604 C CA . GLY B 1 17 ? 63.406 53.438 11.875 1 20.38 17 GLY B CA 1
ATOM 5605 C C . GLY B 1 17 ? 61.969 53.125 11.5 1 20.38 17 GLY B C 1
ATOM 5606 O O . GLY B 1 17 ? 61.594 51.969 11.43 1 20.38 17 GLY B O 1
ATOM 5607 N N . GLN B 1 18 ? 61.062 54.125 11.734 1 21.41 18 GLN B N 1
ATOM 5608 C CA . GLN B 1 18 ? 59.625 54.219 11.742 1 21.41 18 GLN B CA 1
ATOM 5609 C C . GLN B 1 18 ? 59.031 54 10.352 1 21.41 18 GLN B C 1
ATOM 5611 O O . GLN B 1 18 ? 59.25 54.781 9.438 1 21.41 18 GLN B O 1
ATOM 5616 N N . VAL B 1 19 ? 59.375 52.969 9.742 1 20.53 19 VAL B N 1
ATOM 5617 C CA . VAL B 1 19 ? 59.031 52.812 8.328 1 20.53 19 VAL B CA 1
ATOM 5618 C C . VAL B 1 19 ? 57.562 53.125 8.117 1 20.53 19 VAL B C 1
ATOM 5620 O O . VAL B 1 19 ? 56.688 52.469 8.695 1 20.53 19 VAL B O 1
ATOM 5623 N N . ARG B 1 20 ? 57.281 54.406 7.918 1 22.58 20 ARG B N 1
ATOM 5624 C CA . ARG B 1 20 ? 55.969 55.031 7.586 1 22.58 20 ARG B CA 1
ATOM 5625 C C . ARG B 1 20 ? 55.312 54.281 6.445 1 22.58 20 ARG B C 1
ATOM 5627 O O . ARG B 1 20 ? 55.844 54.188 5.348 1 22.58 20 ARG B O 1
ATOM 5634 N N . VAL B 1 21 ? 54.781 53.219 6.68 1 21.53 21 VAL B N 1
ATOM 5635 C CA . VAL B 1 21 ? 54.156 52.344 5.699 1 21.53 21 VAL B CA 1
ATOM 5636 C C . VAL B 1 21 ? 53.094 53.125 4.934 1 21.53 21 VAL B C 1
ATOM 5638 O O . VAL B 1 21 ? 52.156 53.688 5.535 1 21.53 21 VAL B O 1
ATOM 5641 N N . SER B 1 22 ? 53.5 53.844 3.959 1 21.97 22 SER B N 1
ATOM 5642 C CA . SER B 1 22 ? 52.688 54.719 3.152 1 21.97 22 SER B CA 1
ATOM 5643 C C . SER B 1 22 ? 51.344 54.094 2.818 1 21.97 22 SER B C 1
ATOM 5645 O O . SER B 1 22 ? 51.219 52.875 2.725 1 21.97 22 SER B O 1
ATOM 5647 N N . PRO B 1 23 ? 50.281 54.938 2.896 1 23.27 23 PRO B N 1
ATOM 5648 C CA . PRO B 1 23 ? 48.875 54.562 2.809 1 23.27 23 PRO B CA 1
ATOM 5649 C C . PRO B 1 23 ? 48.531 53.781 1.537 1 23.27 23 PRO B C 1
ATOM 5651 O O . PRO B 1 23 ? 49.031 54.125 0.458 1 23.27 23 PRO B O 1
ATOM 5654 N N . VAL B 1 24 ? 48.594 52.531 1.594 1 22.34 24 VAL B N 1
ATOM 5655 C CA . VAL B 1 24 ? 48.344 51.719 0.424 1 22.34 24 VAL B CA 1
ATOM 5656 C C . VAL B 1 24 ? 47.188 52.281 -0.38 1 22.34 24 VAL B C 1
ATOM 5658 O O . VAL B 1 24 ? 46.125 52.625 0.177 1 22.34 24 VAL B O 1
ATOM 5661 N N . ALA B 1 25 ? 47.469 52.938 -1.44 1 24.55 25 ALA B N 1
ATOM 5662 C CA . ALA B 1 25 ? 46.625 53.562 -2.473 1 24.55 25 ALA B CA 1
ATOM 5663 C C . ALA B 1 25 ? 45.375 52.719 -2.736 1 24.55 25 ALA B C 1
ATOM 5665 O O . ALA B 1 25 ? 45.406 51.5 -2.643 1 24.55 25 ALA B O 1
ATOM 5666 N N . THR B 1 26 ? 44.25 53.281 -2.666 1 23.77 26 THR B N 1
ATOM 5667 C CA . THR B 1 26 ? 42.844 52.938 -2.877 1 23.77 26 THR B CA 1
ATOM 5668 C C . THR B 1 26 ? 42.688 52.156 -4.191 1 23.77 26 THR B C 1
ATOM 5670 O O . THR B 1 26 ? 42.875 52.75 -5.27 1 23.77 26 THR B O 1
ATOM 5673 N N . ILE B 1 27 ? 43.281 50.969 -4.281 1 26.75 27 ILE B N 1
ATOM 5674 C CA . ILE B 1 27 ? 43.188 50.344 -5.59 1 26.75 27 ILE B CA 1
ATOM 5675 C C . ILE B 1 27 ? 41.75 50.406 -6.094 1 26.75 27 ILE B C 1
ATOM 5677 O O . ILE B 1 27 ? 40.812 49.938 -5.41 1 26.75 27 ILE B O 1
ATOM 5681 N N . SER B 1 28 ? 41.469 51.344 -6.938 1 24.91 28 SER B N 1
ATOM 5682 C CA . SER B 1 28 ? 40.219 51.562 -7.621 1 24.91 28 SER B CA 1
ATOM 5683 C C . SER B 1 28 ? 39.625 50.281 -8.164 1 24.91 28 SER B C 1
ATOM 5685 O O . SER B 1 28 ? 40.281 49.594 -8.953 1 24.91 28 SER B O 1
ATOM 5687 N N . THR B 1 29 ? 38.938 49.5 -7.371 1 28.44 29 THR B N 1
ATOM 5688 C CA . THR B 1 29 ? 38.281 48.219 -7.41 1 28.44 29 THR B CA 1
ATOM 5689 C C . THR B 1 29 ? 37.438 48.062 -8.672 1 28.44 29 THR B C 1
ATOM 5691 O O . THR B 1 29 ? 36.625 47.125 -8.789 1 28.44 29 THR B O 1
ATOM 5694 N N . ASP B 1 30 ? 37.5 49.031 -9.555 1 27.42 30 ASP B N 1
ATOM 5695 C CA . ASP B 1 30 ? 36.469 49.125 -10.594 1 27.42 30 ASP B CA 1
ATOM 5696 C C . ASP B 1 30 ? 36.594 48 -11.602 1 27.42 30 ASP B C 1
ATOM 5698 O O . ASP B 1 30 ? 35.688 47.719 -12.375 1 27.42 30 ASP B O 1
ATOM 5702 N N . SER B 1 31 ? 37.844 47.812 -12.148 1 30.91 31 SER B N 1
ATOM 5703 C CA . SER B 1 31 ? 37.75 47.281 -13.508 1 30.91 31 SER B CA 1
ATOM 5704 C C . SER B 1 31 ? 37.438 45.781 -13.5 1 30.91 31 SER B C 1
ATOM 5706 O O . SER B 1 31 ? 38.156 45 -12.891 1 30.91 31 SER B O 1
ATOM 5708 N N . ALA B 1 32 ? 36.188 45.438 -13.844 1 37.28 32 ALA B N 1
ATOM 5709 C CA . ALA B 1 32 ? 35.656 44.062 -14.07 1 37.28 32 ALA B CA 1
ATOM 5710 C C . ALA B 1 32 ? 36.656 43.25 -14.883 1 37.28 32 ALA B C 1
ATOM 5712 O O . ALA B 1 32 ? 37.219 43.719 -15.867 1 37.28 32 ALA B O 1
ATOM 5713 N N . PRO B 1 33 ? 37.281 42.25 -14.281 1 39.47 33 PRO B N 1
ATOM 5714 C CA . PRO B 1 33 ? 38.281 41.562 -15.07 1 39.47 33 PRO B CA 1
ATOM 5715 C C . PRO B 1 33 ? 37.844 41.281 -16.5 1 39.47 33 PRO B C 1
ATOM 5717 O O . PRO B 1 33 ? 36.625 41.156 -16.75 1 39.47 33 PRO B O 1
ATOM 5720 N N . SER B 1 34 ? 38.562 41.656 -17.438 1 37.66 34 SER B N 1
ATOM 5721 C CA . SER B 1 34 ? 38.156 41.594 -18.844 1 37.66 34 SER B CA 1
ATOM 5722 C C . SER B 1 34 ? 37.75 40.156 -19.234 1 37.66 34 SER B C 1
ATOM 5724 O O . SER B 1 34 ? 38.094 39.219 -18.531 1 37.66 34 SER B O 1
ATOM 5726 N N . ASN B 1 35 ? 36.812 39.938 -20.234 1 36.91 35 ASN B N 1
ATOM 5727 C CA . ASN B 1 35 ? 36.281 38.688 -20.797 1 36.91 35 ASN B CA 1
ATOM 5728 C C . ASN B 1 35 ? 37.438 37.719 -21.125 1 36.91 35 ASN B C 1
ATOM 5730 O O . ASN B 1 35 ? 37.219 36.5 -21.156 1 36.91 35 ASN B O 1
ATOM 5734 N N . ALA B 1 36 ? 38.562 38.219 -21.453 1 41.47 36 ALA B N 1
ATOM 5735 C CA . ALA B 1 36 ? 39.719 37.438 -21.844 1 41.47 36 ALA B CA 1
ATOM 5736 C C . ALA B 1 36 ? 40.312 36.656 -20.656 1 41.47 36 ALA B C 1
ATOM 5738 O O . ALA B 1 36 ? 40.719 35.5 -20.797 1 41.47 36 ALA B O 1
ATOM 5739 N N . THR B 1 37 ? 40.438 37.406 -19.609 1 37.94 37 THR B N 1
ATOM 5740 C CA . THR B 1 37 ? 41.031 36.781 -18.438 1 37.94 37 THR B CA 1
ATOM 5741 C C . THR B 1 37 ? 40.125 35.656 -17.891 1 37.94 37 THR B C 1
ATOM 5743 O O . THR B 1 37 ? 40.625 34.625 -17.453 1 37.94 37 THR B O 1
ATOM 5746 N N . LEU B 1 38 ? 38.844 36.031 -17.906 1 39.72 38 LEU B N 1
ATOM 5747 C CA . LEU B 1 38 ? 37.906 34.969 -17.484 1 39.72 38 LEU B CA 1
ATOM 5748 C C . LEU B 1 38 ? 38 33.75 -18.406 1 39.72 38 LEU B C 1
ATOM 5750 O O . LEU B 1 38 ? 37.938 32.625 -17.953 1 39.72 38 LEU B O 1
ATOM 5754 N N . THR B 1 39 ? 38.281 34 -19.766 1 42.19 39 THR B N 1
ATOM 5755 C CA . THR B 1 39 ? 38.5 32.938 -20.75 1 42.19 39 THR B CA 1
ATOM 5756 C C . THR B 1 39 ? 39.781 32.188 -20.438 1 42.19 39 THR B C 1
ATOM 5758 O O . THR B 1 39 ? 39.844 30.953 -20.578 1 42.19 39 THR B O 1
ATOM 5761 N N . ALA B 1 40 ? 40.812 32.844 -20.016 1 39.38 40 ALA B N 1
ATOM 5762 C CA . ALA B 1 40 ? 42.094 32.219 -19.75 1 39.38 40 ALA B CA 1
ATOM 5763 C C . ALA B 1 40 ? 42 31.312 -18.516 1 39.38 40 ALA B C 1
ATOM 5765 O O . ALA B 1 40 ? 42.594 30.219 -18.5 1 39.38 40 ALA B O 1
ATOM 5766 N N . ILE B 1 41 ? 41.375 31.781 -17.469 1 39 41 ILE B N 1
ATOM 5767 C CA . ILE B 1 41 ? 41.219 30.938 -16.281 1 39 41 ILE B CA 1
ATOM 5768 C C . ILE B 1 41 ? 40.406 29.688 -16.641 1 39 41 ILE B C 1
ATOM 5770 O O . ILE B 1 41 ? 40.75 28.594 -16.188 1 39 41 ILE B O 1
ATOM 5774 N N . ARG B 1 42 ? 39.438 29.891 -17.578 1 37.78 42 ARG B N 1
ATOM 5775 C CA . ARG B 1 42 ? 38.625 28.766 -18.047 1 37.78 42 ARG B CA 1
ATOM 5776 C C . ARG B 1 42 ? 39.531 27.734 -18.75 1 37.78 42 ARG B C 1
ATOM 5778 O O . ARG B 1 42 ? 39.25 26.547 -18.734 1 37.78 42 ARG B O 1
ATOM 5785 N N . ARG B 1 43 ? 40.5 28.203 -19.453 1 40.09 43 ARG B N 1
ATOM 5786 C CA . ARG B 1 43 ? 41.344 27.328 -20.234 1 40.09 43 ARG B CA 1
ATOM 5787 C C . ARG B 1 43 ? 42.156 26.391 -19.328 1 40.09 43 ARG B C 1
ATOM 5789 O O . ARG B 1 43 ? 42.656 25.375 -19.781 1 40.09 43 ARG B O 1
ATOM 5796 N N . HIS B 1 44 ? 42.688 26.953 -18.266 1 35.56 44 HIS B N 1
ATOM 5797 C CA . HIS B 1 44 ? 43.562 26.125 -17.469 1 35.56 44 HIS B CA 1
ATOM 5798 C C . HIS B 1 44 ? 42.781 25.266 -16.469 1 35.56 44 HIS B C 1
ATOM 5800 O O . HIS B 1 44 ? 43.375 24.562 -15.656 1 35.56 44 HIS B O 1
ATOM 5806 N N . LEU B 1 45 ? 41.531 25.641 -16.219 1 33.56 45 LEU B N 1
ATOM 5807 C CA . LEU B 1 45 ? 40.781 24.734 -15.359 1 33.56 45 LEU B CA 1
ATOM 5808 C C . LEU B 1 45 ? 40.625 23.375 -16.031 1 33.56 45 LEU B C 1
ATOM 5810 O O . LEU B 1 45 ? 40.438 23.297 -17.25 1 33.56 45 LEU B O 1
ATOM 5814 N N . PRO B 1 46 ? 41.219 22.328 -15.398 1 33.41 46 PRO B N 1
ATOM 5815 C CA . PRO B 1 46 ? 41.031 21.031 -16.062 1 33.41 46 PRO B CA 1
ATOM 5816 C C . PRO B 1 46 ? 39.625 20.859 -16.625 1 33.41 46 PRO B C 1
ATOM 5818 O O . PRO B 1 46 ? 38.688 21.469 -16.141 1 33.41 46 PRO B O 1
ATOM 5821 N N . ALA B 1 47 ? 39.594 20.172 -17.828 1 31.69 47 ALA B N 1
ATOM 5822 C CA . ALA B 1 47 ? 38.375 19.969 -18.625 1 31.69 47 ALA B CA 1
ATOM 5823 C C . ALA B 1 47 ? 37.219 19.516 -17.766 1 31.69 47 ALA B C 1
ATOM 5825 O O . ALA B 1 47 ? 36.062 19.922 -18 1 31.69 47 ALA B O 1
ATOM 5826 N N . PHE B 1 48 ? 37.531 18.75 -16.797 1 31.36 48 PHE B N 1
ATOM 5827 C CA . PHE B 1 48 ? 36.438 18.078 -16.094 1 31.36 48 PHE B CA 1
ATOM 5828 C C . PHE B 1 48 ? 35.688 19.062 -15.211 1 31.36 48 PHE B C 1
ATOM 5830 O O . PHE B 1 48 ? 34.5 18.844 -14.875 1 31.36 48 PHE B O 1
ATOM 5837 N N . VAL B 1 49 ? 36.281 20.109 -14.648 1 32.31 49 VAL B N 1
ATOM 5838 C CA . VAL B 1 49 ? 35.594 21.125 -13.859 1 32.31 49 VAL B CA 1
ATOM 5839 C C . VAL B 1 49 ? 34.781 22.016 -14.781 1 32.31 49 VAL B C 1
ATOM 5841 O O . VAL B 1 49 ? 33.875 22.734 -14.328 1 32.31 49 VAL B O 1
ATOM 5844 N N . ARG B 1 50 ? 35.281 22.234 -15.984 1 33.5 50 ARG B N 1
ATOM 5845 C CA . ARG B 1 50 ? 34.594 23.109 -16.938 1 33.5 50 ARG B CA 1
ATOM 5846 C C . ARG B 1 50 ? 33.188 22.578 -17.25 1 33.5 50 ARG B C 1
ATOM 5848 O O . ARG B 1 50 ? 32.281 23.344 -17.594 1 33.5 50 ARG B O 1
ATOM 5855 N N . GLU B 1 51 ? 33.156 21.234 -17.375 1 31.12 51 GLU B N 1
ATOM 5856 C CA . GLU B 1 51 ? 31.875 20.641 -17.766 1 31.12 51 GLU B CA 1
ATOM 5857 C C . GLU B 1 51 ? 30.875 20.688 -16.625 1 31.12 51 GLU B C 1
ATOM 5859 O O . GLU B 1 51 ? 29.719 20.266 -16.781 1 31.12 51 GLU B O 1
ATOM 5864 N N . ALA B 1 52 ? 31.281 21.047 -15.453 1 30.81 52 ALA B N 1
ATOM 5865 C CA . ALA B 1 52 ? 30.297 21.234 -14.383 1 30.81 52 ALA B CA 1
ATOM 5866 C C . ALA B 1 52 ? 29.469 22.5 -14.625 1 30.81 52 ALA B C 1
ATOM 5868 O O . ALA B 1 52 ? 28.828 23.016 -13.695 1 30.81 52 ALA B O 1
ATOM 5869 N N . LEU B 1 53 ? 29.797 23.188 -15.648 1 30.78 53 LEU B N 1
ATOM 5870 C CA . LEU B 1 53 ? 29.031 24.406 -15.867 1 30.78 53 LEU B CA 1
ATOM 5871 C C . LEU B 1 53 ? 27.547 24.109 -15.93 1 30.78 53 LEU B C 1
ATOM 5873 O O . LEU B 1 53 ? 27.141 23 -16.297 1 30.78 53 LEU B O 1
ATOM 5877 N N . PRO B 1 54 ? 26.766 25.094 -15.578 1 33.75 54 PRO B N 1
ATOM 5878 C CA . PRO B 1 54 ? 25.312 25.078 -15.391 1 33.75 54 PRO B CA 1
ATOM 5879 C C . PRO B 1 54 ? 24.578 24.406 -16.547 1 33.75 54 PRO B C 1
ATOM 5881 O O . PRO B 1 54 ? 25.078 24.375 -17.672 1 33.75 54 PRO B O 1
ATOM 5884 N N . PHE B 1 55 ? 23.531 23.5 -16.203 1 33.28 55 PHE B N 1
ATOM 5885 C CA . PHE B 1 55 ? 22.578 22.625 -16.891 1 33.28 55 PHE B CA 1
ATOM 5886 C C . PHE B 1 55 ? 21.922 23.359 -18.062 1 33.28 55 PHE B C 1
ATOM 5888 O O . PHE B 1 55 ? 20.828 23.922 -17.906 1 33.28 55 PHE B O 1
ATOM 5895 N N . SER B 1 56 ? 22.656 24.188 -18.719 1 32.44 56 SER B N 1
ATOM 5896 C CA . SER B 1 56 ? 21.938 24.641 -19.906 1 32.44 56 SER B CA 1
ATOM 5897 C C . SER B 1 56 ? 21.484 23.453 -20.75 1 32.44 56 SER B C 1
ATOM 5899 O O . SER B 1 56 ? 21.125 23.625 -21.922 1 32.44 56 SER B O 1
ATOM 5901 N N . GLY B 1 57 ? 21.844 22.266 -20.484 1 33.81 57 GLY B N 1
ATOM 5902 C CA . GLY B 1 57 ? 21.781 21.031 -21.25 1 33.81 57 GLY B CA 1
ATOM 5903 C C . GLY B 1 57 ? 20.359 20.562 -21.5 1 33.81 57 GLY B C 1
ATOM 5904 O O . GLY B 1 57 ? 20.141 19.453 -21.984 1 33.81 57 GLY B O 1
ATOM 5905 N N . VAL B 1 58 ? 19.406 21.141 -20.938 1 38.97 58 VAL B N 1
ATOM 5906 C CA . VAL B 1 58 ? 18.078 20.625 -21.25 1 38.97 58 VAL B CA 1
ATOM 5907 C C . VAL B 1 58 ? 17.812 20.766 -22.75 1 38.97 58 VAL B C 1
ATOM 5909 O O . VAL B 1 58 ? 16.906 20.125 -23.281 1 38.97 58 VAL B O 1
ATOM 5912 N N . LYS B 1 59 ? 18.5 21.688 -23.438 1 38.28 59 LYS B N 1
ATOM 5913 C CA . LYS B 1 59 ? 18.156 21.938 -24.844 1 38.28 59 LYS B CA 1
ATOM 5914 C C . LYS B 1 59 ? 18.469 20.719 -25.703 1 38.28 59 LYS B C 1
ATOM 5916 O O . LYS B 1 59 ? 17.797 20.5 -26.734 1 38.28 59 LYS B O 1
ATOM 5921 N N . ILE B 1 60 ? 19.484 20.062 -25.422 1 40.09 60 ILE B N 1
ATOM 5922 C CA . ILE B 1 60 ? 19.969 19.078 -26.391 1 40.09 60 ILE B CA 1
ATOM 5923 C C . ILE B 1 60 ? 19.062 17.844 -26.375 1 40.09 60 ILE B C 1
ATOM 5925 O O . ILE B 1 60 ? 19.016 17.094 -27.344 1 40.09 60 ILE B O 1
ATOM 5929 N N . LEU B 1 61 ? 18.562 17.531 -25.219 1 49.81 61 LEU B N 1
ATOM 5930 C CA . LEU B 1 61 ? 17.75 16.328 -25.312 1 49.81 61 LEU B CA 1
ATOM 5931 C C . LEU B 1 61 ? 16.453 16.594 -26.047 1 49.81 61 LEU B C 1
ATOM 5933 O O . LEU B 1 61 ? 15.664 15.672 -26.297 1 49.81 61 LEU B O 1
ATOM 5937 N N . ALA B 1 62 ? 16.109 17.875 -26.234 1 47.75 62 ALA B N 1
ATOM 5938 C CA . ALA B 1 62 ? 14.812 18.094 -26.875 1 47.75 62 ALA B CA 1
ATOM 5939 C C . ALA B 1 62 ? 14.859 17.719 -28.359 1 47.75 62 ALA B C 1
ATOM 5941 O O . ALA B 1 62 ? 14.781 18.578 -29.234 1 47.75 62 ALA B O 1
ATOM 5942 N N . SER B 1 63 ? 15.805 17.031 -28.703 1 54.38 63 SER B N 1
ATOM 5943 C CA . SER B 1 63 ? 15.5 16.406 -29.984 1 54.38 63 SER B CA 1
ATOM 5944 C C . SER B 1 63 ? 14.055 15.93 -30.031 1 54.38 63 SER B C 1
ATOM 5946 O O . SER B 1 63 ? 13.43 15.711 -29 1 54.38 63 SER B O 1
ATOM 5948 N N . ASP B 1 64 ? 13.383 15.977 -31.141 1 72.12 64 ASP B N 1
ATOM 5949 C CA . ASP B 1 64 ? 11.992 15.688 -31.484 1 72.12 64 ASP B CA 1
ATOM 5950 C C . ASP B 1 64 ? 11.57 14.32 -30.953 1 72.12 64 ASP B C 1
ATOM 5952 O O . ASP B 1 64 ? 12.07 13.289 -31.406 1 72.12 64 ASP B O 1
ATOM 5956 N N . LEU B 1 65 ? 11.305 14.18 -29.625 1 89.81 65 LEU B N 1
ATOM 5957 C CA . LEU B 1 65 ? 10.812 12.961 -29 1 89.81 65 LEU B CA 1
ATOM 5958 C C . LEU B 1 65 ? 9.367 12.688 -29.406 1 89.81 65 LEU B C 1
ATOM 5960 O O . LEU B 1 65 ? 8.703 11.852 -28.797 1 89.81 65 LEU B O 1
ATOM 5964 N N . ASP B 1 66 ? 9 13.375 -30.391 1 92.12 66 ASP B N 1
ATOM 5965 C CA . ASP B 1 66 ? 7.641 13.133 -30.875 1 92.12 66 ASP B CA 1
ATOM 5966 C C . ASP B 1 66 ? 7.523 11.742 -31.5 1 92.12 66 ASP B C 1
ATOM 5968 O O . ASP B 1 66 ? 8.469 11.25 -32.125 1 92.12 66 ASP B O 1
ATOM 5972 N N . PHE B 1 67 ? 6.438 11.102 -31.25 1 95.94 67 PHE B N 1
ATOM 5973 C CA . PHE B 1 67 ? 6.227 9.75 -31.766 1 95.94 67 PHE B CA 1
ATOM 5974 C C . PHE B 1 67 ? 4.742 9.484 -31.984 1 95.94 67 PHE B C 1
ATOM 5976 O O . PHE B 1 67 ? 3.895 10.273 -31.562 1 95.94 67 PHE B O 1
ATOM 5983 N N . ASP B 1 68 ? 4.512 8.414 -32.688 1 96.44 68 ASP B N 1
ATOM 5984 C CA . ASP B 1 68 ? 3.145 7.992 -32.969 1 96.44 68 ASP B CA 1
ATOM 5985 C C . ASP B 1 68 ? 2.613 7.066 -31.891 1 96.44 68 ASP B C 1
ATOM 5987 O O . ASP B 1 68 ? 3.121 5.957 -31.703 1 96.44 68 ASP B O 1
ATOM 5991 N N . SER B 1 69 ? 1.553 7.477 -31.219 1 96.25 69 SER B N 1
ATOM 5992 C CA . SER B 1 69 ? 1.009 6.742 -30.078 1 96.25 69 SER B CA 1
ATOM 5993 C C . SER B 1 69 ? 0.447 5.391 -30.516 1 96.25 69 SER B C 1
ATOM 5995 O O . SER B 1 69 ? 0.509 4.418 -29.766 1 96.25 69 SER B O 1
ATOM 5997 N N . GLU B 1 70 ? -0.171 5.328 -31.656 1 95.38 70 GLU B N 1
ATOM 5998 C CA . GLU B 1 70 ? -0.703 4.066 -32.156 1 95.38 70 GLU B CA 1
ATOM 5999 C C . GLU B 1 70 ? 0.417 3.066 -32.438 1 95.38 70 GLU B C 1
ATOM 6001 O O . GLU B 1 70 ? 0.292 1.881 -32.125 1 95.38 70 GLU B O 1
ATOM 6006 N N . LEU B 1 71 ? 1.434 3.568 -33.094 1 96.81 71 LEU B N 1
ATOM 6007 C CA . LEU B 1 71 ? 2.59 2.713 -33.344 1 96.81 71 LEU B CA 1
ATOM 6008 C C . LEU B 1 71 ? 3.191 2.217 -32.031 1 96.81 71 LEU B C 1
ATOM 6010 O O . LEU B 1 71 ? 3.607 1.061 -31.938 1 96.81 71 LEU B O 1
ATOM 6014 N N . MET B 1 72 ? 3.248 3.059 -31.047 1 97.88 72 MET B N 1
ATOM 6015 C CA . MET B 1 72 ? 3.76 2.662 -29.734 1 97.88 72 MET B CA 1
ATOM 6016 C C . MET B 1 72 ? 2.879 1.584 -29.109 1 97.88 72 MET B C 1
ATOM 6018 O O . MET B 1 72 ? 3.387 0.613 -28.547 1 97.88 72 MET B O 1
ATOM 6022 N N . TRP B 1 73 ? 1.565 1.788 -29.188 1 97.06 73 TRP B N 1
ATOM 6023 C CA . TRP B 1 73 ? 0.64 0.792 -28.672 1 97.06 73 TRP B CA 1
ATOM 6024 C C . TRP B 1 73 ? 0.88 -0.57 -29.312 1 97.06 73 TRP B C 1
ATOM 6026 O O . TRP B 1 73 ? 0.947 -1.587 -28.609 1 97.06 73 TRP B O 1
ATOM 6036 N N . ARG B 1 74 ? 1.085 -0.623 -30.594 1 95.81 74 ARG B N 1
ATOM 6037 C CA . ARG B 1 74 ? 1.301 -1.863 -31.328 1 95.81 74 ARG B CA 1
ATOM 6038 C C . ARG B 1 74 ? 2.631 -2.502 -30.938 1 95.81 74 ARG B C 1
ATOM 6040 O O . ARG B 1 74 ? 2.785 -3.723 -31.031 1 95.81 74 ARG B O 1
ATOM 6047 N N . THR B 1 75 ? 3.545 -1.607 -30.578 1 96.5 75 THR B N 1
ATOM 6048 C CA . THR B 1 75 ? 4.852 -2.09 -30.141 1 96.5 75 THR B CA 1
ATOM 6049 C C . THR B 1 75 ? 4.766 -2.699 -28.734 1 96.5 75 THR B C 1
ATOM 6051 O O . THR B 1 75 ? 5.473 -3.664 -28.438 1 96.5 75 THR B O 1
ATOM 6054 N N . LEU B 1 76 ? 3.879 -2.227 -27.891 1 96.94 76 LEU B N 1
ATOM 6055 C CA . LEU B 1 76 ? 3.713 -2.701 -26.531 1 96.94 76 LEU B CA 1
ATOM 6056 C C . LEU B 1 76 ? 2.836 -3.947 -26.484 1 96.94 76 LEU B C 1
ATOM 6058 O O . LEU B 1 76 ? 3.133 -4.898 -25.75 1 96.94 76 LEU B O 1
ATOM 6062 N N . ASP B 1 77 ? 1.681 -3.887 -27.172 1 92.31 77 ASP B N 1
ATOM 6063 C CA . ASP B 1 77 ? 0.724 -4.988 -27.188 1 92.31 77 ASP B CA 1
ATOM 6064 C C . ASP B 1 77 ? 0.825 -5.773 -28.5 1 92.31 77 ASP B C 1
ATOM 6066 O O . ASP B 1 77 ? -0.061 -5.684 -29.359 1 92.31 77 ASP B O 1
ATOM 6070 N N . VAL B 1 78 ? 1.744 -6.68 -28.656 1 85.62 78 VAL B N 1
ATOM 6071 C CA . VAL B 1 78 ? 2.199 -7.234 -29.922 1 85.62 78 VAL B CA 1
ATOM 6072 C C . VAL B 1 78 ? 1.313 -8.414 -30.328 1 85.62 78 VAL B C 1
ATOM 6074 O O . VAL B 1 78 ? 1.199 -8.742 -31.5 1 85.62 78 VAL B O 1
ATOM 6077 N N . TYR B 1 79 ? 0.594 -8.953 -29.422 1 89.12 79 TYR B N 1
ATOM 6078 C CA . TYR B 1 79 ? -0.063 -10.211 -29.766 1 89.12 79 TYR B CA 1
ATOM 6079 C C . TYR B 1 79 ? -1.568 -10.016 -29.906 1 89.12 79 TYR B C 1
ATOM 6081 O O . TYR B 1 79 ? -2.197 -9.344 -29.094 1 89.12 79 TYR B O 1
ATOM 6089 N N . HIS B 1 80 ? -2.145 -10.516 -30.984 1 93 80 HIS B N 1
ATOM 6090 C CA . HIS B 1 80 ? -3.576 -10.664 -31.203 1 93 80 HIS B CA 1
ATOM 6091 C C . HIS B 1 80 ? -4.297 -9.328 -31.109 1 93 80 HIS B C 1
ATOM 6093 O O . HIS B 1 80 ? -5.266 -9.195 -30.344 1 93 80 HIS B O 1
ATOM 6099 N N . LEU B 1 81 ? -3.973 -8.398 -31.891 1 93.38 81 LEU B N 1
ATOM 6100 C CA . LEU B 1 81 ? -4.473 -7.031 -31.859 1 93.38 81 LEU B CA 1
ATOM 6101 C C . LEU B 1 81 ? -5.965 -6.988 -32.156 1 93.38 81 LEU B C 1
ATOM 6103 O O . LEU B 1 81 ? -6.703 -6.203 -31.562 1 93.38 81 LEU B O 1
ATOM 6107 N N . GLU B 1 82 ? -6.391 -7.801 -33.125 1 93.88 82 GLU B N 1
ATOM 6108 C CA . GLU B 1 82 ? -7.809 -7.809 -33.469 1 93.88 82 GLU B CA 1
ATOM 6109 C C . GLU B 1 82 ? -8.656 -8.328 -32.312 1 93.88 82 GLU B C 1
ATOM 6111 O O . GLU B 1 82 ? -9.766 -7.832 -32.094 1 93.88 82 GLU B O 1
ATOM 6116 N N . LEU B 1 83 ? -8.211 -9.359 -31.703 1 95.12 83 LEU B N 1
ATOM 6117 C CA . LEU B 1 83 ? -8.883 -9.875 -30.516 1 95.12 83 LEU B CA 1
ATOM 6118 C C . LEU B 1 83 ? -8.961 -8.805 -29.422 1 95.12 83 LEU B C 1
ATOM 6120 O O . LEU B 1 83 ? -10.008 -8.641 -28.781 1 95.12 83 LEU B O 1
ATOM 6124 N N . ARG B 1 84 ? -7.867 -8.125 -29.219 1 95.56 84 ARG B N 1
ATOM 6125 C CA . ARG B 1 84 ? -7.816 -7.059 -28.219 1 95.56 84 ARG B CA 1
ATOM 6126 C C . ARG B 1 84 ? -8.875 -6 -28.516 1 95.56 84 ARG B C 1
ATOM 6128 O O . ARG B 1 84 ? -9.578 -5.555 -27.594 1 95.56 84 ARG B O 1
ATOM 6135 N N . LYS B 1 85 ? -8.945 -5.59 -29.703 1 94.94 85 LYS B N 1
ATOM 6136 C CA . LYS B 1 85 ? -9.914 -4.559 -30.078 1 94.94 85 LYS B CA 1
ATOM 6137 C C . LYS B 1 85 ? -11.344 -5.012 -29.797 1 94.94 85 LYS B C 1
ATOM 6139 O O . LYS B 1 85 ? -12.148 -4.246 -29.266 1 94.94 85 LYS B O 1
ATOM 6144 N N . GLN B 1 86 ? -11.641 -6.242 -30.156 1 96.31 86 GLN B N 1
ATOM 6145 C CA . GLN B 1 86 ? -12.977 -6.781 -29.938 1 96.31 86 GLN B CA 1
ATOM 6146 C C . GLN B 1 86 ? -13.297 -6.863 -28.453 1 96.31 86 GLN B C 1
ATOM 6148 O O . GLN B 1 86 ? -14.391 -6.48 -28.031 1 96.31 86 GLN B O 1
ATOM 6153 N N . ALA B 1 87 ? -12.375 -7.367 -27.719 1 96.88 87 ALA B N 1
ATOM 6154 C CA . ALA B 1 87 ? -12.57 -7.512 -26.281 1 96.88 87 ALA B CA 1
ATOM 6155 C C . ALA B 1 87 ? -12.727 -6.152 -25.609 1 96.88 87 ALA B C 1
ATOM 6157 O O . ALA B 1 87 ? -13.586 -5.977 -24.734 1 96.88 87 ALA B O 1
ATOM 6158 N N . LEU B 1 88 ? -11.898 -5.215 -25.984 1 96.88 88 LEU B N 1
ATOM 6159 C CA . LEU B 1 88 ? -11.969 -3.871 -25.422 1 96.88 88 LEU B CA 1
ATOM 6160 C C . LEU B 1 88 ? -13.297 -3.205 -25.766 1 96.88 88 LEU B C 1
ATOM 6162 O O . LEU B 1 88 ? -13.859 -2.488 -24.938 1 96.88 88 LEU B O 1
ATOM 6166 N N . GLU B 1 89 ? -13.734 -3.406 -26.938 1 96.75 89 GLU B N 1
ATOM 6167 C CA . GLU B 1 89 ? -15.023 -2.852 -27.344 1 96.75 89 GLU B CA 1
ATOM 6168 C C . GLU B 1 89 ? -16.156 -3.396 -26.469 1 96.75 89 GLU B C 1
ATOM 6170 O O . GLU B 1 89 ? -17.031 -2.643 -26.031 1 96.75 89 GLU B O 1
ATOM 6175 N N . LEU B 1 90 ? -16.141 -4.645 -26.234 1 97.62 90 LEU B N 1
ATOM 6176 C CA . LEU B 1 90 ? -17.156 -5.25 -25.391 1 97.62 90 LEU B CA 1
ATOM 6177 C C . LEU B 1 90 ? -17.062 -4.703 -23.969 1 97.62 90 LEU B C 1
ATOM 6179 O O . LEU B 1 90 ? -18.078 -4.309 -23.391 1 97.62 90 LEU B O 1
ATOM 6183 N N . LEU B 1 91 ? -15.898 -4.672 -23.406 1 97.31 91 LEU B N 1
ATOM 6184 C CA . LEU B 1 91 ? -15.68 -4.227 -22.031 1 97.31 91 LEU B CA 1
ATOM 6185 C C . LEU B 1 91 ? -16.109 -2.768 -21.859 1 97.31 91 LEU B C 1
ATOM 6187 O O . LEU B 1 91 ? -16.562 -2.371 -20.797 1 97.31 91 LEU B O 1
ATOM 6191 N N . ALA B 1 92 ? -15.938 -1.967 -22.859 1 95.5 92 ALA B N 1
ATOM 6192 C CA . ALA B 1 92 ? -16.203 -0.532 -22.797 1 95.5 92 ALA B CA 1
ATOM 6193 C C . ALA B 1 92 ? -17.688 -0.239 -22.969 1 95.5 92 ALA B C 1
ATOM 6195 O O . ALA B 1 92 ? -18.203 0.753 -22.438 1 95.5 92 ALA B O 1
ATOM 6196 N N . ASN B 1 93 ? -18.438 -1.133 -23.641 1 95.38 93 ASN B N 1
ATOM 6197 C CA . ASN B 1 93 ? -19.75 -0.679 -24.109 1 95.38 93 ASN B CA 1
ATOM 6198 C C . ASN B 1 93 ? -20.875 -1.518 -23.516 1 95.38 93 ASN B C 1
ATOM 6200 O O . ASN B 1 93 ? -22.047 -1.104 -23.531 1 95.38 93 ASN B O 1
ATOM 6204 N N . 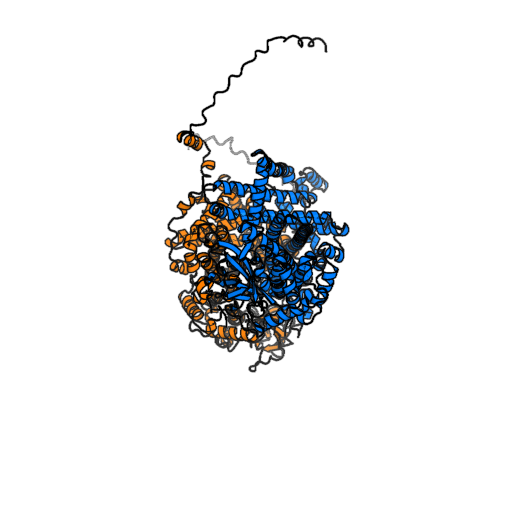ASP B 1 94 ? -20.562 -2.686 -23 1 96.56 94 ASP B N 1
ATOM 6205 C CA . ASP B 1 94 ? -21.625 -3.498 -22.406 1 96.56 94 ASP B CA 1
ATOM 6206 C C . ASP B 1 94 ? -22.125 -2.873 -21.109 1 96.56 94 ASP B C 1
ATOM 6208 O O . ASP B 1 94 ? -21.328 -2.469 -20.25 1 96.56 94 ASP B O 1
ATOM 6212 N N . PRO B 1 95 ? -23.438 -2.832 -20.891 1 95.81 95 PRO B N 1
ATOM 6213 C CA . PRO B 1 95 ? -24 -2.139 -19.719 1 95.81 95 PRO B CA 1
ATOM 6214 C C . PRO B 1 95 ? -23.609 -2.791 -18.406 1 95.81 95 PRO B C 1
ATOM 6216 O O . PRO B 1 95 ? -23.406 -2.094 -17.406 1 95.81 95 PRO B O 1
ATOM 6219 N N . LEU B 1 96 ? -23.562 -4.07 -18.359 1 96 96 LEU B N 1
ATOM 6220 C CA . LEU B 1 96 ? -23.188 -4.75 -17.125 1 96 96 LEU B CA 1
ATOM 6221 C C . LEU B 1 96 ? -21.703 -4.539 -16.828 1 96 96 LEU B C 1
ATOM 6223 O O . LEU B 1 96 ? -21.312 -4.457 -15.664 1 96 96 LEU B O 1
ATOM 6227 N N . LEU B 1 97 ? -20.938 -4.441 -17.891 1 96.56 97 LEU B N 1
ATOM 6228 C CA . LEU B 1 97 ? -19.5 -4.281 -17.734 1 96.56 97 LEU B CA 1
ATOM 6229 C C . LEU B 1 97 ? -19.141 -2.824 -17.469 1 96.56 97 LEU B C 1
ATOM 6231 O O . LEU B 1 97 ? -17.984 -2.51 -17.156 1 96.56 97 LEU B O 1
ATOM 6235 N N . ALA B 1 98 ? -20.125 -1.943 -17.484 1 93.81 98 ALA B N 1
ATOM 6236 C CA . ALA B 1 98 ? -19.922 -0.541 -17.125 1 93.81 98 ALA B CA 1
ATOM 6237 C C . ALA B 1 98 ? -19.672 -0.385 -15.633 1 93.81 98 ALA B C 1
ATOM 6239 O O . ALA B 1 98 ? -19.094 0.617 -15.195 1 93.81 98 ALA B O 1
ATOM 6240 N N . ILE B 1 99 ? -20.047 -1.385 -14.828 1 92.62 99 ILE B N 1
ATOM 6241 C CA . ILE B 1 99 ? -19.812 -1.376 -13.383 1 92.62 99 ILE B CA 1
ATOM 6242 C C . ILE B 1 99 ? -18.391 -1.818 -13.094 1 92.62 99 ILE B C 1
ATOM 6244 O O . ILE B 1 99 ? -18.078 -3.012 -13.133 1 92.62 99 ILE B O 1
ATOM 6248 N N . LYS B 1 100 ? -17.547 -0.856 -12.734 1 91.5 100 LYS B N 1
ATOM 6249 C CA . LYS B 1 100 ? -16.141 -1.167 -12.594 1 91.5 100 LYS B CA 1
ATOM 6250 C C . LYS B 1 100 ? -15.805 -1.573 -11.164 1 91.5 100 LYS B C 1
ATOM 6252 O O . LYS B 1 100 ? -14.758 -2.176 -10.906 1 91.5 100 LYS B O 1
ATOM 6257 N N . HIS B 1 101 ? -16.562 -1.177 -10.195 1 90.44 101 HIS B N 1
ATOM 6258 C CA . HIS B 1 101 ? -16.438 -1.629 -8.812 1 90.44 101 HIS B CA 1
ATOM 6259 C C . HIS B 1 101 ? -17.812 -1.761 -8.148 1 90.44 101 HIS B C 1
ATOM 6261 O O . HIS B 1 101 ? -18.797 -1.198 -8.633 1 90.44 101 HIS B O 1
ATOM 6267 N N . THR B 1 102 ? -17.797 -2.49 -7.047 1 91.38 102 THR B N 1
ATOM 6268 C CA . THR B 1 102 ? -19.078 -2.738 -6.391 1 91.38 102 THR B CA 1
ATOM 6269 C C . THR B 1 102 ? -19.031 -2.307 -4.93 1 91.38 102 THR B C 1
ATOM 6271 O O . THR B 1 102 ? -19.812 -2.801 -4.105 1 91.38 102 THR B O 1
ATOM 6274 N N . LEU B 1 103 ? -18.094 -1.46 -4.555 1 91.06 103 LEU B N 1
ATOM 6275 C CA . LEU B 1 103 ? -17.984 -0.976 -3.184 1 91.06 103 LEU B CA 1
ATOM 6276 C C . LEU B 1 103 ? -19.281 -0.336 -2.725 1 91.06 103 LEU B C 1
ATOM 6278 O O . LEU B 1 103 ? -19.938 0.375 -3.492 1 91.06 103 LEU B O 1
ATOM 6282 N N . GLY B 1 104 ? -19.672 -0.602 -1.535 1 88.19 104 GLY B N 1
ATOM 6283 C CA . GLY B 1 104 ? -20.875 -0.021 -0.968 1 88.19 104 GLY B CA 1
ATOM 6284 C C . GLY B 1 104 ? -22.109 -0.892 -1.16 1 88.19 104 GLY B C 1
ATOM 6285 O O . GLY B 1 104 ? -23.172 -0.6 -0.614 1 88.19 104 GLY B O 1
ATOM 6286 N N . ARG B 1 105 ? -21.969 -1.974 -1.971 1 91 105 ARG B N 1
ATOM 6287 C CA . ARG B 1 105 ? -23.047 -2.936 -2.17 1 91 105 ARG B CA 1
ATOM 6288 C C . ARG B 1 105 ? -22.906 -4.113 -1.21 1 91 105 ARG B C 1
ATOM 6290 O O . ARG B 1 105 ? -21.844 -4.348 -0.65 1 91 105 ARG B O 1
ATOM 6297 N N . SER B 1 106 ? -24.031 -4.82 -1.054 1 91.88 106 SER B N 1
ATOM 6298 C CA . SER B 1 106 ? -23.984 -6.02 -0.222 1 91.88 106 SER B CA 1
ATOM 6299 C C . SER B 1 106 ? -23.141 -7.117 -0.879 1 91.88 106 SER B C 1
ATOM 6301 O O . SER B 1 106 ? -22.953 -7.105 -2.096 1 91.88 106 SER B O 1
ATOM 6303 N N . ILE B 1 107 ? -22.688 -8.102 -0.123 1 92.69 107 ILE B N 1
ATOM 6304 C CA . ILE B 1 107 ? -21.828 -9.172 -0.611 1 92.69 107 ILE B CA 1
ATOM 6305 C C . ILE B 1 107 ? -22.562 -9.992 -1.668 1 92.69 107 ILE B C 1
ATOM 6307 O O . ILE B 1 107 ? -21.984 -10.367 -2.689 1 92.69 107 ILE B O 1
ATOM 6311 N N . ASP B 1 108 ? -23.844 -10.273 -1.458 1 94.25 108 ASP B N 1
ATOM 6312 C CA . ASP B 1 108 ? -24.625 -11.047 -2.41 1 94.25 108 ASP B CA 1
ATOM 6313 C C . ASP B 1 108 ? -24.75 -10.312 -3.744 1 94.25 108 ASP B C 1
ATOM 6315 O O . ASP B 1 108 ? -24.641 -10.93 -4.809 1 94.25 108 ASP B O 1
ATOM 6319 N N . GLU B 1 109 ? -24.953 -9.023 -3.662 1 95.25 109 GLU B N 1
ATOM 6320 C CA . GLU B 1 109 ? -25.047 -8.227 -4.883 1 95.25 109 GLU B CA 1
ATOM 6321 C C . GLU B 1 109 ? -23.719 -8.203 -5.633 1 95.25 109 GLU B C 1
ATOM 6323 O O . GLU B 1 109 ? -23.703 -8.266 -6.863 1 95.25 109 GLU B O 1
ATOM 6328 N N . GLN B 1 110 ? -22.672 -8.062 -4.91 1 95.56 110 GLN B N 1
ATOM 6329 C CA . GLN B 1 110 ? -21.344 -8.039 -5.516 1 95.56 110 GLN B CA 1
ATOM 6330 C C . GLN B 1 110 ? -21.062 -9.328 -6.27 1 95.56 110 GLN B C 1
ATOM 6332 O O . GLN B 1 110 ? -20.578 -9.305 -7.406 1 95.56 110 GLN B O 1
ATOM 6337 N N . ARG B 1 111 ? -21.359 -10.445 -5.668 1 97.19 111 ARG B N 1
ATOM 6338 C CA . ARG B 1 111 ? -21.109 -11.758 -6.258 1 97.19 111 ARG B CA 1
ATOM 6339 C C . ARG B 1 111 ? -22.016 -12 -7.457 1 97.19 111 ARG B C 1
ATOM 6341 O O . ARG B 1 111 ? -21.578 -12.547 -8.469 1 97.19 111 ARG B O 1
ATOM 6348 N N . ASP B 1 112 ? -23.25 -11.547 -7.328 1 97.5 112 ASP B N 1
ATOM 6349 C CA . ASP B 1 112 ? -24.219 -11.688 -8.414 1 97.5 112 ASP B CA 1
ATOM 6350 C C . ASP B 1 112 ? -23.781 -10.891 -9.641 1 97.5 112 ASP B C 1
ATOM 6352 O O . ASP B 1 112 ? -23.797 -11.398 -10.766 1 97.5 112 ASP B O 1
ATOM 6356 N N . ILE B 1 113 ? -23.344 -9.664 -9.43 1 97.38 113 ILE B N 1
ATOM 6357 C CA . ILE B 1 113 ? -22.891 -8.805 -10.516 1 97.38 113 ILE B CA 1
ATOM 6358 C C . ILE B 1 113 ? -21.688 -9.43 -11.203 1 97.38 113 ILE B C 1
ATOM 6360 O O . ILE B 1 113 ? -21.609 -9.477 -12.43 1 97.38 113 ILE B O 1
ATOM 6364 N N . THR B 1 114 ? -20.781 -9.93 -10.469 1 97.81 114 THR B N 1
ATOM 6365 C CA . THR B 1 114 ? -19.516 -10.43 -10.992 1 97.81 114 THR B CA 1
ATOM 6366 C C . THR B 1 114 ? -19.734 -11.672 -11.844 1 97.81 114 THR B C 1
ATOM 6368 O O . THR B 1 114 ? -19.141 -11.812 -12.914 1 97.81 114 THR B O 1
ATOM 6371 N N . VAL B 1 115 ? -20.562 -12.609 -11.359 1 97.81 115 VAL B N 1
ATOM 6372 C CA . VAL B 1 115 ? -20.797 -13.82 -12.141 1 97.81 115 VAL B CA 1
ATOM 6373 C C . VAL B 1 115 ? -21.516 -13.469 -13.438 1 97.81 115 VAL B C 1
ATOM 6375 O O . VAL B 1 115 ? -21.25 -14.062 -14.484 1 97.81 115 VAL B O 1
ATOM 6378 N N . LYS B 1 116 ? -22.391 -12.484 -13.406 1 98.06 116 LYS B N 1
ATOM 6379 C CA . LYS B 1 116 ? -23.094 -12.031 -14.609 1 98.06 116 LYS B CA 1
ATOM 6380 C C . LYS B 1 116 ? -22.125 -11.367 -15.578 1 98.06 116 LYS B C 1
ATOM 6382 O O . LYS B 1 116 ? -22.234 -11.547 -16.797 1 98.06 116 LYS B O 1
ATOM 6387 N N . GLN B 1 117 ? -21.203 -10.602 -15.039 1 98 117 GLN B N 1
ATOM 6388 C CA . GLN B 1 117 ? -20.172 -10 -15.867 1 98 117 GLN B CA 1
ATOM 6389 C C . GLN B 1 117 ? -19.328 -11.07 -16.547 1 98 117 GLN B C 1
ATOM 6391 O O . GLN B 1 117 ? -19.016 -10.961 -17.734 1 98 117 GLN B O 1
ATOM 6396 N N . MET B 1 118 ? -18.953 -12.094 -15.781 1 97.69 118 MET B N 1
ATOM 6397 C CA . MET B 1 118 ? -18.172 -13.195 -16.344 1 97.69 118 MET B CA 1
ATOM 6398 C C . MET B 1 118 ? -18.938 -13.867 -17.484 1 97.69 118 MET B C 1
ATOM 6400 O O . MET B 1 118 ? -18.359 -14.172 -18.531 1 97.69 118 MET B O 1
ATOM 6404 N N . MET B 1 119 ? -20.234 -14.023 -17.328 1 97.12 119 MET B N 1
ATOM 6405 C CA . MET B 1 119 ? -21.062 -14.68 -18.328 1 97.12 119 MET B CA 1
ATOM 6406 C C . MET B 1 119 ? -21.141 -13.852 -19.609 1 97.12 119 MET B C 1
ATOM 6408 O O . MET B 1 119 ? -21.109 -14.391 -20.719 1 97.12 119 MET B O 1
ATOM 6412 N N . VAL B 1 120 ? -21.219 -12.539 -19.453 1 97.5 120 VAL B N 1
ATOM 6413 C CA . VAL B 1 120 ? -21.25 -11.648 -20.609 1 97.5 120 VAL B CA 1
ATOM 6414 C C . VAL B 1 120 ? -19.969 -11.82 -21.438 1 97.5 120 VAL B C 1
ATOM 6416 O O . VAL B 1 120 ? -20.031 -11.977 -22.656 1 97.5 120 VAL B O 1
ATOM 6419 N N . TYR B 1 121 ? -18.875 -11.852 -20.75 1 96.88 121 TYR B N 1
ATOM 6420 C CA . TYR B 1 121 ? -17.594 -11.961 -21.422 1 96.88 121 TYR B CA 1
ATOM 6421 C C . TYR B 1 121 ? -17.406 -13.344 -22.047 1 96.88 121 TYR B C 1
ATOM 6423 O O . TYR B 1 121 ? -16.922 -13.461 -23.172 1 96.88 121 TYR B O 1
ATOM 6431 N N . ALA B 1 122 ? -17.875 -14.398 -21.359 1 95.81 122 ALA B N 1
ATOM 6432 C CA . ALA B 1 122 ? -17.703 -15.781 -21.797 1 95.81 122 ALA B CA 1
ATOM 6433 C C . ALA B 1 122 ? -18.672 -16.125 -22.922 1 95.81 122 ALA B C 1
ATOM 6435 O O . ALA B 1 122 ? -18.484 -17.141 -23.609 1 95.81 122 ALA B O 1
ATOM 6436 N N . ARG B 1 123 ? -19.609 -15.289 -23.219 1 95.44 123 ARG B N 1
ATOM 6437 C CA . ARG B 1 123 ? -20.578 -15.539 -24.266 1 95.44 123 ARG B CA 1
ATOM 6438 C C . ARG B 1 123 ? -20.266 -14.711 -25.516 1 95.44 123 ARG B C 1
ATOM 6440 O O . ARG B 1 123 ? -20.953 -14.812 -26.531 1 95.44 123 ARG B O 1
ATOM 6447 N N . ALA B 1 124 ? -19.219 -13.969 -25.391 1 95.25 124 ALA B N 1
ATOM 6448 C CA . ALA B 1 124 ? -18.828 -13.156 -26.531 1 95.25 124 ALA B CA 1
ATOM 6449 C C . ALA B 1 124 ? -18.406 -14.039 -27.719 1 95.25 124 ALA B C 1
ATOM 6451 O O . ALA B 1 124 ? -17.859 -15.125 -27.516 1 95.25 124 ALA B O 1
ATOM 6452 N N . LYS B 1 125 ? -18.5 -13.555 -28.922 1 89.88 125 LYS B N 1
ATOM 6453 C CA . LYS B 1 125 ? -18.234 -14.305 -30.141 1 89.88 125 LYS B CA 1
ATOM 6454 C C . LYS B 1 125 ? -16.75 -14.609 -30.281 1 89.88 125 LYS B C 1
ATOM 6456 O O . LYS B 1 125 ? -16.375 -15.633 -30.875 1 89.88 125 LYS B O 1
ATOM 6461 N N . PHE B 1 126 ? -15.938 -13.773 -29.797 1 90.69 126 PHE B N 1
ATOM 6462 C CA . PHE B 1 126 ? -14.5 -13.953 -29.984 1 90.69 126 PHE B CA 1
ATOM 6463 C C . PHE B 1 126 ? -13.945 -14.945 -28.984 1 90.69 126 PHE B C 1
ATOM 6465 O O . PHE B 1 126 ? -12.797 -15.375 -29.094 1 90.69 126 PHE B O 1
ATOM 6472 N N . TYR B 1 127 ? -14.734 -15.305 -28.031 1 88 127 TYR B N 1
ATOM 6473 C CA . TYR B 1 127 ? -14.281 -16.219 -26.984 1 88 127 TYR B CA 1
ATOM 6474 C C . TYR B 1 127 ? -14.352 -17.672 -27.453 1 88 127 TYR B C 1
ATOM 6476 O O . TYR B 1 127 ? -15.383 -18.109 -27.969 1 88 127 TYR B O 1
ATOM 6484 N N . ARG B 1 128 ? -13.289 -18.391 -27.344 1 88.19 128 ARG B N 1
ATOM 6485 C CA . ARG B 1 128 ? -13.195 -19.828 -27.578 1 88.19 128 ARG B CA 1
ATOM 6486 C C . ARG B 1 128 ? -12.414 -20.516 -26.469 1 88.19 128 ARG B C 1
ATOM 6488 O O . ARG B 1 128 ? -11.203 -20.328 -26.344 1 88.19 128 ARG B O 1
ATOM 6495 N N . PHE B 1 129 ? -13.141 -21.391 -25.734 1 88.38 129 PHE B N 1
ATOM 6496 C CA . PHE B 1 129 ? -12.516 -22.078 -24.609 1 88.38 129 PHE B CA 1
ATOM 6497 C C . PHE B 1 129 ? -11.344 -22.922 -25.094 1 88.38 129 PHE B C 1
ATOM 6499 O O . PHE B 1 129 ? -10.336 -23.047 -24.391 1 88.38 129 PHE B O 1
ATOM 6506 N N . GLN B 1 130 ? -11.359 -23.375 -26.281 1 85.06 130 GLN B N 1
ATOM 6507 C CA . GLN B 1 130 ? -10.367 -24.281 -26.828 1 85.06 130 GLN B CA 1
ATOM 6508 C C . GLN B 1 130 ? -9.039 -23.578 -27.078 1 85.06 130 GLN B C 1
ATOM 6510 O O . GLN B 1 130 ? -8 -24.234 -27.234 1 85.06 130 GLN B O 1
ATOM 6515 N N . ASP B 1 131 ? -9.086 -22.266 -27.125 1 86.62 131 ASP B N 1
ATOM 6516 C CA . ASP B 1 131 ? -7.867 -21.5 -27.359 1 86.62 131 ASP B CA 1
ATOM 6517 C C . ASP B 1 131 ? -6.832 -21.766 -26.266 1 86.62 131 ASP B C 1
ATOM 6519 O O . ASP B 1 131 ? -5.629 -21.609 -26.484 1 86.62 131 ASP B O 1
ATOM 6523 N N . MET B 1 132 ? -7.27 -22.188 -25.172 1 84 132 MET B N 1
ATOM 6524 C CA . MET B 1 132 ? -6.355 -22.484 -24.078 1 84 132 MET B CA 1
ATOM 6525 C C . MET B 1 132 ? -5.301 -23.5 -24.5 1 84 132 MET B C 1
ATOM 6527 O O . MET B 1 132 ? -4.152 -23.422 -24.047 1 84 132 MET B O 1
ATOM 6531 N N . PHE B 1 133 ? -5.637 -24.359 -25.406 1 77 133 PHE B N 1
ATOM 6532 C CA . PHE B 1 133 ? -4.684 -25.391 -25.812 1 77 133 PHE B CA 1
ATOM 6533 C C . PHE B 1 133 ? -4.266 -25.203 -27.266 1 77 133 PHE B C 1
ATOM 6535 O O . PHE B 1 133 ? -3.141 -25.547 -27.641 1 77 133 PHE B O 1
ATOM 6542 N N . GLU B 1 134 ? -5.188 -24.641 -28.062 1 84.19 134 GLU B N 1
ATOM 6543 C CA . GLU B 1 134 ? -4.902 -24.5 -29.484 1 84.19 134 GLU B CA 1
ATOM 6544 C C . GLU B 1 134 ? -4.051 -23.266 -29.766 1 84.19 134 GLU B C 1
ATOM 6546 O O . GLU B 1 134 ? -3.23 -23.266 -30.688 1 84.19 134 GLU B O 1
ATOM 6551 N N . ASP B 1 135 ? -4.305 -22.281 -29.016 1 88.31 135 ASP B N 1
ATOM 6552 C CA . ASP B 1 135 ? -3.576 -21.016 -29.156 1 88.31 135 ASP B CA 1
ATOM 6553 C C . ASP B 1 135 ? -3.389 -20.344 -27.797 1 88.31 135 ASP B C 1
ATOM 6555 O O . ASP B 1 135 ? -4.051 -19.344 -27.484 1 88.31 135 ASP B O 1
ATOM 6559 N N . PRO B 1 136 ? -2.426 -20.812 -27.047 1 84 136 PRO B N 1
ATOM 6560 C CA . PRO B 1 136 ? -2.227 -20.344 -25.672 1 84 136 PRO B CA 1
ATOM 6561 C C . PRO B 1 136 ? -1.997 -18.828 -25.594 1 84 136 PRO B C 1
ATOM 6563 O O . PRO B 1 136 ? -2.385 -18.203 -24.609 1 84 136 PRO B O 1
ATOM 6566 N N . LEU B 1 137 ? -1.354 -18.281 -26.562 1 88.69 137 LEU B N 1
ATOM 6567 C CA . LEU B 1 137 ? -1.117 -16.844 -26.562 1 88.69 137 LEU B CA 1
ATOM 6568 C C . LEU B 1 137 ? -2.426 -16.078 -26.703 1 88.69 137 LEU B C 1
ATOM 6570 O O . LEU B 1 137 ? -2.588 -15 -26.125 1 88.69 137 LEU B O 1
ATOM 6574 N N . ARG B 1 138 ? -3.268 -16.578 -27.594 1 92.25 138 ARG B N 1
ATOM 6575 C CA . ARG B 1 138 ? -4.586 -15.969 -27.734 1 92.25 138 ARG B CA 1
ATOM 6576 C C . ARG B 1 138 ? -5.367 -16.047 -26.422 1 92.25 138 ARG B C 1
ATOM 6578 O O . ARG B 1 138 ? -6.047 -15.078 -26.062 1 92.25 138 ARG B O 1
ATOM 6585 N N . TRP B 1 139 ? -5.266 -17.156 -25.719 1 90.81 139 TRP B N 1
ATOM 6586 C CA . TRP B 1 139 ? -5.93 -17.344 -24.438 1 90.81 139 TRP B CA 1
ATOM 6587 C C . TRP B 1 139 ? -5.414 -16.344 -23.406 1 90.81 139 TRP B C 1
ATOM 6589 O O . TRP B 1 139 ? -6.199 -15.68 -22.734 1 90.81 139 TRP B O 1
ATOM 6599 N N . VAL B 1 140 ? -4.129 -16.266 -23.312 1 91.06 140 VAL B N 1
ATOM 6600 C CA . VAL B 1 140 ? -3.508 -15.367 -22.344 1 91.06 140 VAL B CA 1
ATOM 6601 C C . VAL B 1 140 ? -3.91 -13.922 -22.641 1 91.06 140 VAL B C 1
ATOM 6603 O O . VAL B 1 140 ? -4.188 -13.148 -21.719 1 91.06 140 VAL B O 1
ATOM 6606 N N . THR B 1 141 ? -3.967 -13.57 -23.891 1 93.56 141 THR B N 1
ATOM 6607 C CA . THR B 1 141 ? -4.379 -12.234 -24.297 1 93.56 141 THR B CA 1
ATOM 6608 C C . THR B 1 141 ? -5.812 -11.953 -23.859 1 93.56 141 THR B C 1
ATOM 6610 O O . THR B 1 141 ? -6.109 -10.867 -23.359 1 93.56 141 THR B O 1
ATOM 6613 N N . LEU B 1 142 ? -6.66 -12.938 -24.062 1 93.69 142 LEU B N 1
ATOM 6614 C CA . LEU B 1 142 ? -8.062 -12.82 -23.688 1 93.69 142 LEU B CA 1
ATOM 6615 C C . LEU B 1 142 ? -8.203 -12.523 -22.203 1 93.69 142 LEU B C 1
ATOM 6617 O O . LEU B 1 142 ? -9.031 -11.703 -21.812 1 93.69 142 LEU B O 1
ATOM 6621 N N . VAL B 1 143 ? -7.426 -13.125 -21.406 1 93.94 143 VAL B N 1
ATOM 6622 C CA . VAL B 1 143 ? -7.551 -13.016 -19.953 1 93.94 143 VAL B CA 1
ATOM 6623 C C . VAL B 1 143 ? -6.898 -11.719 -19.469 1 93.94 143 VAL B C 1
ATOM 6625 O O . VAL B 1 143 ? -7.445 -11.016 -18.625 1 93.94 143 VAL B O 1
ATOM 6628 N N . GLU B 1 144 ? -5.727 -11.383 -19.969 1 94.25 144 GLU B N 1
ATOM 6629 C CA . GLU B 1 144 ? -4.98 -10.227 -19.484 1 94.25 144 GLU B CA 1
ATOM 6630 C C . GLU B 1 144 ? -5.758 -8.93 -19.703 1 94.25 144 GLU B C 1
ATOM 6632 O O . GLU B 1 144 ? -5.668 -7.996 -18.906 1 94.25 144 GLU B O 1
ATOM 6637 N N . ILE B 1 145 ? -6.574 -8.852 -20.766 1 96.31 145 ILE B N 1
ATOM 6638 C CA . ILE B 1 145 ? -7.32 -7.652 -21.125 1 96.31 145 ILE B CA 1
ATOM 6639 C C . ILE B 1 145 ? -8.375 -7.371 -20.062 1 96.31 145 ILE B C 1
ATOM 6641 O O . ILE B 1 145 ? -8.711 -6.211 -19.797 1 96.31 145 ILE B O 1
ATOM 6645 N N . LEU B 1 146 ? -8.844 -8.391 -19.359 1 97.31 146 LEU B N 1
ATOM 6646 C CA . LEU B 1 146 ? -9.875 -8.25 -18.344 1 97.31 146 LEU B CA 1
ATOM 6647 C C . LEU B 1 146 ? -9.375 -7.383 -17.188 1 97.31 146 LEU B C 1
ATOM 6649 O O . LEU B 1 146 ? -10.172 -6.746 -16.5 1 97.31 146 LEU B O 1
ATOM 6653 N N . TYR B 1 147 ? -8.086 -7.309 -17.047 1 97.56 147 TYR B N 1
ATOM 6654 C CA . TYR B 1 147 ? -7.516 -6.594 -15.906 1 97.56 147 TYR B CA 1
ATOM 6655 C C . TYR B 1 147 ? -7.645 -5.086 -16.094 1 97.56 147 TYR B C 1
ATOM 6657 O O . TYR B 1 147 ? -7.531 -4.32 -15.133 1 97.56 147 TYR B O 1
ATOM 6665 N N . TYR B 1 148 ? -7.867 -4.602 -17.328 1 97.69 148 TYR B N 1
ATOM 6666 C CA . TYR B 1 148 ? -8.188 -3.193 -17.531 1 97.69 148 TYR B CA 1
ATOM 6667 C C . TYR B 1 148 ? -9.523 -2.846 -16.891 1 97.69 148 TYR B C 1
ATOM 6669 O O . TYR B 1 148 ? -9.742 -1.707 -16.469 1 97.69 148 TYR B O 1
ATOM 6677 N N . HIS B 1 149 ? -10.438 -3.814 -16.859 1 96.81 149 HIS B N 1
ATOM 6678 C CA . HIS B 1 149 ? -11.734 -3.643 -16.203 1 96.81 149 HIS B CA 1
ATOM 6679 C C . HIS B 1 149 ? -11.594 -3.711 -14.688 1 96.81 149 HIS B C 1
ATOM 6681 O O . HIS B 1 149 ? -12.188 -2.91 -13.969 1 96.81 149 HIS B O 1
ATOM 6687 N N . GLY B 1 150 ? -10.883 -4.676 -14.234 1 95.12 150 GLY B N 1
ATOM 6688 C CA . GLY B 1 150 ? -10.648 -4.852 -12.812 1 95.12 150 GLY B CA 1
ATOM 6689 C C . GLY B 1 150 ? -10.18 -6.254 -12.453 1 95.12 150 GLY B C 1
ATOM 6690 O O . GLY B 1 150 ? -10.289 -7.176 -13.266 1 95.12 150 GLY B O 1
ATOM 6691 N N . CYS B 1 151 ? -9.719 -6.363 -11.258 1 96.62 151 CYS B N 1
ATOM 6692 C CA . CYS B 1 151 ? -9.133 -7.617 -10.797 1 96.62 151 CYS B CA 1
ATOM 6693 C C . CYS B 1 151 ? -10.211 -8.633 -10.438 1 96.62 151 CYS B C 1
ATOM 6695 O O . CYS B 1 151 ? -10.008 -9.836 -10.586 1 96.62 151 CYS B O 1
ATOM 6697 N N . THR B 1 152 ? -11.383 -8.172 -9.984 1 97.56 152 THR B N 1
ATOM 6698 C CA . THR B 1 152 ? -12.438 -9.062 -9.523 1 97.56 152 THR B CA 1
ATOM 6699 C C . THR B 1 152 ? -12.977 -9.906 -10.672 1 97.56 152 THR B C 1
ATOM 6701 O O . THR B 1 152 ? -13.016 -11.133 -10.578 1 97.56 152 THR B O 1
ATOM 6704 N N . LEU B 1 153 ? -13.328 -9.25 -11.805 1 97.69 153 LEU B N 1
ATOM 6705 C CA . LEU B 1 153 ? -13.836 -9.984 -12.961 1 97.69 153 LEU B CA 1
ATOM 6706 C C . LEU B 1 153 ? -12.758 -10.898 -13.539 1 97.69 153 LEU B C 1
ATOM 6708 O O . LEU B 1 153 ? -13.031 -12.047 -13.875 1 97.69 153 LEU B O 1
ATOM 6712 N N . ALA B 1 154 ? -11.562 -10.352 -13.656 1 97.5 154 ALA B N 1
ATOM 6713 C CA . ALA B 1 154 ? -10.461 -11.141 -14.195 1 97.5 154 ALA B CA 1
ATOM 6714 C C . ALA B 1 154 ? -10.219 -12.398 -13.367 1 97.5 154 ALA B C 1
ATOM 6716 O O . ALA B 1 154 ? -9.984 -13.477 -13.914 1 97.5 154 ALA B O 1
ATOM 6717 N N . THR B 1 155 ? -10.297 -12.258 -12.039 1 97.12 155 THR B N 1
ATOM 6718 C CA . THR B 1 155 ? -10.062 -13.391 -11.148 1 97.12 155 THR B CA 1
ATOM 6719 C C . THR B 1 155 ? -11.195 -14.398 -11.242 1 97.12 155 THR B C 1
ATOM 6721 O O . THR B 1 155 ? -10.953 -15.609 -11.289 1 97.12 155 THR B O 1
ATOM 6724 N N . LYS B 1 156 ? -12.445 -13.914 -11.289 1 97.81 156 LYS B N 1
ATOM 6725 C CA . LYS B 1 156 ? -13.594 -14.805 -11.422 1 97.81 156 LYS B CA 1
ATOM 6726 C C . LYS B 1 156 ? -13.5 -15.641 -12.703 1 97.81 156 LYS B C 1
ATOM 6728 O O . LYS B 1 156 ? -13.719 -16.844 -12.672 1 97.81 156 LYS B O 1
ATOM 6733 N N . PHE B 1 157 ? -13.141 -15 -13.766 1 96.94 157 PHE B N 1
ATOM 6734 C CA . PHE B 1 157 ? -12.961 -15.648 -15.055 1 96.94 157 PHE B CA 1
ATOM 6735 C C . PHE B 1 157 ? -11.789 -16.609 -15.023 1 96.94 157 PHE B C 1
ATOM 6737 O O . PHE B 1 157 ? -11.898 -17.75 -15.492 1 96.94 157 PHE B O 1
ATOM 6744 N N . GLY B 1 158 ? -10.695 -16.125 -14.445 1 94.81 158 GLY B N 1
ATOM 6745 C CA . GLY B 1 158 ? -9.492 -16.938 -14.352 1 94.81 158 GLY B CA 1
ATOM 6746 C C . GLY B 1 158 ? -9.68 -18.203 -13.523 1 94.81 158 GLY B C 1
ATOM 6747 O O . GLY B 1 158 ? -9.117 -19.25 -13.836 1 94.81 158 GLY B O 1
ATOM 6748 N N . VAL B 1 159 ? -10.445 -18.094 -12.477 1 95.75 159 VAL B N 1
ATOM 6749 C CA . VAL B 1 159 ? -10.703 -19.25 -11.609 1 95.75 159 VAL B CA 1
ATOM 6750 C C . VAL B 1 159 ? -11.508 -20.297 -12.359 1 95.75 159 VAL B C 1
ATOM 6752 O O . VAL B 1 159 ? -11.133 -21.469 -12.398 1 95.75 159 VAL B O 1
ATOM 6755 N N . ASN B 1 160 ? -12.531 -19.875 -13.039 1 96.88 160 ASN B N 1
ATOM 6756 C CA . ASN B 1 160 ? -13.438 -20.844 -13.672 1 96.88 160 ASN B CA 1
ATOM 6757 C C . ASN B 1 160 ? -12.812 -21.469 -14.914 1 96.88 160 ASN B C 1
ATOM 6759 O O . ASN B 1 160 ? -12.758 -22.688 -15.031 1 96.88 160 ASN B O 1
ATOM 6763 N N . PHE B 1 161 ? -12.312 -20.688 -15.742 1 95.31 161 PHE B N 1
ATOM 6764 C CA . PHE B 1 161 ? -11.859 -21.203 -17.031 1 95.31 161 PHE B CA 1
ATOM 6765 C C . PHE B 1 161 ? -10.375 -21.516 -17.016 1 95.31 161 PHE B C 1
ATOM 6767 O O . PHE B 1 161 ? -9.922 -22.469 -17.625 1 95.31 161 PHE B O 1
ATOM 6774 N N . GLY B 1 162 ? -9.617 -20.672 -16.312 1 93.12 162 GLY B N 1
ATOM 6775 C CA . GLY B 1 162 ? -8.172 -20.844 -16.312 1 93.12 162 GLY B CA 1
ATOM 6776 C C . GLY B 1 162 ? -7.711 -21.938 -15.352 1 93.12 162 GLY B C 1
ATOM 6777 O O . GLY B 1 162 ? -7.074 -22.906 -15.773 1 93.12 162 GLY B O 1
ATOM 6778 N N . LEU B 1 163 ? -8.078 -21.812 -14.102 1 94.06 163 LEU B N 1
ATOM 6779 C CA . LEU B 1 163 ? -7.629 -22.781 -13.102 1 94.06 163 LEU B CA 1
ATOM 6780 C C . LEU B 1 163 ? -8.422 -24.078 -13.211 1 94.06 163 LEU B C 1
ATOM 6782 O O . LEU B 1 163 ? -7.855 -25.125 -13.477 1 94.06 163 LEU B O 1
ATOM 6786 N N . PHE B 1 164 ? -9.734 -23.984 -13.094 1 96.38 164 PHE B N 1
ATOM 6787 C CA . PHE B 1 164 ? -10.547 -25.203 -13.148 1 96.38 164 PHE B CA 1
ATOM 6788 C C . PHE B 1 164 ? -10.523 -25.812 -14.547 1 96.38 164 PHE B C 1
ATOM 6790 O O . PHE B 1 164 ? -10.086 -26.938 -14.727 1 96.38 164 PHE B O 1
ATOM 6797 N N . GLY B 1 165 ? -10.992 -25 -15.508 1 95 165 GLY B N 1
ATOM 6798 C CA . GLY B 1 165 ? -11.016 -25.484 -16.875 1 95 165 GLY B CA 1
ATOM 6799 C C . GLY B 1 165 ? -9.648 -25.891 -17.391 1 95 165 GLY B C 1
ATOM 6800 O O . GLY B 1 165 ? -9.508 -26.938 -18.047 1 95 165 GLY B O 1
ATOM 6801 N N . GLY B 1 166 ? -8.633 -25.078 -17.078 1 92.38 166 GLY B N 1
ATOM 6802 C CA . GLY B 1 166 ? -7.273 -25.406 -17.484 1 92.38 166 GLY B CA 1
ATOM 6803 C C . GLY B 1 166 ? -6.754 -26.688 -16.891 1 92.38 166 GLY B C 1
ATOM 6804 O O . GLY B 1 166 ? -6.031 -27.438 -17.562 1 92.38 166 GLY B O 1
ATOM 6805 N N . THR B 1 167 ? -7.094 -26.953 -15.688 1 94.5 167 THR B N 1
ATOM 6806 C CA . THR B 1 167 ? -6.688 -28.203 -15.047 1 94.5 167 THR B CA 1
ATOM 6807 C C . THR B 1 167 ? -7.32 -29.391 -15.758 1 94.5 167 THR B C 1
ATOM 6809 O O . THR B 1 167 ? -6.645 -30.391 -16.031 1 94.5 167 THR B O 1
ATOM 6812 N N . VAL B 1 168 ? -8.578 -29.312 -16.094 1 95.12 168 VAL B N 1
ATOM 6813 C CA . VAL B 1 168 ? -9.273 -30.391 -16.781 1 95.12 168 VAL B CA 1
ATOM 6814 C C . VAL B 1 168 ? -8.648 -30.609 -18.156 1 95.12 168 VAL B C 1
ATOM 6816 O O . VAL B 1 168 ? -8.398 -31.75 -18.547 1 95.12 168 VAL B O 1
ATOM 6819 N N . MET B 1 169 ? -8.32 -29.562 -18.797 1 91.5 169 MET B N 1
ATOM 6820 C CA . MET B 1 169 ? -7.82 -29.641 -20.156 1 91.5 169 MET B CA 1
ATOM 6821 C C . MET B 1 169 ? -6.367 -30.094 -20.188 1 91.5 169 MET B C 1
ATOM 6823 O O . MET B 1 169 ? -5.949 -30.812 -21.109 1 91.5 169 MET B O 1
ATOM 6827 N N . ASN B 1 170 ? -5.578 -29.688 -19.203 1 89.06 170 ASN B N 1
ATOM 6828 C CA . ASN B 1 170 ? -4.145 -29.953 -19.234 1 89.06 170 ASN B CA 1
ATOM 6829 C C . ASN B 1 170 ? -3.805 -31.266 -18.531 1 89.06 170 ASN B C 1
ATOM 6831 O O . ASN B 1 170 ? -2.789 -31.891 -18.844 1 89.06 170 ASN B O 1
ATOM 6835 N N . MET B 1 171 ? -4.652 -31.703 -17.625 1 93.06 171 MET B N 1
ATOM 6836 C CA . MET B 1 171 ? -4.289 -32.875 -16.828 1 93.06 171 MET B CA 1
ATOM 6837 C C . MET B 1 171 ? -5.246 -34.031 -17.094 1 93.06 171 MET B C 1
ATOM 6839 O O . MET B 1 171 ? -5.02 -35.125 -16.625 1 93.06 171 MET B O 1
ATOM 6843 N N . GLY B 1 172 ? -6.273 -33.812 -17.859 1 94.25 172 GLY B N 1
ATOM 6844 C CA . GLY B 1 172 ? -7.223 -34.844 -18.203 1 94.25 172 GLY B CA 1
ATOM 6845 C C . GLY B 1 172 ? -6.789 -35.688 -19.406 1 94.25 172 GLY B C 1
ATOM 6846 O O . GLY B 1 172 ? -5.953 -35.219 -20.203 1 94.25 172 GLY B O 1
ATOM 6847 N N . SER B 1 173 ? -7.355 -36.875 -19.516 1 93.38 173 SER B N 1
ATOM 6848 C CA . SER B 1 173 ? -7.234 -37.688 -20.719 1 93.38 173 SER B CA 1
ATOM 6849 C C . SER B 1 173 ? -8.062 -37.094 -21.859 1 93.38 173 SER B C 1
ATOM 6851 O O . SER B 1 173 ? -8.859 -36.156 -21.641 1 93.38 173 SER B O 1
ATOM 6853 N N . ASP B 1 174 ? -7.887 -37.594 -23.062 1 93.31 174 ASP B N 1
ATOM 6854 C CA . ASP B 1 174 ? -8.688 -37.125 -24.203 1 93.31 174 ASP B CA 1
ATOM 6855 C C . ASP B 1 174 ? -10.172 -37.375 -23.953 1 93.31 174 ASP B C 1
ATOM 6857 O O . ASP B 1 174 ? -11 -36.531 -24.297 1 93.31 174 ASP B O 1
ATOM 6861 N N . GLU B 1 175 ? -10.43 -38.469 -23.422 1 94.44 175 GLU B N 1
ATOM 6862 C CA . GLU B 1 175 ? -11.82 -38.781 -23.109 1 94.44 175 GLU B CA 1
ATOM 6863 C C . GLU B 1 175 ? -12.406 -37.781 -22.109 1 94.44 175 GLU B C 1
ATOM 6865 O O . GLU B 1 175 ? -13.547 -37.344 -22.266 1 94.44 175 GLU B O 1
ATOM 6870 N N . GLN B 1 176 ? -11.711 -37.469 -21.109 1 95.25 176 GLN B N 1
ATOM 6871 C CA . GLN B 1 176 ? -12.164 -36.531 -20.094 1 95.25 176 GLN B CA 1
ATOM 6872 C C . GLN B 1 176 ? -12.328 -35.125 -20.672 1 95.25 176 GLN B C 1
ATOM 6874 O O . GLN B 1 176 ? -13.305 -34.438 -20.359 1 95.25 176 GLN B O 1
ATOM 6879 N N . ARG B 1 177 ? -11.422 -34.688 -21.484 1 94 177 ARG B N 1
ATOM 6880 C CA . ARG B 1 177 ? -11.531 -33.375 -22.141 1 94 177 ARG B CA 1
ATOM 6881 C C . ARG B 1 177 ? -12.82 -33.281 -22.953 1 94 177 ARG B C 1
ATOM 6883 O O . ARG B 1 177 ? -13.539 -32.281 -22.859 1 94 177 ARG B O 1
ATOM 6890 N N . HIS B 1 178 ? -13.031 -34.344 -23.641 1 93.81 178 HIS B N 1
ATOM 6891 C CA . HIS B 1 178 ? -14.234 -34.375 -24.484 1 93.81 178 HIS B CA 1
ATOM 6892 C C . HIS B 1 178 ? -15.492 -34.344 -23.625 1 93.81 178 HIS B C 1
ATOM 6894 O O . HIS B 1 178 ? -16.469 -33.688 -23.969 1 93.81 178 HIS B O 1
ATOM 6900 N N . LYS B 1 179 ? -15.422 -35 -22.594 1 95.5 179 LYS B N 1
ATOM 6901 C CA . LYS B 1 179 ? -16.578 -35.125 -21.719 1 95.5 179 LYS B CA 1
ATOM 6902 C C . LYS B 1 179 ? -16.953 -33.781 -21.078 1 95.5 179 LYS B C 1
ATOM 6904 O O . LYS B 1 179 ? -18.125 -33.5 -20.906 1 95.5 179 LYS B O 1
ATOM 6909 N N . TYR B 1 180 ? -15.977 -32.969 -20.703 1 96.12 180 TYR B N 1
ATOM 6910 C CA . TYR B 1 180 ? -16.266 -31.828 -19.828 1 96.12 180 TYR B CA 1
ATOM 6911 C C . TYR B 1 180 ? -16.109 -30.516 -20.562 1 96.12 180 TYR B C 1
ATOM 6913 O O . TYR B 1 180 ? -16.609 -29.484 -20.109 1 96.12 180 TYR B O 1
ATOM 6921 N N . ALA B 1 181 ? -15.445 -30.438 -21.688 1 94.69 181 ALA B N 1
ATOM 6922 C CA . ALA B 1 181 ? -15.078 -29.203 -22.359 1 94.69 181 ALA B CA 1
ATOM 6923 C C . ALA B 1 181 ? -16.312 -28.359 -22.688 1 94.69 181 ALA B C 1
ATOM 6925 O O . ALA B 1 181 ? -16.328 -27.156 -22.438 1 94.69 181 ALA B O 1
ATOM 6926 N N . ALA B 1 182 ? -17.312 -29 -23.266 1 95.06 182 ALA B N 1
ATOM 6927 C CA . ALA B 1 182 ? -18.5 -28.266 -23.688 1 95.06 182 ALA B CA 1
ATOM 6928 C C . ALA B 1 182 ? -19.219 -27.672 -22.5 1 95.06 182 ALA B C 1
ATOM 6930 O O . ALA B 1 182 ? -19.703 -26.531 -22.547 1 95.06 182 ALA B O 1
ATOM 6931 N N . GLY B 1 183 ? -19.375 -28.406 -21.391 1 96.31 183 GLY B N 1
ATOM 6932 C CA . GLY B 1 183 ? -20.031 -27.922 -20.188 1 96.31 183 GLY B CA 1
ATOM 6933 C C . GLY B 1 183 ? -19.297 -26.781 -19.516 1 96.31 183 GLY B C 1
ATOM 6934 O O . GLY B 1 183 ? -19.922 -25.859 -18.984 1 96.31 183 GLY B O 1
ATOM 6935 N N . ILE B 1 184 ? -17.969 -26.844 -19.531 1 96.69 184 ILE B N 1
ATOM 6936 C CA . ILE B 1 184 ? -17.172 -25.766 -18.969 1 96.69 184 ILE B CA 1
ATOM 6937 C C . ILE B 1 184 ? -17.328 -24.516 -19.844 1 96.69 184 ILE B C 1
ATOM 6939 O O . ILE B 1 184 ? -17.531 -23.422 -19.328 1 96.69 184 ILE B O 1
ATOM 6943 N N . ALA B 1 185 ? -17.297 -24.672 -21.125 1 94.12 185 ALA B N 1
ATOM 6944 C CA . ALA B 1 185 ? -17.375 -23.562 -22.078 1 94.12 185 ALA B CA 1
ATOM 6945 C C . ALA B 1 185 ? -18.703 -22.828 -21.953 1 94.12 185 ALA B C 1
ATOM 6947 O O . ALA B 1 185 ? -18.75 -21.594 -22.031 1 94.12 185 ALA B O 1
ATOM 6948 N N . ASP B 1 186 ? -19.812 -23.594 -21.797 1 94.19 186 ASP B N 1
ATOM 6949 C CA . ASP B 1 186 ? -21.125 -22.938 -21.766 1 94.19 186 ASP B CA 1
ATOM 6950 C C . ASP B 1 186 ? -21.547 -22.625 -20.328 1 94.19 186 ASP B C 1
ATOM 6952 O O . ASP B 1 186 ? -22.656 -22.156 -20.094 1 94.19 186 ASP B O 1
ATOM 6956 N N . MET B 1 187 ? -20.688 -22.953 -19.312 1 95.88 187 MET B N 1
ATOM 6957 C CA . MET B 1 187 ? -20.812 -22.594 -17.906 1 95.88 187 MET B CA 1
ATOM 6958 C C . MET B 1 187 ? -21.938 -23.359 -17.25 1 95.88 187 MET B C 1
ATOM 6960 O O . MET B 1 187 ? -22.453 -22.953 -16.203 1 95.88 187 MET B O 1
ATOM 6964 N N . SER B 1 188 ? -22.391 -24.422 -17.938 1 96.44 188 SER B N 1
ATOM 6965 C CA . SER B 1 188 ? -23.219 -25.375 -17.203 1 96.44 188 SER B CA 1
ATOM 6966 C C . SER B 1 188 ? -22.406 -26.094 -16.141 1 96.44 188 SER B C 1
ATOM 6968 O O . SER B 1 188 ? -22.953 -26.594 -15.148 1 96.44 188 SER B O 1
ATOM 6970 N N . ILE B 1 189 ? -21.141 -26.172 -16.359 1 97.44 189 ILE B N 1
ATOM 6971 C CA . ILE B 1 189 ? -20.188 -26.625 -15.367 1 97.44 189 ILE B CA 1
ATOM 6972 C C . ILE B 1 189 ? -19.359 -25.438 -14.875 1 97.44 189 ILE B C 1
ATOM 6974 O O . ILE B 1 189 ? -18.578 -24.859 -15.633 1 97.44 189 ILE B O 1
ATOM 6978 N N . LEU B 1 190 ? -19.625 -25.016 -13.711 1 98 190 LEU B N 1
ATOM 6979 C CA . LEU B 1 190 ? -18.797 -24.047 -12.992 1 98 190 LEU B CA 1
ATOM 6980 C C . LEU B 1 190 ? -17.953 -24.75 -11.922 1 98 190 LEU B C 1
ATOM 6982 O O . LEU B 1 190 ? -18.469 -25.578 -11.172 1 98 190 LEU B O 1
ATOM 6986 N N . GLY B 1 191 ? -16.703 -24.438 -11.898 1 98.19 191 GLY B N 1
ATOM 6987 C CA . GLY B 1 191 ? -15.875 -25.25 -11.016 1 98.19 191 GLY B CA 1
ATOM 6988 C C . GLY B 1 191 ? -14.914 -24.422 -10.18 1 98.19 191 GLY B C 1
ATOM 6989 O O . GLY B 1 191 ? -14.812 -23.203 -10.367 1 98.19 191 GLY B O 1
ATOM 6990 N N . GLY B 1 192 ? -14.359 -25 -9.164 1 97.94 192 GLY B N 1
ATOM 6991 C CA . GLY B 1 192 ? -13.305 -24.453 -8.32 1 97.94 192 GLY B CA 1
ATOM 6992 C C . GLY B 1 192 ? -12.055 -25.312 -8.312 1 97.94 192 GLY B C 1
ATOM 6993 O O . GLY B 1 192 ? -12.094 -26.484 -8.688 1 97.94 192 GLY B O 1
ATOM 6994 N N . PHE B 1 193 ? -10.953 -24.703 -7.988 1 97.44 193 PHE B N 1
ATOM 6995 C CA . PHE B 1 193 ? -9.617 -25.297 -7.965 1 97.44 193 PHE B CA 1
ATOM 6996 C C . PHE B 1 193 ? -9.156 -25.547 -6.531 1 97.44 193 PHE B C 1
ATOM 6998 O O . PHE B 1 193 ? -8.602 -24.641 -5.891 1 97.44 193 PHE B O 1
ATOM 7005 N N . GLY B 1 194 ? -9.352 -26.766 -6.047 1 98 194 GLY B N 1
ATOM 7006 C CA . GLY B 1 194 ? -9.102 -27.094 -4.652 1 98 194 GLY B CA 1
ATOM 7007 C C . GLY B 1 194 ? -7.695 -27.609 -4.398 1 98 194 GLY B C 1
ATOM 7008 O O . GLY B 1 194 ? -7.48 -28.812 -4.273 1 98 194 GLY B O 1
ATOM 7009 N N . LEU B 1 195 ? -6.742 -26.672 -4.164 1 96.75 195 LEU B N 1
ATOM 7010 C CA . LEU B 1 195 ? -5.359 -27.047 -3.887 1 96.75 195 LEU B CA 1
ATOM 7011 C C . LEU B 1 195 ? -4.938 -26.578 -2.5 1 96.75 195 LEU B C 1
ATOM 7013 O O . LEU B 1 195 ? -4.617 -27.391 -1.631 1 96.75 195 LEU B O 1
ATOM 7017 N N . THR B 1 196 ? -5.023 -25.297 -2.232 1 97.06 196 THR B N 1
ATOM 7018 C CA . THR B 1 196 ? -4.52 -24.672 -1.014 1 97.06 196 THR B CA 1
ATOM 7019 C C . THR B 1 196 ? -5.254 -25.203 0.213 1 97.06 196 THR B C 1
ATOM 7021 O O . THR B 1 196 ? -6.477 -25.375 0.189 1 97.06 196 THR B O 1
ATOM 7024 N N . GLU B 1 197 ? -4.535 -25.578 1.183 1 98 197 GLU B N 1
ATOM 7025 C CA . GLU B 1 197 ? -5.09 -26.031 2.457 1 98 197 GLU B CA 1
ATOM 7026 C C . GLU B 1 197 ? -4.766 -25.047 3.574 1 98 197 GLU B C 1
ATOM 7028 O O . GLU B 1 197 ? -3.789 -24.297 3.488 1 98 197 GLU B O 1
ATOM 7033 N N . LEU B 1 198 ? -5.535 -25.016 4.598 1 97.44 198 LEU B N 1
ATOM 7034 C CA . LEU B 1 198 ? -5.367 -24.094 5.719 1 97.44 198 LEU B CA 1
ATOM 7035 C C . LEU B 1 198 ? -3.969 -24.203 6.312 1 97.44 198 LEU B C 1
ATOM 7037 O O . LEU B 1 198 ? -3.332 -23.203 6.617 1 97.44 198 LEU B O 1
ATOM 7041 N N . GLY B 1 199 ? -3.465 -25.391 6.402 1 95.5 199 GLY B N 1
ATOM 7042 C CA . GLY B 1 199 ? -2.209 -25.609 7.102 1 95.5 199 GLY B CA 1
ATOM 7043 C C . GLY B 1 199 ? -1.009 -25.656 6.176 1 95.5 199 GLY B C 1
ATOM 7044 O O . GLY B 1 199 ? 0.135 -25.656 6.637 1 95.5 199 GLY B O 1
ATOM 7045 N N . HIS B 1 200 ? -1.062 -25.625 4.852 1 92.12 200 HIS B N 1
ATOM 7046 C CA . HIS B 1 200 ? 0.092 -25.906 4.008 1 92.12 200 HIS B CA 1
ATOM 7047 C C . HIS B 1 200 ? 0.322 -24.797 2.988 1 92.12 200 HIS B C 1
ATOM 7049 O O . HIS B 1 200 ? 1.45 -24.594 2.537 1 92.12 200 HIS B O 1
ATOM 7055 N N . GLY B 1 201 ? -0.62 -24.078 2.646 1 91.25 201 GLY B N 1
ATOM 7056 C CA . GLY B 1 201 ? -0.432 -22.922 1.767 1 91.25 201 GLY B CA 1
ATOM 7057 C C . GLY B 1 201 ? 0.488 -23.219 0.596 1 91.25 201 GLY B C 1
ATOM 7058 O O . GLY B 1 201 ? 0.242 -24.141 -0.177 1 91.25 201 GLY B O 1
ATOM 7059 N N . SER B 1 202 ? 1.711 -22.562 0.491 1 92.25 202 SER B N 1
ATOM 7060 C CA . SER B 1 202 ? 2.684 -22.672 -0.59 1 92.25 202 SER B CA 1
ATOM 7061 C C . SER B 1 202 ? 3.314 -24.062 -0.62 1 92.25 202 SER B C 1
ATOM 7063 O O . SER B 1 202 ? 3.906 -24.453 -1.625 1 92.25 202 SER B O 1
ATOM 7065 N N . ASN B 1 203 ? 3.246 -24.766 0.422 1 93.19 203 ASN B N 1
ATOM 7066 C CA . ASN B 1 203 ? 3.748 -26.141 0.455 1 93.19 203 ASN B CA 1
ATOM 7067 C C . ASN B 1 203 ? 2.742 -27.109 -0.141 1 93.19 203 ASN B C 1
ATOM 7069 O O . ASN B 1 203 ? 2.311 -28.047 0.53 1 93.19 203 ASN B O 1
ATOM 7073 N N . ALA B 1 204 ? 2.482 -27 -1.385 1 91.44 204 ALA B N 1
ATOM 7074 C CA . ALA B 1 204 ? 1.431 -27.734 -2.086 1 91.44 204 ALA B CA 1
ATOM 7075 C C . ALA B 1 204 ? 1.778 -29.219 -2.207 1 91.44 204 ALA B C 1
ATOM 7077 O O . ALA B 1 204 ? 0.887 -30.062 -2.299 1 91.44 204 ALA B O 1
ATOM 7078 N N . ARG B 1 205 ? 3.053 -29.5 -2.17 1 90.62 205 ARG B N 1
ATOM 7079 C CA . ARG B 1 205 ? 3.48 -30.891 -2.305 1 90.62 205 ARG B CA 1
ATOM 7080 C C . ARG B 1 205 ? 3.041 -31.719 -1.102 1 90.62 205 ARG B C 1
ATOM 7082 O O . ARG B 1 205 ? 2.873 -32.938 -1.207 1 90.62 205 ARG B O 1
ATOM 7089 N N . ASP B 1 206 ? 2.822 -31.016 0.003 1 92.81 206 ASP B N 1
ATOM 7090 C CA . ASP B 1 206 ? 2.576 -31.75 1.24 1 92.81 206 ASP B CA 1
ATOM 7091 C C . ASP B 1 206 ? 1.134 -31.578 1.71 1 92.81 206 ASP B C 1
ATOM 7093 O O . ASP B 1 206 ? 0.849 -31.672 2.904 1 92.81 206 ASP B O 1
ATOM 7097 N N . VAL B 1 207 ? 0.217 -31.281 0.729 1 95.88 207 VAL B N 1
ATOM 7098 C CA . VAL B 1 207 ? -1.193 -31.25 1.1 1 95.88 207 VAL B CA 1
ATOM 7099 C C . VAL B 1 207 ? -1.576 -32.531 1.828 1 95.88 207 VAL B C 1
ATOM 7101 O O . VAL B 1 207 ? -0.938 -33.562 1.641 1 95.88 207 VAL B O 1
ATOM 7104 N N . GLU B 1 208 ? -2.658 -32.469 2.625 1 97.06 208 GLU B N 1
ATOM 7105 C CA . GLU B 1 208 ? -2.926 -33.594 3.516 1 97.06 208 GLU B CA 1
ATOM 7106 C C . GLU B 1 208 ? -4.227 -34.281 3.137 1 97.06 208 GLU B C 1
ATOM 7108 O O . GLU B 1 208 ? -4.512 -35.375 3.629 1 97.06 208 GLU B O 1
ATOM 7113 N N . THR B 1 209 ? -5.043 -33.719 2.236 1 98.62 209 THR B N 1
ATOM 7114 C CA . THR B 1 209 ? -6.195 -34.438 1.726 1 98.62 209 THR B CA 1
ATOM 7115 C C . THR B 1 209 ? -5.766 -35.781 1.13 1 98.62 209 THR B C 1
ATOM 7117 O O . THR B 1 209 ? -4.754 -35.844 0.433 1 98.62 209 THR B O 1
ATOM 7120 N N . ILE B 1 210 ? -6.594 -36.812 1.406 1 98.5 210 ILE B N 1
ATOM 7121 C CA . ILE B 1 210 ? -6.184 -38.156 0.972 1 98.5 210 ILE B CA 1
ATOM 7122 C C . ILE B 1 210 ? -7.215 -38.719 0.003 1 98.5 210 ILE B C 1
ATOM 7124 O O . ILE B 1 210 ? -8.398 -38.375 0.07 1 98.5 210 ILE B O 1
ATOM 7128 N N . ALA B 1 211 ? -6.758 -39.531 -0.925 1 98.69 211 ALA B N 1
ATOM 7129 C CA . ALA B 1 211 ? -7.566 -40.375 -1.807 1 98.69 211 ALA B CA 1
ATOM 7130 C C . ALA B 1 211 ? -7.094 -41.812 -1.764 1 98.69 211 ALA B C 1
ATOM 7132 O O . ALA B 1 211 ? -5.922 -42.094 -2.018 1 98.69 211 ALA B O 1
ATOM 7133 N N . GLU B 1 212 ? -7.957 -42.688 -1.434 1 98.44 212 GLU B N 1
ATOM 7134 C CA . GLU B 1 212 ? -7.66 -44.125 -1.398 1 98.44 212 GLU B CA 1
ATOM 7135 C C . GLU B 1 212 ? -8.477 -44.875 -2.441 1 98.44 212 GLU B C 1
ATOM 7137 O O . GLU B 1 212 ? -9.688 -44.688 -2.553 1 98.44 212 GLU B O 1
ATOM 7142 N N . TYR B 1 213 ? -7.797 -45.719 -3.156 1 98.38 213 TYR B N 1
ATOM 7143 C CA . TYR B 1 213 ? -8.508 -46.531 -4.152 1 98.38 213 TYR B CA 1
ATOM 7144 C C . TYR B 1 213 ? -9.102 -47.781 -3.531 1 98.38 213 TYR B C 1
ATOM 7146 O O . TYR B 1 213 ? -8.414 -48.531 -2.826 1 98.38 213 TYR B O 1
ATOM 7154 N N . ASP B 1 214 ? -10.367 -47.969 -3.789 1 97.5 214 ASP B N 1
ATOM 7155 C CA . ASP B 1 214 ? -11.094 -49.156 -3.361 1 97.5 214 ASP B CA 1
ATOM 7156 C C . ASP B 1 214 ? -11.32 -50.125 -4.531 1 97.5 214 ASP B C 1
ATOM 7158 O O . ASP B 1 214 ? -12.195 -49.875 -5.367 1 97.5 214 ASP B O 1
ATOM 7162 N N . HIS B 1 215 ? -10.641 -51.25 -4.531 1 96.25 215 HIS B N 1
ATOM 7163 C CA . HIS B 1 215 ? -10.695 -52.219 -5.625 1 96.25 215 HIS B CA 1
ATOM 7164 C C . HIS B 1 215 ? -12.086 -52.812 -5.75 1 96.25 215 HIS B C 1
ATOM 7166 O O . HIS B 1 215 ? -12.531 -53.156 -6.855 1 96.25 215 HIS B O 1
ATOM 7172 N N . SER B 1 216 ? -12.711 -53 -4.703 1 96.81 216 SER B N 1
ATOM 7173 C CA . SER B 1 216 ? -13.984 -53.719 -4.68 1 96.81 216 SER B CA 1
ATOM 7174 C C . SER B 1 216 ? -15.07 -52.938 -5.422 1 96.81 216 SER B C 1
ATOM 7176 O O . SER B 1 216 ? -15.891 -53.531 -6.129 1 96.81 216 SER B O 1
ATOM 7178 N N . THR B 1 217 ? -15.039 -51.594 -5.32 1 96.62 217 THR B N 1
ATOM 7179 C CA . THR B 1 217 ? -16.078 -50.781 -5.945 1 96.62 217 THR B CA 1
ATOM 7180 C C . THR B 1 217 ? -15.508 -50.031 -7.141 1 96.62 217 THR B C 1
ATOM 7182 O O . THR B 1 217 ? -16.25 -49.406 -7.898 1 96.62 217 THR B O 1
ATOM 7185 N N . GLN B 1 218 ? -14.227 -50.062 -7.352 1 97.12 218 GLN B N 1
ATOM 7186 C CA . GLN B 1 218 ? -13.531 -49.312 -8.391 1 97.12 218 GLN B CA 1
ATOM 7187 C C . GLN B 1 218 ? -13.789 -47.812 -8.266 1 97.12 218 GLN B C 1
ATOM 7189 O O . GLN B 1 218 ? -14.156 -47.156 -9.234 1 97.12 218 GLN B O 1
ATOM 7194 N N . GLU B 1 219 ? -13.695 -47.406 -7.023 1 98.12 219 GLU B N 1
ATOM 7195 C CA . GLU B 1 219 ? -13.883 -46 -6.688 1 98.12 219 GLU B CA 1
ATOM 7196 C C . GLU B 1 219 ? -12.719 -45.5 -5.852 1 98.12 219 GLU B C 1
ATOM 7198 O O . GLU B 1 219 ? -11.969 -46.281 -5.266 1 98.12 219 GLU B O 1
ATOM 7203 N N . PHE B 1 220 ? -12.562 -44.188 -5.875 1 98.5 220 PHE B N 1
ATOM 7204 C CA . PHE B 1 220 ? -11.695 -43.5 -4.91 1 98.5 220 PHE B CA 1
ATOM 7205 C C . PHE B 1 220 ? -12.508 -43 -3.729 1 98.5 220 PHE B C 1
ATOM 7207 O O . PHE B 1 220 ? -13.633 -42.531 -3.898 1 98.5 220 PHE B O 1
ATOM 7214 N N . VAL B 1 221 ? -11.977 -43.094 -2.576 1 98.75 221 VAL B N 1
ATOM 7215 C CA . VAL B 1 221 ? -12.547 -42.5 -1.371 1 98.75 221 VAL B CA 1
ATOM 7216 C C . VAL B 1 221 ? -11.695 -41.312 -0.917 1 98.75 221 VAL B C 1
ATOM 7218 O O . VAL B 1 221 ? -10.57 -41.5 -0.437 1 98.75 221 VAL B O 1
ATOM 7221 N N . LEU B 1 222 ? -12.195 -40.094 -1.09 1 98.81 222 LEU B N 1
ATOM 7222 C CA . LEU B 1 222 ? -11.469 -38.875 -0.707 1 98.81 222 LEU B CA 1
ATOM 7223 C C . LEU B 1 222 ? -11.891 -38.406 0.681 1 98.81 222 LEU B C 1
ATOM 7225 O O . LEU B 1 222 ? -13.078 -38.438 1.022 1 98.81 222 LEU B O 1
ATOM 7229 N N . HIS B 1 223 ? -10.891 -37.938 1.481 1 98.75 223 HIS B N 1
ATOM 7230 C CA . HIS B 1 223 ? -11.148 -37.531 2.863 1 98.75 223 HIS B CA 1
ATOM 7231 C C . HIS B 1 223 ? -10.234 -36.375 3.287 1 98.75 223 HIS B C 1
ATOM 7233 O O . HIS B 1 223 ? -9.055 -36.375 2.936 1 98.75 223 HIS B O 1
ATOM 7239 N N . THR B 1 224 ? -10.805 -35.375 3.916 1 98.69 224 THR B N 1
ATOM 7240 C CA . THR B 1 224 ? -10.062 -34.344 4.637 1 98.69 224 THR B CA 1
ATOM 7241 C C . THR B 1 224 ? -9.789 -34.781 6.074 1 98.69 224 THR B C 1
ATOM 7243 O O . THR B 1 224 ? -10.664 -34.688 6.934 1 98.69 224 THR B O 1
ATOM 7246 N N . PRO B 1 225 ? -8.609 -35.125 6.379 1 98.06 225 PRO B N 1
ATOM 7247 C CA . PRO B 1 225 ? -8.367 -35.875 7.625 1 98.06 225 PRO B CA 1
ATOM 7248 C C . PRO B 1 225 ? -8.344 -34.969 8.852 1 98.06 225 PRO B C 1
ATOM 7250 O O . PRO B 1 225 ? -8.578 -35.406 9.969 1 98.06 225 PRO B O 1
ATOM 7253 N N . THR B 1 226 ? -7.91 -33.688 8.695 1 97.44 226 THR B N 1
ATOM 7254 C CA . THR B 1 226 ? -7.836 -32.719 9.797 1 97.44 226 THR B CA 1
ATOM 7255 C C . THR B 1 226 ? -8.391 -31.359 9.383 1 97.44 226 THR B C 1
ATOM 7257 O O . THR B 1 226 ? -8.609 -31.109 8.195 1 97.44 226 THR B O 1
ATOM 7260 N N . GLU B 1 227 ? -8.594 -30.5 10.312 1 97.38 227 GLU B N 1
ATOM 7261 C CA . GLU B 1 227 ? -9.07 -29.141 10.016 1 97.38 227 GLU B CA 1
ATOM 7262 C C . GLU B 1 227 ? -8.039 -28.375 9.195 1 97.38 227 GLU B C 1
ATOM 7264 O O . GLU B 1 227 ? -8.406 -27.531 8.367 1 97.38 227 GLU B O 1
ATOM 7269 N N . THR B 1 228 ? -6.836 -28.688 9.406 1 97.19 228 THR B N 1
ATOM 7270 C CA . THR B 1 228 ? -5.793 -27.953 8.703 1 97.19 228 THR B CA 1
ATOM 7271 C C . THR B 1 228 ? -5.656 -28.438 7.266 1 97.19 228 THR B C 1
ATOM 7273 O O . THR B 1 228 ? -5.023 -27.781 6.434 1 97.19 228 THR B O 1
ATOM 7276 N N . ALA B 1 229 ? -6.34 -29.562 6.922 1 98.12 229 ALA B N 1
ATOM 7277 C CA . ALA B 1 229 ? -6.285 -30.141 5.578 1 98.12 229 ALA B CA 1
ATOM 7278 C C . ALA B 1 229 ? -7.434 -29.625 4.719 1 98.12 229 ALA B C 1
ATOM 7280 O O . ALA B 1 229 ? -7.516 -29.938 3.525 1 98.12 229 ALA B O 1
ATOM 7281 N N . GLN B 1 230 ? -8.305 -28.828 5.285 1 98.5 230 GLN B N 1
ATOM 7282 C CA . GLN B 1 230 ? -9.398 -28.281 4.5 1 98.5 230 GLN B CA 1
ATOM 7283 C C . GLN B 1 230 ? -8.883 -27.469 3.32 1 98.5 230 GLN B C 1
ATOM 7285 O O . GLN B 1 230 ? -7.863 -26.781 3.436 1 98.5 230 GLN B O 1
ATOM 7290 N N . LYS B 1 231 ? -9.578 -27.641 2.154 1 98.56 231 LYS B N 1
ATOM 7291 C CA . LYS B 1 231 ? -9.305 -26.672 1.099 1 98.56 231 LYS B CA 1
ATOM 7292 C C . LYS B 1 231 ? -9.883 -25.297 1.446 1 98.56 231 LYS B C 1
ATOM 7294 O O . LYS B 1 231 ? -11.008 -25.203 1.931 1 98.56 231 LYS B O 1
ATOM 7299 N N . ILE B 1 232 ? -9.117 -24.234 1.223 1 98.25 232 ILE B N 1
ATOM 7300 C CA . ILE B 1 232 ? -9.555 -22.906 1.644 1 98.25 232 ILE B CA 1
ATOM 7301 C C . ILE B 1 232 ? -9.18 -21.875 0.579 1 98.25 232 ILE B C 1
ATOM 7303 O O . ILE B 1 232 ? -8.273 -22.109 -0.225 1 98.25 232 ILE B O 1
ATOM 7307 N N . PHE B 1 233 ? -9.898 -20.781 0.51 1 98 233 PHE B N 1
ATOM 7308 C CA . PHE B 1 233 ? -9.711 -19.641 -0.379 1 98 233 PHE B CA 1
ATOM 7309 C C . PHE B 1 233 ? -10.086 -20 -1.812 1 98 233 PHE B C 1
ATOM 7311 O O . PHE B 1 233 ? -9.57 -19.406 -2.762 1 98 233 PHE B O 1
ATOM 7318 N N . ILE B 1 234 ? -10.914 -21 -1.991 1 98.31 234 ILE B N 1
ATOM 7319 C CA . ILE B 1 234 ? -11.156 -21.5 -3.344 1 98.31 234 ILE B CA 1
ATOM 7320 C C . ILE B 1 234 ? -12.266 -20.688 -3.998 1 98.31 234 ILE B C 1
ATOM 7322 O O . ILE B 1 234 ? -13.406 -20.672 -3.518 1 98.31 234 ILE B O 1
ATOM 7326 N N . GLY B 1 235 ? -11.945 -20.016 -5.059 1 97.81 235 GLY B N 1
ATOM 7327 C CA . GLY B 1 235 ? -12.938 -19.25 -5.797 1 97.81 235 GLY B CA 1
ATOM 7328 C C . GLY B 1 235 ? -14.086 -20.094 -6.312 1 97.81 235 GLY B C 1
ATOM 7329 O O . GLY B 1 235 ? -13.867 -21.219 -6.785 1 97.81 235 GLY B O 1
ATOM 7330 N N . ASN B 1 236 ? -15.305 -19.609 -6.242 1 98 236 ASN B N 1
ATOM 7331 C CA . ASN B 1 236 ? -16.547 -20.188 -6.734 1 98 236 ASN B CA 1
ATOM 7332 C C . ASN B 1 236 ? -17.172 -21.156 -5.723 1 98 236 ASN B C 1
ATOM 7334 O O . ASN B 1 236 ? -18.328 -21.516 -5.844 1 98 236 ASN B O 1
ATOM 7338 N N . PHE B 1 237 ? -16.422 -21.594 -4.723 1 97.81 237 PHE B N 1
ATOM 7339 C CA . PHE B 1 237 ? -16.875 -22.672 -3.857 1 97.81 237 PHE B CA 1
ATOM 7340 C C . PHE B 1 237 ? -18.016 -22.219 -2.959 1 97.81 237 PHE B C 1
ATOM 7342 O O . PHE B 1 237 ? -18.891 -23.016 -2.613 1 97.81 237 PHE B O 1
ATOM 7349 N N . ALA B 1 238 ? -18.016 -20.938 -2.615 1 97 238 ALA B N 1
ATOM 7350 C CA . ALA B 1 238 ? -19 -20.5 -1.625 1 97 238 ALA B CA 1
ATOM 7351 C C . ALA B 1 238 ? -20.406 -20.531 -2.203 1 97 238 ALA B C 1
ATOM 7353 O O . ALA B 1 238 ? -21.375 -20.812 -1.487 1 97 238 ALA B O 1
ATOM 7354 N N . CYS B 1 239 ? -20.469 -20.203 -3.531 1 95.62 239 CYS B N 1
ATOM 7355 C CA . CYS B 1 239 ? -21.812 -20.016 -4.059 1 95.62 239 CYS B CA 1
ATOM 7356 C C . CYS B 1 239 ? -21.984 -20.734 -5.391 1 95.62 239 CYS B C 1
ATOM 7358 O O . CYS B 1 239 ? -22.953 -21.453 -5.59 1 95.62 239 CYS B O 1
ATOM 7360 N N . HIS B 1 240 ? -21.062 -20.672 -6.281 1 96.56 240 HIS B N 1
ATOM 7361 C CA . HIS B 1 240 ? -21.422 -20.828 -7.688 1 96.56 240 HIS B CA 1
ATOM 7362 C C . HIS B 1 240 ? -20.969 -22.188 -8.219 1 96.56 240 HIS B C 1
ATOM 7364 O O . HIS B 1 240 ? -21.625 -22.781 -9.07 1 96.56 240 HIS B O 1
ATOM 7370 N N . ALA B 1 241 ? -19.906 -22.75 -7.754 1 98.25 241 ALA B N 1
ATOM 7371 C CA . ALA B 1 241 ? -19.328 -23.969 -8.344 1 98.25 241 ALA B CA 1
ATOM 7372 C C . ALA B 1 241 ? -20.234 -25.172 -8.109 1 98.25 241 ALA B C 1
ATOM 7374 O O . ALA B 1 241 ? -20.75 -25.359 -7.008 1 98.25 241 ALA B O 1
ATOM 7375 N N . ASN B 1 242 ? -20.375 -25.953 -9.172 1 98.5 242 ASN B N 1
ATOM 7376 C CA . ASN B 1 242 ? -21.047 -27.234 -9.008 1 98.5 242 ASN B CA 1
ATOM 7377 C C . ASN B 1 242 ? -20.078 -28.406 -9.172 1 98.5 242 ASN B C 1
ATOM 7379 O O . ASN B 1 242 ? -20.406 -29.547 -8.836 1 98.5 242 ASN B O 1
ATOM 7383 N N . HIS B 1 243 ? -18.875 -28.125 -9.641 1 98.69 243 HIS B N 1
ATOM 7384 C CA . HIS B 1 243 ? -17.797 -29.125 -9.742 1 98.69 243 HIS B CA 1
ATOM 7385 C C . HIS B 1 243 ? -16.516 -28.625 -9.078 1 98.69 243 HIS B C 1
ATOM 7387 O O . HIS B 1 243 ? -16.375 -27.422 -8.828 1 98.69 243 HIS B O 1
ATOM 7393 N N . ALA B 1 244 ? -15.625 -29.531 -8.797 1 98.62 244 ALA B N 1
ATOM 7394 C CA . ALA B 1 244 ? -14.32 -29.203 -8.219 1 98.62 244 ALA B CA 1
ATOM 7395 C C . ALA B 1 244 ? -13.219 -30.078 -8.812 1 98.62 244 ALA B C 1
ATOM 7397 O O . ALA B 1 244 ? -13.453 -31.234 -9.141 1 98.62 244 ALA B O 1
ATOM 7398 N N . VAL B 1 245 ? -12.125 -29.547 -9.055 1 98.25 245 VAL B N 1
ATOM 7399 C CA . VAL B 1 245 ? -10.891 -30.312 -9.109 1 98.25 245 VAL B CA 1
ATOM 7400 C C . VAL B 1 245 ? -10.164 -30.234 -7.77 1 98.25 245 VAL B C 1
ATOM 7402 O O . VAL B 1 245 ? -10 -29.141 -7.215 1 98.25 245 VAL B O 1
ATOM 7405 N N . VAL B 1 246 ? -9.781 -31.359 -7.211 1 98.62 246 VAL B N 1
ATOM 7406 C CA . VAL B 1 246 ? -9.195 -31.375 -5.879 1 98.62 246 VAL B CA 1
ATOM 7407 C C . VAL B 1 246 ? -7.883 -32.156 -5.906 1 98.62 246 VAL B C 1
ATOM 7409 O O . VAL B 1 246 ? -7.832 -33.281 -6.434 1 98.62 246 VAL B O 1
ATOM 7412 N N . PHE B 1 247 ? -6.855 -31.594 -5.379 1 97.88 247 PHE B N 1
ATOM 7413 C CA . PHE B 1 247 ? -5.562 -32.25 -5.223 1 97.88 247 PHE B CA 1
ATOM 7414 C C . PHE B 1 247 ? -5.516 -33.062 -3.939 1 97.88 247 PHE B C 1
ATOM 7416 O O . PHE B 1 247 ? -5.883 -32.562 -2.871 1 97.88 247 PHE B O 1
ATOM 7423 N N . ALA B 1 248 ? -5.055 -34.281 -4.047 1 98.31 248 ALA B N 1
ATOM 7424 C CA . ALA B 1 248 ? -5.02 -35.188 -2.891 1 98.31 248 ALA B CA 1
ATOM 7425 C C . ALA B 1 248 ? -3.859 -36.156 -2.996 1 98.31 248 ALA B C 1
ATOM 7427 O O . ALA B 1 248 ? -3.4 -36.469 -4.098 1 98.31 248 ALA B O 1
ATOM 7428 N N . GLN B 1 249 ? -3.414 -36.594 -1.818 1 97.94 249 GLN B N 1
ATOM 7429 C CA . GLN B 1 249 ? -2.447 -37.688 -1.744 1 97.94 249 GLN B CA 1
ATOM 7430 C C . GLN B 1 249 ? -3.098 -39.031 -2.076 1 97.94 249 GLN B C 1
ATOM 7432 O O . GLN B 1 249 ? -3.979 -39.5 -1.35 1 97.94 249 GLN B O 1
ATOM 7437 N N . LEU B 1 250 ? -2.562 -39.688 -3.117 1 98.19 250 LEU B N 1
ATOM 7438 C CA . LEU B 1 250 ? -3.172 -40.938 -3.58 1 98.19 250 LEU B CA 1
ATOM 7439 C C . LEU B 1 250 ? -2.502 -42.125 -2.938 1 98.19 250 LEU B C 1
ATOM 7441 O O . LEU B 1 250 ? -1.273 -42.25 -2.945 1 98.19 250 LEU B O 1
ATOM 7445 N N . PHE B 1 251 ? -3.305 -42.969 -2.357 1 97.81 251 PHE B N 1
ATOM 7446 C CA . PHE B 1 251 ? -2.865 -44.281 -1.85 1 97.81 251 PHE B CA 1
ATOM 7447 C C . PHE B 1 251 ? -3.557 -45.406 -2.594 1 97.81 251 PHE B C 1
ATOM 7449 O O . PHE B 1 251 ? -4.785 -45.438 -2.693 1 97.81 251 PHE B O 1
ATOM 7456 N N . VAL B 1 252 ? -2.822 -46.312 -3.143 1 97.38 252 VAL B N 1
ATOM 7457 C CA . VAL B 1 252 ? -3.318 -47.5 -3.811 1 97.38 252 VAL B CA 1
ATOM 7458 C C . VAL B 1 252 ? -2.686 -48.75 -3.182 1 97.38 252 VAL B C 1
ATOM 7460 O O . VAL B 1 252 ? -1.462 -48.906 -3.203 1 97.38 252 VAL B O 1
ATOM 7463 N N . ASP B 1 253 ? -3.496 -49.625 -2.613 1 95.25 253 ASP B N 1
ATOM 7464 C CA . ASP B 1 253 ? -3.018 -50.844 -1.938 1 95.25 253 ASP B CA 1
ATOM 7465 C C . ASP B 1 253 ? -1.984 -50.5 -0.867 1 95.25 253 ASP B C 1
ATOM 7467 O O . ASP B 1 253 ? -0.927 -51.125 -0.79 1 95.25 253 ASP B O 1
ATOM 7471 N N . GLY B 1 254 ? -2.189 -49.375 -0.236 1 94.25 254 GLY B N 1
ATOM 7472 C CA . GLY B 1 254 ? -1.316 -48.969 0.853 1 94.25 254 GLY B CA 1
ATOM 7473 C C . GLY B 1 254 ? -0.072 -48.25 0.379 1 94.25 254 GLY B C 1
ATOM 7474 O O . GLY B 1 254 ? 0.693 -47.719 1.189 1 94.25 254 GLY B O 1
ATOM 7475 N N . VAL B 1 255 ? 0.114 -48.188 -0.942 1 96.38 255 VAL B N 1
ATOM 7476 C CA . VAL B 1 255 ? 1.296 -47.531 -1.481 1 96.38 255 VAL B CA 1
ATOM 7477 C C . VAL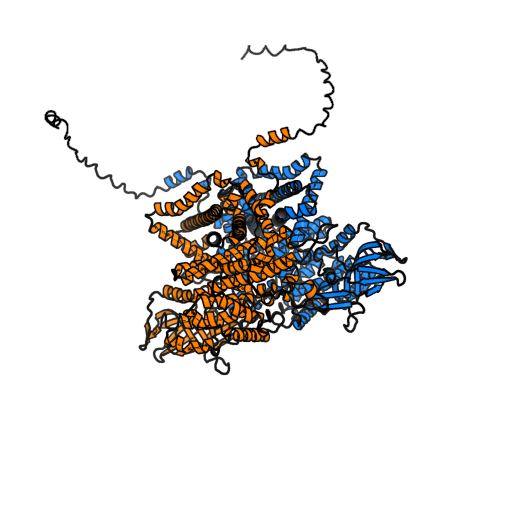 B 1 255 ? 0.98 -46.062 -1.764 1 96.38 255 VAL B C 1
ATOM 7479 O O . VAL B 1 255 ? -0.022 -45.75 -2.41 1 96.38 255 VAL B O 1
ATOM 7482 N N . HIS B 1 256 ? 1.834 -45.219 -1.268 1 96.62 256 HIS B N 1
ATOM 7483 C CA . HIS B 1 256 ? 1.698 -43.781 -1.478 1 96.62 256 HIS B CA 1
ATOM 7484 C C . HIS B 1 256 ? 2.186 -43.375 -2.865 1 96.62 256 HIS B C 1
ATOM 7486 O O . HIS B 1 256 ? 3.381 -43.438 -3.154 1 96.62 256 HIS B O 1
ATOM 7492 N N . GLN B 1 257 ? 1.336 -42.875 -3.697 1 96.69 257 GLN B N 1
ATOM 7493 C CA . GLN B 1 257 ? 1.669 -42.594 -5.09 1 96.69 257 GLN B CA 1
ATOM 7494 C C . GLN B 1 257 ? 1.908 -41.094 -5.309 1 96.69 257 GLN B C 1
ATOM 7496 O O . GLN B 1 257 ? 2.25 -40.656 -6.414 1 96.69 257 GLN B O 1
ATOM 7501 N N . GLY B 1 258 ? 1.772 -40.281 -4.234 1 96.38 258 GLY B N 1
ATOM 7502 C CA . GLY B 1 258 ? 1.974 -38.844 -4.359 1 96.38 258 GLY B CA 1
ATOM 7503 C C . GLY B 1 258 ? 0.697 -38.094 -4.672 1 96.38 258 GLY B C 1
ATOM 7504 O O . GLY B 1 258 ? -0.401 -38.625 -4.559 1 96.38 258 GLY B O 1
ATOM 7505 N N . VAL B 1 259 ? 0.802 -36.812 -5.035 1 96.88 259 VAL B N 1
ATOM 7506 C CA . VAL B 1 259 ? -0.342 -35.938 -5.238 1 96.88 259 VAL B CA 1
ATOM 7507 C C . VAL B 1 259 ? -0.953 -36.188 -6.613 1 96.88 259 VAL B C 1
ATOM 7509 O O . VAL B 1 259 ? -0.234 -36.281 -7.609 1 96.88 259 VAL B O 1
ATOM 7512 N N . HIS B 1 260 ? -2.211 -36.344 -6.695 1 97.5 260 HIS B N 1
ATOM 7513 C CA . HIS B 1 260 ? -3.002 -36.438 -7.914 1 97.5 260 HIS B CA 1
ATOM 7514 C C . HIS B 1 260 ? -4.215 -35.531 -7.871 1 97.5 260 HIS B C 1
ATOM 7516 O O . HIS B 1 260 ? -4.496 -34.906 -6.836 1 97.5 260 HIS B O 1
ATOM 7522 N N . VAL B 1 261 ? -4.883 -35.375 -9.055 1 97.94 261 VAL B N 1
ATOM 7523 C CA . VAL B 1 261 ? -6.004 -34.438 -9.156 1 97.94 261 VAL B CA 1
ATOM 7524 C C . VAL B 1 261 ? -7.277 -35.219 -9.508 1 97.94 261 VAL B C 1
ATOM 7526 O O . VAL B 1 261 ? -7.273 -36.062 -10.398 1 97.94 261 VAL B O 1
ATOM 7529 N N . PHE B 1 262 ? -8.336 -34.938 -8.781 1 98.62 262 PHE B N 1
ATOM 7530 C CA . PHE B 1 262 ? -9.617 -35.594 -8.961 1 98.62 262 PHE B CA 1
ATOM 7531 C C . PHE B 1 262 ? -10.711 -34.594 -9.336 1 98.62 262 PHE B C 1
ATOM 7533 O O . PHE B 1 262 ? -10.812 -33.531 -8.734 1 98.62 262 PHE B O 1
ATOM 7540 N N . LEU B 1 263 ? -11.484 -34.906 -10.375 1 98.69 263 LEU B N 1
ATOM 7541 C CA . LEU B 1 263 ? -12.609 -34.094 -10.828 1 98.69 263 LEU B CA 1
ATOM 7542 C C . LEU B 1 263 ? -13.938 -34.75 -10.43 1 98.69 263 LEU B C 1
ATOM 7544 O O . LEU B 1 263 ? -14.18 -35.906 -10.758 1 98.69 263 LEU B O 1
ATOM 7548 N N . PHE B 1 264 ? -14.82 -34 -9.711 1 98.31 264 PHE B N 1
ATOM 7549 C CA . PHE B 1 264 ? -16.109 -34.531 -9.328 1 98.31 264 PHE B CA 1
ATOM 7550 C C . PHE B 1 264 ? -17.109 -33.438 -9.008 1 98.31 264 PHE B C 1
ATOM 7552 O O . PHE B 1 264 ? -16.734 -32.281 -8.875 1 98.31 264 PHE B O 1
ATOM 7559 N N . ARG B 1 265 ? -18.359 -33.781 -8.961 1 98.19 265 ARG B N 1
ATOM 7560 C CA . ARG B 1 265 ? -19.453 -32.844 -8.633 1 98.19 265 ARG B CA 1
ATOM 7561 C C . ARG B 1 265 ? -19.5 -32.562 -7.137 1 98.19 265 ARG B C 1
ATOM 7563 O O . ARG B 1 265 ? -19.328 -33.5 -6.328 1 98.19 265 ARG B O 1
ATOM 7570 N N . ILE B 1 266 ? -19.766 -31.312 -6.781 1 98.62 266 ILE B N 1
ATOM 7571 C CA . ILE B 1 266 ? -19.828 -30.984 -5.359 1 98.62 266 ILE B CA 1
ATOM 7572 C C . ILE B 1 266 ? -21.234 -30.5 -5 1 98.62 266 ILE B C 1
ATOM 7574 O O . ILE B 1 266 ? -21.578 -30.406 -3.822 1 98.62 266 ILE B O 1
ATOM 7578 N N . ARG B 1 267 ? -22.016 -30.125 -5.961 1 98.56 267 ARG B N 1
ATOM 7579 C CA . ARG B 1 267 ? -23.406 -29.734 -5.754 1 98.56 267 ARG B CA 1
ATOM 7580 C C . ARG B 1 267 ? -24.328 -30.484 -6.707 1 98.56 267 ARG B C 1
ATOM 7582 O O . ARG B 1 267 ? -23.984 -30.703 -7.871 1 98.56 267 ARG B O 1
ATOM 7589 N N . ASN B 1 268 ? -25.484 -30.797 -6.207 1 97.44 268 ASN B N 1
ATOM 7590 C CA . ASN B 1 268 ? -26.531 -31.391 -7.02 1 97.44 268 ASN B CA 1
ATOM 7591 C C . ASN B 1 268 ? -27.203 -30.359 -7.918 1 97.44 268 ASN B C 1
ATOM 7593 O O . ASN B 1 268 ? -26.938 -29.156 -7.809 1 97.44 268 ASN B O 1
ATOM 7597 N N . ALA B 1 269 ? -28.031 -30.828 -8.812 1 95.31 269 ALA B N 1
ATOM 7598 C CA . ALA B 1 269 ? -28.703 -29.938 -9.766 1 95.31 269 ALA B CA 1
ATOM 7599 C C . ALA B 1 269 ? -29.531 -28.875 -9.047 1 95.31 269 ALA B C 1
ATOM 7601 O O . ALA B 1 269 ? -29.656 -27.75 -9.531 1 95.31 269 ALA B O 1
ATOM 7602 N N . ASP B 1 270 ? -29.984 -29.203 -7.816 1 95.19 270 ASP B N 1
ATOM 7603 C CA . ASP B 1 270 ? -30.828 -28.281 -7.062 1 95.19 270 ASP B CA 1
ATOM 7604 C C . ASP B 1 270 ? -29.984 -27.359 -6.191 1 95.19 270 ASP B C 1
ATOM 7606 O O . ASP B 1 270 ? -30.516 -26.562 -5.414 1 95.19 270 ASP B O 1
ATOM 7610 N N . GLY B 1 271 ? -28.688 -27.484 -6.289 1 94.94 271 GLY B N 1
ATOM 7611 C CA . GLY B 1 271 ? -27.797 -26.578 -5.574 1 94.94 271 GLY B CA 1
ATOM 7612 C C . GLY B 1 271 ? -27.344 -27.141 -4.238 1 94.94 271 GLY B C 1
ATOM 7613 O O . GLY B 1 271 ? -26.422 -26.594 -3.617 1 94.94 271 GLY B O 1
ATOM 7614 N N . SER B 1 272 ? -27.984 -28.25 -3.795 1 97.69 272 SER B N 1
ATOM 7615 C CA . SER B 1 272 ? -27.578 -28.859 -2.527 1 97.69 272 SER B CA 1
ATOM 7616 C C . SER B 1 272 ? -26.219 -29.531 -2.645 1 97.69 272 SER B C 1
ATOM 7618 O O . SER B 1 272 ? -25.812 -29.953 -3.734 1 97.69 272 SER B O 1
ATOM 7620 N N . LEU B 1 273 ? -25.516 -29.672 -1.579 1 98.31 273 LEU B N 1
ATOM 7621 C CA . LEU B 1 273 ? -24.188 -30.281 -1.581 1 98.31 273 LEU B CA 1
ATOM 7622 C C . LEU B 1 273 ? -24.281 -31.797 -1.752 1 98.31 273 LEU B C 1
ATOM 7624 O O . LEU B 1 273 ? -25.188 -32.438 -1.208 1 98.31 273 LEU B O 1
ATOM 7628 N N . CYS B 1 274 ? -23.406 -32.312 -2.49 1 98.44 274 CYS B N 1
ATOM 7629 C CA . CYS B 1 274 ? -23.359 -33.781 -2.693 1 98.44 274 CYS B CA 1
ATOM 7630 C C . CYS B 1 274 ? -23 -34.5 -1.399 1 98.44 274 CYS B C 1
ATOM 7632 O O . CYS B 1 274 ? -22.469 -33.875 -0.469 1 98.44 274 CYS B O 1
ATOM 7634 N N . GLU B 1 275 ? -23.297 -35.781 -1.382 1 97.81 275 GLU B N 1
ATOM 7635 C CA . GLU B 1 275 ? -22.938 -36.625 -0.235 1 97.81 275 GLU B CA 1
ATOM 7636 C C . GLU B 1 275 ? -21.422 -36.594 -0.001 1 97.81 275 GLU B C 1
ATOM 7638 O O . GLU B 1 275 ? -20.641 -36.688 -0.952 1 97.81 275 GLU B O 1
ATOM 7643 N N . GLY B 1 276 ? -21.078 -36.406 1.259 1 98.44 276 GLY B N 1
ATOM 7644 C CA . GLY B 1 276 ? -19.656 -36.406 1.622 1 98.44 276 GLY B CA 1
ATOM 7645 C C . GLY B 1 276 ? -18.984 -35.062 1.413 1 98.44 276 GLY B C 1
ATOM 7646 O O . GLY B 1 276 ? -17.766 -34.938 1.617 1 98.44 276 GLY B O 1
ATOM 7647 N N . VAL B 1 277 ? -19.719 -34.094 0.964 1 98.69 277 VAL B N 1
ATOM 7648 C CA . VAL B 1 277 ? -19.156 -32.75 0.686 1 98.69 277 VAL B CA 1
ATOM 7649 C C . VAL B 1 277 ? -19.656 -31.75 1.714 1 98.69 277 VAL B C 1
ATOM 7651 O O . VAL B 1 277 ? -20.859 -31.641 1.939 1 98.69 277 VAL B O 1
ATOM 7654 N N . ARG B 1 278 ? -18.766 -31.062 2.393 1 98.31 278 ARG B N 1
ATOM 7655 C CA . ARG B 1 278 ? -19.094 -29.906 3.232 1 98.31 278 ARG B CA 1
ATOM 7656 C C . ARG B 1 278 ? -18.391 -28.656 2.738 1 98.31 278 ARG B C 1
ATOM 7658 O O . ARG B 1 278 ? -17.203 -28.688 2.416 1 98.31 278 ARG B O 1
ATOM 7665 N N . ILE B 1 279 ? -19.125 -27.547 2.643 1 98.25 279 ILE B N 1
ATOM 7666 C CA . ILE B 1 279 ? -18.578 -26.281 2.172 1 98.25 279 ILE B CA 1
ATOM 7667 C C . ILE B 1 279 ? -19 -25.156 3.104 1 98.25 279 ILE B C 1
ATOM 7669 O O . ILE B 1 279 ? -20.141 -25.125 3.578 1 98.25 279 ILE B O 1
ATOM 7673 N N . LYS B 1 280 ? -18.125 -24.266 3.451 1 97.56 280 LYS B N 1
ATOM 7674 C CA . LYS B 1 280 ? -18.422 -23.016 4.113 1 97.56 280 LYS B CA 1
ATOM 7675 C C . LYS B 1 280 ? -17.812 -21.828 3.357 1 97.56 280 LYS B C 1
ATOM 7677 O O . LYS B 1 280 ? -16.812 -21.984 2.66 1 97.56 280 LYS B O 1
ATOM 7682 N N . ASP B 1 281 ? -18.484 -20.719 3.459 1 96.81 281 ASP B N 1
ATOM 7683 C CA . ASP B 1 281 ? -17.938 -19.469 2.945 1 96.81 281 ASP B CA 1
ATOM 7684 C C . ASP B 1 281 ? -16.672 -19.078 3.693 1 96.81 281 ASP B C 1
ATOM 7686 O O . ASP B 1 281 ? -16.531 -19.344 4.887 1 96.81 281 ASP B O 1
ATOM 7690 N N . CYS B 1 282 ? -15.672 -18.469 2.992 1 95.94 282 CYS B N 1
ATOM 7691 C CA . CYS B 1 282 ? -14.469 -17.984 3.654 1 95.94 282 CYS B CA 1
ATOM 7692 C C . CYS B 1 282 ? -14.773 -16.734 4.484 1 95.94 282 CYS B C 1
ATOM 7694 O O . CYS B 1 282 ? -14 -16.375 5.375 1 95.94 282 CYS B O 1
ATOM 7696 N N . GLY B 1 283 ? -15.898 -16.062 4.203 1 93.94 283 GLY B N 1
ATOM 7697 C CA . GLY B 1 283 ? -16.219 -14.805 4.867 1 93.94 283 GLY B CA 1
ATOM 7698 C C . GLY B 1 283 ? -15.836 -13.586 4.059 1 93.94 283 GLY B C 1
ATOM 7699 O O . GLY B 1 283 ? -15.531 -13.688 2.867 1 93.94 283 GLY B O 1
ATOM 7700 N N . ILE B 1 284 ? -15.867 -12.398 4.711 1 95.5 284 ILE B N 1
ATOM 7701 C CA . ILE B 1 284 ? -15.625 -11.109 4.07 1 95.5 284 ILE B CA 1
ATOM 7702 C C . ILE B 1 284 ? -14.133 -10.906 3.854 1 95.5 284 ILE B C 1
ATOM 7704 O O . ILE B 1 284 ? -13.32 -11.203 4.738 1 95.5 284 ILE B O 1
ATOM 7708 N N . LYS B 1 285 ? -13.75 -10.508 2.662 1 96.38 285 LYS B N 1
ATOM 7709 C CA . LYS B 1 285 ? -12.359 -10.195 2.318 1 96.38 285 LYS B CA 1
ATOM 7710 C C . LYS B 1 285 ? -12.141 -8.688 2.27 1 96.38 285 LYS B C 1
ATOM 7712 O O . LYS B 1 285 ? -13.086 -7.906 2.383 1 96.38 285 LYS B O 1
ATOM 7717 N N . SER B 1 286 ? -10.891 -8.25 2.16 1 95.81 286 SER B N 1
ATOM 7718 C CA . SER B 1 286 ? -10.547 -6.832 2.109 1 95.81 286 SER B CA 1
ATOM 7719 C C . SER B 1 286 ? -10.727 -6.27 0.704 1 95.81 286 SER B C 1
ATOM 7721 O O . SER B 1 286 ? -10.672 -5.055 0.502 1 95.81 286 SER B O 1
ATOM 7723 N N . GLY B 1 287 ? -10.922 -7.043 -0.238 1 95.88 287 GLY B N 1
ATOM 7724 C CA . GLY B 1 287 ? -11.156 -6.801 -1.653 1 95.88 287 GLY B CA 1
ATOM 7725 C C . GLY B 1 287 ? -11.547 -8.055 -2.416 1 95.88 287 GLY B C 1
ATOM 7726 O O . GLY B 1 287 ? -11.648 -9.133 -1.836 1 95.88 287 GLY B O 1
ATOM 7727 N N . LEU B 1 288 ? -11.93 -7.891 -3.645 1 96.25 288 LEU B N 1
ATOM 7728 C CA . LEU B 1 288 ? -12.289 -9.031 -4.48 1 96.25 288 LEU B CA 1
ATOM 7729 C C . LEU B 1 288 ? -13.547 -9.711 -3.963 1 96.25 288 LEU B C 1
ATOM 7731 O O . LEU B 1 288 ? -13.656 -10.938 -4.004 1 96.25 288 LEU B O 1
ATOM 7735 N N . GLN B 1 289 ? -14.414 -8.977 -3.475 1 94.06 289 GLN B N 1
ATOM 7736 C CA . GLN B 1 289 ? -15.586 -9.539 -2.811 1 94.06 289 GLN B CA 1
ATOM 7737 C C . GLN B 1 289 ? -16.5 -10.25 -3.807 1 94.06 289 GLN B C 1
ATOM 7739 O O . GLN B 1 289 ? -17.25 -11.156 -3.438 1 94.06 289 GLN B O 1
ATOM 7744 N N . GLY B 1 290 ? -16.391 -9.852 -5.02 1 96.75 290 GLY B N 1
ATOM 7745 C CA . GLY B 1 290 ? -17.25 -10.469 -6.031 1 96.75 290 GLY B CA 1
ATOM 7746 C C . GLY B 1 290 ? -16.906 -11.922 -6.301 1 96.75 290 GLY B C 1
ATOM 7747 O O . GLY B 1 290 ? -17.703 -12.656 -6.867 1 96.75 290 GLY B O 1
ATOM 7748 N N . VAL B 1 291 ? -15.727 -12.328 -6.004 1 98 291 VAL B N 1
ATOM 7749 C CA . VAL B 1 291 ? -15.32 -13.727 -6.117 1 98 291 VAL B CA 1
ATOM 7750 C C . VAL B 1 291 ? -15.742 -14.492 -4.859 1 98 291 VAL B C 1
ATOM 7752 O O . VAL B 1 291 ? -15.312 -14.156 -3.752 1 98 291 VAL B O 1
ATOM 7755 N N . ASP B 1 292 ? -16.594 -15.461 -5.016 1 97.75 292 ASP B N 1
ATOM 7756 C CA . ASP B 1 292 ? -17.125 -16.203 -3.883 1 97.75 292 ASP B CA 1
ATOM 7757 C C . ASP B 1 292 ? -16.156 -17.312 -3.457 1 97.75 292 ASP B C 1
ATOM 7759 O O . ASP B 1 292 ? -16.328 -18.469 -3.844 1 97.75 292 ASP B O 1
ATOM 7763 N N . ASN B 1 293 ? -15.234 -17.016 -2.602 1 97.94 293 ASN B N 1
ATOM 7764 C CA . ASN B 1 293 ? -14.266 -17.969 -2.084 1 97.94 293 ASN B CA 1
ATOM 7765 C C . ASN B 1 293 ? -14.875 -18.828 -0.971 1 97.94 293 ASN B C 1
ATOM 7767 O O . ASN B 1 293 ? -15.539 -18.312 -0.074 1 97.94 293 ASN B O 1
ATOM 7771 N N . GLY B 1 294 ? -14.617 -20.109 -1.083 1 98.06 294 GLY B N 1
ATOM 7772 C CA . GLY B 1 294 ? -15.133 -21.031 -0.084 1 98.06 294 GLY B CA 1
ATOM 7773 C C . GLY B 1 294 ? -14.094 -22.016 0.406 1 98.06 294 GLY B C 1
ATOM 7774 O O . GLY B 1 294 ? -12.93 -21.953 0.008 1 98.06 294 GLY B O 1
ATOM 7775 N N . ARG B 1 295 ? -14.5 -22.812 1.335 1 98.44 295 ARG B N 1
ATOM 7776 C CA . ARG B 1 295 ? -13.727 -23.891 1.945 1 98.44 295 ARG B CA 1
ATOM 7777 C C . ARG B 1 295 ? -14.383 -25.25 1.692 1 98.44 295 ARG B C 1
ATOM 7779 O O . ARG B 1 295 ? -15.609 -25.328 1.558 1 98.44 295 ARG B O 1
ATOM 7786 N N . LEU B 1 296 ? -13.57 -26.281 1.646 1 98.69 296 LEU B N 1
ATOM 7787 C CA . LEU B 1 296 ? -14.094 -27.609 1.318 1 98.69 296 LEU B CA 1
ATOM 7788 C C . LEU B 1 296 ? -13.539 -28.656 2.271 1 98.69 296 LEU B C 1
ATOM 7790 O O . LEU B 1 296 ? -12.336 -28.688 2.547 1 98.69 296 LEU B O 1
ATOM 7794 N N . TRP B 1 297 ? -14.438 -29.438 2.857 1 98.69 297 TRP B N 1
ATOM 7795 C CA . TRP B 1 297 ? -14.133 -30.672 3.576 1 98.69 297 TRP B CA 1
ATOM 7796 C C . TRP B 1 297 ? -14.75 -31.875 2.875 1 98.69 297 TRP B C 1
ATOM 7798 O O . TRP B 1 297 ? -15.906 -31.828 2.447 1 98.69 297 TRP B O 1
ATOM 7808 N N . LEU B 1 298 ? -14 -32.875 2.736 1 98.81 298 LEU B N 1
ATOM 7809 C CA . LEU B 1 298 ? -14.5 -34.156 2.203 1 98.81 298 LEU B CA 1
ATOM 7810 C C . LEU B 1 298 ? -14.562 -35.219 3.295 1 98.81 298 LEU B C 1
ATOM 7812 O O . LEU B 1 298 ? -13.602 -35.406 4.035 1 98.81 298 LEU B O 1
ATOM 7816 N N . ASP B 1 299 ? -15.719 -35.75 3.395 1 98.56 299 ASP B N 1
ATOM 7817 C CA . ASP B 1 299 ? -15.938 -36.844 4.352 1 98.56 299 ASP B CA 1
ATOM 7818 C C . ASP B 1 299 ? -16.125 -38.188 3.633 1 98.56 299 ASP B C 1
ATOM 7820 O O . ASP B 1 299 ? -17.266 -38.594 3.379 1 98.56 299 ASP B O 1
ATOM 7824 N N . ARG B 1 300 ? -15.062 -38.844 3.412 1 98.31 300 ARG B N 1
ATOM 7825 C CA . ARG B 1 300 ? -15.039 -40.125 2.713 1 98.31 300 ARG B CA 1
ATOM 7826 C C . ARG B 1 300 ? -15.922 -40.062 1.468 1 98.31 300 ARG B C 1
ATOM 7828 O O . ARG B 1 300 ? -16.797 -40.906 1.293 1 98.31 300 ARG B O 1
ATOM 7835 N N . LYS B 1 301 ? -15.75 -39.125 0.696 1 98.44 301 LYS B N 1
ATOM 7836 C CA . LYS B 1 301 ? -16.469 -38.938 -0.56 1 98.44 301 LYS B CA 1
ATOM 7837 C C . LYS B 1 301 ? -16.047 -39.938 -1.602 1 98.44 301 LYS B C 1
ATOM 7839 O O . LYS B 1 301 ? -14.852 -40.062 -1.91 1 98.44 301 LYS B O 1
ATOM 7844 N N . ARG B 1 302 ? -16.984 -40.688 -2.098 1 98.44 302 ARG B N 1
ATOM 7845 C CA . ARG B 1 302 ? -16.688 -41.688 -3.102 1 98.44 302 ARG B CA 1
ATOM 7846 C C . ARG B 1 302 ? -16.859 -41.156 -4.512 1 98.44 302 ARG B C 1
ATOM 7848 O O . ARG B 1 302 ? -17.859 -40.469 -4.797 1 98.44 302 ARG B O 1
ATOM 7855 N N . VAL B 1 303 ? -15.93 -41.375 -5.352 1 98.31 303 VAL B N 1
ATOM 7856 C CA . VAL B 1 303 ? -15.961 -40.938 -6.742 1 98.31 303 VAL B CA 1
ATOM 7857 C C . VAL B 1 303 ? -15.5 -42.062 -7.652 1 98.31 303 VAL B C 1
ATOM 7859 O O . VAL B 1 303 ? -14.711 -42.938 -7.234 1 98.31 303 VAL B O 1
ATOM 7862 N N . PRO B 1 304 ? -15.906 -42.094 -8.875 1 97.19 304 PRO B N 1
ATOM 7863 C CA . PRO B 1 304 ? -15.57 -43.219 -9.766 1 97.19 304 PRO B CA 1
ATOM 7864 C C . PRO B 1 304 ? -14.102 -43.219 -10.172 1 97.19 304 PRO B C 1
ATOM 7866 O O . PRO B 1 304 ? -13.406 -42.219 -10.016 1 97.19 304 PRO B O 1
ATOM 7869 N N . ARG B 1 305 ? -13.609 -44.281 -10.75 1 96.81 305 ARG B N 1
ATOM 7870 C CA . ARG B 1 305 ? -12.219 -44.5 -11.156 1 96.81 305 ARG B CA 1
ATOM 7871 C C . ARG B 1 305 ? -11.781 -43.438 -12.172 1 96.81 305 ARG B C 1
ATOM 7873 O O . ARG B 1 305 ? -10.625 -43 -12.164 1 96.81 305 ARG B O 1
ATOM 7880 N N . ASP B 1 306 ? -12.695 -42.969 -12.953 1 95.44 306 ASP B N 1
ATOM 7881 C CA . ASP B 1 306 ? -12.328 -42.031 -14.023 1 95.44 306 ASP B CA 1
ATOM 7882 C C . ASP B 1 306 ? -12.367 -40.594 -13.531 1 95.44 306 ASP B C 1
ATOM 7884 O O . ASP B 1 306 ? -12.25 -39.656 -14.32 1 95.44 306 ASP B O 1
ATOM 7888 N N . ALA B 1 307 ? -12.539 -40.438 -12.203 1 97.75 307 ALA B N 1
ATOM 7889 C CA . ALA B 1 307 ? -12.508 -39.094 -11.625 1 97.75 307 ALA B CA 1
ATOM 7890 C C . ALA B 1 307 ? -11.078 -38.562 -11.57 1 97.75 307 ALA B C 1
ATOM 7892 O O . ALA B 1 307 ? -10.867 -37.344 -11.531 1 97.75 307 ALA B O 1
ATOM 7893 N N . ILE B 1 308 ? -10.125 -39.438 -11.461 1 98.19 308 ILE B N 1
ATOM 7894 C CA . ILE B 1 308 ? -8.734 -39.031 -11.453 1 98.19 308 ILE B CA 1
ATOM 7895 C C . ILE B 1 308 ? -8.352 -38.469 -12.82 1 98.19 308 ILE B C 1
ATOM 7897 O O . ILE B 1 308 ? -8.602 -39.094 -13.852 1 98.19 308 ILE B O 1
ATOM 7901 N N . LEU B 1 309 ? -7.898 -37.25 -12.945 1 97.25 309 LEU B N 1
ATOM 7902 C CA . LEU B 1 309 ? -7.383 -36.75 -14.219 1 97.25 309 LEU B CA 1
ATOM 7903 C C . LEU B 1 309 ? -6.129 -37.531 -14.633 1 97.25 309 LEU B C 1
ATOM 7905 O O . LEU B 1 309 ? -5.078 -37.406 -14 1 97.25 309 LEU B O 1
ATOM 7909 N N . SER B 1 310 ? -6.141 -38.188 -15.695 1 95.44 310 SER B N 1
ATOM 7910 C CA . SER B 1 310 ? -5.344 -39.406 -15.875 1 95.44 310 SER B CA 1
ATOM 7911 C C . SER B 1 310 ? -4.125 -39.125 -16.75 1 95.44 310 SER B C 1
ATOM 7913 O O . SER B 1 310 ? -3.41 -40.062 -17.125 1 95.44 310 SER B O 1
ATOM 7915 N N . ARG B 1 311 ? -3.846 -37.906 -17.094 1 92.94 311 ARG B N 1
ATOM 7916 C CA . ARG B 1 311 ? -2.721 -37.656 -17.984 1 92.94 311 ARG B CA 1
ATOM 7917 C C . ARG B 1 311 ? -1.403 -38.062 -17.344 1 92.94 311 ARG B C 1
ATOM 7919 O O . ARG B 1 311 ? -0.52 -38.594 -18.016 1 92.94 311 ARG B O 1
ATOM 7926 N N . PHE B 1 312 ? -1.283 -37.844 -16.016 1 93.19 312 PHE B N 1
ATOM 7927 C CA . PHE B 1 312 ? 0.018 -38.031 -15.398 1 93.19 312 PHE B CA 1
ATOM 7928 C C . PHE B 1 312 ? -0.006 -39.25 -14.484 1 93.19 312 PHE B C 1
ATOM 7930 O O . PHE B 1 312 ? 1.04 -39.719 -14.016 1 93.19 312 PHE B O 1
ATOM 7937 N N . GLY B 1 313 ? -1.117 -39.75 -14.234 1 94.62 313 GLY B N 1
ATOM 7938 C CA . GLY B 1 313 ? -1.329 -40.938 -13.414 1 94.62 313 GLY B CA 1
ATOM 7939 C C . GLY B 1 313 ? -2.762 -41.438 -13.438 1 94.62 313 GLY B C 1
ATOM 7940 O O . GLY B 1 313 ? -3.701 -40.656 -13.461 1 94.62 313 GLY B O 1
ATOM 7941 N N . ARG B 1 314 ? -2.855 -42.781 -13.453 1 95 314 ARG B N 1
ATOM 7942 C CA . ARG B 1 314 ? -4.191 -43.375 -13.539 1 95 314 ARG B CA 1
ATOM 7943 C C . ARG B 1 314 ? -4.219 -44.781 -12.938 1 95 314 ARG B C 1
ATOM 7945 O O . ARG B 1 314 ? -3.172 -45.344 -12.617 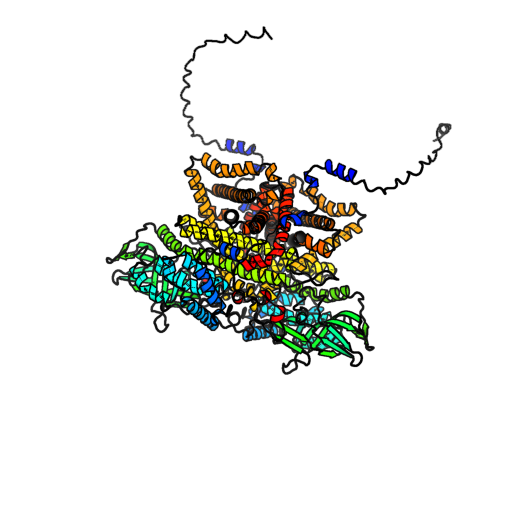1 95 314 ARG B O 1
ATOM 7952 N N . ILE B 1 315 ? -5.438 -45.188 -12.703 1 96.19 315 ILE B N 1
ATOM 7953 C CA . ILE B 1 315 ? -5.691 -46.594 -12.367 1 96.19 315 ILE B CA 1
ATOM 7954 C C . ILE B 1 315 ? -6.238 -47.312 -13.586 1 96.19 315 ILE B C 1
ATOM 7956 O O . ILE B 1 315 ? -7.242 -46.906 -14.172 1 96.19 315 ILE B O 1
ATOM 7960 N N . ASP B 1 316 ? -5.598 -48.406 -13.93 1 93.38 316 ASP B N 1
ATOM 7961 C CA . ASP B 1 316 ? -6.062 -49.125 -15.109 1 93.38 316 ASP B CA 1
ATOM 7962 C C . ASP B 1 316 ? -7.266 -50 -14.781 1 93.38 316 ASP B C 1
ATOM 7964 O O . ASP B 1 316 ? -7.758 -50 -13.656 1 93.38 316 ASP B O 1
ATOM 7968 N N . ALA B 1 317 ? -7.742 -50.688 -15.797 1 91.56 317 ALA B N 1
ATOM 7969 C CA . ALA B 1 317 ? -8.961 -51.469 -15.672 1 91.56 317 ALA B CA 1
ATOM 7970 C C . ALA B 1 317 ? -8.789 -52.594 -14.641 1 91.56 317 ALA B C 1
ATOM 7972 O O . ALA B 1 317 ? -9.758 -53.031 -14.047 1 91.56 317 ALA B O 1
ATOM 7973 N N . LYS B 1 318 ? -7.543 -53 -14.414 1 93.44 318 LYS B N 1
ATOM 7974 C CA . LYS B 1 318 ? -7.254 -54.094 -13.469 1 93.44 318 LYS B CA 1
ATOM 7975 C C . LYS B 1 318 ? -7.027 -53.531 -12.062 1 93.44 318 LYS B C 1
ATOM 7977 O O . LYS B 1 318 ? -6.781 -54.312 -11.125 1 93.44 318 LYS B O 1
ATOM 7982 N N . GLY B 1 319 ? -7.102 -52.219 -11.977 1 93.56 319 GLY B N 1
ATOM 7983 C CA . GLY B 1 319 ? -6.949 -51.625 -10.672 1 93.56 319 GLY B CA 1
ATOM 7984 C C . GLY B 1 319 ? -5.508 -51.281 -10.328 1 93.56 319 GLY B C 1
ATOM 7985 O O . GLY B 1 319 ? -5.195 -50.969 -9.172 1 93.56 319 GLY B O 1
ATOM 7986 N N . GLN B 1 320 ? -4.676 -51.312 -11.273 1 95.25 320 GLN B N 1
ATOM 7987 C CA . GLN B 1 320 ? -3.262 -51.062 -11.031 1 95.25 320 GLN B CA 1
ATOM 7988 C C . GLN B 1 320 ? -2.9 -49.625 -11.383 1 95.25 320 GLN B C 1
ATOM 7990 O O . GLN B 1 320 ? -3.395 -49.094 -12.375 1 95.25 320 GLN B O 1
ATOM 7995 N N . TYR B 1 321 ? -2.074 -49.062 -10.508 1 96.75 321 TYR B N 1
ATOM 7996 C CA . TYR B 1 321 ? -1.606 -47.688 -10.75 1 96.75 321 TYR B CA 1
ATOM 7997 C C . TYR B 1 321 ? -0.589 -47.656 -11.883 1 96.75 321 TYR B C 1
ATOM 7999 O O . TYR B 1 321 ? 0.289 -48.531 -11.969 1 96.75 321 TYR B O 1
ATOM 8007 N N . GLN B 1 322 ? -0.708 -46.719 -12.797 1 95.69 322 GLN B N 1
ATOM 8008 C CA . GLN B 1 322 ? 0.208 -46.531 -13.914 1 95.69 322 GLN B CA 1
ATOM 8009 C C . GLN B 1 322 ? 0.562 -45.062 -14.094 1 95.69 322 GLN B C 1
ATOM 8011 O O . GLN B 1 322 ? -0.306 -44.188 -13.992 1 95.69 322 GLN B O 1
ATOM 8016 N N . SER B 1 323 ? 1.796 -44.75 -14.242 1 95.88 323 SER B N 1
ATOM 8017 C CA . SER B 1 323 ? 2.279 -43.406 -14.578 1 95.88 323 SER B CA 1
ATOM 8018 C C . SER B 1 323 ? 3.553 -43.469 -15.414 1 95.88 323 SER B C 1
ATOM 8020 O O . SER B 1 323 ? 4.402 -44.344 -15.195 1 95.88 323 SER B O 1
ATOM 8022 N N . GLU B 1 324 ? 3.746 -42.625 -16.328 1 93.81 324 GLU B N 1
ATOM 8023 C CA . GLU B 1 324 ? 4.961 -42.531 -17.141 1 93.81 324 GLU B CA 1
ATOM 8024 C C . GLU B 1 324 ? 6.094 -41.844 -16.359 1 93.81 324 GLU B C 1
ATOM 8026 O O . GLU B 1 324 ? 7.258 -41.938 -16.766 1 93.81 324 GLU B O 1
ATOM 8031 N N . ILE B 1 325 ? 5.73 -41.156 -15.344 1 94.25 325 ILE B N 1
ATOM 8032 C CA . ILE B 1 325 ? 6.707 -40.5 -14.508 1 94.25 325 ILE B CA 1
ATOM 8033 C C . ILE B 1 325 ? 6.82 -41.219 -13.164 1 94.25 325 ILE B C 1
ATOM 8035 O O . ILE B 1 325 ? 5.914 -41.125 -12.328 1 94.25 325 ILE B O 1
ATOM 8039 N N . GLN B 1 326 ? 7.969 -41.75 -12.914 1 90.44 326 GLN B N 1
ATOM 8040 C CA . GLN B 1 326 ? 8.125 -42.625 -11.766 1 90.44 326 GLN B CA 1
ATOM 8041 C C . GLN B 1 326 ? 8.344 -41.844 -10.484 1 90.44 326 GLN B C 1
ATOM 8043 O O . GLN B 1 326 ? 7.801 -42.188 -9.43 1 90.44 326 GLN B O 1
ATOM 8048 N N . HIS B 1 327 ? 9.062 -40.812 -10.617 1 91.88 327 HIS B N 1
ATOM 8049 C CA . HIS B 1 327 ? 9.375 -40.031 -9.422 1 91.88 327 HIS B CA 1
ATOM 8050 C C . HIS B 1 327 ? 8.227 -39.094 -9.039 1 91.88 327 HIS B C 1
ATOM 8052 O O . HIS B 1 327 ? 7.848 -38.219 -9.812 1 91.88 327 HIS B O 1
ATOM 8058 N N . LYS B 1 328 ? 7.707 -39.219 -7.828 1 91.06 328 LYS B N 1
ATOM 8059 C CA . LYS B 1 328 ? 6.523 -38.531 -7.355 1 91.06 328 LYS B CA 1
ATOM 8060 C C . LYS B 1 328 ? 6.746 -37 -7.375 1 91.06 328 LYS B C 1
ATOM 8062 O O . LYS B 1 328 ? 5.855 -36.25 -7.762 1 91.06 328 LYS B O 1
ATOM 8067 N N . GLY B 1 329 ? 7.93 -36.625 -6.902 1 87.56 329 GLY B N 1
ATOM 8068 C CA . GLY B 1 329 ? 8.227 -35.219 -6.879 1 87.56 329 GLY B CA 1
ATOM 8069 C C . GLY B 1 329 ? 8.273 -34.594 -8.258 1 87.56 329 GLY B C 1
ATOM 8070 O O . GLY B 1 329 ? 7.75 -33.5 -8.469 1 87.56 329 GLY B O 1
ATOM 8071 N N . VAL B 1 330 ? 8.82 -35.281 -9.164 1 88.19 330 VAL B N 1
ATOM 8072 C CA . VAL B 1 330 ? 8.914 -34.844 -10.547 1 88.19 330 VAL B CA 1
ATOM 8073 C C . VAL B 1 330 ? 7.523 -34.781 -11.172 1 88.19 330 VAL B C 1
ATOM 8075 O O . VAL B 1 330 ? 7.191 -33.875 -11.906 1 88.19 330 VAL B O 1
ATOM 8078 N N . ARG B 1 331 ? 6.781 -35.812 -10.914 1 92.62 331 ARG B N 1
ATOM 8079 C CA . ARG B 1 331 ? 5.422 -35.875 -11.445 1 92.62 331 ARG B CA 1
ATOM 8080 C C . ARG B 1 331 ? 4.605 -34.688 -10.969 1 92.62 331 ARG B C 1
ATOM 8082 O O . ARG B 1 331 ? 3.898 -34.062 -11.758 1 92.62 331 ARG B O 1
ATOM 8089 N N . PHE B 1 332 ? 4.727 -34.312 -9.703 1 90.56 332 PHE B N 1
ATOM 8090 C CA . PHE B 1 332 ? 4.004 -33.188 -9.148 1 90.56 332 PHE B CA 1
ATOM 8091 C C . PHE B 1 332 ? 4.449 -31.875 -9.805 1 90.56 332 PHE B C 1
ATOM 8093 O O . PHE B 1 332 ? 3.615 -31.062 -10.203 1 90.56 332 PHE B O 1
ATOM 8100 N N . THR B 1 333 ? 5.738 -31.703 -9.883 1 85.06 333 THR B N 1
ATOM 8101 C CA . THR B 1 333 ? 6.281 -30.484 -10.484 1 85.06 333 THR B CA 1
ATOM 8102 C C . THR B 1 333 ? 5.832 -30.359 -11.93 1 85.06 333 THR B C 1
ATOM 8104 O O . THR B 1 333 ? 5.512 -29.25 -12.391 1 85.06 333 THR B O 1
ATOM 8107 N N . THR B 1 334 ? 5.766 -31.469 -12.578 1 84.44 334 THR B N 1
ATOM 8108 C CA . THR B 1 334 ? 5.312 -31.484 -13.969 1 84.44 334 THR B CA 1
ATOM 8109 C C . THR B 1 334 ? 3.84 -31.109 -14.062 1 84.44 334 THR B C 1
ATOM 8111 O O . THR B 1 334 ? 3.441 -30.344 -14.945 1 84.44 334 THR B O 1
ATOM 8114 N N . MET B 1 335 ? 3.098 -31.594 -13.195 1 86.31 335 MET B N 1
ATOM 8115 C CA . MET B 1 335 ? 1.669 -31.297 -13.148 1 86.31 335 MET B CA 1
ATOM 8116 C C . MET B 1 335 ? 1.435 -29.797 -12.922 1 86.31 335 MET B C 1
ATOM 8118 O O . MET B 1 335 ? 0.665 -29.172 -13.656 1 86.31 335 MET B O 1
ATOM 8122 N N . ILE B 1 336 ? 2.141 -29.234 -11.992 1 82.06 336 ILE B N 1
ATOM 8123 C CA . ILE B 1 336 ? 1.932 -27.844 -11.633 1 82.06 336 ILE B CA 1
ATOM 8124 C C . ILE B 1 336 ? 2.48 -26.938 -12.727 1 82.06 336 ILE B C 1
ATOM 8126 O O . ILE B 1 336 ? 1.923 -25.875 -13 1 82.06 336 ILE B O 1
ATOM 8130 N N . SER B 1 337 ? 3.531 -27.312 -13.328 1 77.25 337 SER B N 1
ATOM 8131 C CA . SER B 1 337 ? 4.133 -26.547 -14.414 1 77.25 337 SER B CA 1
ATOM 8132 C C . SER B 1 337 ? 3.166 -26.375 -15.578 1 77.25 337 SER B C 1
ATOM 8134 O O . SER B 1 337 ? 3.244 -25.406 -16.328 1 77.25 337 SER B O 1
ATOM 8136 N N . ALA B 1 338 ? 2.266 -27.25 -15.609 1 69 338 ALA B N 1
ATOM 8137 C CA . ALA B 1 338 ? 1.266 -27.188 -16.672 1 69 338 ALA B CA 1
ATOM 8138 C C . ALA B 1 338 ? 0.328 -26 -16.469 1 69 338 ALA B C 1
ATOM 8140 O O . ALA B 1 338 ? -0.365 -25.578 -17.391 1 69 338 ALA B O 1
ATOM 8141 N N . LEU B 1 339 ? 0.487 -25.391 -15.281 1 74.5 339 LEU B N 1
ATOM 8142 C CA . LEU B 1 339 ? -0.402 -24.281 -14.977 1 74.5 339 LEU B CA 1
ATOM 8143 C C . LEU B 1 339 ? 0.367 -22.953 -14.938 1 74.5 339 LEU B C 1
ATOM 8145 O O . LEU B 1 339 ? -0.1 -21.984 -14.352 1 74.5 339 LEU B O 1
ATOM 8149 N N . VAL B 1 340 ? 1.536 -22.859 -15.57 1 75.81 340 VAL B N 1
ATOM 8150 C CA . VAL B 1 340 ? 2.441 -21.703 -15.523 1 75.81 340 VAL B CA 1
ATOM 8151 C C . VAL B 1 340 ? 1.798 -20.516 -16.219 1 75.81 340 VAL B C 1
ATOM 8153 O O . VAL B 1 340 ? 2.096 -19.359 -15.898 1 75.81 340 VAL B O 1
ATOM 8156 N N . ALA B 1 341 ? 0.869 -20.734 -17.172 1 77.25 341 ALA B N 1
ATOM 8157 C CA . ALA B 1 341 ? 0.182 -19.656 -17.891 1 77.25 341 ALA B CA 1
ATOM 8158 C C . ALA B 1 341 ? -0.517 -18.719 -16.922 1 77.25 341 ALA B C 1
ATOM 8160 O O . ALA B 1 341 ? -0.606 -17.516 -17.172 1 77.25 341 ALA B O 1
ATOM 8161 N N . GLY B 1 342 ? -0.912 -19.297 -15.836 1 83.69 342 GLY B N 1
ATOM 8162 C CA . GLY B 1 342 ? -1.561 -18.484 -14.812 1 83.69 342 GLY B CA 1
ATOM 8163 C C . GLY B 1 342 ? -0.65 -17.422 -14.227 1 83.69 342 GLY B C 1
ATOM 8164 O O . GLY B 1 342 ? -1.066 -16.281 -14.039 1 83.69 342 GLY B O 1
ATOM 8165 N N . ARG B 1 343 ? 0.56 -17.766 -14.023 1 87.62 343 ARG B N 1
ATOM 8166 C CA . ARG B 1 343 ? 1.52 -16.828 -13.43 1 87.62 343 ARG B CA 1
ATOM 8167 C C . ARG B 1 343 ? 1.84 -15.688 -14.391 1 87.62 343 ARG B C 1
ATOM 8169 O O . ARG B 1 343 ? 1.988 -14.539 -13.961 1 87.62 343 ARG B O 1
ATOM 8176 N N . VAL B 1 344 ? 1.984 -15.984 -15.633 1 87.88 344 VAL B N 1
ATOM 8177 C CA . VAL B 1 344 ? 2.268 -14.977 -16.641 1 87.88 344 VAL B CA 1
ATOM 8178 C C . VAL B 1 344 ? 1.09 -14.016 -16.766 1 87.88 344 VAL B C 1
ATOM 8180 O O . VAL B 1 344 ? 1.28 -12.797 -16.875 1 87.88 344 VAL B O 1
ATOM 8183 N N . THR B 1 345 ? -0.071 -14.578 -16.703 1 92 345 THR B N 1
ATOM 8184 C CA . THR B 1 345 ? -1.276 -13.758 -16.828 1 92 345 THR B CA 1
ATOM 8185 C C . THR B 1 345 ? -1.416 -12.828 -15.617 1 92 345 THR B C 1
ATOM 8187 O O . THR B 1 345 ? -1.806 -11.672 -15.766 1 92 345 THR B O 1
ATOM 8190 N N . VAL B 1 346 ? -1.115 -13.359 -14.469 1 94.81 346 VAL B N 1
ATOM 8191 C CA . VAL B 1 346 ? -1.172 -12.547 -13.25 1 94.81 346 VAL B CA 1
ATOM 8192 C C . VAL B 1 346 ? -0.163 -11.406 -13.344 1 94.81 346 VAL B C 1
ATOM 8194 O O . VAL B 1 346 ? -0.471 -10.266 -12.984 1 94.81 346 VAL B O 1
ATOM 8197 N N . ALA B 1 347 ? 1.02 -11.703 -13.828 1 96.5 347 ALA B N 1
ATOM 8198 C CA . ALA B 1 347 ? 2.057 -10.688 -14 1 96.5 347 ALA B CA 1
ATOM 8199 C C . ALA B 1 347 ? 1.594 -9.586 -14.945 1 96.5 347 ALA B C 1
ATOM 8201 O O . ALA B 1 347 ? 1.608 -8.406 -14.586 1 96.5 347 ALA B O 1
ATOM 8202 N N . GLN B 1 348 ? 1.127 -10 -16.109 1 96.81 348 GLN B N 1
ATOM 8203 C CA . GLN B 1 348 ? 0.642 -9.023 -17.078 1 96.81 348 GLN B CA 1
ATOM 8204 C C . GLN B 1 348 ? -0.562 -8.266 -16.531 1 96.81 348 GLN B C 1
ATOM 8206 O O . GLN B 1 348 ? -0.706 -7.062 -16.781 1 96.81 348 GLN B O 1
ATOM 8211 N N . GLY B 1 349 ? -1.442 -8.992 -15.906 1 97.62 349 GLY B N 1
ATOM 8212 C CA . GLY B 1 349 ? -2.59 -8.336 -15.305 1 97.62 349 GLY B CA 1
ATOM 8213 C C . GLY B 1 349 ? -2.203 -7.234 -14.336 1 97.62 349 GLY B C 1
ATOM 8214 O O . GLY B 1 349 ? -2.783 -6.145 -14.359 1 97.62 349 GLY B O 1
ATOM 8215 N N . ALA B 1 350 ? -1.237 -7.516 -13.445 1 98.5 350 ALA B N 1
ATOM 8216 C CA . ALA B 1 350 ? -0.736 -6.516 -12.508 1 98.5 350 ALA B CA 1
ATOM 8217 C C . ALA B 1 350 ? -0.194 -5.293 -13.242 1 98.5 350 ALA B C 1
ATOM 8219 O O . ALA B 1 350 ? -0.433 -4.156 -12.828 1 98.5 350 ALA B O 1
ATOM 8220 N N . LEU B 1 351 ? 0.504 -5.531 -14.289 1 98.56 351 LEU B N 1
ATOM 8221 C CA . LEU B 1 351 ? 1.06 -4.441 -15.086 1 98.56 351 LEU B CA 1
ATOM 8222 C C . LEU B 1 351 ? -0.052 -3.609 -15.719 1 98.56 351 LEU B C 1
ATOM 8224 O O . LEU B 1 351 ? 0.056 -2.383 -15.797 1 98.56 351 LEU B O 1
ATOM 8228 N N . ASN B 1 352 ? -1.099 -4.25 -16.219 1 98.62 352 ASN B N 1
ATOM 8229 C CA . ASN B 1 352 ? -2.211 -3.545 -16.844 1 98.62 352 ASN B CA 1
ATOM 8230 C C . ASN B 1 352 ? -2.936 -2.646 -15.844 1 98.62 352 ASN B C 1
ATOM 8232 O O . ASN B 1 352 ? -3.377 -1.55 -16.188 1 98.62 352 ASN B O 1
ATOM 8236 N N . ILE B 1 353 ? -3.061 -3.111 -14.648 1 98.62 353 ILE B N 1
ATOM 8237 C CA . ILE B 1 353 ? -3.656 -2.289 -13.602 1 98.62 353 ILE B CA 1
ATOM 8238 C C . ILE B 1 353 ? -2.779 -1.065 -13.344 1 98.62 353 ILE B C 1
ATOM 8240 O O . ILE B 1 353 ? -3.289 0.037 -13.133 1 98.62 353 ILE B O 1
ATOM 8244 N N . SER B 1 354 ? -1.459 -1.258 -13.367 1 98.81 354 SER B N 1
ATOM 8245 C CA . SER B 1 354 ? -0.534 -0.136 -13.234 1 98.81 354 SER B CA 1
ATOM 8246 C C . SER B 1 354 ? -0.743 0.884 -14.344 1 98.81 354 SER B C 1
ATOM 8248 O O . SER B 1 354 ? -0.708 2.092 -14.102 1 98.81 354 SER B O 1
ATOM 8250 N N . LYS B 1 355 ? -0.917 0.392 -15.539 1 98.88 355 LYS B N 1
ATOM 8251 C CA . LYS B 1 355 ? -1.133 1.271 -16.688 1 98.88 355 LYS B CA 1
ATOM 8252 C C . LYS B 1 355 ? -2.359 2.154 -16.484 1 98.88 355 LYS B C 1
ATOM 8254 O O . LYS B 1 355 ? -2.305 3.365 -16.703 1 98.88 355 LYS B O 1
ATOM 8259 N N . VAL B 1 356 ? -3.438 1.573 -16.031 1 98.75 356 VAL B N 1
ATOM 8260 C CA . VAL B 1 356 ? -4.672 2.318 -15.812 1 98.75 356 VAL B CA 1
ATOM 8261 C C . VAL B 1 356 ? -4.434 3.416 -14.781 1 98.75 356 VAL B C 1
ATOM 8263 O O . VAL B 1 356 ? -4.82 4.57 -14.992 1 98.75 356 VAL B O 1
ATOM 8266 N N . SER B 1 357 ? -3.809 3.068 -13.711 1 98.81 357 SER B N 1
ATOM 8267 C CA . SER B 1 357 ? -3.598 4.012 -12.617 1 98.81 357 SER B CA 1
ATOM 8268 C C . SER B 1 357 ? -2.652 5.137 -13.031 1 98.81 357 SER B C 1
ATOM 8270 O O . SER B 1 357 ? -2.836 6.289 -12.633 1 98.81 357 SER B O 1
ATOM 8272 N N . LEU B 1 358 ? -1.623 4.801 -13.797 1 98.94 358 LEU B N 1
ATOM 8273 C CA . LEU B 1 358 ? -0.681 5.809 -14.273 1 98.94 358 LEU B CA 1
ATOM 8274 C C . LEU B 1 358 ? -1.361 6.785 -15.227 1 98.94 358 LEU B C 1
ATOM 8276 O O . LEU B 1 358 ? -1.086 7.984 -15.195 1 98.94 358 LEU B O 1
ATOM 8280 N N . ILE B 1 359 ? -2.254 6.285 -16.109 1 98.94 359 ILE B N 1
ATOM 8281 C CA . ILE B 1 359 ? -3.02 7.16 -16.984 1 98.94 359 ILE B CA 1
ATOM 8282 C C . ILE B 1 359 ? -3.797 8.18 -16.156 1 98.94 359 ILE B C 1
ATOM 8284 O O . ILE B 1 359 ? -3.73 9.383 -16.422 1 98.94 359 ILE B O 1
ATOM 8288 N N . ILE B 1 360 ? -4.461 7.715 -15.148 1 98.88 360 ILE B N 1
ATOM 8289 C CA . ILE B 1 360 ? -5.324 8.555 -14.328 1 98.88 360 ILE B CA 1
ATOM 8290 C C . ILE B 1 360 ? -4.488 9.617 -13.609 1 98.88 360 ILE B C 1
ATOM 8292 O O . ILE B 1 360 ? -4.793 10.805 -13.688 1 98.88 360 ILE B O 1
ATOM 8296 N N . ALA B 1 361 ? -3.422 9.211 -12.977 1 98.94 361 ALA B N 1
ATOM 8297 C CA . ALA B 1 361 ? -2.623 10.117 -12.156 1 98.94 361 ALA B CA 1
ATOM 8298 C C . ALA B 1 361 ? -1.909 11.148 -13.023 1 98.94 361 ALA B C 1
ATOM 8300 O O . ALA B 1 361 ? -1.842 12.328 -12.664 1 98.94 361 ALA B O 1
ATOM 8301 N N . ILE B 1 362 ? -1.352 10.75 -14.148 1 98.94 362 ILE B N 1
ATOM 8302 C CA . ILE B 1 362 ? -0.578 11.656 -14.992 1 98.94 362 ILE B CA 1
ATOM 8303 C C . ILE B 1 362 ? -1.516 12.625 -15.703 1 98.94 362 ILE B C 1
ATOM 8305 O O . ILE B 1 362 ? -1.236 13.828 -15.773 1 98.94 362 ILE B O 1
ATOM 8309 N N . ARG B 1 363 ? -2.674 12.125 -16.188 1 98.88 363 ARG B N 1
ATOM 8310 C CA . ARG B 1 363 ? -3.639 13.039 -16.797 1 98.88 363 ARG B CA 1
ATOM 8311 C C . ARG B 1 363 ? -4.16 14.047 -15.773 1 98.88 363 ARG B C 1
ATOM 8313 O O . ARG B 1 363 ? -4.316 15.227 -16.094 1 98.88 363 ARG B O 1
ATOM 8320 N N . TYR B 1 364 ? -4.5 13.617 -14.578 1 98.69 364 TYR B N 1
ATOM 8321 C CA . TYR B 1 364 ? -4.918 14.539 -13.523 1 98.69 364 TYR B CA 1
ATOM 8322 C C . TYR B 1 364 ? -3.848 15.594 -13.266 1 98.69 364 TYR B C 1
ATOM 8324 O O . TYR B 1 364 ? -4.156 16.781 -13.141 1 98.69 364 TYR B O 1
ATOM 8332 N N . ALA B 1 365 ? -2.561 15.156 -13.227 1 98.75 365 ALA B N 1
ATOM 8333 C CA . ALA B 1 365 ? -1.44 16.031 -12.922 1 98.75 365 ALA B CA 1
ATOM 8334 C C . ALA B 1 365 ? -1.204 17.031 -14.047 1 98.75 365 ALA B C 1
ATOM 8336 O O . ALA B 1 365 ? -0.561 18.062 -13.852 1 98.75 365 ALA B O 1
ATOM 8337 N N . LEU B 1 366 ? -1.702 16.75 -15.234 1 98.56 366 LEU B N 1
ATOM 8338 C CA . LEU B 1 366 ? -1.574 17.625 -16.391 1 98.56 366 LEU B CA 1
ATOM 8339 C C . LEU B 1 366 ? -2.682 18.672 -16.391 1 98.56 366 LEU B C 1
ATOM 8341 O O . LEU B 1 366 ? -2.641 19.625 -17.188 1 98.56 366 LEU B O 1
ATOM 8345 N N . SER B 1 367 ? -3.602 18.547 -15.477 1 97.56 367 SER B N 1
ATOM 8346 C CA . SER B 1 367 ? -4.711 19.5 -15.461 1 97.56 367 SER B CA 1
ATOM 8347 C C . SER B 1 367 ? -4.852 20.172 -14.102 1 97.56 367 SER B C 1
ATOM 8349 O O . SER B 1 367 ? -5.176 21.359 -14.016 1 97.56 367 SER B O 1
ATOM 8351 N N . ARG B 1 368 ? -4.578 19.469 -13.031 1 97.38 368 ARG B N 1
ATOM 8352 C CA . ARG B 1 368 ? -4.699 20 -11.672 1 97.38 368 ARG B CA 1
ATOM 8353 C C . ARG B 1 368 ? -3.537 20.922 -11.344 1 97.38 368 ARG B C 1
ATOM 8355 O O . ARG B 1 368 ? -2.385 20.625 -11.664 1 97.38 368 ARG B O 1
ATOM 8362 N N . ARG B 1 369 ? -3.879 22.047 -10.766 1 95.75 369 ARG B N 1
ATOM 8363 C CA . ARG B 1 369 ? -2.879 23.031 -10.383 1 95.75 369 ARG B CA 1
ATOM 8364 C C . ARG B 1 369 ? -2.863 23.25 -8.875 1 95.75 369 ARG B C 1
ATOM 8366 O O . ARG B 1 369 ? -3.877 23.047 -8.203 1 95.75 369 ARG B O 1
ATOM 8373 N N . GLN B 1 370 ? -1.729 23.531 -8.312 1 93.94 370 GLN B N 1
ATOM 8374 C CA . GLN B 1 370 ? -1.55 23.797 -6.887 1 93.94 370 GLN B CA 1
ATOM 8375 C C . GLN B 1 370 ? -0.4 24.781 -6.652 1 93.94 370 GLN B C 1
ATOM 8377 O O . GLN B 1 370 ? 0.653 24.672 -7.285 1 93.94 370 GLN B O 1
ATOM 8382 N N . PHE B 1 371 ? -0.538 25.594 -5.734 1 92 371 PHE B N 1
ATOM 8383 C CA . PHE B 1 371 ? 0.479 26.578 -5.375 1 92 371 PHE B CA 1
ATOM 8384 C C . PHE B 1 371 ? 1.034 27.266 -6.617 1 92 371 PHE B C 1
ATOM 8386 O O . PHE B 1 371 ? 0.633 26.953 -7.738 1 92 371 PHE B O 1
ATOM 8393 N N . GLY B 1 372 ? 1.924 28.219 -6.48 1 85 372 GLY B N 1
ATOM 8394 C CA . GLY B 1 372 ? 2.531 28.953 -7.578 1 85 372 GLY B CA 1
ATOM 8395 C C . GLY B 1 372 ? 3.045 30.328 -7.168 1 85 372 GLY B C 1
ATOM 8396 O O . GLY B 1 372 ? 3.129 30.625 -5.977 1 85 372 GLY B O 1
ATOM 8397 N N . LYS B 1 373 ? 3.363 31.016 -8.297 1 76.94 373 LYS B N 1
ATOM 8398 C CA . LYS B 1 373 ? 3.883 32.375 -8.07 1 76.94 373 LYS B CA 1
ATOM 8399 C C . LYS B 1 373 ? 2.777 33.312 -7.605 1 76.94 373 LYS B C 1
ATOM 8401 O O . LYS B 1 373 ? 1.621 33.156 -8.016 1 76.94 373 LYS B O 1
ATOM 8406 N N . ALA B 1 374 ? 3.191 34.094 -6.711 1 67.75 374 ALA B N 1
ATOM 8407 C CA . ALA B 1 374 ? 2.25 35.062 -6.129 1 67.75 374 ALA B CA 1
ATOM 8408 C C . ALA B 1 374 ? 1.474 35.781 -7.215 1 67.75 374 ALA B C 1
ATOM 8410 O O . ALA B 1 374 ? 0.265 36 -7.09 1 67.75 374 ALA B O 1
ATOM 8411 N N . ASP B 1 375 ? 2.166 36.062 -8.125 1 69 375 ASP B N 1
ATOM 8412 C CA . ASP B 1 375 ? 1.523 36.875 -9.156 1 69 375 ASP B CA 1
ATOM 8413 C C . ASP B 1 375 ? 1.127 36.031 -10.359 1 69 375 ASP B C 1
ATOM 8415 O O . ASP B 1 375 ? 0.553 36.531 -11.328 1 69 375 ASP B O 1
ATOM 8419 N N . GLY B 1 376 ? 1.429 34.844 -10.219 1 70.38 376 GLY B N 1
ATOM 8420 C CA . GLY B 1 376 ? 1.137 33.938 -11.32 1 70.38 376 GLY B CA 1
ATOM 8421 C C . GLY B 1 376 ? 0.216 32.781 -10.93 1 70.38 376 GLY B C 1
ATOM 8422 O O . GLY B 1 376 ? -0.022 32.562 -9.742 1 70.38 376 GLY B O 1
ATOM 8423 N N . GLY B 1 377 ? -0.984 32.531 -11.539 1 84.75 377 GLY B N 1
ATOM 8424 C CA . GLY B 1 377 ? -1.878 31.406 -11.344 1 84.75 377 GLY B CA 1
ATOM 8425 C C . GLY B 1 377 ? -1.184 30.188 -10.758 1 84.75 377 GLY B C 1
ATOM 8426 O O . GLY B 1 377 ? 0.039 30.172 -10.602 1 84.75 377 GLY B O 1
ATOM 8427 N N . GLU B 1 378 ? -1.83 29.219 -10.148 1 91.75 378 GLU B N 1
ATOM 8428 C CA . GLU B 1 378 ? -1.278 27.969 -9.617 1 91.75 378 GLU B CA 1
ATOM 8429 C C . GLU B 1 378 ? -0.559 27.172 -10.703 1 91.75 378 GLU B C 1
ATOM 8431 O O . GLU B 1 378 ? -0.796 27.391 -11.891 1 91.75 378 GLU B O 1
ATOM 8436 N N . THR B 1 379 ? 0.399 26.391 -10.289 1 94.62 379 THR B N 1
ATOM 8437 C CA . THR B 1 379 ? 1.263 25.609 -11.164 1 94.62 379 THR B CA 1
ATOM 8438 C C . THR B 1 379 ? 0.711 24.188 -11.336 1 94.62 379 THR B C 1
ATOM 8440 O O . THR B 1 379 ? 0.193 23.594 -10.391 1 94.62 379 THR B O 1
ATOM 8443 N N . LEU B 1 380 ? 0.844 23.703 -12.594 1 96.44 380 LEU B N 1
ATOM 8444 C CA . LEU B 1 380 ? 0.44 22.328 -12.844 1 96.44 380 LEU B CA 1
ATOM 8445 C C . LEU B 1 380 ? 1.216 21.359 -11.953 1 96.44 380 LEU B C 1
ATOM 8447 O O . LEU B 1 380 ? 2.424 21.516 -11.766 1 96.44 380 LEU B O 1
ATOM 8451 N N . LEU B 1 381 ? 0.514 20.359 -11.438 1 97.81 381 LEU B N 1
ATOM 8452 C CA . LEU B 1 381 ? 1.168 19.391 -10.57 1 97.81 381 LEU B CA 1
ATOM 8453 C C . LEU B 1 381 ? 2.363 18.75 -11.266 1 97.81 381 LEU B C 1
ATOM 8455 O O . LEU B 1 381 ? 3.42 18.578 -10.664 1 97.81 381 LEU B O 1
ATOM 8459 N N . LEU B 1 382 ? 2.182 18.469 -12.555 1 98.38 382 LEU B N 1
ATOM 8460 C CA . LEU B 1 382 ? 3.205 17.703 -13.258 1 98.38 382 LEU B CA 1
ATOM 8461 C C . LEU B 1 382 ? 4.402 18.594 -13.602 1 98.38 382 LEU B C 1
ATOM 8463 O O . LEU B 1 382 ? 5.426 18.094 -14.078 1 98.38 382 LEU B O 1
ATOM 8467 N N . ASP B 1 383 ? 4.367 19.844 -13.336 1 97.31 383 ASP B N 1
ATOM 8468 C CA . ASP B 1 383 ? 5.496 20.734 -13.594 1 97.31 383 ASP B CA 1
ATOM 8469 C C . ASP B 1 383 ? 6.422 20.812 -12.375 1 97.31 383 ASP B C 1
ATOM 8471 O O . ASP B 1 383 ? 7.496 21.406 -12.445 1 97.31 383 ASP B O 1
ATOM 8475 N N . TYR B 1 384 ? 6.035 20.234 -11.289 1 97.25 384 TYR B N 1
ATOM 8476 C CA . TYR B 1 384 ? 6.914 20.125 -10.133 1 97.25 384 TYR B CA 1
ATOM 8477 C C . TYR B 1 384 ? 7.867 18.953 -10.281 1 97.25 384 TYR B C 1
ATOM 8479 O O . TYR B 1 384 ? 7.438 17.828 -10.57 1 97.25 384 TYR B O 1
ATOM 8487 N N . LEU B 1 385 ? 9.164 19.188 -10.039 1 97.81 385 LEU B N 1
ATOM 8488 C CA . LEU B 1 385 ? 10.172 18.141 -10.109 1 97.81 385 LEU B CA 1
ATOM 8489 C C . LEU B 1 385 ? 9.82 16.984 -9.18 1 97.81 385 LEU B C 1
ATOM 8491 O O . LEU B 1 385 ? 9.969 15.812 -9.547 1 97.81 385 LEU B O 1
ATOM 8495 N N . GLY B 1 386 ? 9.352 17.328 -7.98 1 97.62 386 GLY B N 1
ATOM 8496 C CA . GLY B 1 386 ? 8.961 16.297 -7.031 1 97.62 386 GLY B CA 1
ATOM 8497 C C . GLY B 1 386 ? 7.891 15.367 -7.57 1 97.62 386 GLY B C 1
ATOM 8498 O O . GLY B 1 386 ? 7.938 14.156 -7.332 1 97.62 386 GLY B O 1
ATOM 8499 N N . HIS B 1 387 ? 6.926 15.922 -8.266 1 98.12 387 HIS B N 1
ATOM 8500 C CA . HIS B 1 387 ? 5.84 15.125 -8.828 1 98.12 387 HIS B CA 1
ATOM 8501 C C . HIS B 1 387 ? 6.332 14.258 -9.984 1 98.12 387 HIS B C 1
ATOM 8503 O O . HIS B 1 387 ? 5.895 13.117 -10.141 1 98.12 387 HIS B O 1
ATOM 8509 N N . GLN B 1 388 ? 7.234 14.797 -10.844 1 98.69 388 GLN B N 1
ATOM 8510 C CA . GLN B 1 388 ? 7.836 14.031 -11.93 1 98.69 388 GLN B CA 1
ATOM 8511 C C . GLN B 1 388 ? 8.641 12.859 -11.391 1 98.69 388 GLN B C 1
ATOM 8513 O O . GLN B 1 388 ? 8.555 11.742 -11.914 1 98.69 388 GLN B O 1
ATOM 8518 N N . ARG B 1 389 ? 9.398 13.078 -10.336 1 98.5 389 ARG B N 1
ATOM 8519 C CA . ARG B 1 389 ? 10.234 12.047 -9.742 1 98.5 389 ARG B CA 1
ATOM 8520 C C . ARG B 1 389 ? 9.383 10.93 -9.141 1 98.5 389 ARG B C 1
ATOM 8522 O O . ARG B 1 389 ? 9.844 9.797 -9.008 1 98.5 389 ARG B O 1
ATOM 8529 N N . ARG B 1 390 ? 8.172 11.258 -8.828 1 98.31 390 ARG B N 1
ATOM 8530 C CA . ARG B 1 390 ? 7.262 10.273 -8.25 1 98.31 390 ARG B CA 1
ATOM 8531 C C . ARG B 1 390 ? 6.652 9.383 -9.328 1 98.31 390 ARG B C 1
ATOM 8533 O O . ARG B 1 390 ? 6.508 8.18 -9.133 1 98.31 390 ARG B O 1
ATOM 8540 N N . LEU B 1 391 ? 6.352 9.914 -10.523 1 98.88 391 LEU B N 1
ATOM 8541 C CA . LEU B 1 391 ? 5.492 9.203 -11.453 1 98.88 391 LEU B CA 1
ATOM 8542 C C . LEU B 1 391 ? 6.293 8.695 -12.656 1 98.88 391 LEU B C 1
ATOM 8544 O O . LEU B 1 391 ? 6.043 7.598 -13.156 1 98.88 391 LEU B O 1
ATOM 8548 N N . PHE B 1 392 ? 7.281 9.422 -13.141 1 98.88 392 PHE B N 1
ATOM 8549 C CA . PHE B 1 392 ? 7.914 9.102 -14.414 1 98.88 392 PHE B CA 1
ATOM 8550 C C . PHE B 1 392 ? 8.789 7.859 -14.289 1 98.88 392 PHE B C 1
ATOM 8552 O O . PHE B 1 392 ? 8.844 7.043 -15.211 1 98.88 392 PHE B O 1
ATOM 8559 N N . PRO B 1 393 ? 9.555 7.684 -13.188 1 98.88 393 PRO B N 1
ATOM 8560 C CA . PRO B 1 393 ? 10.289 6.418 -13.062 1 98.88 393 PRO B CA 1
ATOM 8561 C C . PRO B 1 393 ? 9.367 5.199 -13.086 1 98.88 393 PRO B C 1
ATOM 8563 O O . PRO B 1 393 ? 9.727 4.16 -13.641 1 98.88 393 PRO B O 1
ATOM 8566 N N . LEU B 1 394 ? 8.195 5.328 -12.461 1 98.94 394 LEU B N 1
ATOM 8567 C CA . LEU B 1 394 ? 7.219 4.246 -12.484 1 98.94 394 LEU B CA 1
ATOM 8568 C C . LEU B 1 394 ? 6.684 4.023 -13.898 1 98.94 394 LEU B C 1
ATOM 8570 O O . LEU B 1 394 ? 6.445 2.883 -14.305 1 98.94 394 LEU B O 1
ATOM 8574 N N . LEU B 1 395 ? 6.484 5.125 -14.586 1 98.94 395 LEU B N 1
ATOM 8575 C CA . LEU B 1 395 ? 6.074 5.027 -15.984 1 98.94 395 LEU B CA 1
ATOM 8576 C C . LEU B 1 395 ? 7.129 4.297 -16.812 1 98.94 395 LEU B C 1
ATOM 8578 O O . LEU B 1 395 ? 6.805 3.371 -17.562 1 98.94 395 LEU B O 1
ATOM 8582 N N . ALA B 1 396 ? 8.383 4.688 -16.672 1 98.94 396 ALA B N 1
ATOM 8583 C CA . ALA B 1 396 ? 9.477 4.055 -17.391 1 98.94 396 ALA B CA 1
ATOM 8584 C C . ALA B 1 396 ? 9.578 2.57 -17.047 1 98.94 396 ALA B C 1
ATOM 8586 O O . ALA B 1 396 ? 9.781 1.738 -17.938 1 98.94 396 ALA B O 1
ATOM 8587 N N . LYS B 1 397 ? 9.438 2.248 -15.828 1 98.94 397 LYS B N 1
ATOM 8588 C CA . LYS B 1 397 ? 9.5 0.852 -15.406 1 98.94 397 LYS B CA 1
ATOM 8589 C C . LYS B 1 397 ? 8.328 0.053 -15.977 1 98.94 397 LYS B C 1
ATOM 8591 O O . LYS B 1 397 ? 8.477 -1.129 -16.297 1 98.94 397 LYS B O 1
ATOM 8596 N N . THR B 1 398 ? 7.156 0.668 -16.078 1 98.94 398 THR B N 1
ATOM 8597 C CA . THR B 1 398 ? 6.012 -0.001 -16.688 1 98.94 398 THR B CA 1
ATOM 8598 C C . THR B 1 398 ? 6.32 -0.388 -18.141 1 98.94 398 THR B C 1
ATOM 8600 O O . THR B 1 398 ? 6.016 -1.504 -18.562 1 98.94 398 THR B O 1
ATOM 8603 N N . TYR B 1 399 ? 6.949 0.533 -18.875 1 98.88 399 TYR B N 1
ATOM 8604 C CA . TYR B 1 399 ? 7.391 0.211 -20.219 1 98.88 399 TYR B CA 1
ATOM 8605 C C . TYR B 1 399 ? 8.406 -0.922 -20.203 1 98.88 399 TYR B C 1
ATOM 8607 O O . TYR B 1 399 ? 8.312 -1.862 -21 1 98.88 399 TYR B O 1
ATOM 8615 N N . ALA B 1 400 ? 9.344 -0.868 -19.328 1 98.88 400 ALA B N 1
ATOM 8616 C CA . ALA B 1 400 ? 10.391 -1.878 -19.219 1 98.88 400 ALA B CA 1
ATOM 8617 C C . ALA B 1 400 ? 9.805 -3.26 -18.969 1 98.88 400 ALA B C 1
ATOM 8619 O O . ALA B 1 400 ? 10.172 -4.234 -19.625 1 98.88 400 ALA B O 1
ATOM 8620 N N . LEU B 1 401 ? 8.922 -3.334 -18.062 1 98.81 401 LEU B N 1
ATOM 8621 C CA . LEU B 1 401 ? 8.312 -4.602 -17.672 1 98.81 401 LEU B CA 1
ATOM 8622 C C . LEU B 1 401 ? 7.453 -5.164 -18.797 1 98.81 401 LEU B C 1
ATOM 8624 O O . LEU B 1 401 ? 7.367 -6.383 -18.969 1 98.81 401 LEU B O 1
ATOM 8628 N N . GLN B 1 402 ? 6.805 -4.258 -19.547 1 98.56 402 GLN B N 1
ATOM 8629 C CA . GLN B 1 402 ? 6.012 -4.727 -20.672 1 98.56 402 GLN B CA 1
ATOM 8630 C C . GLN B 1 402 ? 6.883 -5.449 -21.703 1 98.56 402 GLN B C 1
ATOM 8632 O O . GLN B 1 402 ? 6.5 -6.5 -22.219 1 98.56 402 GLN B O 1
ATOM 8637 N N . PHE B 1 403 ? 8.023 -4.914 -22 1 98.19 403 PHE B N 1
ATOM 8638 C CA . PHE B 1 403 ? 8.922 -5.559 -22.953 1 98.19 403 PHE B CA 1
ATOM 8639 C C . PHE B 1 403 ? 9.445 -6.875 -22.391 1 98.19 403 PHE B C 1
ATOM 8641 O O . PHE B 1 403 ? 9.602 -7.852 -23.141 1 98.19 403 PHE B O 1
ATOM 8648 N N . ALA B 1 404 ? 9.711 -6.934 -21.109 1 97 404 ALA B N 1
ATOM 8649 C CA . ALA B 1 404 ? 10.203 -8.164 -20.484 1 97 404 ALA B CA 1
ATOM 8650 C C . ALA B 1 404 ? 9.156 -9.273 -20.562 1 97 404 ALA B C 1
ATOM 8652 O O . ALA B 1 404 ? 9.492 -10.422 -20.859 1 97 404 ALA B O 1
ATOM 8653 N N . ILE B 1 405 ? 7.918 -8.961 -20.266 1 96.06 405 ILE B N 1
ATOM 8654 C CA . ILE B 1 405 ? 6.887 -10 -20.266 1 96.06 405 ILE B CA 1
ATOM 8655 C C . ILE B 1 405 ? 6.574 -10.422 -21.703 1 96.06 405 ILE B C 1
ATOM 8657 O O . ILE B 1 405 ? 6.242 -11.578 -21.953 1 96.06 405 ILE B O 1
ATOM 8661 N N . ASN B 1 406 ? 6.68 -9.477 -22.672 1 95.06 406 ASN B N 1
ATOM 8662 C CA . ASN B 1 406 ? 6.551 -9.852 -24.062 1 95.06 406 ASN B CA 1
ATOM 8663 C C . ASN B 1 406 ? 7.613 -10.867 -24.484 1 95.06 406 ASN B C 1
ATOM 8665 O O . ASN B 1 406 ? 7.324 -11.812 -25.219 1 95.06 406 ASN B O 1
ATOM 8669 N N . ASP B 1 407 ? 8.812 -10.648 -24 1 91.25 407 ASP B N 1
ATOM 8670 C CA . ASP B 1 407 ? 9.883 -11.602 -24.281 1 91.25 407 ASP B CA 1
ATOM 8671 C C . ASP B 1 407 ? 9.578 -12.961 -23.656 1 91.25 407 ASP B C 1
ATOM 8673 O O . ASP B 1 407 ? 9.852 -14 -24.266 1 91.25 407 ASP B O 1
ATOM 8677 N N . ALA B 1 408 ? 9.047 -12.945 -22.516 1 89.38 408 ALA B N 1
ATOM 8678 C CA . ALA B 1 408 ? 8.68 -14.195 -21.844 1 89.38 408 ALA B CA 1
ATOM 8679 C C . ALA B 1 408 ? 7.59 -14.93 -22.609 1 89.38 408 ALA B C 1
ATOM 8681 O O . ALA B 1 408 ? 7.633 -16.156 -22.75 1 89.38 408 ALA B O 1
ATOM 8682 N N . LYS B 1 409 ? 6.625 -14.203 -23.078 1 89.88 409 LYS B N 1
ATOM 8683 C CA . LYS B 1 409 ? 5.551 -14.797 -23.875 1 89.88 409 LYS B CA 1
ATOM 8684 C C . LYS B 1 409 ? 6.09 -15.398 -25.172 1 89.88 409 LYS B C 1
ATOM 8686 O O . LYS B 1 409 ? 5.648 -16.469 -25.594 1 89.88 409 LYS B O 1
ATOM 8691 N N . GLN B 1 410 ? 7.004 -14.664 -25.75 1 86.94 410 GLN B N 1
ATOM 8692 C CA . GLN B 1 410 ? 7.625 -15.164 -26.969 1 86.94 410 GLN B CA 1
ATOM 8693 C C . GLN B 1 410 ? 8.383 -16.469 -26.719 1 86.94 410 GLN B C 1
ATOM 8695 O O . GLN B 1 410 ? 8.312 -17.406 -27.516 1 86.94 410 GLN B O 1
ATOM 8700 N N . LEU B 1 411 ? 9.055 -16.438 -25.656 1 83.12 411 LEU B N 1
ATOM 8701 C CA . LEU B 1 411 ? 9.773 -17.656 -25.266 1 83.12 411 LEU B CA 1
ATOM 8702 C C . LEU B 1 411 ? 8.805 -18.812 -25.031 1 83.12 411 LEU B C 1
ATOM 8704 O O . LEU B 1 411 ? 9.078 -19.938 -25.438 1 83.12 411 LEU B O 1
ATOM 8708 N N . TRP B 1 412 ? 7.797 -18.547 -24.375 1 79.88 412 TRP B N 1
ATOM 8709 C CA . TRP B 1 412 ? 6.777 -19.547 -24.094 1 79.88 412 TRP B CA 1
ATOM 8710 C C . TRP B 1 412 ? 6.18 -20.094 -25.375 1 79.88 412 TRP B C 1
ATOM 8712 O O . TRP B 1 412 ? 5.926 -21.297 -25.484 1 79.88 412 TRP B O 1
ATOM 8722 N N . PHE B 1 413 ? 5.988 -19.266 -26.312 1 79.31 413 PHE B N 1
ATOM 8723 C CA . PHE B 1 413 ? 5.371 -19.641 -27.578 1 79.31 413 PHE B CA 1
ATOM 8724 C C . PHE B 1 413 ? 6.332 -20.484 -28.422 1 79.31 413 PHE B C 1
ATOM 8726 O O . PHE B 1 413 ? 5.91 -21.391 -29.125 1 79.31 413 PHE B O 1
ATOM 8733 N N . ASN B 1 414 ? 7.574 -20.156 -28.375 1 76.75 414 ASN B N 1
ATOM 8734 C CA . ASN B 1 414 ? 8.562 -20.812 -29.219 1 76.75 414 ASN B CA 1
ATOM 8735 C C . ASN B 1 414 ? 9.07 -22.109 -28.578 1 76.75 414 ASN B C 1
ATOM 8737 O O . ASN B 1 414 ? 10.055 -22.688 -29.031 1 76.75 414 ASN B O 1
ATOM 8741 N N . ASP B 1 415 ? 8.312 -22.641 -27.797 1 64.06 415 ASP B N 1
ATOM 8742 C CA . ASP B 1 415 ? 8.5 -23.953 -27.188 1 64.06 415 ASP B CA 1
ATOM 8743 C C . ASP B 1 415 ? 9.82 -24.016 -26.422 1 64.06 415 ASP B C 1
ATOM 8745 O O . ASP B 1 415 ? 10.695 -24.828 -26.734 1 64.06 415 ASP B O 1
ATOM 8749 N N . PRO B 1 416 ? 9.922 -23.078 -25.5 1 62.03 416 PRO B N 1
ATOM 8750 C CA . PRO B 1 416 ? 11.18 -23.062 -24.75 1 62.03 416 PRO B CA 1
ATOM 8751 C C . PRO B 1 416 ? 11.312 -24.234 -23.781 1 62.03 416 PRO B C 1
ATOM 8753 O O . PRO B 1 416 ? 10.344 -24.953 -23.547 1 62.03 416 PRO B O 1
ATOM 8756 N N . ASP B 1 417 ? 12.438 -24.438 -23.312 1 74.31 417 ASP B N 1
ATOM 8757 C CA . ASP B 1 417 ? 12.742 -25.25 -22.125 1 74.31 417 ASP B CA 1
ATOM 8758 C C . ASP B 1 417 ? 11.828 -24.875 -20.953 1 74.31 417 ASP B C 1
ATOM 8760 O O . ASP B 1 417 ? 11.805 -23.719 -20.531 1 74.31 417 ASP B O 1
ATOM 8764 N N . PRO B 1 418 ? 10.945 -25.812 -20.594 1 73.94 418 PRO B N 1
ATOM 8765 C CA . PRO B 1 418 ? 10 -25.562 -19.5 1 73.94 418 PRO B CA 1
ATOM 8766 C C . PRO B 1 418 ? 10.664 -24.984 -18.25 1 73.94 418 PRO B C 1
ATOM 8768 O O . PRO B 1 418 ? 10.062 -24.172 -17.547 1 73.94 418 PRO B O 1
ATOM 8771 N N . LYS B 1 419 ? 11.852 -25.328 -18.094 1 76.5 419 LYS B N 1
ATOM 8772 C CA . LYS B 1 419 ? 12.578 -24.828 -16.922 1 76.5 419 LYS B CA 1
ATOM 8773 C C . LYS B 1 419 ? 12.875 -23.344 -17.047 1 76.5 419 LYS B C 1
ATOM 8775 O O . LYS B 1 419 ? 12.758 -22.594 -16.078 1 76.5 419 LYS B O 1
ATOM 8780 N N . GLU B 1 420 ? 13.211 -22.969 -18.141 1 82 420 GLU B N 1
ATOM 8781 C CA . GLU B 1 420 ? 13.516 -21.562 -18.391 1 82 420 GLU B CA 1
ATOM 8782 C C . GLU B 1 420 ? 12.281 -20.703 -18.219 1 82 420 GLU B C 1
ATOM 8784 O O . GLU B 1 420 ? 12.352 -19.609 -17.625 1 82 420 GLU B O 1
ATOM 8789 N N . LEU B 1 421 ? 11.211 -21.172 -18.688 1 82.19 421 LEU B N 1
ATOM 8790 C CA . LEU B 1 421 ? 9.969 -20.422 -18.562 1 82.19 421 LEU B CA 1
ATOM 8791 C C . LEU B 1 421 ? 9.539 -20.328 -17.109 1 82.19 421 LEU B C 1
ATOM 8793 O O . LEU B 1 421 ? 9.023 -19.297 -16.672 1 82.19 421 LEU B O 1
ATOM 8797 N N . HIS B 1 422 ? 9.766 -21.406 -16.453 1 83.81 422 HIS B N 1
ATOM 8798 C CA . HIS B 1 422 ? 9.398 -21.438 -15.047 1 83.81 422 HIS B CA 1
ATOM 8799 C C . HIS B 1 422 ? 10.172 -20.391 -14.242 1 83.81 422 HIS B C 1
ATOM 8801 O O . HIS B 1 422 ? 9.586 -19.672 -13.43 1 83.81 422 HIS B O 1
ATOM 8807 N N . VAL B 1 423 ? 11.414 -20.266 -14.477 1 87.75 423 VAL B N 1
ATOM 8808 C CA . VAL B 1 423 ? 12.266 -19.328 -13.75 1 87.75 423 VAL B CA 1
ATOM 8809 C C . VAL B 1 423 ? 11.898 -17.891 -14.133 1 87.75 423 VAL B C 1
ATOM 8811 O O . VAL B 1 423 ? 11.844 -17.016 -13.273 1 87.75 423 VAL B O 1
ATOM 8814 N N . LEU B 1 424 ? 11.656 -17.734 -15.375 1 90.12 424 LEU B N 1
ATOM 8815 C CA . LEU B 1 424 ? 11.289 -16.406 -15.859 1 90.12 424 LEU B CA 1
ATOM 8816 C C . LEU B 1 424 ? 9.961 -15.961 -15.266 1 90.12 424 LEU B C 1
ATOM 8818 O O . LEU B 1 424 ? 9.812 -14.805 -14.844 1 90.12 424 LEU B O 1
ATOM 8822 N N . ALA B 1 425 ? 9 -16.875 -15.25 1 90.38 425 ALA B N 1
ATOM 8823 C CA . ALA B 1 425 ? 7.699 -16.562 -14.664 1 90.38 425 ALA B CA 1
ATOM 8824 C C . ALA B 1 425 ? 7.82 -16.297 -13.164 1 90.38 425 ALA B C 1
ATOM 8826 O O . ALA B 1 425 ? 7.152 -15.414 -12.633 1 90.38 425 ALA B O 1
ATOM 8827 N N . ALA B 1 426 ? 8.664 -17.078 -12.508 1 93.56 426 ALA B N 1
ATOM 8828 C CA . ALA B 1 426 ? 8.898 -16.906 -11.078 1 93.56 426 ALA B CA 1
ATOM 8829 C C . ALA B 1 426 ? 9.531 -15.547 -10.789 1 93.56 426 ALA B C 1
ATOM 8831 O O . ALA B 1 426 ? 9.344 -14.984 -9.711 1 93.56 426 ALA B O 1
ATOM 8832 N N . ALA B 1 427 ? 10.219 -15.023 -11.734 1 96.5 427 ALA B N 1
ATOM 8833 C CA . ALA B 1 427 ? 10.875 -13.727 -11.578 1 96.5 427 ALA B CA 1
ATOM 8834 C C . ALA B 1 427 ? 9.914 -12.586 -11.898 1 96.5 427 ALA B C 1
ATOM 8836 O O . ALA B 1 427 ? 9.852 -11.594 -11.172 1 96.5 427 ALA B O 1
ATOM 8837 N N . LEU B 1 428 ? 9.133 -12.711 -12.906 1 96.25 428 LEU B N 1
ATOM 8838 C CA . LEU B 1 428 ? 8.367 -11.594 -13.445 1 96.25 428 LEU B CA 1
ATOM 8839 C C . LEU B 1 428 ? 7.113 -11.344 -12.617 1 96.25 428 LEU B C 1
ATOM 8841 O O . LEU B 1 428 ? 6.668 -10.203 -12.492 1 96.25 428 LEU B O 1
ATOM 8845 N N . LYS B 1 429 ? 6.52 -12.383 -12.055 1 96.75 429 LYS B N 1
ATOM 8846 C CA . LYS B 1 429 ? 5.328 -12.172 -11.242 1 96.75 429 LYS B CA 1
ATOM 8847 C C . LYS B 1 429 ? 5.633 -11.266 -10.047 1 96.75 429 LYS B C 1
ATOM 8849 O O . LYS B 1 429 ? 4.965 -10.25 -9.844 1 96.75 429 LYS B O 1
ATOM 8854 N N . PRO B 1 430 ? 6.68 -11.594 -9.258 1 98.12 430 PRO B N 1
ATOM 8855 C CA . PRO B 1 430 ? 7.02 -10.672 -8.18 1 98.12 430 PRO B CA 1
ATOM 8856 C C . PRO B 1 430 ? 7.379 -9.273 -8.688 1 98.12 430 PRO B C 1
ATOM 8858 O O . PRO B 1 430 ? 6.98 -8.273 -8.086 1 98.12 430 PRO B O 1
ATOM 8861 N N . ALA B 1 431 ? 8.086 -9.195 -9.812 1 98.5 431 ALA B N 1
ATOM 8862 C CA . ALA B 1 431 ? 8.5 -7.906 -10.367 1 98.5 431 ALA B CA 1
ATOM 8863 C C . ALA B 1 431 ? 7.289 -7.035 -10.688 1 98.5 431 ALA B C 1
ATOM 8865 O O . ALA B 1 431 ? 7.246 -5.859 -10.312 1 98.5 431 ALA B O 1
ATOM 8866 N N . MET B 1 432 ? 6.336 -7.617 -11.305 1 98.62 432 MET B N 1
ATOM 8867 C CA . MET B 1 432 ? 5.219 -6.828 -11.812 1 98.62 432 MET B CA 1
ATOM 8868 C C . MET B 1 432 ? 4.188 -6.574 -10.719 1 98.62 432 MET B C 1
ATOM 8870 O O . MET B 1 432 ? 3.584 -5.5 -10.664 1 98.62 432 MET B O 1
ATOM 8874 N N . THR B 1 433 ? 3.949 -7.535 -9.812 1 98.62 433 THR B N 1
ATOM 8875 C CA . THR B 1 433 ? 2.936 -7.348 -8.781 1 98.62 433 THR B CA 1
ATOM 8876 C C . THR B 1 433 ? 3.428 -6.379 -7.707 1 98.62 433 THR B C 1
ATOM 8878 O O . THR B 1 433 ? 2.656 -5.562 -7.199 1 98.62 433 THR B O 1
ATOM 8881 N N . TRP B 1 434 ? 4.699 -6.418 -7.332 1 98.75 434 TRP B N 1
ATOM 8882 C CA . TRP B 1 434 ? 5.227 -5.434 -6.398 1 98.75 434 TRP B CA 1
ATOM 8883 C C . TRP B 1 434 ? 5.332 -4.059 -7.055 1 98.75 434 TRP B C 1
ATOM 8885 O O . TRP B 1 434 ? 5.141 -3.033 -6.402 1 98.75 434 TRP B O 1
ATOM 8895 N N . HIS B 1 435 ? 5.672 -4.035 -8.375 1 98.81 435 HIS B N 1
ATOM 8896 C CA . HIS B 1 435 ? 5.613 -2.766 -9.094 1 98.81 435 HIS B CA 1
ATOM 8897 C C . HIS B 1 435 ? 4.211 -2.17 -9.047 1 98.81 435 HIS B C 1
ATOM 8899 O O . HIS B 1 435 ? 4.047 -0.975 -8.797 1 98.81 435 HIS B O 1
ATOM 8905 N N . ARG B 1 436 ? 3.25 -2.994 -9.266 1 98.75 436 ARG B N 1
ATOM 8906 C CA . ARG B 1 436 ? 1.86 -2.555 -9.195 1 98.75 436 ARG B CA 1
ATOM 8907 C C . ARG B 1 436 ? 1.526 -2.016 -7.805 1 98.75 436 ARG B C 1
ATOM 8909 O O . ARG B 1 436 ? 0.898 -0.963 -7.676 1 98.75 436 ARG B O 1
ATOM 8916 N N . THR B 1 437 ? 1.955 -2.709 -6.766 1 98.75 437 THR B N 1
ATOM 8917 C CA . THR B 1 437 ? 1.718 -2.277 -5.395 1 98.75 437 THR B CA 1
ATOM 8918 C C . THR B 1 437 ? 2.273 -0.874 -5.164 1 98.75 437 THR B C 1
ATOM 8920 O O . THR B 1 437 ? 1.567 0.005 -4.668 1 98.75 437 THR B O 1
ATOM 8923 N N . LYS B 1 438 ? 3.451 -0.674 -5.59 1 98.69 438 LYS B N 1
ATOM 8924 C CA . LYS B 1 438 ? 4.109 0.618 -5.414 1 98.69 438 LYS B CA 1
ATOM 8925 C C . LYS B 1 438 ? 3.451 1.689 -6.281 1 98.69 438 LYS B C 1
ATOM 8927 O O . LYS B 1 438 ? 3.205 2.805 -5.816 1 98.69 438 LYS B O 1
ATOM 8932 N N . THR B 1 439 ? 3.197 1.366 -7.496 1 98.88 439 THR B N 1
ATOM 8933 C CA . THR B 1 439 ? 2.656 2.316 -8.461 1 98.88 439 THR B CA 1
ATOM 8934 C C . THR B 1 439 ? 1.283 2.814 -8.016 1 98.88 439 THR B C 1
ATOM 8936 O O . THR B 1 439 ? 1.021 4.02 -8.031 1 98.88 439 THR B O 1
ATOM 8939 N N . LEU B 1 440 ? 0.436 1.937 -7.594 1 98.81 440 LEU B N 1
ATOM 8940 C CA . LEU B 1 440 ? -0.911 2.352 -7.215 1 98.81 440 LEU B CA 1
ATOM 8941 C C . LEU B 1 440 ? -0.881 3.209 -5.953 1 98.81 440 LEU B C 1
ATOM 8943 O O . LEU B 1 440 ? -1.634 4.176 -5.84 1 98.81 440 LEU B O 1
ATOM 8947 N N . GLN B 1 441 ? -0.009 2.824 -5.008 1 98.75 441 GLN B N 1
ATOM 8948 C CA . GLN B 1 441 ? 0.122 3.652 -3.814 1 98.75 441 GLN B CA 1
ATOM 8949 C C . GLN B 1 441 ? 0.569 5.066 -4.172 1 98.75 441 GLN B C 1
ATOM 8951 O O . GLN B 1 441 ? 0.019 6.043 -3.662 1 98.75 441 GLN B O 1
ATOM 8956 N N . GLU B 1 442 ? 1.532 5.164 -5.055 1 98.69 442 GLU B N 1
ATOM 8957 C CA . GLU B 1 442 ? 2.041 6.473 -5.453 1 98.69 442 GLU B CA 1
ATOM 8958 C C . GLU B 1 442 ? 0.991 7.262 -6.23 1 98.69 442 GLU B C 1
ATOM 8960 O O . GLU B 1 442 ? 0.847 8.469 -6.039 1 98.69 442 GLU B O 1
ATOM 8965 N N . CYS B 1 443 ? 0.319 6.574 -7.137 1 98.88 443 CYS B N 1
ATOM 8966 C CA . CYS B 1 443 ? -0.728 7.234 -7.91 1 98.88 443 CYS B CA 1
ATOM 8967 C C . CYS B 1 443 ? -1.846 7.73 -7 1 98.88 443 CYS B C 1
ATOM 8969 O O . CYS B 1 443 ? -2.346 8.844 -7.172 1 98.88 443 CYS B O 1
ATOM 8971 N N . ARG B 1 444 ? -2.225 6.914 -6.031 1 98.69 444 ARG B N 1
ATOM 8972 C CA . ARG B 1 444 ? -3.248 7.297 -5.062 1 98.69 444 ARG B CA 1
ATOM 8973 C C . ARG B 1 444 ? -2.844 8.562 -4.312 1 98.69 444 ARG B C 1
ATOM 8975 O O . ARG B 1 444 ? -3.631 9.508 -4.207 1 98.69 444 ARG B O 1
ATOM 8982 N N . GLU B 1 445 ? -1.64 8.633 -3.873 1 98.56 445 GLU B N 1
ATOM 8983 C CA . GLU B 1 445 ? -1.147 9.789 -3.129 1 98.56 445 GLU B CA 1
ATOM 8984 C C . GLU B 1 445 ? -1.014 11.008 -4.035 1 98.56 445 GLU B C 1
ATOM 8986 O O . GLU B 1 445 ? -1.332 12.133 -3.625 1 98.56 445 GLU B O 1
ATOM 8991 N N . ALA B 1 446 ? -0.602 10.75 -5.258 1 98.62 446 ALA B N 1
ATOM 8992 C CA . ALA B 1 446 ? -0.346 11.844 -6.195 1 98.62 446 ALA B CA 1
ATOM 8993 C C . ALA B 1 446 ? -1.645 12.539 -6.594 1 98.62 446 ALA B C 1
ATOM 8995 O O . ALA B 1 446 ? -1.627 13.68 -7.055 1 98.62 446 ALA B O 1
ATOM 8996 N N . CYS B 1 447 ? -2.74 11.891 -6.363 1 98.5 447 CYS B N 1
ATOM 8997 C CA . CYS B 1 447 ? -4.027 12.461 -6.754 1 98.5 447 CYS B CA 1
ATOM 8998 C C . CYS B 1 447 ? -4.746 13.055 -5.551 1 98.5 447 CYS B C 1
ATOM 9000 O O . CYS B 1 447 ? -5.918 13.422 -5.641 1 98.5 447 CYS B O 1
ATOM 9002 N N . GLY B 1 448 ? -4.102 13.164 -4.41 1 97.56 448 GLY B N 1
ATOM 9003 C CA . GLY B 1 448 ? -4.723 13.727 -3.221 1 97.56 448 GLY B CA 1
ATOM 9004 C C . GLY B 1 448 ? -5.977 12.984 -2.801 1 97.56 448 GLY B C 1
ATOM 9005 O O . GLY B 1 448 ? -6.035 11.758 -2.865 1 97.56 448 GLY B O 1
ATOM 9006 N N . GLY B 1 449 ? -6.949 13.703 -2.336 1 97.5 449 GLY B N 1
ATOM 9007 C CA . GLY B 1 449 ? -8.219 13.109 -1.938 1 97.5 449 GLY B CA 1
ATOM 9008 C C . GLY B 1 449 ? -8.945 12.438 -3.088 1 97.5 449 GLY B C 1
ATOM 9009 O O . GLY B 1 449 ? -9.688 11.477 -2.881 1 97.5 449 GLY B O 1
ATOM 9010 N N . MET B 1 450 ? -8.703 12.938 -4.285 1 98.12 450 MET B N 1
ATOM 9011 C CA . MET B 1 450 ? -9.375 12.398 -5.461 1 98.12 450 MET B CA 1
ATOM 9012 C C . MET B 1 450 ? -8.953 10.953 -5.715 1 98.12 450 MET B C 1
ATOM 9014 O O . MET B 1 450 ? -9.75 10.148 -6.199 1 98.12 450 MET B O 1
ATOM 9018 N N . GLY B 1 451 ? -7.723 10.625 -5.367 1 98 451 GLY B N 1
ATOM 9019 C CA . GLY B 1 451 ? -7.254 9.258 -5.523 1 98 451 GLY B CA 1
ATOM 9020 C C . GLY B 1 451 ? -7.957 8.281 -4.598 1 98 451 GLY B C 1
ATOM 9021 O O . GLY B 1 451 ? -7.93 7.07 -4.832 1 98 451 GLY B O 1
ATOM 9022 N N . PHE B 1 452 ? -8.578 8.797 -3.559 1 97.56 452 PHE B N 1
ATOM 9023 C CA . PHE B 1 452 ? -9.234 7.977 -2.549 1 97.56 452 PHE B CA 1
ATOM 9024 C C . PHE B 1 452 ? -10.703 7.754 -2.898 1 97.56 452 PHE B C 1
ATOM 9026 O O . PHE B 1 452 ? -11.352 6.875 -2.33 1 97.56 452 PHE B O 1
ATOM 9033 N N . MET B 1 453 ? -11.227 8.5 -3.852 1 97.62 453 MET B N 1
ATOM 9034 C CA . MET B 1 453 ? -12.609 8.336 -4.305 1 97.62 453 MET B CA 1
ATOM 9035 C C . MET B 1 453 ? -12.734 7.145 -5.242 1 97.62 453 MET B C 1
ATOM 9037 O O . MET B 1 453 ? -12 7.035 -6.223 1 97.62 453 MET B O 1
ATOM 9041 N N . ALA B 1 454 ? -13.727 6.281 -4.961 1 96.94 454 ALA B N 1
ATOM 9042 C CA . ALA B 1 454 ? -13.891 5.051 -5.73 1 96.94 454 ALA B CA 1
ATOM 9043 C C . ALA B 1 454 ? -14.18 5.359 -7.199 1 96.94 454 ALA B C 1
ATOM 9045 O O . ALA B 1 454 ? -13.758 4.617 -8.086 1 96.94 454 ALA B O 1
ATOM 9046 N N . ALA B 1 455 ? -14.859 6.488 -7.453 1 96.88 455 ALA B N 1
ATOM 9047 C CA . ALA B 1 455 ? -15.211 6.883 -8.812 1 96.88 455 ALA B CA 1
ATOM 9048 C C . ALA B 1 455 ? -13.969 7.062 -9.68 1 96.88 455 ALA B C 1
ATOM 9050 O O . ALA B 1 455 ? -14.039 6.957 -10.906 1 96.88 455 ALA B O 1
ATOM 9051 N N . ASN B 1 456 ? -12.852 7.293 -9.023 1 98 456 ASN B N 1
ATOM 9052 C CA . ASN B 1 456 ? -11.617 7.543 -9.766 1 98 456 ASN B CA 1
ATOM 9053 C C . ASN B 1 456 ? -10.766 6.285 -9.883 1 98 456 ASN B C 1
ATOM 9055 O O . ASN B 1 456 ? -9.617 6.344 -10.328 1 98 456 ASN B O 1
ATOM 9059 N N . ARG B 1 457 ? -11.219 5.188 -9.484 1 97.25 457 ARG B N 1
ATOM 9060 C CA . ARG B 1 457 ? -10.852 3.82 -9.844 1 97.25 457 ARG B CA 1
ATOM 9061 C C . ARG B 1 457 ? -9.602 3.373 -9.078 1 97.25 457 ARG B C 1
ATOM 9063 O O . ARG B 1 457 ? -9.461 2.191 -8.758 1 97.25 457 ARG B O 1
ATOM 9070 N N . ILE B 1 458 ? -8.609 4.23 -8.703 1 98.44 458 ILE B N 1
ATOM 9071 C CA . ILE B 1 458 ? -7.316 3.82 -8.18 1 98.44 458 ILE B CA 1
ATOM 9072 C C . ILE B 1 458 ? -7.504 3.047 -6.879 1 98.44 458 ILE B C 1
ATOM 9074 O O . ILE B 1 458 ? -6.93 1.97 -6.699 1 98.44 458 ILE B O 1
ATOM 9078 N N . GLY B 1 459 ? -8.336 3.582 -5.969 1 97.25 459 GLY B N 1
ATOM 9079 C CA . GLY B 1 459 ? -8.578 2.961 -4.676 1 97.25 459 GLY B CA 1
ATOM 9080 C C . GLY B 1 459 ? -9.133 1.553 -4.785 1 97.25 459 GLY B C 1
ATOM 9081 O O . GLY B 1 459 ? -8.539 0.604 -4.27 1 97.25 459 GLY B O 1
ATOM 9082 N N . PRO B 1 460 ? -10.258 1.37 -5.535 1 96.62 460 PRO B N 1
ATOM 9083 C CA . PRO B 1 460 ? -10.82 0.029 -5.711 1 96.62 460 PRO B CA 1
ATOM 9084 C C . PRO B 1 460 ? -9.828 -0.945 -6.348 1 96.62 460 PRO B C 1
ATOM 9086 O O . PRO B 1 460 ? -9.773 -2.115 -5.957 1 96.62 460 PRO B O 1
ATOM 9089 N N . LEU B 1 461 ? -9.078 -0.456 -7.305 1 98.12 461 LEU B N 1
ATOM 9090 C CA . LEU B 1 461 ? -8.07 -1.307 -7.938 1 98.12 461 LEU B CA 1
ATOM 9091 C C . LEU B 1 461 ? -7.02 -1.746 -6.926 1 98.12 461 LEU B C 1
ATOM 9093 O O . LEU B 1 461 ? -6.578 -2.896 -6.941 1 98.12 461 LEU B O 1
ATOM 9097 N N . MET B 1 462 ? -6.645 -0.848 -6.062 1 98 462 MET B N 1
ATOM 9098 C CA . MET B 1 462 ? -5.676 -1.165 -5.016 1 98 462 MET B CA 1
ATOM 9099 C C . MET B 1 462 ? -6.219 -2.238 -4.078 1 98 462 MET B C 1
ATOM 9101 O O . MET B 1 462 ? -5.527 -3.211 -3.773 1 98 462 MET B O 1
ATOM 9105 N N . ASN B 1 463 ? -7.438 -2.064 -3.633 1 97.56 463 ASN B N 1
ATOM 9106 C CA . ASN B 1 463 ? -8.039 -2.992 -2.682 1 97.56 463 ASN B CA 1
ATOM 9107 C C . ASN B 1 463 ? -8.156 -4.398 -3.266 1 97.56 463 ASN B C 1
ATOM 9109 O O . ASN B 1 463 ? -7.844 -5.379 -2.594 1 97.56 463 ASN B O 1
ATOM 9113 N N . ASP B 1 464 ? -8.555 -4.469 -4.5 1 97.81 464 ASP B N 1
ATOM 9114 C CA . ASP B 1 464 ? -8.867 -5.754 -5.113 1 97.81 464 ASP B CA 1
ATOM 9115 C C . ASP B 1 464 ? -7.594 -6.496 -5.516 1 97.81 464 ASP B C 1
ATOM 9117 O O . ASP B 1 464 ? -7.559 -7.73 -5.504 1 97.81 464 ASP B O 1
ATOM 9121 N N . SER B 1 465 ? -6.559 -5.781 -5.855 1 98 465 SER B N 1
ATOM 9122 C CA . SER B 1 465 ? -5.406 -6.438 -6.465 1 98 465 SER B CA 1
ATOM 9123 C C . SER B 1 465 ? -4.332 -6.742 -5.43 1 98 465 SER B C 1
ATOM 9125 O O . SER B 1 465 ? -3.336 -7.402 -5.738 1 98 465 SER B O 1
ATOM 9127 N N . ASN B 1 466 ? -4.488 -6.332 -4.172 1 97.38 466 ASN B N 1
ATOM 9128 C CA . ASN B 1 466 ? -3.441 -6.469 -3.168 1 97.38 466 ASN B CA 1
ATOM 9129 C C . ASN B 1 466 ? -3.082 -7.934 -2.93 1 97.38 466 ASN B C 1
ATOM 9131 O O . ASN B 1 466 ? -1.98 -8.242 -2.471 1 97.38 466 ASN B O 1
ATOM 9135 N N . ILE B 1 467 ? -3.879 -8.867 -3.299 1 97.62 467 ILE B N 1
ATOM 9136 C CA . ILE B 1 467 ? -3.717 -10.289 -3.012 1 97.62 467 ILE B CA 1
ATOM 9137 C C . ILE B 1 467 ? -2.799 -10.922 -4.051 1 97.62 467 ILE B C 1
ATOM 9139 O O . ILE B 1 467 ? -2.283 -12.023 -3.842 1 97.62 467 ILE B O 1
ATOM 9143 N N . ASP B 1 468 ? -2.531 -10.281 -5.16 1 97.38 468 ASP B N 1
ATOM 9144 C CA . ASP B 1 468 ? -1.83 -10.922 -6.266 1 97.38 468 ASP B CA 1
ATOM 9145 C C . ASP B 1 468 ? -0.349 -11.102 -5.945 1 97.38 468 ASP B C 1
ATOM 9147 O O . ASP B 1 468 ? 0.342 -11.891 -6.602 1 97.38 468 ASP B O 1
ATOM 9151 N N . VAL B 1 469 ? 0.152 -10.477 -4.879 1 98.06 469 VAL B N 1
ATOM 9152 C CA . VAL B 1 469 ? 1.517 -10.711 -4.418 1 98.06 469 VAL B CA 1
ATOM 9153 C C . VAL B 1 469 ? 1.595 -12.047 -3.684 1 98.06 469 VAL B C 1
ATOM 9155 O O . VAL B 1 469 ? 2.686 -12.578 -3.469 1 98.06 469 VAL B O 1
ATOM 9158 N N . THR B 1 470 ? 0.465 -12.648 -3.352 1 97.06 470 THR B N 1
ATOM 9159 C CA . THR B 1 470 ? 0.386 -13.836 -2.504 1 97.06 470 THR B CA 1
ATOM 9160 C C . THR B 1 470 ? -0.008 -15.062 -3.324 1 97.06 470 THR B C 1
ATOM 9162 O O . THR B 1 470 ? 0.559 -16.141 -3.146 1 97.06 470 THR B O 1
ATOM 9165 N N . TRP B 1 471 ? -0.985 -14.93 -4.191 1 94.19 471 TRP B N 1
ATOM 9166 C CA . TRP B 1 471 ? -1.49 -16.125 -4.855 1 94.19 471 TRP B CA 1
ATOM 9167 C C . TRP B 1 471 ? -0.607 -16.5 -6.039 1 94.19 471 TRP B C 1
ATOM 9169 O O . TRP B 1 471 ? 0.331 -15.773 -6.379 1 94.19 471 TRP B O 1
ATOM 9179 N N . GLU B 1 472 ? -0.775 -17.719 -6.613 1 90.56 472 GLU B N 1
ATOM 9180 C CA . GLU B 1 472 ? 0.037 -18.281 -7.691 1 90.56 472 GLU B CA 1
ATOM 9181 C C . GLU B 1 472 ? 1.515 -18.297 -7.312 1 90.56 472 GLU B C 1
ATOM 9183 O O . GLU B 1 472 ? 2.381 -18.062 -8.156 1 90.56 472 GLU B O 1
ATOM 9188 N N . GLY B 1 473 ? 1.763 -18.578 -6.031 1 92.19 473 GLY B N 1
ATOM 9189 C CA . GLY B 1 473 ? 3.098 -18.531 -5.461 1 92.19 473 GLY B CA 1
ATOM 9190 C C . GLY B 1 473 ? 3.434 -17.203 -4.812 1 92.19 473 GLY B C 1
ATOM 9191 O O . GLY B 1 473 ? 3.492 -16.172 -5.492 1 92.19 473 GLY B O 1
ATOM 9192 N N . ASP B 1 474 ? 3.602 -17.281 -3.521 1 95.81 474 ASP B N 1
ATOM 9193 C CA . ASP B 1 474 ? 3.994 -16.078 -2.789 1 95.81 474 ASP B CA 1
ATOM 9194 C C . ASP B 1 474 ? 5.297 -15.5 -3.342 1 95.81 474 ASP B C 1
ATOM 9196 O O . ASP B 1 474 ? 6.227 -16.25 -3.654 1 95.81 474 ASP B O 1
ATOM 9200 N N . ASN B 1 475 ? 5.332 -14.164 -3.467 1 97.69 475 ASN B N 1
ATOM 9201 C CA . ASN B 1 475 ? 6.465 -13.5 -4.109 1 97.69 475 ASN B CA 1
ATOM 9202 C C . ASN B 1 475 ? 7.781 -13.875 -3.436 1 97.69 475 ASN B C 1
ATOM 9204 O O . ASN B 1 475 ? 8.805 -14.039 -4.105 1 97.69 475 ASN B O 1
ATOM 9208 N N . ASN B 1 476 ? 7.828 -13.977 -2.148 1 97.06 476 ASN B N 1
ATOM 9209 C CA . ASN B 1 476 ? 9.062 -14.305 -1.442 1 97.06 476 ASN B CA 1
ATOM 9210 C C . ASN B 1 476 ? 9.5 -15.742 -1.701 1 97.06 476 ASN B C 1
ATOM 9212 O O . ASN B 1 476 ? 10.695 -16.031 -1.743 1 97.06 476 ASN B O 1
ATOM 9216 N N . VAL B 1 477 ? 8.539 -16.641 -1.868 1 96.06 477 VAL B N 1
ATOM 9217 C CA . VAL B 1 477 ? 8.836 -18.016 -2.219 1 96.06 477 VAL B CA 1
ATOM 9218 C C . VAL B 1 477 ? 9.375 -18.078 -3.646 1 96.06 477 VAL B C 1
ATOM 9220 O O . VAL B 1 477 ? 10.352 -18.797 -3.916 1 96.06 477 VAL B O 1
ATOM 9223 N N . LEU B 1 478 ? 8.781 -17.328 -4.512 1 96.25 478 LEU B N 1
ATOM 9224 C CA . LEU B 1 478 ? 9.211 -17.328 -5.906 1 96.25 478 LEU B CA 1
ATOM 9225 C C . LEU B 1 478 ? 10.625 -16.781 -6.031 1 96.25 478 LEU B C 1
ATOM 9227 O O . LEU B 1 478 ? 11.414 -17.281 -6.84 1 96.25 478 LEU B O 1
ATOM 9231 N N . LEU B 1 479 ? 10.953 -15.789 -5.266 1 97.69 479 LEU B N 1
ATOM 9232 C CA . LEU B 1 479 ? 12.312 -15.258 -5.305 1 97.69 479 LEU B CA 1
ATOM 9233 C C . LEU B 1 479 ? 13.328 -16.328 -4.902 1 97.69 479 LEU B C 1
ATOM 9235 O O . LEU B 1 479 ? 14.438 -16.359 -5.438 1 97.69 479 LEU B O 1
ATOM 9239 N N . GLN B 1 480 ? 13.008 -17.172 -3.943 1 96.75 480 GLN B N 1
ATOM 9240 C CA . GLN B 1 480 ? 13.891 -18.266 -3.559 1 96.75 480 GLN B CA 1
ATOM 9241 C C . GLN B 1 480 ? 14.078 -19.25 -4.707 1 96.75 480 GLN B C 1
ATOM 9243 O O . GLN B 1 480 ? 15.18 -19.781 -4.906 1 96.75 480 GLN B O 1
ATOM 9248 N N . GLN B 1 481 ? 13 -19.469 -5.465 1 94.5 481 GLN B N 1
ATOM 9249 C CA . GLN B 1 481 ? 13.102 -20.359 -6.617 1 94.5 481 GLN B CA 1
ATOM 9250 C C . GLN B 1 481 ? 14.047 -19.797 -7.672 1 94.5 481 GLN B C 1
ATOM 9252 O O . GLN B 1 481 ? 14.805 -20.531 -8.297 1 94.5 481 GLN B O 1
ATOM 9257 N N . VAL B 1 482 ? 13.961 -18.484 -7.832 1 96.62 482 VAL B N 1
ATOM 9258 C CA . VAL B 1 482 ? 14.844 -17.812 -8.789 1 96.62 482 VAL B CA 1
ATOM 9259 C C . VAL B 1 482 ? 16.297 -17.984 -8.352 1 96.62 482 VAL B C 1
ATOM 9261 O O . VAL B 1 482 ? 17.141 -18.391 -9.148 1 96.62 482 VAL B O 1
ATOM 9264 N N . ALA B 1 483 ? 16.562 -17.734 -7.117 1 97.31 483 ALA B N 1
ATOM 9265 C CA . ALA B 1 483 ? 17.922 -17.844 -6.605 1 97.31 483 ALA B CA 1
ATOM 9266 C C . ALA B 1 483 ? 18.438 -19.266 -6.699 1 97.31 483 ALA B C 1
ATOM 9268 O O . ALA B 1 483 ? 19.594 -19.5 -7.047 1 97.31 483 ALA B O 1
ATOM 9269 N N . ALA B 1 484 ? 17.609 -20.25 -6.406 1 95.31 484 ALA B N 1
ATOM 9270 C CA . ALA B 1 484 ? 17.984 -21.656 -6.488 1 95.31 484 ALA B CA 1
ATOM 9271 C C . ALA B 1 484 ? 18.328 -22.047 -7.918 1 95.31 484 ALA B C 1
ATOM 9273 O O . ALA B 1 484 ? 19.266 -22.812 -8.148 1 95.31 484 ALA B O 1
ATOM 9274 N N . ALA B 1 485 ? 17.562 -21.547 -8.82 1 93.88 485 ALA B N 1
ATOM 9275 C CA . ALA B 1 485 ? 17.812 -21.844 -10.227 1 93.88 485 ALA B CA 1
ATOM 9276 C C . ALA B 1 485 ? 19.156 -21.266 -10.672 1 93.88 485 ALA B C 1
ATOM 9278 O O . ALA B 1 485 ? 19.906 -21.891 -11.422 1 93.88 485 ALA B O 1
ATOM 9279 N N . LEU B 1 486 ? 19.391 -20.047 -10.219 1 93.44 486 LEU B N 1
ATOM 9280 C CA . LEU B 1 486 ? 20.656 -19.406 -10.562 1 93.44 486 LEU B CA 1
ATOM 9281 C C . LEU B 1 486 ? 21.844 -20.172 -9.984 1 93.44 486 LEU B C 1
ATOM 9283 O O . LEU B 1 486 ? 22.875 -20.328 -10.641 1 93.44 486 LEU B O 1
ATOM 9287 N N . LEU B 1 487 ? 21.719 -20.625 -8.789 1 92.75 487 LEU B N 1
ATOM 9288 C CA . LEU B 1 487 ? 22.766 -21.438 -8.148 1 92.75 487 LEU B CA 1
ATOM 9289 C C . LEU B 1 487 ? 22.984 -22.734 -8.906 1 92.75 487 LEU B C 1
ATOM 9291 O O . LEU B 1 487 ? 24.125 -23.188 -9.062 1 92.75 487 LEU B O 1
ATOM 9295 N N . LYS B 1 488 ? 21.875 -23.328 -9.297 1 90.38 488 LYS B N 1
ATOM 9296 C CA . LYS B 1 488 ? 21.969 -24.578 -10.055 1 90.38 488 LYS B CA 1
ATOM 9297 C C . LYS B 1 488 ? 22.688 -24.359 -11.375 1 90.38 488 LYS B C 1
ATOM 9299 O O . LYS B 1 488 ? 23.531 -25.172 -11.766 1 90.38 488 LYS B O 1
ATOM 9304 N N . GLU B 1 489 ? 22.328 -23.312 -12.031 1 86.31 489 GLU B N 1
ATOM 9305 C CA . GLU B 1 489 ? 23 -22.984 -13.281 1 86.31 489 GLU B CA 1
ATOM 9306 C C . GLU B 1 489 ? 24.484 -22.75 -13.062 1 86.31 489 GLU B C 1
ATOM 9308 O O . GLU B 1 489 ? 25.312 -23.172 -13.883 1 86.31 489 GLU B O 1
ATOM 9313 N N . PHE B 1 490 ? 24.812 -22.109 -12.023 1 86.38 490 PHE B N 1
ATOM 9314 C CA . PHE B 1 490 ? 26.203 -21.844 -11.672 1 86.38 490 PHE B CA 1
ATOM 9315 C C . PHE B 1 490 ? 26.953 -23.156 -11.445 1 86.38 490 PHE B C 1
ATOM 9317 O O . PHE B 1 490 ? 28.062 -23.344 -11.961 1 86.38 490 PHE B O 1
ATOM 9324 N N . ARG B 1 491 ? 26.359 -24.031 -10.773 1 84.38 491 ARG B N 1
ATOM 9325 C CA . ARG B 1 491 ? 26.969 -25.328 -10.477 1 84.38 491 ARG B CA 1
ATOM 9326 C C . ARG B 1 491 ? 27.172 -26.141 -11.742 1 84.38 491 ARG B C 1
ATOM 9328 O O . ARG B 1 491 ? 28.188 -26.828 -11.898 1 84.38 491 ARG B O 1
ATOM 9335 N N . GLU B 1 492 ? 26.203 -26.094 -12.562 1 83.44 492 GLU B N 1
ATOM 9336 C CA . GLU B 1 492 ? 26.297 -26.812 -13.828 1 83.44 492 GLU B CA 1
ATOM 9337 C C . GLU B 1 492 ? 27.422 -26.266 -14.695 1 83.44 492 GLU B C 1
ATOM 9339 O O . GLU B 1 492 ? 28.141 -27.016 -15.352 1 83.44 492 GLU B O 1
ATOM 9344 N N . GLN B 1 493 ? 27.547 -25.016 -14.648 1 77.44 493 GLN B N 1
ATOM 9345 C CA . GLN B 1 493 ? 28.609 -24.391 -15.414 1 77.44 493 GLN B CA 1
ATOM 9346 C C . GLN B 1 493 ? 29.984 -24.734 -14.828 1 77.44 493 GLN B C 1
ATOM 9348 O O . GLN B 1 493 ? 30.953 -24.906 -15.57 1 77.44 493 GLN B O 1
ATOM 9353 N N . LEU B 1 494 ? 30.078 -24.797 -13.57 1 74.19 494 LEU B N 1
ATOM 9354 C CA . LEU B 1 494 ? 31.328 -25.172 -12.914 1 74.19 494 LEU B CA 1
ATOM 9355 C C . LEU B 1 494 ? 31.703 -26.625 -13.242 1 74.19 494 LEU B C 1
ATOM 9357 O O . LEU B 1 494 ? 32.875 -26.922 -13.438 1 74.19 494 LEU B O 1
ATOM 9361 N N . SER B 1 495 ? 30.75 -27.438 -13.203 1 70.12 495 SER B N 1
ATOM 9362 C CA . SER B 1 495 ? 30.984 -28.859 -13.484 1 70.12 495 SER B CA 1
ATOM 9363 C C . SER B 1 495 ? 31.375 -29.062 -14.945 1 70.12 495 SER B C 1
ATOM 9365 O O . SER B 1 495 ? 32.156 -29.969 -15.258 1 70.12 495 SER B O 1
ATOM 9367 N N . ALA B 1 496 ? 30.672 -28.453 -15.82 1 65.31 496 ALA B N 1
ATOM 9368 C CA . ALA B 1 496 ? 30.984 -28.578 -17.234 1 65.31 496 ALA B CA 1
ATOM 9369 C C . ALA B 1 496 ? 32.375 -28.047 -17.531 1 65.31 496 ALA B C 1
ATOM 9371 O O . ALA B 1 496 ? 33.031 -28.5 -18.484 1 65.31 496 ALA B O 1
ATOM 9372 N N . GLY B 1 497 ? 32.594 -27 -16.797 1 58.66 497 GLY B N 1
ATOM 9373 C CA . GLY B 1 497 ? 33.969 -26.484 -16.906 1 58.66 497 GLY B CA 1
ATOM 9374 C C . GLY B 1 497 ? 34.906 -27.078 -15.883 1 58.66 497 GLY B C 1
ATOM 9375 O O . GLY B 1 497 ? 34.469 -27.609 -14.852 1 58.66 497 GLY B O 1
ATOM 9376 N N . HIS B 1 498 ? 36.094 -27.656 -16.219 1 47.12 498 HIS B N 1
ATOM 9377 C CA . HIS B 1 498 ? 37.094 -28.438 -15.492 1 47.12 498 HIS B CA 1
ATOM 9378 C C . HIS B 1 498 ? 37.406 -27.812 -14.141 1 47.12 498 HIS B C 1
ATOM 9380 O O . HIS B 1 498 ? 38.562 -27.484 -13.867 1 47.12 498 HIS B O 1
ATOM 9386 N N . GLY B 1 499 ? 36.531 -27.469 -13.227 1 44.34 499 GLY B N 1
ATOM 9387 C CA . GLY B 1 499 ? 36.844 -27.172 -11.844 1 44.34 499 GLY B CA 1
ATOM 9388 C C . GLY B 1 499 ? 37.031 -25.688 -11.57 1 44.34 499 GLY B C 1
ATOM 9389 O O . GLY B 1 499 ? 36.188 -24.875 -12 1 44.34 499 GLY B O 1
ATOM 9390 N N . PHE B 1 500 ? 38.219 -25.25 -11.023 1 43.84 500 PHE B N 1
ATOM 9391 C CA . PHE B 1 500 ? 38.688 -23.922 -10.656 1 43.84 500 PHE B CA 1
ATOM 9392 C C . PHE B 1 500 ? 38.656 -22.984 -11.852 1 43.84 500 PHE B C 1
ATOM 9394 O O . PHE B 1 500 ? 38.312 -21.812 -11.719 1 43.84 500 PHE B O 1
ATOM 9401 N N . VAL B 1 501 ? 38.812 -23.453 -12.906 1 43.62 501 VAL B N 1
ATOM 9402 C CA . VAL B 1 501 ? 38.844 -22.688 -14.148 1 43.62 501 VAL B CA 1
ATOM 9403 C C . VAL B 1 501 ? 37.406 -22.281 -14.539 1 43.62 501 VAL B C 1
ATOM 9405 O O . VAL B 1 501 ? 37.188 -21.172 -15.039 1 43.62 501 VAL B O 1
ATOM 9408 N N . GLY B 1 502 ? 36.5 -23.078 -14.281 1 45.22 502 GLY B N 1
ATOM 9409 C CA . GLY B 1 502 ? 35.094 -22.781 -14.547 1 45.22 502 GLY B CA 1
ATOM 9410 C C . GLY B 1 502 ? 34.562 -21.656 -13.695 1 45.22 502 GLY B C 1
ATOM 9411 O O . GLY B 1 502 ? 33.812 -20.812 -14.188 1 45.22 502 GLY B O 1
ATOM 9412 N N . LEU B 1 503 ? 34.906 -21.781 -12.5 1 49.03 503 LEU B N 1
ATOM 9413 C CA . LEU B 1 503 ? 34.594 -20.703 -11.578 1 49.03 503 LEU B CA 1
ATOM 9414 C C . LEU B 1 503 ? 35.188 -19.375 -12.07 1 49.03 503 LEU B C 1
ATOM 9416 O O . LEU B 1 503 ? 34.5 -18.344 -12.055 1 49.03 503 LEU B O 1
ATOM 9420 N N . LEU B 1 504 ? 36.438 -19.484 -12.406 1 45.72 504 LEU B N 1
ATOM 9421 C CA . LEU B 1 504 ? 37.156 -18.312 -12.922 1 45.72 504 LEU B CA 1
ATOM 9422 C C . LEU B 1 504 ? 36.5 -17.812 -14.211 1 45.72 504 LEU B C 1
ATOM 9424 O O . LEU B 1 504 ? 36.375 -16.594 -14.43 1 45.72 504 LEU B O 1
ATOM 9428 N N . SER B 1 505 ? 36.125 -18.719 -15.008 1 47.62 505 SER B N 1
ATOM 9429 C CA . SER B 1 505 ? 35.531 -18.344 -16.281 1 47.62 505 SER B CA 1
ATOM 9430 C C . SER B 1 505 ? 34.156 -17.703 -16.047 1 47.62 505 SER B C 1
ATOM 9432 O O . SER B 1 505 ? 33.812 -16.734 -16.703 1 47.62 505 SER B O 1
ATOM 9434 N N . TYR B 1 506 ? 33.438 -18.328 -15.281 1 48.66 506 TYR B N 1
ATOM 9435 C CA . TYR B 1 506 ? 32.125 -17.766 -14.992 1 48.66 506 TYR B CA 1
ATOM 9436 C C . TYR B 1 506 ? 32.25 -16.391 -14.359 1 48.66 506 TYR B C 1
ATOM 9438 O O . TYR B 1 506 ? 31.609 -15.422 -14.805 1 48.66 506 TYR B O 1
ATOM 9446 N N . PHE B 1 507 ? 33.062 -16.438 -13.297 1 53.09 507 PHE B N 1
ATOM 9447 C CA . PHE B 1 507 ? 33.281 -15.172 -12.609 1 53.09 507 PHE B CA 1
ATOM 9448 C C . PHE B 1 507 ? 34.281 -14.305 -13.359 1 53.09 507 PHE B C 1
ATOM 9450 O O . PHE B 1 507 ? 34.25 -13.078 -13.258 1 53.09 507 PHE B O 1
ATOM 9457 N N . GLY B 1 508 ? 35.156 -15.055 -14.055 1 46.62 508 GLY B N 1
ATOM 9458 C CA . GLY B 1 508 ? 36.125 -14.32 -14.867 1 46.62 508 GLY B CA 1
ATOM 9459 C C . GLY B 1 508 ? 35.469 -13.43 -15.898 1 46.62 508 GLY B C 1
ATOM 9460 O O . GLY B 1 508 ? 35.875 -12.289 -16.094 1 46.62 508 GLY B O 1
ATOM 9461 N N . ARG B 1 509 ? 34.656 -14.016 -16.594 1 45.94 509 ARG B N 1
ATOM 9462 C CA . ARG B 1 509 ? 33.906 -13.172 -17.516 1 45.94 509 ARG B CA 1
ATOM 9463 C C . ARG B 1 509 ? 33.219 -12.039 -16.766 1 45.94 509 ARG B C 1
ATOM 9465 O O . ARG B 1 509 ? 33.156 -10.906 -17.25 1 45.94 509 ARG B O 1
ATOM 9472 N N . GLN B 1 510 ? 32.656 -12.43 -15.68 1 46.44 510 GLN B N 1
ATOM 9473 C CA . GLN B 1 510 ? 32.031 -11.469 -14.773 1 46.44 510 GLN B CA 1
ATOM 9474 C C . GLN B 1 510 ? 33.094 -10.547 -14.141 1 46.44 510 GLN B C 1
ATOM 9476 O O . GLN B 1 510 ? 32.844 -9.359 -13.953 1 46.44 510 GLN B O 1
ATOM 9481 N N . LEU B 1 511 ? 34.25 -11.18 -13.742 1 44.62 511 LEU B N 1
ATOM 9482 C CA . LEU B 1 511 ? 35.406 -10.414 -13.258 1 44.62 511 LEU B CA 1
ATOM 9483 C C . LEU B 1 511 ? 36 -9.578 -14.375 1 44.62 511 LEU B C 1
ATOM 9485 O O . LEU B 1 511 ? 36.469 -8.461 -14.148 1 44.62 511 LEU B O 1
ATOM 9489 N N . ASN B 1 512 ? 36.125 -10.172 -15.453 1 44.91 512 ASN B N 1
ATOM 9490 C CA . ASN B 1 512 ? 36.562 -9.328 -16.547 1 44.91 512 ASN B CA 1
ATOM 9491 C C . ASN B 1 512 ? 35.688 -8.102 -16.719 1 44.91 512 ASN B C 1
ATOM 9493 O O . ASN B 1 512 ? 36.156 -7.031 -17.094 1 44.91 512 ASN B O 1
ATOM 9497 N N . MET B 1 513 ? 34.531 -8.297 -16.406 1 41.19 513 MET B N 1
ATOM 9498 C CA . MET B 1 513 ? 33.656 -7.125 -16.281 1 41.19 513 MET B CA 1
ATOM 9499 C C . MET B 1 513 ? 34.094 -6.23 -15.141 1 41.19 513 MET B C 1
ATOM 9501 O O . MET B 1 513 ? 33.969 -5.008 -15.219 1 41.19 513 MET B O 1
ATOM 9505 N N . GLU B 1 514 ? 34.5 -6.898 -14.047 1 42.72 514 GLU B N 1
ATOM 9506 C CA . GLU B 1 514 ? 35.094 -6.137 -12.953 1 42.72 514 GLU B CA 1
ATOM 9507 C C . GLU B 1 514 ? 36.312 -5.379 -13.406 1 42.72 514 GLU B C 1
ATOM 9509 O O . GLU B 1 514 ? 36.531 -4.223 -13.031 1 42.72 514 GLU B O 1
ATOM 9514 N N . ILE B 1 515 ? 37.188 -6.062 -14.102 1 41.5 515 ILE B N 1
ATOM 9515 C CA . ILE B 1 515 ? 38.438 -5.473 -14.586 1 41.5 515 ILE B CA 1
ATOM 9516 C C . ILE B 1 515 ? 38.125 -4.422 -15.656 1 41.5 515 ILE B C 1
ATOM 9518 O O . ILE B 1 515 ? 38.75 -3.369 -15.703 1 41.5 515 ILE B O 1
ATOM 9522 N N . ARG B 1 516 ? 37.375 -4.73 -16.5 1 42.5 516 ARG B N 1
ATOM 9523 C CA . ARG B 1 516 ? 37 -3.74 -17.516 1 42.5 516 ARG B CA 1
ATOM 9524 C C . ARG B 1 516 ? 36.281 -2.551 -16.875 1 42.5 516 ARG B C 1
ATOM 9526 O O . ARG B 1 516 ? 36.531 -1.401 -17.234 1 42.5 516 ARG B O 1
ATOM 9533 N N . ASP B 1 517 ? 35.312 -2.773 -16.062 1 44.47 517 ASP B N 1
ATOM 9534 C CA . ASP B 1 517 ? 34.469 -1.718 -15.531 1 44.47 517 ASP B CA 1
ATOM 9535 C C . ASP B 1 517 ? 35.125 -1.018 -14.352 1 44.47 517 ASP B C 1
ATOM 9537 O O . ASP B 1 517 ? 34.656 0.021 -13.891 1 44.47 517 ASP B O 1
ATOM 9541 N N . THR B 1 518 ? 36.094 -1.84 -13.719 1 44.28 518 THR B N 1
ATOM 9542 C CA . THR B 1 518 ? 36.906 -1.094 -12.75 1 44.28 518 THR B CA 1
ATOM 9543 C C . THR B 1 518 ? 37.969 -0.262 -13.461 1 44.28 518 THR B C 1
ATOM 9545 O O . THR B 1 518 ? 38.906 0.203 -12.828 1 44.28 518 THR B O 1
ATOM 9548 N N . ASN B 1 519 ? 37.844 -0.321 -14.656 1 40.97 519 ASN B N 1
ATOM 9549 C CA . ASN B 1 519 ? 38.719 0.649 -15.328 1 40.97 519 ASN B CA 1
ATOM 9550 C C . ASN B 1 519 ? 38.438 2.068 -14.828 1 40.97 519 ASN B C 1
ATOM 9552 O O . ASN B 1 519 ? 37.312 2.557 -14.898 1 40.97 519 ASN B O 1
ATOM 9556 N N . PRO B 1 520 ? 39.375 2.521 -14.188 1 44.25 520 PRO B N 1
ATOM 9557 C CA . PRO B 1 520 ? 39.219 3.863 -13.617 1 44.25 520 PRO B CA 1
ATOM 9558 C C . PRO B 1 520 ? 38.531 4.836 -14.57 1 44.25 520 PRO B C 1
ATOM 9560 O O . PRO B 1 520 ? 37.875 5.773 -14.117 1 44.25 520 PRO B O 1
ATOM 9563 N N . VAL B 1 521 ? 38.688 4.5 -15.883 1 40.03 521 VAL B N 1
ATOM 9564 C CA . VAL B 1 521 ? 38.125 5.441 -16.844 1 40.03 521 VAL B CA 1
ATOM 9565 C C . VAL B 1 521 ? 36.594 5.277 -16.875 1 40.03 521 VAL B C 1
ATOM 9567 O O . VAL B 1 521 ? 35.875 6.266 -16.875 1 40.03 521 VAL B O 1
ATOM 9570 N N . THR B 1 522 ? 36.188 4.098 -16.906 1 45.28 522 THR B N 1
ATOM 9571 C CA . THR B 1 522 ? 34.75 3.848 -16.984 1 45.28 522 THR B CA 1
ATOM 9572 C C . THR B 1 522 ? 34.062 4.199 -15.672 1 45.28 522 THR B C 1
ATOM 9574 O O . THR B 1 522 ? 32.875 4.602 -15.664 1 45.28 522 THR B O 1
ATOM 9577 N N . LYS B 1 523 ? 34.844 4.156 -14.695 1 58.12 523 LYS B N 1
ATOM 9578 C CA . LYS B 1 523 ? 34.375 4.48 -13.352 1 58.12 523 LYS B CA 1
ATOM 9579 C C . LYS B 1 523 ? 34.062 5.969 -13.227 1 58.12 523 LYS B C 1
ATOM 9581 O O . LYS B 1 523 ? 33.156 6.359 -12.477 1 58.12 523 LYS B O 1
ATOM 9586 N N . VAL B 1 524 ? 34.781 6.684 -14.125 1 55.69 524 VAL B N 1
ATOM 9587 C CA . VAL B 1 524 ? 34.719 8.125 -13.93 1 55.69 524 VAL B CA 1
ATOM 9588 C C . VAL B 1 524 ? 33.969 8.766 -15.102 1 55.69 524 VAL B C 1
ATOM 9590 O O . VAL B 1 524 ? 33.469 9.883 -14.992 1 55.69 524 VAL B O 1
ATOM 9593 N N . ARG B 1 525 ? 33.844 8.031 -16.234 1 60.38 525 ARG B N 1
ATOM 9594 C CA . ARG B 1 525 ? 33.219 8.625 -17.406 1 60.38 525 ARG B CA 1
ATOM 9595 C C . ARG B 1 525 ? 31.766 9.023 -17.094 1 60.38 525 ARG B C 1
ATOM 9597 O O . ARG B 1 525 ? 30.969 8.188 -16.688 1 60.38 525 ARG B O 1
ATOM 9604 N N . SER B 1 526 ? 31.469 10.344 -17.281 1 66.06 526 SER B N 1
ATOM 9605 C CA . SER B 1 526 ? 30.188 10.883 -16.812 1 66.06 526 SER B CA 1
ATOM 9606 C C . SER B 1 526 ? 29.5 11.688 -17.891 1 66.06 526 SER B C 1
ATOM 9608 O O . SER B 1 526 ? 28.609 12.5 -17.609 1 66.06 526 SER B O 1
ATOM 9610 N N . SER B 1 527 ? 29.953 11.422 -19.125 1 66.81 527 SER B N 1
ATOM 9611 C CA . SER B 1 527 ? 29.266 12.117 -20.219 1 66.81 527 SER B CA 1
ATOM 9612 C C . SER B 1 527 ? 27.828 11.641 -20.359 1 66.81 527 SER B C 1
ATOM 9614 O O . SER B 1 527 ? 27.5 10.516 -20 1 66.81 527 SER B O 1
ATOM 9616 N N . GLU B 1 528 ? 27.109 12.508 -20.906 1 72.81 528 GLU B N 1
ATOM 9617 C CA . GLU B 1 528 ? 25.719 12.172 -21.156 1 72.81 528 GLU B CA 1
ATOM 9618 C C . GLU B 1 528 ? 25.594 10.953 -22.062 1 72.81 528 GLU B C 1
ATOM 9620 O O . GLU B 1 528 ? 24.75 10.086 -21.828 1 72.81 528 GLU B O 1
ATOM 9625 N N . ALA B 1 529 ? 26.359 10.914 -23.031 1 74.94 529 ALA B N 1
ATOM 9626 C CA . ALA B 1 529 ? 26.344 9.789 -23.969 1 74.94 529 ALA B CA 1
ATOM 9627 C C . ALA B 1 529 ? 26.688 8.484 -23.25 1 74.94 529 ALA B C 1
ATOM 9629 O O . ALA B 1 529 ? 26.094 7.441 -23.531 1 74.94 529 ALA B O 1
ATOM 9630 N N . HIS B 1 530 ? 27.531 8.516 -22.375 1 78 530 HIS B N 1
ATOM 9631 C CA . HIS B 1 530 ? 27.922 7.344 -21.609 1 78 530 HIS B CA 1
ATOM 9632 C C . HIS B 1 530 ? 26.812 6.918 -20.641 1 78 530 HIS B C 1
ATOM 9634 O O . HIS B 1 530 ? 26.531 5.723 -20.516 1 78 530 HIS B O 1
ATOM 9640 N N . LEU B 1 531 ? 26.219 7.871 -20.094 1 87.19 531 LEU B N 1
ATOM 9641 C CA . LEU B 1 531 ? 25.203 7.598 -19.078 1 87.19 531 LEU B CA 1
ATOM 9642 C C . LEU B 1 531 ? 23.922 7.043 -19.719 1 87.19 531 LEU B C 1
ATOM 9644 O O . LEU B 1 531 ? 23.062 6.508 -19.031 1 87.19 531 LEU B O 1
ATOM 9648 N N . ARG B 1 532 ? 23.859 7.16 -21 1 90.25 532 ARG B N 1
ATOM 9649 C CA . ARG B 1 532 ? 22.688 6.648 -21.688 1 90.25 532 ARG B CA 1
ATOM 9650 C C . ARG B 1 532 ? 23.047 5.469 -22.594 1 90.25 532 ARG B C 1
ATOM 9652 O O . ARG B 1 532 ? 22.281 5.086 -23.469 1 90.25 532 ARG B O 1
ATOM 9659 N N . ASP B 1 533 ? 24.188 4.953 -22.312 1 92.12 533 ASP B N 1
ATOM 9660 C CA . ASP B 1 533 ? 24.703 3.844 -23.109 1 92.12 533 ASP B CA 1
ATOM 9661 C C . ASP B 1 533 ? 24.156 2.508 -22.609 1 92.12 533 ASP B C 1
ATOM 9663 O O . ASP B 1 533 ? 24.156 2.242 -21.406 1 92.12 533 ASP B O 1
ATOM 9667 N N . PHE B 1 534 ? 23.797 1.683 -23.562 1 93.94 534 PHE B N 1
ATOM 9668 C CA . PHE B 1 534 ? 23.172 0.407 -23.234 1 93.94 534 PHE B CA 1
ATOM 9669 C C . PHE B 1 534 ? 24.188 -0.537 -22.594 1 93.94 534 PHE B C 1
ATOM 9671 O O . PHE B 1 534 ? 23.844 -1.304 -21.688 1 93.94 534 PHE B O 1
ATOM 9678 N N . ASP B 1 535 ? 25.359 -0.487 -23.062 1 91.69 535 ASP B N 1
ATOM 9679 C CA . ASP B 1 535 ? 26.391 -1.335 -22.484 1 91.69 535 ASP B CA 1
ATOM 9680 C C . ASP B 1 535 ? 26.672 -0.949 -21.031 1 91.69 535 ASP B C 1
ATOM 9682 O O . ASP B 1 535 ? 26.938 -1.812 -20.203 1 91.69 535 ASP B O 1
ATOM 9686 N N . PHE B 1 536 ? 26.656 0.334 -20.812 1 93 536 PHE B N 1
ATOM 9687 C CA . PHE B 1 536 ? 26.828 0.808 -19.438 1 93 536 PHE B CA 1
ATOM 9688 C C . PHE B 1 536 ? 25.75 0.208 -18.531 1 93 536 PHE B C 1
ATOM 9690 O O . PHE B 1 536 ? 26.062 -0.303 -17.453 1 93 536 PHE B O 1
ATOM 9697 N N . PHE B 1 537 ? 24.453 0.24 -18.984 1 95.81 537 PHE B N 1
ATOM 9698 C CA . PHE B 1 537 ? 23.328 -0.298 -18.219 1 95.81 537 PHE B CA 1
ATOM 9699 C C . PHE B 1 537 ? 23.516 -1.792 -17.969 1 95.81 537 PHE B C 1
ATOM 9701 O O . PHE B 1 537 ? 23.484 -2.248 -16.828 1 95.81 537 PHE B O 1
ATOM 9708 N N . ASN B 1 538 ? 23.688 -2.545 -19.016 1 95 538 ASN B N 1
ATOM 9709 C CA . ASN B 1 538 ? 23.766 -4 -18.953 1 95 538 ASN B CA 1
ATOM 9710 C C . ASN B 1 538 ? 24.938 -4.473 -18.109 1 95 538 ASN B C 1
ATOM 9712 O O . ASN B 1 538 ? 24.812 -5.418 -17.328 1 95 538 ASN B O 1
ATOM 9716 N N . ASN B 1 539 ? 26.047 -3.789 -18.25 1 92.75 539 ASN B N 1
ATOM 9717 C CA . ASN B 1 539 ? 27.234 -4.16 -17.469 1 92.75 539 ASN B CA 1
ATOM 9718 C C . ASN B 1 539 ? 27 -3.963 -15.977 1 92.75 539 ASN B C 1
ATOM 9720 O O . ASN B 1 539 ? 27.422 -4.793 -15.164 1 92.75 539 ASN B O 1
ATOM 9724 N N . ALA B 1 540 ? 26.391 -2.855 -15.633 1 95.62 540 ALA B N 1
ATOM 9725 C CA . ALA B 1 540 ? 26.109 -2.59 -14.227 1 95.62 540 ALA B CA 1
ATOM 9726 C C . ALA B 1 540 ? 25.203 -3.662 -13.633 1 95.62 540 ALA B C 1
ATOM 9728 O O . ALA B 1 540 ? 25.438 -4.148 -12.523 1 95.62 540 ALA B O 1
ATOM 9729 N N . MET B 1 541 ? 24.156 -4.055 -14.375 1 96.81 541 MET B N 1
ATOM 9730 C CA . MET B 1 541 ? 23.219 -5.062 -13.898 1 96.81 541 MET B CA 1
ATOM 9731 C C . MET B 1 541 ? 23.891 -6.422 -13.766 1 96.81 541 MET B C 1
ATOM 9733 O O . MET B 1 541 ? 23.672 -7.137 -12.789 1 96.81 541 MET B O 1
ATOM 9737 N N . GLU B 1 542 ? 24.641 -6.754 -14.742 1 93.88 542 GLU B N 1
ATOM 9738 C CA . GLU B 1 542 ? 25.328 -8.039 -14.734 1 93.88 542 GLU B CA 1
ATOM 9739 C C . GLU B 1 542 ? 26.344 -8.117 -13.586 1 93.88 542 GLU B C 1
ATOM 9741 O O . GLU B 1 542 ? 26.484 -9.164 -12.953 1 93.88 542 GLU B O 1
ATOM 9746 N N . TYR B 1 543 ? 27.031 -7.016 -13.391 1 93.62 543 TYR B N 1
ATOM 9747 C CA . TYR B 1 543 ? 27.984 -6.953 -12.297 1 93.62 543 TYR B CA 1
ATOM 9748 C C . TYR B 1 543 ? 27.328 -7.227 -10.961 1 93.62 543 TYR B C 1
ATOM 9750 O O . TYR B 1 543 ? 27.812 -8.031 -10.164 1 93.62 543 TYR B O 1
ATOM 9758 N N . ARG B 1 544 ? 26.25 -6.574 -10.688 1 96.44 544 ARG B N 1
ATOM 9759 C CA . ARG B 1 544 ? 25.547 -6.719 -9.414 1 96.44 544 ARG B CA 1
ATOM 9760 C C . ARG B 1 544 ? 25.047 -8.148 -9.227 1 96.44 544 ARG B C 1
ATOM 9762 O O . ARG B 1 544 ? 25.203 -8.727 -8.156 1 96.44 544 ARG B O 1
ATOM 9769 N N . GLU B 1 545 ? 24.438 -8.75 -10.266 1 95.56 545 GLU B N 1
ATOM 9770 C CA . GLU B 1 545 ? 23.938 -10.117 -10.195 1 95.56 545 GLU B CA 1
ATOM 9771 C C . GLU B 1 545 ? 25.078 -11.102 -9.906 1 95.56 545 GLU B C 1
ATOM 9773 O O . GLU B 1 545 ? 24.938 -11.969 -9.039 1 95.56 545 GLU B O 1
ATOM 9778 N N . ALA B 1 546 ? 26.172 -10.922 -10.633 1 93 546 ALA B N 1
ATOM 9779 C CA . ALA B 1 546 ? 27.297 -11.836 -10.492 1 93 546 ALA B CA 1
ATOM 9780 C C . ALA B 1 546 ? 27.906 -11.75 -9.094 1 93 546 ALA B C 1
ATOM 9782 O O . ALA B 1 546 ? 28.234 -12.773 -8.492 1 93 546 ALA B O 1
ATOM 9783 N N . ARG B 1 547 ? 28.078 -10.539 -8.617 1 93.81 547 ARG B N 1
ATOM 9784 C CA . ARG B 1 547 ? 28.672 -10.344 -7.301 1 93.81 547 ARG B CA 1
ATOM 9785 C C . ARG B 1 547 ? 27.781 -10.93 -6.207 1 93.81 547 ARG B C 1
ATOM 9787 O O . ARG B 1 547 ? 28.281 -11.438 -5.203 1 93.81 547 ARG B O 1
ATOM 9794 N N . LEU B 1 548 ? 26.562 -10.805 -6.352 1 96.31 548 LEU B N 1
ATOM 9795 C CA . LEU B 1 548 ? 25.625 -11.328 -5.355 1 96.31 548 LEU B CA 1
ATOM 9796 C C . LEU B 1 548 ? 25.562 -12.844 -5.414 1 96.31 548 LEU B C 1
ATOM 9798 O O . LEU B 1 548 ? 25.391 -13.508 -4.387 1 96.31 548 LEU B O 1
ATOM 9802 N N . LEU B 1 549 ? 25.594 -13.375 -6.621 1 95.19 549 LEU B N 1
ATOM 9803 C CA . LEU B 1 549 ? 25.641 -14.828 -6.75 1 95.19 549 LEU B CA 1
ATOM 9804 C C . LEU B 1 549 ? 26.875 -15.391 -6.059 1 95.19 549 LEU B C 1
ATOM 9806 O O . LEU B 1 549 ? 26.797 -16.391 -5.344 1 95.19 549 LEU B O 1
ATOM 9810 N N . ARG B 1 550 ? 28.016 -14.703 -6.254 1 92 550 ARG B N 1
ATOM 9811 C CA . ARG B 1 550 ? 29.25 -15.102 -5.582 1 92 550 ARG B CA 1
ATOM 9812 C C . ARG B 1 550 ? 29.094 -15.016 -4.066 1 92 550 ARG B C 1
ATOM 9814 O O . ARG B 1 550 ? 29.562 -15.898 -3.34 1 92 550 ARG B O 1
ATOM 9821 N N . ALA B 1 551 ? 28.531 -13.945 -3.68 1 93.88 551 ALA B N 1
ATOM 9822 C CA . ALA B 1 551 ? 28.312 -13.766 -2.246 1 93.88 551 ALA B CA 1
ATOM 9823 C C . ALA B 1 551 ? 27.453 -14.891 -1.676 1 93.88 551 ALA B C 1
ATOM 9825 O O . ALA B 1 551 ? 27.703 -15.375 -0.57 1 93.88 551 ALA B O 1
ATOM 9826 N N . LEU B 1 552 ? 26.438 -15.328 -2.357 1 95.62 552 LEU B N 1
ATOM 9827 C CA . LEU B 1 552 ? 25.562 -16.406 -1.904 1 95.62 552 LEU B CA 1
ATOM 9828 C C . LEU B 1 552 ? 26.312 -17.719 -1.823 1 95.62 552 LEU B C 1
ATOM 9830 O O . LEU B 1 552 ? 26.188 -18.453 -0.842 1 95.62 552 LEU B O 1
ATOM 9834 N N . VAL B 1 553 ? 27.062 -17.984 -2.854 1 92.56 553 VAL B N 1
ATOM 9835 C CA . VAL B 1 553 ? 27.844 -19.219 -2.889 1 92.56 553 VAL B CA 1
ATOM 9836 C C . VAL B 1 553 ? 28.812 -19.25 -1.702 1 92.56 553 VAL B C 1
ATOM 9838 O O . VAL B 1 553 ? 28.906 -20.266 -1.012 1 92.56 553 VAL B O 1
ATOM 9841 N N . ASN B 1 554 ? 29.516 -18.172 -1.484 1 92.62 554 ASN B N 1
ATOM 9842 C CA . ASN B 1 554 ? 30.469 -18.078 -0.378 1 92.62 554 ASN B CA 1
ATOM 9843 C C . ASN B 1 554 ? 29.766 -18.266 0.969 1 92.62 554 ASN B C 1
ATOM 9845 O O . ASN B 1 554 ? 30.297 -18.953 1.849 1 92.62 554 ASN B O 1
ATOM 9849 N N . LYS B 1 555 ? 28.703 -17.656 1.09 1 94 555 LYS B N 1
ATOM 9850 C CA . LYS B 1 555 ? 27.984 -17.75 2.357 1 94 555 LYS B CA 1
ATOM 9851 C C . LYS B 1 555 ? 27.453 -19.172 2.578 1 94 555 LYS B C 1
ATOM 9853 O O . LYS B 1 555 ? 27.5 -19.688 3.695 1 94 555 LYS B O 1
ATOM 9858 N N . LEU B 1 556 ? 26.922 -19.781 1.586 1 94.38 556 LEU B N 1
ATOM 9859 C CA . LEU B 1 556 ? 26.453 -21.156 1.676 1 94.38 556 LEU B CA 1
ATOM 9860 C C . LEU B 1 556 ? 27.578 -22.094 2.066 1 94.38 556 LEU B C 1
ATOM 9862 O O . LEU B 1 556 ? 27.375 -23.047 2.834 1 94.38 556 LEU B O 1
ATOM 9866 N N . ASN B 1 557 ? 28.688 -21.844 1.536 1 90.81 557 ASN B N 1
ATOM 9867 C CA . ASN B 1 557 ? 29.859 -22.656 1.854 1 90.81 557 ASN B CA 1
ATOM 9868 C C . ASN B 1 557 ? 30.25 -22.547 3.326 1 90.81 557 ASN B C 1
ATOM 9870 O O . ASN B 1 557 ? 30.719 -23.5 3.926 1 90.81 557 ASN B O 1
ATOM 9874 N N . ARG B 1 558 ? 30.062 -21.422 3.828 1 90.56 558 ARG B N 1
ATOM 9875 C CA . ARG B 1 558 ? 30.359 -21.203 5.242 1 90.56 558 ARG B CA 1
ATOM 9876 C C . ARG B 1 558 ? 29.453 -22.062 6.125 1 90.56 558 ARG B C 1
ATOM 9878 O O . ARG B 1 558 ? 29.828 -22.422 7.246 1 90.56 558 ARG B O 1
ATOM 9885 N N . PHE B 1 559 ? 28.344 -22.391 5.621 1 90.5 559 PHE B N 1
ATOM 9886 C CA . PHE B 1 559 ? 27.406 -23.172 6.406 1 90.5 559 PHE B CA 1
ATOM 9887 C C . PHE B 1 559 ? 27.297 -24.594 5.875 1 90.5 559 PHE B C 1
ATOM 9889 O O . PHE B 1 559 ? 26.281 -25.266 6.07 1 90.5 559 PHE B O 1
ATOM 9896 N N . SER B 1 560 ? 28.234 -25.062 5.207 1 84 560 SER B N 1
ATOM 9897 C CA . SER B 1 560 ? 28.234 -26.359 4.551 1 84 560 SER B CA 1
ATOM 9898 C C . SER B 1 560 ? 28.109 -27.5 5.566 1 84 560 SER B C 1
ATOM 9900 O O . SER B 1 560 ? 27.656 -28.594 5.23 1 84 560 SER B O 1
ATOM 9902 N N . GLY B 1 561 ? 28.484 -27.25 6.754 1 85.31 561 GLY B N 1
ATOM 9903 C CA . GLY B 1 561 ? 28.375 -28.281 7.785 1 85.31 561 GLY B CA 1
ATOM 9904 C C . GLY B 1 561 ? 26.984 -28.422 8.352 1 85.31 561 GLY B C 1
ATOM 9905 O O . GLY B 1 561 ? 26.688 -29.406 9.031 1 85.31 561 GLY B O 1
ATOM 9906 N N . SER B 1 562 ? 26.188 -27.562 8.031 1 84.44 562 SER B N 1
ATOM 9907 C CA . SER B 1 562 ? 24.812 -27.609 8.523 1 84.44 562 SER B CA 1
ATOM 9908 C C . SER B 1 562 ? 23.891 -28.281 7.516 1 84.44 562 SER B C 1
ATOM 9910 O O . SER B 1 562 ? 24.312 -28.609 6.398 1 84.44 562 SER B O 1
ATOM 9912 N N . ASP B 1 563 ? 22.672 -28.547 8.07 1 86.12 563 ASP B N 1
ATOM 9913 C CA . ASP B 1 563 ? 21.641 -29.047 7.172 1 86.12 563 ASP B CA 1
ATOM 9914 C C . ASP B 1 563 ? 21.344 -28.047 6.059 1 86.12 563 ASP B C 1
ATOM 9916 O O . ASP B 1 563 ? 21.422 -26.828 6.273 1 86.12 563 ASP B O 1
ATOM 9920 N N . SER B 1 564 ? 21.109 -28.547 4.871 1 86 564 SER B N 1
ATOM 9921 C CA . SER B 1 564 ? 20.938 -27.719 3.678 1 86 564 SER B CA 1
ATOM 9922 C C . SER B 1 564 ? 19.828 -26.688 3.877 1 86 564 SER B C 1
ATOM 9924 O O . SER B 1 564 ? 19.953 -25.562 3.406 1 86 564 SER B O 1
ATOM 9926 N N . GLN B 1 565 ? 18.781 -27.078 4.516 1 88.88 565 GLN B N 1
ATOM 9927 C CA . GLN B 1 565 ? 17.672 -26.141 4.746 1 88.88 565 GLN B CA 1
ATOM 9928 C C . GLN B 1 565 ? 18.094 -25.031 5.695 1 88.88 565 GLN B C 1
ATOM 9930 O O . GLN B 1 565 ? 17.688 -23.875 5.516 1 88.88 565 GLN B O 1
ATOM 9935 N N . GLU B 1 566 ? 18.781 -25.422 6.703 1 90.69 566 GLU B N 1
ATOM 9936 C CA . GLU B 1 566 ? 19.266 -24.438 7.652 1 90.69 566 GLU B CA 1
ATOM 9937 C C . GLU B 1 566 ? 20.25 -23.484 6.988 1 90.69 566 GLU B C 1
ATOM 9939 O O . GLU B 1 566 ? 20.203 -22.266 7.238 1 90.69 566 GLU B O 1
ATOM 9944 N N . ALA B 1 567 ? 21.156 -24.047 6.211 1 93.19 567 ALA B N 1
ATOM 9945 C CA . ALA B 1 567 ? 22.109 -23.203 5.48 1 93.19 567 ALA B CA 1
ATOM 9946 C C . ALA B 1 567 ? 21.375 -22.219 4.566 1 93.19 567 ALA B C 1
ATOM 9948 O O . ALA B 1 567 ? 21.734 -21.047 4.504 1 93.19 567 ALA B O 1
ATOM 9949 N N . TRP B 1 568 ? 20.406 -22.688 3.865 1 94.81 568 TRP B N 1
ATOM 9950 C CA . TRP B 1 568 ? 19.625 -21.844 2.971 1 94.81 568 TRP B CA 1
ATOM 9951 C C . TRP B 1 568 ? 18.922 -20.734 3.746 1 94.81 568 TRP B C 1
ATOM 9953 O O . TRP B 1 568 ? 18.906 -19.578 3.318 1 94.81 568 TRP B O 1
ATOM 9963 N N . ASN B 1 569 ? 18.266 -21.109 4.855 1 94.94 569 ASN B N 1
ATOM 9964 C CA . ASN B 1 569 ? 17.562 -20.141 5.691 1 94.94 569 ASN B CA 1
ATOM 9965 C C . ASN B 1 569 ? 18.484 -19.016 6.145 1 94.94 569 ASN B C 1
ATOM 9967 O O . ASN B 1 569 ? 18.109 -17.844 6.121 1 94.94 569 ASN B O 1
ATOM 9971 N N . ARG B 1 570 ? 19.672 -19.391 6.48 1 94.69 570 ARG B N 1
ATOM 9972 C CA . ARG B 1 570 ? 20.656 -18.438 6.977 1 94.69 570 ARG B CA 1
ATOM 9973 C C . ARG B 1 570 ? 21.125 -17.5 5.859 1 94.69 570 ARG B C 1
ATOM 9975 O O . ARG B 1 570 ? 21.719 -16.453 6.121 1 94.69 570 ARG B O 1
ATOM 9982 N N . CYS B 1 571 ? 20.828 -17.859 4.633 1 96.81 571 CYS B N 1
ATOM 9983 C CA . CYS B 1 571 ? 21.297 -17.078 3.492 1 96.81 571 CYS B CA 1
ATOM 9984 C C . CYS B 1 571 ? 20.141 -16.328 2.842 1 96.81 571 CYS B C 1
ATOM 9986 O O . CYS B 1 571 ? 20.312 -15.711 1.785 1 96.81 571 CYS B O 1
ATOM 9988 N N . GLN B 1 572 ? 18.953 -16.297 3.434 1 96.94 572 GLN B N 1
ATOM 9989 C CA . GLN B 1 572 ? 17.766 -15.734 2.803 1 96.94 572 GLN B CA 1
ATOM 9990 C C . GLN B 1 572 ? 17.938 -14.234 2.562 1 96.94 572 GLN B C 1
ATOM 9992 O O . GLN B 1 572 ? 17.281 -13.672 1.682 1 96.94 572 GLN B O 1
ATOM 9997 N N . ASP B 1 573 ? 18.75 -13.562 3.33 1 96.75 573 ASP B N 1
ATOM 9998 C CA . ASP B 1 573 ? 19.016 -12.148 3.109 1 96.75 573 ASP B CA 1
ATOM 9999 C C . ASP B 1 573 ? 19.656 -11.914 1.746 1 96.75 573 ASP B C 1
ATOM 10001 O O . ASP B 1 573 ? 19.234 -11.031 0.992 1 96.75 573 ASP B O 1
ATOM 10005 N N . ILE B 1 574 ? 20.609 -12.75 1.342 1 97.25 574 ILE B N 1
ATOM 10006 C CA . ILE B 1 574 ? 21.312 -12.609 0.071 1 97.25 574 ILE B CA 1
ATOM 10007 C C . ILE B 1 574 ? 20.469 -13.188 -1.056 1 97.25 574 ILE B C 1
ATOM 10009 O O . ILE B 1 574 ? 20.484 -12.68 -2.18 1 97.25 574 ILE B O 1
ATOM 10013 N N . VAL B 1 575 ? 19.703 -14.234 -0.69 1 97.5 575 VAL B N 1
ATOM 10014 C CA . VAL B 1 575 ? 18.828 -14.875 -1.661 1 97.5 575 VAL B CA 1
ATOM 10015 C C . VAL B 1 575 ? 17.891 -13.844 -2.268 1 97.5 575 VAL B C 1
ATOM 10017 O O . VAL B 1 575 ? 17.734 -13.766 -3.488 1 97.5 575 VAL B O 1
ATOM 10020 N N . LYS B 1 576 ? 17.297 -13.055 -1.459 1 97.25 576 LYS B N 1
ATOM 10021 C CA . LYS B 1 576 ? 16.359 -12.031 -1.915 1 97.25 576 LYS B CA 1
ATOM 10022 C C . LYS B 1 576 ? 17.062 -10.984 -2.773 1 97.25 576 LYS B C 1
ATOM 10024 O O . LYS B 1 576 ? 16.562 -10.594 -3.826 1 97.25 576 LYS B O 1
ATOM 10029 N N . GLU B 1 577 ? 18.203 -10.531 -2.355 1 97.56 577 GLU B N 1
ATOM 10030 C CA . GLU B 1 577 ? 18.969 -9.523 -3.09 1 97.56 577 GLU B CA 1
ATOM 10031 C C . GLU B 1 577 ? 19.359 -10.039 -4.469 1 97.56 577 GLU B C 1
ATOM 10033 O O . GLU B 1 577 ? 19.312 -9.297 -5.457 1 97.56 577 GLU B O 1
ATOM 10038 N N . LEU B 1 578 ? 19.812 -11.289 -4.504 1 97.88 578 LEU B N 1
ATOM 10039 C CA . LEU B 1 578 ? 20.25 -11.891 -5.758 1 97.88 578 LEU B CA 1
ATOM 10040 C C . LEU B 1 578 ? 19.078 -11.984 -6.746 1 97.88 578 LEU B C 1
ATOM 10042 O O . LEU B 1 578 ? 19.234 -11.664 -7.926 1 97.88 578 LEU B O 1
ATOM 10046 N N . SER B 1 579 ? 18 -12.461 -6.262 1 98.38 579 SER B N 1
ATOM 10047 C CA . SER B 1 579 ? 16.844 -12.602 -7.129 1 98.38 579 SER B CA 1
ATOM 10048 C C . SER B 1 579 ? 16.391 -11.258 -7.688 1 98.38 579 SER B C 1
ATOM 10050 O O . SER B 1 579 ? 16.047 -11.156 -8.867 1 98.38 579 SER B O 1
ATOM 10052 N N . GLN B 1 580 ? 16.406 -10.227 -6.867 1 98.38 580 GLN B N 1
ATOM 10053 C CA . GLN B 1 580 ? 16.062 -8.891 -7.332 1 98.38 580 GLN B CA 1
ATOM 10054 C C . GLN B 1 580 ? 17.047 -8.398 -8.391 1 98.38 580 GLN B C 1
ATOM 10056 O O . GLN B 1 580 ? 16.656 -7.758 -9.367 1 98.38 580 GLN B O 1
ATOM 10061 N N . ALA B 1 581 ? 18.297 -8.68 -8.148 1 98.12 581 ALA B N 1
ATOM 10062 C CA . ALA B 1 581 ? 19.312 -8.297 -9.117 1 98.12 581 ALA B CA 1
ATOM 10063 C C . ALA B 1 581 ? 19.094 -8.992 -10.461 1 98.12 581 ALA B C 1
ATOM 10065 O O . ALA B 1 581 ? 19.266 -8.391 -11.516 1 98.12 581 ALA B O 1
ATOM 10066 N N . HIS B 1 582 ? 18.75 -10.242 -10.367 1 97.69 582 HIS B N 1
ATOM 10067 C CA . HIS B 1 582 ? 18.438 -11 -11.578 1 97.69 582 HIS B CA 1
ATOM 10068 C C . HIS B 1 582 ? 17.266 -10.398 -12.328 1 97.69 582 HIS B C 1
ATOM 10070 O O . HIS B 1 582 ? 17.312 -10.258 -13.547 1 97.69 582 HIS B O 1
ATOM 10076 N N . ILE B 1 583 ? 16.266 -10.016 -11.633 1 98.44 583 ILE B N 1
ATOM 10077 C CA . ILE B 1 583 ? 15.086 -9.391 -12.219 1 98.44 583 ILE B CA 1
ATOM 10078 C C . ILE B 1 583 ? 15.477 -8.086 -12.914 1 98.44 583 ILE B C 1
ATOM 10080 O O . ILE B 1 583 ? 15.094 -7.848 -14.062 1 98.44 583 ILE B O 1
ATOM 10084 N N . ASP B 1 584 ? 16.234 -7.262 -12.203 1 98.44 584 ASP B N 1
ATOM 10085 C CA . ASP B 1 584 ? 16.672 -5.996 -12.773 1 98.44 584 ASP B CA 1
ATOM 10086 C C . ASP B 1 584 ? 17.469 -6.219 -14.07 1 98.44 584 ASP B C 1
ATOM 10088 O O . ASP B 1 584 ? 17.281 -5.488 -15.047 1 98.44 584 ASP B O 1
ATOM 10092 N N . ARG B 1 585 ? 18.312 -7.211 -14.039 1 97.19 585 ARG B N 1
ATOM 10093 C CA . ARG B 1 585 ? 19.141 -7.52 -15.203 1 97.19 585 ARG B CA 1
ATOM 10094 C C . ARG B 1 585 ? 18.266 -7.926 -16.391 1 97.19 585 ARG B C 1
ATOM 10096 O O . ARG B 1 585 ? 18.453 -7.41 -17.5 1 97.19 585 ARG B O 1
ATOM 10103 N N . ILE B 1 586 ? 17.328 -8.812 -16.156 1 96.5 586 ILE B N 1
ATOM 10104 C CA . ILE B 1 586 ? 16.5 -9.312 -17.234 1 96.5 586 ILE B CA 1
ATOM 10105 C C . ILE B 1 586 ? 15.633 -8.18 -17.797 1 96.5 586 ILE B C 1
ATOM 10107 O O . ILE B 1 586 ? 15.453 -8.078 -19.016 1 96.5 586 ILE B O 1
ATOM 10111 N N . VAL B 1 587 ? 15.133 -7.32 -16.984 1 98.5 587 VAL B N 1
ATOM 10112 C CA . VAL B 1 587 ? 14.211 -6.258 -17.391 1 98.5 587 VAL B CA 1
ATOM 10113 C C . VAL B 1 587 ? 14.969 -5.199 -18.188 1 98.5 587 VAL B C 1
ATOM 10115 O O . VAL B 1 587 ? 14.5 -4.754 -19.234 1 98.5 587 VAL B O 1
ATOM 10118 N N . VAL B 1 588 ? 16.141 -4.812 -17.703 1 98.38 588 VAL B N 1
ATOM 10119 C CA . VAL B 1 588 ? 16.938 -3.816 -18.422 1 98.38 588 VAL B CA 1
ATOM 10120 C C . VAL B 1 588 ? 17.406 -4.387 -19.75 1 98.38 588 VAL B C 1
ATOM 10122 O O . VAL B 1 588 ? 17.359 -3.699 -20.781 1 98.38 588 VAL B O 1
ATOM 10125 N N . SER B 1 589 ? 17.797 -5.664 -19.734 1 97.12 589 SER B N 1
ATOM 10126 C CA . SER B 1 589 ? 18.234 -6.316 -20.953 1 97.12 589 SER B CA 1
ATOM 10127 C C . SER B 1 589 ? 17.109 -6.383 -21.984 1 97.12 589 SER B C 1
ATOM 10129 O O . SER B 1 589 ? 17.328 -6.102 -23.172 1 97.12 589 SER B O 1
ATOM 10131 N N . SER B 1 590 ? 15.969 -6.758 -21.531 1 97.5 590 SER B N 1
ATOM 10132 C CA . SER B 1 590 ? 14.812 -6.812 -22.422 1 97.5 590 SER B CA 1
ATOM 10133 C C . SER B 1 590 ? 14.5 -5.441 -23.016 1 97.5 590 SER B C 1
ATOM 10135 O O . SER B 1 590 ? 14.148 -5.324 -24.188 1 97.5 590 SER B O 1
ATOM 10137 N N . PHE B 1 591 ? 14.57 -4.352 -22.219 1 98.56 591 PHE B N 1
ATOM 10138 C CA . PHE B 1 591 ? 14.227 -3.006 -22.672 1 98.56 591 PHE B CA 1
ATOM 10139 C C . PHE B 1 591 ? 15.242 -2.508 -23.703 1 98.56 591 PHE B C 1
ATOM 10141 O O . PHE B 1 591 ? 14.867 -1.912 -24.719 1 98.56 591 PHE B O 1
ATOM 10148 N N . THR B 1 592 ? 16.547 -2.752 -23.422 1 97.94 592 THR B N 1
ATOM 10149 C CA . THR B 1 592 ? 17.562 -2.33 -24.375 1 97.94 592 THR B CA 1
ATOM 10150 C C . THR B 1 592 ? 17.406 -3.047 -25.703 1 97.94 592 THR B C 1
ATOM 10152 O O . THR B 1 592 ? 17.516 -2.428 -26.766 1 97.94 592 THR B O 1
ATOM 10155 N N . SER B 1 593 ? 17.094 -4.324 -25.641 1 97.12 593 SER B N 1
ATOM 10156 C CA . SER B 1 593 ? 16.859 -5.098 -26.859 1 97.12 593 SER B CA 1
ATOM 10157 C C . SER B 1 593 ? 15.617 -4.605 -27.594 1 97.12 593 SER B C 1
ATOM 10159 O O . SER B 1 593 ? 15.594 -4.566 -28.812 1 97.12 593 SER B O 1
ATOM 10161 N N . ALA B 1 594 ? 14.625 -4.227 -26.859 1 97.5 594 ALA B N 1
ATOM 10162 C CA . ALA B 1 594 ? 13.383 -3.732 -27.453 1 97.5 594 ALA B CA 1
ATOM 10163 C C . ALA B 1 594 ? 13.617 -2.412 -28.188 1 97.5 594 ALA B C 1
ATOM 10165 O O . ALA B 1 594 ? 13.031 -2.174 -29.234 1 97.5 594 ALA B O 1
ATOM 10166 N N . VAL B 1 595 ? 14.391 -1.543 -27.578 1 97.88 595 VAL B N 1
ATOM 10167 C CA . VAL B 1 595 ? 14.703 -0.271 -28.219 1 97.88 595 VAL B CA 1
ATOM 10168 C C . VAL B 1 595 ? 15.414 -0.526 -29.547 1 97.88 595 VAL B C 1
ATOM 10170 O O . VAL B 1 595 ? 15.094 0.104 -30.562 1 97.88 595 VAL B O 1
ATOM 10173 N N . ASP B 1 596 ? 16.297 -1.483 -29.562 1 96.25 596 ASP B N 1
ATOM 10174 C CA . ASP B 1 596 ? 17.062 -1.81 -30.766 1 96.25 596 ASP B CA 1
ATOM 10175 C C . ASP B 1 596 ? 16.156 -2.32 -31.875 1 96.25 596 ASP B C 1
ATOM 10177 O O . ASP B 1 596 ? 16.375 -2.031 -33.062 1 96.25 596 ASP B O 1
ATOM 10181 N N . ARG B 1 597 ? 15.141 -2.977 -31.531 1 95.56 597 ARG B N 1
ATOM 10182 C CA . ARG B 1 597 ? 14.266 -3.615 -32.5 1 95.56 597 ARG B CA 1
ATOM 10183 C C . ARG B 1 597 ? 13.117 -2.693 -32.906 1 95.56 597 ARG B C 1
ATOM 10185 O O . ARG B 1 597 ? 12.43 -2.934 -33.875 1 95.56 597 ARG B O 1
ATOM 10192 N N . ALA B 1 598 ? 12.93 -1.667 -32.156 1 96.81 598 ALA B N 1
ATOM 10193 C CA . ALA B 1 598 ? 11.766 -0.812 -32.344 1 96.81 598 ALA B CA 1
ATOM 10194 C C . ALA B 1 598 ? 11.859 -0.029 -33.656 1 96.81 598 ALA B C 1
ATOM 10196 O O . ALA B 1 598 ? 12.938 0.084 -34.25 1 96.81 598 ALA B O 1
ATOM 10197 N N . ASP B 1 599 ? 10.703 0.401 -34.156 1 96.75 599 ASP B N 1
ATOM 10198 C CA . ASP B 1 599 ? 10.664 1.329 -35.281 1 96.75 599 ASP B CA 1
ATOM 10199 C C . ASP B 1 599 ? 11.547 2.547 -35.031 1 96.75 599 ASP B C 1
ATOM 10201 O O . ASP B 1 599 ? 11.578 3.066 -33.906 1 96.75 599 ASP B O 1
ATOM 10205 N N . GLU B 1 600 ? 12.172 3.023 -36.062 1 96.38 600 GLU B N 1
ATOM 10206 C CA . GLU B 1 600 ? 13.125 4.129 -35.969 1 96.38 600 GLU B CA 1
ATOM 10207 C C . GLU B 1 600 ? 12.477 5.352 -35.344 1 96.38 600 GLU B C 1
ATOM 10209 O O . GLU B 1 600 ? 13.125 6.094 -34.594 1 96.38 600 GLU B O 1
ATOM 10214 N N . SER B 1 601 ? 11.234 5.535 -35.625 1 96.12 601 SER B N 1
ATOM 10215 C CA . SER B 1 601 ? 10.531 6.727 -35.156 1 96.12 601 SER B CA 1
ATOM 10216 C C . SER B 1 601 ? 10.242 6.641 -33.656 1 96.12 601 SER B C 1
ATOM 10218 O O . SER B 1 601 ? 9.953 7.652 -33.031 1 96.12 601 SER B O 1
ATOM 10220 N N . LEU B 1 602 ? 10.305 5.453 -33.031 1 97.81 602 LEU B N 1
ATOM 10221 C CA . LEU B 1 602 ? 10.008 5.266 -31.625 1 97.81 602 LEU B CA 1
ATOM 10222 C C . LEU B 1 602 ? 11.289 5.223 -30.797 1 97.81 602 LEU B C 1
ATOM 10224 O O . LEU B 1 602 ? 11.258 5.387 -29.578 1 97.81 602 LEU B O 1
ATOM 10228 N N . LYS B 1 603 ? 12.445 4.984 -31.438 1 96.94 603 LYS B N 1
ATOM 10229 C CA . LYS B 1 603 ? 13.695 4.688 -30.75 1 96.94 603 LYS B CA 1
ATOM 10230 C C . LYS B 1 603 ? 14.102 5.836 -29.828 1 96.94 603 LYS B C 1
ATOM 10232 O O . LYS B 1 603 ? 14.531 5.609 -28.688 1 96.94 603 LYS B O 1
ATOM 10237 N N . PRO B 1 604 ? 13.945 7.094 -30.281 1 96.44 604 PRO B N 1
ATOM 10238 C CA . PRO B 1 604 ? 14.406 8.172 -29.406 1 96.44 604 PRO B CA 1
ATOM 10239 C C . PRO B 1 604 ? 13.672 8.203 -28.062 1 96.44 604 PRO B C 1
ATOM 10241 O O . PRO B 1 604 ? 14.312 8.258 -27.016 1 96.44 604 PRO B O 1
ATOM 10244 N N . VAL B 1 605 ? 12.344 8.141 -28.094 1 97.81 605 VAL B N 1
ATOM 10245 C CA . VAL B 1 605 ? 11.586 8.242 -26.844 1 97.81 605 VAL B CA 1
ATOM 10246 C C . VAL B 1 605 ? 11.766 6.969 -26.016 1 97.81 605 VAL B C 1
ATOM 10248 O O . VAL B 1 605 ? 11.859 7.027 -24.797 1 97.81 605 VAL B O 1
ATOM 10251 N N . LEU B 1 606 ? 11.852 5.82 -26.641 1 98.5 606 LEU B N 1
ATOM 10252 C CA . LEU B 1 606 ? 12.062 4.566 -25.922 1 98.5 606 LEU B CA 1
ATOM 10253 C C . LEU B 1 606 ? 13.445 4.535 -25.281 1 98.5 606 LEU B C 1
ATOM 10255 O O . LEU B 1 606 ? 13.617 3.965 -24.203 1 98.5 606 LEU B O 1
ATOM 10259 N N . HIS B 1 607 ? 14.406 5.105 -26 1 97.81 607 HIS B N 1
ATOM 10260 C CA . HIS B 1 607 ? 15.75 5.18 -25.453 1 97.81 607 HIS B CA 1
ATOM 10261 C C . HIS B 1 607 ? 15.773 6.008 -24.172 1 97.81 607 HIS B C 1
ATOM 10263 O O . HIS B 1 607 ? 16.438 5.637 -23.203 1 97.81 607 HIS B O 1
ATOM 10269 N N . ILE B 1 608 ? 15.07 7.117 -24.141 1 98 608 ILE B N 1
ATOM 10270 C CA . ILE B 1 608 ? 15.008 7.977 -22.969 1 98 608 ILE B CA 1
ATOM 10271 C C . ILE B 1 608 ? 14.312 7.238 -21.828 1 98 608 ILE B C 1
ATOM 10273 O O . ILE B 1 608 ? 14.766 7.297 -20.672 1 98 608 ILE B O 1
ATOM 10277 N N . LEU B 1 609 ? 13.219 6.555 -22.109 1 98.75 609 LEU B N 1
ATOM 10278 C CA . LEU B 1 609 ? 12.523 5.758 -21.109 1 98.75 609 LEU B CA 1
ATOM 10279 C C . LEU B 1 609 ? 13.43 4.664 -20.562 1 98.75 609 LEU B C 1
ATOM 10281 O O . LEU B 1 609 ? 13.453 4.422 -19.344 1 98.75 609 LEU B O 1
ATOM 10285 N N . CYS B 1 610 ? 14.117 4.004 -21.422 1 98.75 610 CYS B N 1
ATOM 10286 C CA . CYS B 1 610 ? 15.023 2.934 -21.031 1 98.75 610 CYS B CA 1
ATOM 10287 C C . CYS B 1 610 ? 16.125 3.465 -20.125 1 98.75 610 CYS B C 1
ATOM 10289 O O . CYS B 1 610 ? 16.438 2.861 -19.109 1 98.75 610 CYS B O 1
ATOM 10291 N N . ALA B 1 611 ? 16.703 4.586 -20.547 1 98.44 611 ALA B N 1
ATOM 10292 C CA . ALA B 1 611 ? 17.766 5.211 -19.75 1 98.44 611 ALA B CA 1
ATOM 10293 C C . ALA B 1 611 ? 17.266 5.594 -18.375 1 98.44 611 ALA B C 1
ATOM 10295 O O . ALA B 1 611 ? 17.953 5.383 -17.375 1 98.44 611 ALA B O 1
ATOM 10296 N N . LEU B 1 612 ? 16.078 6.18 -18.297 1 98.81 612 LEU B N 1
ATOM 10297 C CA . LEU B 1 612 ? 15.508 6.555 -17.016 1 98.81 612 LEU B CA 1
ATOM 10298 C C . LEU B 1 612 ? 15.328 5.336 -16.109 1 98.81 612 LEU B C 1
ATOM 10300 O O . LEU B 1 612 ? 15.695 5.363 -14.938 1 98.81 612 LEU B O 1
ATOM 10304 N N . HIS B 1 613 ? 14.758 4.266 -16.656 1 98.88 613 HIS B N 1
ATOM 10305 C CA . HIS B 1 613 ? 14.547 3.057 -15.867 1 98.88 613 HIS B CA 1
ATOM 10306 C C . HIS B 1 613 ? 15.875 2.492 -15.367 1 98.88 613 HIS B C 1
ATOM 10308 O O . HIS B 1 613 ? 16 2.148 -14.188 1 98.88 613 HIS B O 1
ATOM 10314 N N . ALA B 1 614 ? 16.812 2.375 -16.25 1 98.75 614 ALA B N 1
ATOM 10315 C CA . ALA B 1 614 ? 18.109 1.792 -15.898 1 98.75 614 ALA B CA 1
ATOM 10316 C C . ALA B 1 614 ? 18.812 2.627 -14.836 1 98.75 614 ALA B C 1
ATOM 10318 O O . ALA B 1 614 ? 19.312 2.09 -13.844 1 98.75 614 ALA B O 1
ATOM 10319 N N . LEU B 1 615 ? 18.891 3.945 -15.07 1 98.62 615 LEU B N 1
ATOM 10320 C CA . LEU B 1 615 ? 19.594 4.82 -14.133 1 98.62 615 LEU B CA 1
ATOM 10321 C C . LEU B 1 615 ? 18.859 4.867 -12.789 1 98.62 615 LEU B C 1
ATOM 10323 O O . LEU B 1 615 ? 19.5 4.973 -11.742 1 98.62 615 LEU B O 1
ATOM 10327 N N . TRP B 1 616 ? 17.547 4.867 -12.859 1 98.75 616 TRP B N 1
ATOM 10328 C CA . TRP B 1 616 ? 16.781 4.828 -11.617 1 98.75 616 TRP B CA 1
ATOM 10329 C C . TRP B 1 616 ? 17.078 3.553 -10.836 1 98.75 616 TRP B C 1
ATOM 10331 O O . TRP B 1 616 ? 17.219 3.584 -9.609 1 98.75 616 TRP B O 1
ATOM 10341 N N . THR B 1 617 ? 17.125 2.434 -11.508 1 98.69 617 THR B N 1
ATOM 10342 C CA . THR B 1 617 ? 17.469 1.155 -10.891 1 98.69 617 THR B CA 1
ATOM 10343 C C . THR B 1 617 ? 18.859 1.201 -10.266 1 98.69 617 THR B C 1
ATOM 10345 O O . THR B 1 617 ? 19.062 0.708 -9.156 1 98.69 617 THR B O 1
ATOM 10348 N N . ILE B 1 618 ? 19.797 1.772 -11 1 98.12 618 ILE B N 1
ATOM 10349 C CA . ILE B 1 618 ? 21.156 1.932 -10.492 1 98.12 618 ILE B CA 1
ATOM 10350 C C . ILE B 1 618 ? 21.141 2.795 -9.234 1 98.12 618 ILE B C 1
ATOM 10352 O O . ILE B 1 618 ? 21.766 2.451 -8.227 1 98.12 618 ILE B O 1
ATOM 10356 N N . GLN B 1 619 ? 20.406 3.891 -9.312 1 97.75 619 GLN B N 1
ATOM 10357 C CA . GLN B 1 619 ? 20.312 4.801 -8.172 1 97.75 619 GLN B CA 1
ATOM 10358 C C . GLN B 1 619 ? 19.734 4.094 -6.949 1 97.75 619 GLN B C 1
ATOM 10360 O O . GLN B 1 619 ? 20.203 4.285 -5.832 1 97.75 619 GLN B O 1
ATOM 10365 N N . GLU B 1 620 ? 18.719 3.285 -7.129 1 97.62 620 GLU B N 1
ATOM 10366 C CA . GLU B 1 620 ? 18.078 2.568 -6.031 1 97.62 620 GLU B CA 1
ATOM 10367 C C . GLU B 1 620 ? 19.031 1.578 -5.379 1 97.62 620 GLU B C 1
ATOM 10369 O O . GLU B 1 620 ? 18.859 1.21 -4.215 1 97.62 620 GLU B O 1
ATOM 10374 N N . ASN B 1 621 ? 20 1.146 -6.09 1 98 621 ASN B N 1
ATOM 10375 C CA . ASN B 1 621 ? 20.953 0.165 -5.578 1 98 621 ASN B CA 1
ATOM 10376 C C . ASN B 1 621 ? 22.344 0.768 -5.41 1 98 621 ASN B C 1
ATOM 10378 O O . ASN B 1 621 ? 23.344 0.06 -5.508 1 98 621 ASN B O 1
ATOM 10382 N N . MET B 1 622 ? 22.375 2.057 -5.25 1 97.62 622 MET B N 1
ATOM 10383 C CA . MET B 1 622 ? 23.656 2.77 -5.207 1 97.62 622 MET B CA 1
ATOM 10384 C C . MET B 1 622 ? 24.516 2.285 -4.043 1 97.62 622 MET B C 1
ATOM 10386 O O . MET B 1 622 ? 25.734 2.266 -4.137 1 97.62 622 MET B O 1
ATOM 10390 N N . GLY B 1 623 ? 23.906 1.839 -2.867 1 96.88 623 GLY B N 1
ATOM 10391 C CA . GLY B 1 623 ? 24.656 1.281 -1.753 1 96.88 623 GLY B CA 1
ATOM 10392 C C . GLY B 1 623 ? 25.531 0.11 -2.152 1 96.88 623 GLY B C 1
ATOM 10393 O O . GLY B 1 623 ? 26.688 0.026 -1.737 1 96.88 623 GLY B O 1
ATOM 10394 N N . PHE B 1 624 ? 25 -0.722 -2.957 1 96.31 624 PHE B N 1
ATOM 10395 C CA . PHE B 1 624 ? 25.766 -1.859 -3.459 1 96.31 624 PHE B CA 1
ATOM 10396 C C . PHE B 1 624 ? 26.922 -1.393 -4.32 1 96.31 624 PHE B C 1
ATOM 10398 O O . PHE B 1 624 ? 28.078 -1.801 -4.102 1 96.31 624 PHE B O 1
ATOM 10405 N N . PHE B 1 625 ? 26.641 -0.551 -5.352 1 96.75 625 PHE B N 1
ATOM 10406 C CA . PHE B 1 625 ? 27.641 -0.144 -6.332 1 96.75 625 PHE B CA 1
ATOM 10407 C C . PHE B 1 625 ? 28.781 0.606 -5.66 1 96.75 625 PHE B C 1
ATOM 10409 O O . PHE B 1 625 ? 29.938 0.424 -6.02 1 96.75 625 PHE B O 1
ATOM 10416 N N . MET B 1 626 ? 28.422 1.384 -4.68 1 95.19 626 MET B N 1
ATOM 10417 C CA . MET B 1 626 ? 29.453 2.168 -4.02 1 95.19 626 MET B CA 1
ATOM 10418 C C . MET B 1 626 ? 30.219 1.318 -3.004 1 95.19 626 MET B C 1
ATOM 10420 O O . MET B 1 626 ? 31.391 1.562 -2.742 1 95.19 626 MET B O 1
ATOM 10424 N N . THR B 1 627 ? 29.594 0.343 -2.41 1 94.25 627 THR B N 1
ATOM 10425 C CA . THR B 1 627 ? 30.281 -0.585 -1.514 1 94.25 627 THR B CA 1
ATOM 10426 C C . THR B 1 627 ? 31.422 -1.296 -2.234 1 94.25 627 THR B C 1
ATOM 10428 O O . THR B 1 627 ? 32.5 -1.518 -1.655 1 94.25 627 THR B O 1
ATOM 10431 N N . PHE B 1 628 ? 31.203 -1.534 -3.455 1 91.19 628 PHE B N 1
ATOM 10432 C CA . PHE B 1 628 ? 32.219 -2.273 -4.203 1 91.19 628 PHE B CA 1
ATOM 10433 C C . PHE B 1 628 ? 33 -1.343 -5.121 1 91.19 628 PHE B C 1
ATOM 10435 O O . PHE B 1 628 ? 33.656 -1.796 -6.051 1 91.19 628 PHE B O 1
ATOM 10442 N N . ASN B 1 629 ? 32.844 -0.099 -4.953 1 90.44 629 ASN B N 1
ATOM 10443 C CA . ASN B 1 629 ? 33.594 0.938 -5.664 1 90.44 629 ASN B CA 1
ATOM 10444 C C . ASN B 1 629 ? 33.375 0.839 -7.172 1 90.44 629 ASN B C 1
ATOM 10446 O O . ASN B 1 629 ? 34.312 0.991 -7.941 1 90.44 629 ASN B O 1
ATOM 10450 N N . TYR B 1 630 ? 32.25 0.481 -7.508 1 91 630 TYR B N 1
ATOM 10451 C CA . TYR B 1 630 ? 31.922 0.38 -8.93 1 91 630 TYR B CA 1
ATOM 10452 C C . TYR B 1 630 ? 31.844 1.761 -9.57 1 91 630 TYR B C 1
ATOM 10454 O O . TYR B 1 630 ? 32.25 1.948 -10.711 1 91 630 TYR B O 1
ATOM 10462 N N . PHE B 1 631 ? 31.297 2.766 -8.867 1 92.44 631 PHE B N 1
ATOM 10463 C CA . PHE B 1 631 ? 31.203 4.137 -9.359 1 92.44 631 PHE B CA 1
ATOM 10464 C C . PHE B 1 631 ? 32.031 5.078 -8.508 1 92.44 631 PHE B C 1
ATOM 10466 O O . PHE B 1 631 ? 32.281 4.805 -7.328 1 92.44 631 PHE B O 1
ATOM 10473 N N . SER B 1 632 ? 32.469 6.188 -9.148 1 90.31 632 SER B N 1
ATOM 10474 C CA . SER B 1 632 ? 33.062 7.297 -8.398 1 90.31 632 SER B CA 1
ATOM 10475 C C . SER B 1 632 ? 31.969 8.227 -7.859 1 90.31 632 SER B C 1
ATOM 10477 O O . SER B 1 632 ? 30.828 8.172 -8.297 1 90.31 632 SER B O 1
ATOM 10479 N N . GLN B 1 633 ? 32.375 9.062 -6.957 1 89.69 633 GLN B N 1
ATOM 10480 C CA . GLN B 1 633 ? 31.438 10.062 -6.41 1 89.69 633 GLN B CA 1
ATOM 10481 C C . GLN B 1 633 ? 30.906 10.969 -7.504 1 89.69 633 GLN B C 1
ATOM 10483 O O . GLN B 1 633 ? 29.719 11.336 -7.492 1 89.69 633 GLN B O 1
ATOM 10488 N N . LEU B 1 634 ? 31.75 11.305 -8.398 1 90.12 634 LEU B N 1
ATOM 10489 C CA . LEU B 1 634 ? 31.359 12.18 -9.492 1 90.12 634 LEU B CA 1
ATOM 10490 C C . LEU B 1 634 ? 30.312 11.508 -10.383 1 90.12 634 LEU B C 1
ATOM 10492 O O . LEU B 1 634 ? 29.406 12.164 -10.875 1 90.12 634 LEU B O 1
ATOM 10496 N N . LYS B 1 635 ? 30.516 10.211 -10.562 1 92.25 635 LYS B N 1
ATOM 10497 C CA . LYS B 1 635 ? 29.562 9.453 -11.367 1 92.25 635 LYS B CA 1
ATOM 10498 C C . LYS B 1 635 ? 28.203 9.398 -10.688 1 92.25 635 LYS B C 1
ATOM 10500 O O . LYS B 1 635 ? 27.172 9.469 -11.359 1 92.25 635 LYS B O 1
ATOM 10505 N N . VAL B 1 636 ? 28.234 9.258 -9.375 1 95.38 636 VAL B N 1
ATOM 10506 C CA . VAL B 1 636 ? 26.984 9.234 -8.625 1 95.38 636 VAL B CA 1
ATOM 10507 C C . VAL B 1 636 ? 26.219 10.539 -8.852 1 95.38 636 VAL B C 1
ATOM 10509 O O . VAL B 1 636 ? 25.016 10.523 -9.117 1 95.38 636 VAL B O 1
ATOM 10512 N N . LYS B 1 637 ? 26.891 11.633 -8.766 1 93.38 637 LYS B N 1
ATOM 10513 C CA . LYS B 1 637 ? 26.281 12.945 -8.984 1 93.38 637 LYS B CA 1
ATOM 10514 C C . LYS B 1 637 ? 25.797 13.086 -10.422 1 93.38 637 LYS B C 1
ATOM 10516 O O . LYS B 1 637 ? 24.719 13.641 -10.664 1 93.38 637 LYS B O 1
ATOM 10521 N N . ALA B 1 638 ? 26.609 12.633 -11.352 1 94.62 638 ALA B N 1
ATOM 10522 C CA . ALA B 1 638 ? 26.25 12.703 -12.766 1 94.62 638 ALA B CA 1
ATOM 10523 C C . ALA B 1 638 ? 24.969 11.906 -13.047 1 94.62 638 ALA B C 1
ATOM 10525 O O . ALA B 1 638 ? 24.109 12.344 -13.82 1 94.62 638 ALA B O 1
ATOM 10526 N N . ILE B 1 639 ? 24.859 10.734 -12.438 1 97.06 639 ILE B N 1
ATOM 10527 C CA . ILE B 1 639 ? 23.672 9.898 -12.602 1 97.06 639 ILE B CA 1
ATOM 10528 C C . ILE B 1 639 ? 22.453 10.625 -12.055 1 97.06 639 ILE B C 1
ATOM 10530 O O . ILE B 1 639 ? 21.406 10.656 -12.703 1 97.06 639 ILE B O 1
ATOM 10534 N N . TRP B 1 640 ? 22.594 11.211 -10.906 1 96.25 640 TRP B N 1
ATOM 10535 C CA . TRP B 1 640 ? 21.516 11.961 -10.273 1 96.25 640 TRP B CA 1
ATOM 10536 C C . TRP B 1 640 ? 21.031 13.086 -11.18 1 96.25 640 TRP B C 1
ATOM 10538 O O . TRP B 1 640 ? 19.828 13.25 -11.383 1 96.25 640 TRP B O 1
ATOM 10548 N N . ASN B 1 641 ? 21.922 13.828 -11.727 1 95.25 641 ASN B N 1
ATOM 10549 C CA . ASN B 1 641 ? 21.594 14.945 -12.602 1 95.25 641 ASN B CA 1
ATOM 10550 C C . ASN B 1 641 ? 20.984 14.469 -13.914 1 95.25 641 ASN B C 1
ATOM 10552 O O . ASN B 1 641 ? 20.062 15.102 -14.438 1 95.25 641 ASN B O 1
ATOM 10556 N N . GLU B 1 642 ? 21.531 13.414 -14.406 1 96.44 642 GLU B N 1
ATOM 10557 C CA . GLU B 1 642 ? 21 12.875 -15.656 1 96.44 642 GLU B CA 1
ATOM 10558 C C . GLU B 1 642 ? 19.547 12.422 -15.492 1 96.44 642 GLU B C 1
ATOM 10560 O O . GLU B 1 642 ? 18.734 12.602 -16.391 1 96.44 642 GLU B O 1
ATOM 10565 N N . ILE B 1 643 ? 19.234 11.82 -14.359 1 98.25 643 ILE B N 1
ATOM 10566 C CA . ILE B 1 643 ? 17.859 11.414 -14.086 1 98.25 643 ILE B CA 1
ATOM 10567 C C . ILE B 1 643 ? 16.938 12.625 -14.172 1 98.25 643 ILE B C 1
ATOM 10569 O O . ILE B 1 643 ? 15.891 12.578 -14.836 1 98.25 643 ILE B O 1
ATOM 10573 N N . ASN B 1 644 ? 17.312 13.719 -13.562 1 97.19 644 ASN B N 1
ATOM 10574 C CA . ASN B 1 644 ? 16.484 14.922 -13.609 1 97.19 644 ASN B CA 1
ATOM 10575 C C . ASN B 1 644 ? 16.344 15.445 -15.031 1 97.19 644 ASN B C 1
ATOM 10577 O O . ASN B 1 644 ? 15.281 15.945 -15.406 1 97.19 644 ASN B O 1
ATOM 10581 N N . ARG B 1 645 ? 17.406 15.297 -15.82 1 96.44 645 ARG B N 1
ATOM 10582 C CA . ARG B 1 645 ? 17.344 15.727 -17.219 1 96.44 645 ARG B CA 1
ATOM 10583 C C . ARG B 1 645 ? 16.375 14.867 -18.016 1 96.44 645 ARG B C 1
ATOM 10585 O O . ARG B 1 645 ? 15.648 15.375 -18.875 1 96.44 645 ARG B O 1
ATOM 10592 N N . LEU B 1 646 ? 16.438 13.617 -17.75 1 98 646 LEU B N 1
ATOM 10593 C CA . LEU B 1 646 ? 15.539 12.695 -18.438 1 98 646 LEU B CA 1
ATOM 10594 C C . LEU B 1 646 ? 14.086 12.961 -18.062 1 98 646 LEU B C 1
ATOM 10596 O O . LEU B 1 646 ? 13.195 12.867 -18.906 1 98 646 LEU B O 1
ATOM 10600 N N . LEU B 1 647 ? 13.852 13.281 -16.828 1 98.44 647 LEU B N 1
ATOM 10601 C CA . LEU B 1 647 ? 12.5 13.633 -16.375 1 98.44 647 LEU B CA 1
ATOM 10602 C C . LEU B 1 647 ? 11.984 14.852 -17.141 1 98.44 647 LEU B C 1
ATOM 10604 O O . LEU B 1 647 ? 10.852 14.852 -17.625 1 98.44 647 LEU B O 1
ATOM 10608 N N . ALA B 1 648 ? 12.812 15.844 -17.234 1 96.94 648 ALA B N 1
ATOM 10609 C CA . ALA B 1 648 ? 12.445 17.078 -17.953 1 96.94 648 ALA B CA 1
ATOM 10610 C C . ALA B 1 648 ? 12.164 16.797 -19.422 1 96.94 648 ALA B C 1
ATOM 10612 O O . ALA B 1 648 ? 11.25 17.375 -20 1 96.94 648 ALA B O 1
ATOM 10613 N N . ALA B 1 649 ? 12.914 15.883 -19.984 1 96.62 649 ALA B N 1
ATOM 10614 C CA . ALA B 1 649 ? 12.758 15.539 -21.391 1 96.62 649 ALA B CA 1
ATOM 10615 C C . ALA B 1 649 ? 11.43 14.836 -21.641 1 96.62 649 ALA B C 1
ATOM 10617 O O . ALA B 1 649 ? 10.828 14.992 -22.719 1 96.62 649 ALA B O 1
ATOM 10618 N N . LEU B 1 650 ? 10.961 14.109 -20.672 1 97.94 650 LEU B N 1
ATOM 10619 C CA . LEU B 1 650 ? 9.758 13.305 -20.828 1 97.94 650 LEU B CA 1
ATOM 10620 C C . LEU B 1 650 ? 8.508 14.141 -20.562 1 97.94 650 LEU B C 1
ATOM 10622 O O . LEU B 1 650 ? 7.414 13.805 -21.016 1 97.94 650 LEU B O 1
ATOM 10626 N N . ARG B 1 651 ? 8.602 15.227 -19.812 1 97.62 651 ARG B N 1
ATOM 10627 C CA . ARG B 1 651 ? 7.48 16.016 -19.312 1 97.62 651 ARG B CA 1
ATOM 10628 C C . ARG B 1 651 ? 6.555 16.438 -20.438 1 97.62 651 ARG B C 1
ATOM 10630 O O . ARG B 1 651 ? 5.34 16.234 -20.359 1 97.62 651 ARG B O 1
ATOM 10637 N N . PRO B 1 652 ? 7.051 16.922 -21.641 1 97.25 652 PRO B N 1
ATOM 10638 C CA . PRO B 1 652 ? 6.152 17.375 -22.703 1 97.25 652 PRO B CA 1
ATOM 10639 C C . PRO B 1 652 ? 5.406 16.219 -23.375 1 97.25 652 PRO B C 1
ATOM 10641 O O . PRO B 1 652 ? 4.402 16.438 -24.062 1 97.25 652 PRO B O 1
ATOM 10644 N N . HIS B 1 653 ? 5.871 15.016 -23.141 1 97.62 653 HIS B N 1
ATOM 10645 C CA . HIS B 1 653 ? 5.32 13.875 -23.859 1 97.62 653 HIS B CA 1
ATOM 10646 C C . HIS B 1 653 ? 4.523 12.969 -22.938 1 97.62 653 HIS B C 1
ATOM 10648 O O . HIS B 1 653 ? 4.074 11.891 -23.344 1 97.62 653 HIS B O 1
ATOM 10654 N N . ALA B 1 654 ? 4.352 13.367 -21.703 1 98.25 654 ALA B N 1
ATOM 10655 C CA . ALA B 1 654 ? 3.744 12.539 -20.672 1 98.25 654 ALA B CA 1
ATOM 10656 C C . ALA B 1 654 ? 2.367 12.039 -21.094 1 98.25 654 ALA B C 1
ATOM 10658 O O . ALA B 1 654 ? 2.057 10.859 -20.953 1 98.25 654 ALA B O 1
ATOM 10659 N N . ARG B 1 655 ? 1.546 12.945 -21.688 1 97.94 655 ARG B N 1
ATOM 10660 C CA . ARG B 1 655 ? 0.2 12.586 -22.109 1 97.94 655 ARG B CA 1
ATOM 10661 C C . ARG B 1 655 ? 0.242 11.508 -23.188 1 97.94 655 ARG B C 1
ATOM 10663 O O . ARG B 1 655 ? -0.463 10.5 -23.109 1 97.94 655 ARG B O 1
ATOM 10670 N N . ARG B 1 656 ? 1.048 11.727 -24.141 1 97.81 656 ARG B N 1
ATOM 10671 C CA . ARG B 1 656 ? 1.145 10.797 -25.266 1 97.81 656 ARG B CA 1
ATOM 10672 C C . ARG B 1 656 ? 1.676 9.445 -24.812 1 97.81 656 ARG B C 1
ATOM 10674 O O . ARG B 1 656 ? 1.25 8.398 -25.312 1 97.81 656 ARG B O 1
ATOM 10681 N N . LEU B 1 657 ? 2.607 9.406 -23.875 1 98.69 657 LEU B N 1
ATOM 10682 C CA . LEU B 1 657 ? 3.201 8.172 -23.375 1 98.69 657 LEU B CA 1
ATOM 10683 C C . LEU B 1 657 ? 2.154 7.309 -22.672 1 98.69 657 LEU B C 1
ATOM 10685 O O . LEU B 1 657 ? 2.121 6.094 -22.859 1 98.69 657 LEU B O 1
ATOM 10689 N N . VAL B 1 658 ? 1.288 7.906 -21.859 1 98.69 658 VAL B N 1
ATOM 10690 C CA . VAL B 1 658 ? 0.3 7.105 -21.141 1 98.69 658 VAL B CA 1
ATOM 10691 C C . VAL B 1 658 ? -0.855 6.754 -22.078 1 98.69 658 VAL B C 1
ATOM 10693 O O . VAL B 1 658 ? -1.447 5.68 -21.969 1 98.69 658 VAL B O 1
ATOM 10696 N N . ASP B 1 659 ? -1.168 7.637 -23.031 1 97.69 659 ASP B N 1
ATOM 10697 C CA . ASP B 1 659 ? -2.207 7.328 -24.016 1 97.69 659 ASP B CA 1
ATOM 10698 C C . ASP B 1 659 ? -1.782 6.172 -24.922 1 97.69 659 ASP B C 1
ATOM 10700 O O . ASP B 1 659 ? -2.629 5.484 -25.5 1 97.69 659 ASP B O 1
ATOM 10704 N N . SER B 1 660 ? -0.519 5.953 -25.031 1 98.19 660 SER B N 1
ATOM 10705 C CA . SER B 1 660 ? 0.041 4.906 -25.875 1 98.19 660 SER B CA 1
ATOM 10706 C C . SER B 1 660 ? -0.261 3.521 -25.312 1 98.19 660 SER B C 1
ATOM 10708 O O . SER B 1 660 ? -0.044 2.512 -25.984 1 98.19 660 SER B O 1
ATOM 10710 N N . PHE B 1 661 ? -0.793 3.438 -24.094 1 98 661 PHE B N 1
ATOM 10711 C CA . PHE B 1 661 ? -1.218 2.148 -23.547 1 98 661 PHE B CA 1
ATOM 10712 C C . PHE B 1 661 ? -2.457 1.643 -24.281 1 98 661 PHE B C 1
ATOM 10714 O O . PHE B 1 661 ? -2.801 0.463 -24.188 1 98 661 PHE B O 1
ATOM 10721 N N . GLY B 1 662 ? -3.18 2.498 -24.953 1 96.19 662 GLY B N 1
ATOM 10722 C CA . GLY B 1 662 ? -4.273 2.1 -25.812 1 96.19 662 GLY B CA 1
ATOM 10723 C C . GLY B 1 662 ? -5.52 1.688 -25.062 1 96.19 662 GLY B C 1
ATOM 10724 O O . GLY B 1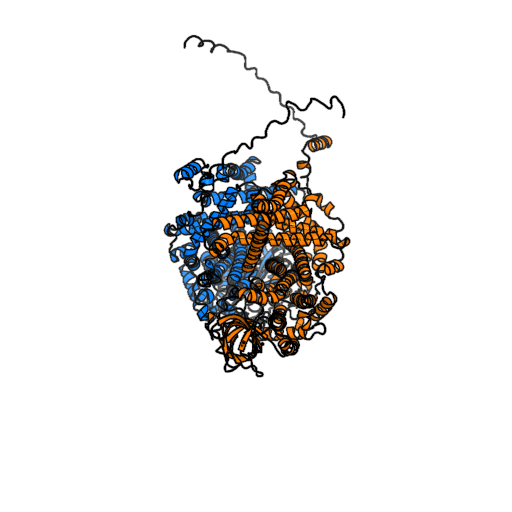 662 ? -6.312 0.879 -25.547 1 96.19 662 GLY B O 1
ATOM 10725 N N . ILE B 1 663 ? -5.773 2.174 -23.891 1 97.38 663 ILE B N 1
ATOM 10726 C CA . ILE B 1 663 ? -6.926 1.811 -23.062 1 97.38 663 ILE B CA 1
ATOM 10727 C C . ILE B 1 663 ? -8.086 2.75 -23.375 1 97.38 663 ILE B C 1
ATOM 10729 O O . ILE B 1 663 ? -7.949 3.973 -23.266 1 97.38 663 ILE B O 1
ATOM 10733 N N . PRO B 1 664 ? -9.242 2.221 -23.688 1 96.94 664 PRO B N 1
ATOM 10734 C CA . PRO B 1 664 ? -10.398 3.07 -24 1 96.94 664 PRO B CA 1
ATOM 10735 C C . PRO B 1 664 ? -10.828 3.93 -22.812 1 96.94 664 PRO B C 1
ATOM 10737 O O . PRO B 1 664 ? -10.75 3.484 -21.656 1 96.94 664 PRO B O 1
ATOM 10740 N N . GLU B 1 665 ? -11.367 5.098 -23.109 1 96.81 665 GLU B N 1
ATOM 10741 C CA . GLU B 1 665 ? -11.781 6.062 -22.094 1 96.81 665 GLU B CA 1
ATOM 10742 C C . GLU B 1 665 ? -12.773 5.441 -21.109 1 96.81 665 GLU B C 1
ATOM 10744 O O . GLU B 1 665 ? -12.719 5.707 -19.906 1 96.81 665 GLU B O 1
ATOM 10749 N N . LYS B 1 666 ? -13.641 4.594 -21.641 1 95.88 666 LYS B N 1
ATOM 10750 C CA . LYS B 1 666 ? -14.68 3.996 -20.812 1 95.88 666 LYS B CA 1
ATOM 10751 C C . LYS B 1 666 ? -14.094 2.949 -19.875 1 95.88 666 LYS B C 1
ATOM 10753 O O . LYS B 1 666 ? -14.742 2.539 -18.906 1 95.88 666 LYS B O 1
ATOM 10758 N N . LEU B 1 667 ? -12.867 2.539 -20.156 1 96.25 667 LEU B N 1
ATOM 10759 C CA . LEU B 1 667 ? -12.188 1.611 -19.25 1 96.25 667 LEU B CA 1
ATOM 10760 C C . LEU B 1 667 ? -11.281 2.361 -18.281 1 96.25 667 LEU B C 1
ATOM 10762 O O . LEU B 1 667 ? -10.977 1.862 -17.203 1 96.25 667 LEU B O 1
ATOM 10766 N N . ILE B 1 668 ? -10.789 3.477 -18.75 1 97.19 668 ILE B N 1
ATOM 10767 C CA . ILE B 1 668 ? -10.133 4.344 -17.781 1 97.19 668 ILE B CA 1
ATOM 10768 C C . ILE B 1 668 ? -11.125 4.77 -16.703 1 97.19 668 ILE B C 1
ATOM 10770 O O . ILE B 1 668 ? -10.906 4.527 -15.516 1 97.19 668 ILE B O 1
ATOM 10774 N N . ASP B 1 669 ? -12.258 5.332 -17.188 1 95.81 669 ASP B N 1
ATOM 10775 C CA . ASP B 1 669 ? -13.477 5.559 -16.406 1 95.81 669 ASP B CA 1
ATOM 10776 C C . ASP B 1 669 ? -13.18 6.262 -15.094 1 95.81 669 ASP B C 1
ATOM 10778 O O . ASP B 1 669 ? -13.586 5.797 -14.023 1 95.81 669 ASP B O 1
ATOM 10782 N N . ALA B 1 670 ? -12.359 7.266 -15.094 1 97.38 670 ALA B N 1
ATOM 10783 C CA . ALA B 1 670 ? -12.031 8.125 -13.953 1 97.38 670 ALA B CA 1
ATOM 10784 C C . ALA B 1 670 ? -12.266 9.594 -14.289 1 97.38 670 ALA B C 1
ATOM 10786 O O . ALA B 1 670 ? -11.594 10.156 -15.156 1 97.38 670 ALA B O 1
ATOM 10787 N N . PRO B 1 671 ? -13.164 10.211 -13.602 1 97.12 671 PRO B N 1
ATOM 10788 C CA . PRO B 1 671 ? -13.453 11.625 -13.875 1 97.12 671 PRO B CA 1
ATOM 10789 C C . PRO B 1 671 ? -12.195 12.492 -13.883 1 97.12 671 PRO B C 1
ATOM 10791 O O . PRO B 1 671 ? -12.07 13.398 -14.703 1 97.12 671 PRO B O 1
ATOM 10794 N N . ILE B 1 672 ? -11.258 12.188 -13.07 1 97.94 672 ILE B N 1
ATOM 10795 C CA . ILE B 1 672 ? -10.125 13.094 -12.906 1 97.94 672 ILE B CA 1
ATOM 10796 C C . ILE B 1 672 ? -9.133 12.898 -14.039 1 97.94 672 ILE B C 1
ATOM 10798 O O . ILE B 1 672 ? -8.211 13.703 -14.219 1 97.94 672 ILE B O 1
ATOM 10802 N N . ALA B 1 673 ? -9.242 11.852 -14.836 1 98.19 673 ALA B N 1
ATOM 10803 C CA . ALA B 1 673 ? -8.445 11.68 -16.047 1 98.19 673 ALA B CA 1
ATOM 10804 C C . ALA B 1 673 ? -9 12.523 -17.188 1 98.19 673 ALA B C 1
ATOM 10806 O O . ALA B 1 673 ? -8.359 12.648 -18.234 1 98.19 673 ALA B O 1
ATOM 10807 N N . GLY B 1 674 ? -10.203 13.07 -17.031 1 97.31 674 GLY B N 1
ATOM 10808 C CA . GLY B 1 674 ? -10.852 13.953 -17.984 1 97.31 674 GLY B CA 1
ATOM 10809 C C . GLY B 1 674 ? -11.172 15.32 -17.406 1 97.31 674 GLY B C 1
ATOM 10810 O O . GLY B 1 674 ? -10.305 15.969 -16.812 1 97.31 674 GLY B O 1
ATOM 10811 N N . ASP B 1 675 ? -12.414 15.789 -17.562 1 96.81 675 ASP B N 1
ATOM 10812 C CA . ASP B 1 675 ? -12.867 17.062 -17.016 1 96.81 675 ASP B CA 1
ATOM 10813 C C . ASP B 1 675 ? -13.398 16.922 -15.602 1 96.81 675 ASP B C 1
ATOM 10815 O O . ASP B 1 675 ? -14.617 16.875 -15.391 1 96.81 675 ASP B O 1
ATOM 10819 N N . TRP B 1 676 ? -12.445 16.953 -14.703 1 96.62 676 TRP B N 1
ATOM 10820 C CA . TRP B 1 676 ? -12.812 16.703 -13.32 1 96.62 676 TRP B CA 1
ATOM 10821 C C . TRP B 1 676 ? -13.656 17.828 -12.758 1 96.62 676 TRP B C 1
ATOM 10823 O O . TRP B 1 676 ? -14.5 17.609 -11.883 1 96.62 676 TRP B O 1
ATOM 10833 N N . VAL B 1 677 ? -13.461 19.094 -13.211 1 97.31 677 VAL B N 1
ATOM 10834 C CA . VAL B 1 677 ? -14.266 20.203 -12.727 1 97.31 677 VAL B CA 1
ATOM 10835 C C . VAL B 1 677 ? -15.734 19.969 -13.094 1 97.31 677 VAL B C 1
ATOM 10837 O O . VAL B 1 677 ? -16.625 20.094 -12.242 1 97.31 677 VAL B O 1
ATOM 10840 N N . ALA B 1 678 ? -15.969 19.594 -14.344 1 96.75 678 ALA B N 1
ATOM 10841 C CA . ALA B 1 678 ? -17.344 19.312 -14.773 1 96.75 678 ALA B CA 1
ATOM 10842 C C . ALA B 1 678 ? -17.938 18.141 -14.008 1 96.75 678 ALA B C 1
ATOM 10844 O O . ALA B 1 678 ? -19.094 18.172 -13.609 1 96.75 678 ALA B O 1
ATOM 10845 N N . ALA B 1 679 ? -17.188 17.125 -13.789 1 96.44 679 ALA B N 1
ATOM 10846 C CA . ALA B 1 679 ? -17.641 15.906 -13.148 1 96.44 679 ALA B CA 1
ATOM 10847 C C . ALA B 1 679 ? -18.062 16.172 -11.703 1 96.44 679 ALA B C 1
ATOM 10849 O O . ALA B 1 679 ? -19 15.539 -11.195 1 96.44 679 ALA B O 1
ATOM 10850 N N . TYR B 1 680 ? -17.422 17.125 -11.078 1 96.38 680 TYR B N 1
ATOM 10851 C CA . TYR B 1 680 ? -17.688 17.375 -9.664 1 96.38 680 TYR B CA 1
ATOM 10852 C C . TYR B 1 680 ? -18.438 18.688 -9.477 1 96.38 680 TYR B C 1
ATOM 10854 O O . TYR B 1 680 ? -18.547 19.203 -8.359 1 96.38 680 TYR B O 1
ATOM 10862 N N . SER B 1 681 ? -18.953 19.203 -10.555 1 97 681 SER B N 1
ATOM 10863 C CA . SER B 1 681 ? -19.797 20.375 -10.453 1 97 681 SER B CA 1
ATOM 10864 C C . SER B 1 681 ? -21.203 20.016 -9.953 1 97 681 SER B C 1
ATOM 10866 O O . SER B 1 681 ? -21.672 18.891 -10.172 1 97 681 SER B O 1
ATOM 10868 N N . TYR B 1 682 ? -21.891 20.906 -9.258 1 95.19 682 TYR B N 1
ATOM 10869 C CA . TYR B 1 682 ? -23.25 20.703 -8.805 1 95.19 682 TYR B CA 1
ATOM 10870 C C . TYR B 1 682 ? -24.188 20.469 -9.977 1 95.19 682 TYR B C 1
ATOM 10872 O O . TYR B 1 682 ? -24.125 21.188 -10.984 1 95.19 682 TYR B O 1
ATOM 10880 N N . PRO B 1 683 ? -25.016 19.516 -9.945 1 95.62 683 PRO B N 1
ATOM 10881 C CA . PRO B 1 683 ? -25.328 18.641 -8.805 1 95.62 683 PRO B CA 1
ATOM 10882 C C . PRO B 1 683 ? -24.734 17.25 -8.945 1 95.62 683 PRO B C 1
ATOM 10884 O O . PRO B 1 683 ? -25.188 16.312 -8.297 1 95.62 683 PRO B O 1
ATOM 10887 N N . ASN B 1 684 ? -23.719 17.156 -9.742 1 94.31 684 ASN B N 1
ATOM 10888 C CA . ASN B 1 684 ? -23.172 15.836 -10.07 1 94.31 684 ASN B CA 1
ATOM 10889 C C . ASN B 1 684 ? -22.516 15.18 -8.859 1 94.31 684 ASN B C 1
ATOM 10891 O O . ASN B 1 684 ? -21.844 15.852 -8.07 1 94.31 684 ASN B O 1
ATOM 10895 N N . VAL B 1 685 ? -22.766 13.883 -8.695 1 94.06 685 VAL B N 1
ATOM 10896 C CA . VAL B 1 685 ? -22.031 13 -7.777 1 94.06 685 VAL B CA 1
ATOM 10897 C C . VAL B 1 685 ? -21.453 11.82 -8.547 1 94.06 685 VAL B C 1
ATOM 10899 O O . VAL B 1 685 ? -22.156 10.852 -8.844 1 94.06 685 VAL B O 1
ATOM 10902 N N . PRO B 1 686 ? -20.172 11.891 -8.797 1 86.75 686 PRO B N 1
ATOM 10903 C CA . PRO B 1 686 ? -19.594 10.766 -9.539 1 86.75 686 PRO B CA 1
ATOM 10904 C C . PRO B 1 686 ? -19.812 9.422 -8.836 1 86.75 686 PRO B C 1
ATOM 10906 O O . PRO B 1 686 ? -19.609 9.312 -7.621 1 86.75 686 PRO B O 1
ATOM 10909 N N . ASP B 1 687 ? -20.078 8.336 -9.57 1 71.75 687 ASP B N 1
ATOM 10910 C CA . ASP B 1 687 ? -20.375 6.992 -9.086 1 71.75 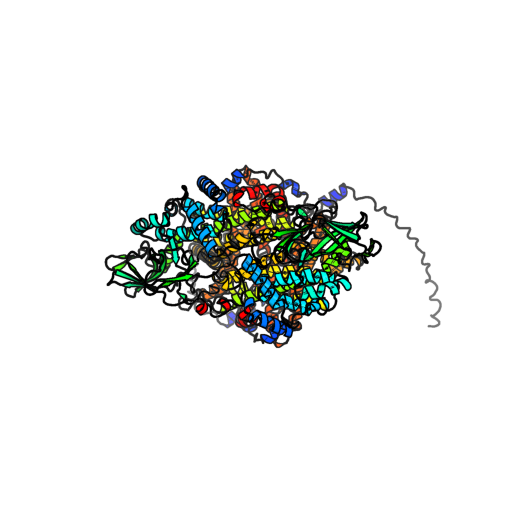687 ASP B CA 1
ATOM 10911 C C . ASP B 1 687 ? -21.562 7.008 -8.109 1 71.75 687 ASP B C 1
ATOM 10913 O O . ASP B 1 687 ? -21.734 6.07 -7.336 1 71.75 687 ASP B O 1
ATOM 10917 N N . GLY B 1 688 ? -22.172 8.172 -7.965 1 60.41 688 GLY B N 1
ATOM 10918 C CA . GLY B 1 688 ? -23.312 8.312 -7.066 1 60.41 688 GLY B CA 1
ATOM 10919 C C . GLY B 1 688 ? -24.578 7.715 -7.617 1 60.41 688 GLY B C 1
ATOM 10920 O O . GLY B 1 688 ? -24.766 7.621 -8.836 1 60.41 688 GLY B O 1
ATOM 10921 N N . HIS B 1 689 ? -24.984 6.641 -6.918 1 48.47 689 HIS B N 1
ATOM 10922 C CA . HIS B 1 689 ? -26.281 6.094 -7.27 1 48.47 689 HIS B CA 1
ATOM 10923 C C . HIS B 1 689 ? -27.391 7.102 -6.996 1 48.47 689 HIS B C 1
ATOM 10925 O O . HIS B 1 689 ? -27.281 7.938 -6.094 1 48.47 689 HIS B O 1
#

Radius of gyration: 35.49 Å; Cα contacts (8 Å, |Δi|>4): 2181; chains: 2; bounding box: 121×109×84 Å

Solvent-accessible surface area (backbone atoms only — not comparable to full-atom values): 71347 Å² total; per-residue (Å²): 120,74,72,102,54,54,77,99,62,81,89,75,73,76,78,76,70,74,73,72,70,66,76,77,71,73,71,76,81,68,73,67,75,52,75,61,54,57,48,49,54,54,66,69,40,59,68,74,67,60,70,66,51,81,81,71,60,66,64,70,65,60,50,86,57,65,64,59,41,67,62,46,23,49,68,68,54,69,68,59,57,70,58,49,52,54,52,49,50,47,50,44,65,36,77,70,48,61,60,63,73,56,83,52,40,37,51,68,56,29,28,52,51,33,54,51,39,38,49,56,58,60,66,36,86,86,56,56,75,63,26,58,76,77,35,46,66,59,35,46,49,61,50,32,57,35,20,52,58,26,49,39,50,30,46,46,43,38,36,33,52,47,49,24,42,38,44,44,62,70,32,24,36,73,67,51,33,66,69,43,48,62,37,46,56,71,55,78,42,32,26,16,51,37,63,38,22,68,53,31,48,89,37,61,89,65,52,58,20,34,29,36,56,39,77,92,76,48,25,31,37,29,30,36,80,47,69,46,27,22,26,42,75,20,43,24,51,45,72,67,28,33,28,35,38,35,54,23,33,31,29,52,90,84,41,76,66,36,70,45,46,34,50,49,71,44,30,42,96,86,65,48,63,30,84,37,47,46,71,45,51,60,47,55,47,44,35,38,58,32,38,38,28,6,29,41,40,34,55,63,24,73,41,56,60,81,24,44,38,38,59,66,36,38,64,45,98,87,65,45,80,47,53,92,50,81,50,47,69,57,43,44,52,53,56,55,58,72,51,49,67,55,36,49,34,50,18,51,20,27,43,37,40,33,51,51,34,50,34,35,34,52,43,27,23,71,67,42,43,50,54,62,51,92,88,43,72,58,33,44,41,54,74,32,49,52,47,39,66,62,48,49,52,52,51,24,40,51,55,24,49,46,42,30,52,50,51,50,50,50,41,59,69,68,66,50,61,68,65,59,51,50,42,49,38,36,41,43,28,42,54,26,30,53,47,24,54,53,44,43,54,49,32,27,59,72,38,42,74,57,18,40,25,32,43,43,37,43,26,51,50,47,44,34,46,64,55,61,48,42,52,91,56,33,35,73,59,26,27,48,53,33,32,51,50,52,51,49,52,52,49,50,46,23,66,76,24,86,48,72,56,18,50,42,49,60,42,32,59,46,38,47,44,47,56,57,44,55,25,68,59,62,18,50,61,57,47,68,70,54,71,60,29,63,65,55,46,50,50,53,31,49,45,54,26,50,53,36,48,50,48,43,54,55,53,41,57,75,32,59,88,46,57,68,67,58,27,51,37,75,38,31,70,48,34,50,53,28,26,51,31,46,43,53,31,51,28,48,48,31,28,55,54,46,36,72,69,42,57,78,69,48,27,61,46,45,45,52,33,44,35,40,29,44,51,49,54,48,59,75,43,28,32,59,40,33,52,68,56,47,48,36,54,67,26,54,53,40,50,56,53,47,46,55,48,47,50,60,59,43,57,89,42,47,66,54,61,48,57,17,70,66,70,54,67,67,48,58,52,23,48,47,48,59,62,37,67,68,45,61,21,89,87,49,39,52,78,45,126,146,73,79,99,65,71,92,74,75,71,95,77,76,89,80,83,73,76,74,75,74,68,78,77,72,78,70,75,82,67,76,72,77,52,75,61,56,60,49,51,55,57,66,68,44,57,69,75,67,60,67,67,52,78,83,68,61,66,62,70,64,62,50,86,55,65,63,58,42,68,63,46,22,50,68,67,54,70,67,59,54,69,59,48,53,54,52,50,51,48,50,46,64,36,75,72,48,60,61,62,71,56,83,53,38,39,51,68,55,28,29,53,52,34,54,50,39,38,49,57,58,59,66,35,86,87,54,56,74,62,26,59,78,77,34,47,68,58,36,44,51,61,50,30,57,35,21,53,59,27,50,38,50,30,47,48,42,39,36,34,51,48,48,23,41,36,44,44,60,72,33,25,36,74,68,51,32,64,68,44,49,64,38,45,57,72,55,77,41,31,25,14,53,38,61,39,22,68,52,32,48,89,38,62,89,65,53,58,18,33,29,36,55,38,76,92,75,48,24,32,37,28,30,35,81,47,68,46,27,22,27,42,76,19,42,25,52,47,71,66,29,33,29,35,37,36,53,24,33,31,30,52,91,83,40,77,66,36,69,44,45,34,49,49,71,44,29,42,98,86,65,46,64,30,84,37,48,45,72,42,53,59,48,55,46,45,36,38,57,31,39,37,29,6,29,42,41,34,55,63,24,73,41,55,59,80,24,44,37,38,59,66,36,39,64,47,97,88,64,45,79,48,53,93,51,81,50,47,69,57,42,44,53,53,58,55,54,72,53,48,66,56,37,48,33,52,18,50,20,29,43,39,40,33,51,50,34,49,36,36,35,53,40,27,25,72,66,41,43,49,55,62,49,90,89,42,70,59,32,46,41,54,76,31,49,52,49,38,68,64,48,48,53,53,50,23,41,53,54,24,47,45,42,31,51,51,50,49,50,50,40,59,69,69,66,51,60,66,64,58,50,50,42,50,39,35,41,42,28,40,54,27,30,53,46,25,54,52,44,43,53,49,31,26,60,71,38,40,73,57,19,40,26,32,45,42,38,42,26,49,52,48,43,33,45,63,55,60,46,42,51,90,56,34,35,73,58,25,27,47,51,33,33,50,50,53,52,50,52,50,50,52,47,24,66,75,25,86,47,72,56,19,50,42,48,60,42,32,57,48,39,46,45,45,58,58,44,55,26,68,60,61,19,50,59,57,47,70,70,53,71,59,30,65,65,56,48,51,50,54,30,48,43,53,26,50,52,36,48,51,51,43,53,53,53,42,59,73,32,59,88,47,57,67,68,58,28,50,37,76,38,32,69,50,32,48,52,28,26,51,30,44,42,52,30,51,27,49,48,32,28,54,54,45,36,72,68,42,57,77,69,47,27,63,45,44,45,51,32,44,35,40,28,44,52,49,53,49,59,76,43,29,32,60,41,34,51,66,58,46,48,37,55,67,26,53,53,40,50,57,52,47,47,56,48,47,50,62,61,42,58,88,42,46,68,54,61,47,56,16,70,65,74,52,66,65,46,57,51,24,48,48,47,58,61,37,68,70,44,60,23,90,87,48,38,52,76,46,128

Secondary structure (DSSP, 8-state):
--GGGSSTTTT-----------------TT----HHHHHHHHHHS-HHHHTTS---TTTTT-S-----HHHHHHHHS-S-HHHHHHHHHHHHH-TTTT----TTS-HHHHHHHHHHHHHHHHTSTT--TTHHHH-HHHHHHHHHHGGGT-HHHHHHHIIIIIIIIHHHHHHS-HHHHHHHHHHHHTTSS-EEEE--BTTTTT-GGG---EEEEETTTTEEEEE--SGGGSEEEEETTTTT-SEEEEEEEEEETTEEEEEEEEEEE-B-TTSPBPTTEEEEE---BSS-TTS-EEEEEESSEEEEGGGB-TTS-EE-TTS-EE-S---HHHHHHHHHHTTTHHHHHHHHHHHHHHHHHHHHHHHHHTT-EEEE-TTS-EEEGGGSHHHHHHHHHHHHHHHHHHHHHHHHHHHHHT---HHHHHHHHHHHHHHHHHHHHHHHHHHHHHTGGGGGBGGGSHHHHHHHHGGGGTSSS-HHHHHHHHHHHHHHHHHHHHHHTTTHHHHHHHHHHHHHHHHHHT-HHHHH---HHHHT-HHHHHHHHHHHHHHHHHHHHHHHHHTTTS-HHHHHHHTHHHHHHHHHHHHHHHHHHHHHHHHHHS-TTTHHHHHHHHHHHHHHHHHHTHHHHHHTT-S-HHHHHHHHHHHHHHHHHHGGGHHHHHHTT---HHHH--GGGS-HHHHTSTT--TT--/--STT-TTS-------------------TT----HHHHHHHHHHS-HHHHTTS---TTTTT-S-----HHHHHHHHS-S-HHHHHHHHHHHHH-TTTT----TTS-HHHHHHHHHHHHHHHHTSTT--TTHHHH-HHHHHHHHHHGGGT-HHHHHHHIIIIIIIIHHHHHHS-HHHHHHHHHHHHTTSS-EEEE--BTTTTT-GGG---EEEEETTTTEEEEE--SGGGSEEEEETTTTT-SEEEEEEEEEETTEEEEEEEEEEE-B-TTSPBPTTEEEEE---BSS-TTS-EEEEEESSEEEEGGGB-TTS-EE-TTS-EE-S---HHHHHHHHHHTTTHHHHHHHHHHHHHHHHHHHHHHHHHTT-EEEE-TTS-EEEGGGSHHHHHHHHHHHHHHHHHHHHHHHHHHHHHT---HHHHHHHHHHHHHHHHHHHHHHHHHHHHHTGGGGGBGGGSHHHHHHHHGGGGTSSS-HHHHHHHHHHHHHHHHHHHHHHTTTHHHHHHHHHHHHHHHHHHT-HHHHH---HHHHT-HHHHHHHHHHHHHHHHHHHHHHHHHTTTS-HHHHHHHTHHHHHHHHHHHHHHHHHHHHHHHHHHS-TTTHHHHHHHHHHHHHHHHHHTHHHHHHTT-S-HHHHHHHHHHHHHHHHHHGGGHHHHHHTT---HHHH--GGGS-HHHHTSTT--TT--